Protein AF-A0A7C4QVE9-F1 (afdb_monomer)

Sequence (1195 aa):
MRQQPTNTMASDAPPDDGGPAFQAILTETATGNDLLDIICQRIRTAARHLQLTPADLREIFHSYQLFEPEVRAPVEGREEKFLVIEAHHLVHGKIGKGALKIMLPRDLARESRNFVEITPRIAEVRPPPPRARWASAAEAWETVRALLRALITGETLSMSLKSQATGAPFSGSEGVILCALGEFDAATGRFFLKPALRGGEEATAHDREVIEALMNNTAEVLSRAGKIAHDRIVHAAETNSTLTARLNLQLPTNVVEGHLRALLQDNPELIIGYADMTVRLRRLLADPAYRPTAGALAREAARLQLEHSILLPASRQRLLQLLEALPEDGFPALEAFQQIVAIFYGRGEIQQTEGQVFRHREPILRDLAAALAAGRLDDSGEPRVLAFFLRTLLDNQAKLMKAALLRRLPPYEPLPVDWFFRFPLFTDEQQAALQGLLPEGQPGKEELRRRFKAARELVAAARQSLPLNEEDHYVAARRAVLGQLLRVLDSDCGLIPCVHRLRFFLTPFTYDTVTPKLGVVTRKPLSVCGSELRPTAMAAGAVFTLETFLKANGANRQRPLDGLTVAIQGLGNAGKGFARLVTDRGARIVGVSDSRGAIIAPAGLGDRTLHDLIQHKNAGRRLDTFRGPAGPESAGGGPFVWHANPDLLLTVKADLLVLTAMPAAVTADNAGQLQCRWLLELTGAAVAPAAFPALAERGIVVLPDNLASSGGLLVSLSEMLQNSFGQQWERHLEEESLRQQIEQSFDAVARKAKKHGVDLVTASDILALQRMRDLAVHRRHLGLAAQQVAAEIRAIGDGETVLIVSDDDDDGVASAAIFRGLIARLNPGREKQTIYVNESLRSPALIELVESLAQEGRSVKRVFVMDRSFPLAPAGQQAAAELARRCRVTMINNHDLPEALARAEARGPQAAKSGGPLSPREMGLRLITPRSLAATVPARHFTTAMILRELARQLPGDPAAQQRVDWQAAIGSCLDVPPETSQEWQLFYAQFNFDDLLEAARAVRMVARAHGFMSAVQAVEGIERPDQMETHKPWEEFTTMYKVLAERVALLVEKIVMENVGRPYVAHFFTAAEVASPLAPAGTMTRCLDLYPWISEHLTRRGDFADKPIIVGQVVQDMLKRKALGVRIRSPRDVELMEAGLPEYFRTGGLPNTAVAKIPLHESMPPERQFYELVDALWWKTVSPTIRLQKRRPA

Secondary structure (DSSP, 8-state):
------------PPP---HHHHHHHH--S--S-HHHHHHHHHHHHHHHHHT--HHHHHHHHTTEEEE--EEEEEETTEEEEEEEEEEEE-SSSS-B--EEEEE-HHHHHHH-TTEEEEETTEEEEPPPTT--S-S-HHHHHHHHHHHHHHHHHHHHHHHHHHHHHHT---BEEEEEEE-EEEEEETTTTEEEEEES---SGGGHHHHHHHHHHHHHHHHHHHHHTT-S-HHHHHHHHHHHHHHHHHS-----GGGHHHHHHHHHHH-TTPPPSSHHHHHHHHHHHT-TT----TTHHHHHHHHHHHHT--S-HHHHHHHHHHHHHS-SSS---HHHHHHHHHHHH--THHHHHHHHH-TT-HHHHHHHHHHHH-SSTTT---HHHHHHHHHHHHHTHHHHHHHHHHTTSPTT-PPPTTHHHHS-SS-HHHHHHHHTTS--S---HHHHHHHHHHHHHHHHHHHHTS-S-SS-HHHHHHHHHHHHHHHHHH----SS--HHHHHHHHSHHHH-------TTS-S--GGGT--SSTTTHHHHHHHHHHHHHHHHTT--SS-TTTT-EEEEE--SHHHHHHHHHHHTTT-EEEEEEETTEEEE-TT---HHHHHHHHHHHHTT--GGG---TT-TT-TTTSSSEEES-GGGGGGS--SEEEE-S-TTSB-HHHHTT---SEEEE-STT-B-GGGHHHHHHTTPEEEPHHHHTTHHHHHHHHHHHHHHTT----HHHHHHHHHHHHHHHHHHHHHHHHHHT--HHHHHHHHHHHHHHHHHHHHHHHHHHHHHHHHHHHTPPTTEEEEEEE-S-HHHHHHHHHHHHHHHHHSTT-GGGEEEEES-TT-THHHHHHHHHHHTT-EEEEEEE----PSPPHHHHHHHHHHHHHSEEEEE-SPPPPHHHHHHHHH-GGG--SSPPPPTTTTTEEEE-TTTTT-SS-GGG--HHHHHHHHHHTS---HHHHHHHHHHHHHHHHTT--TT---HHHHHHH-S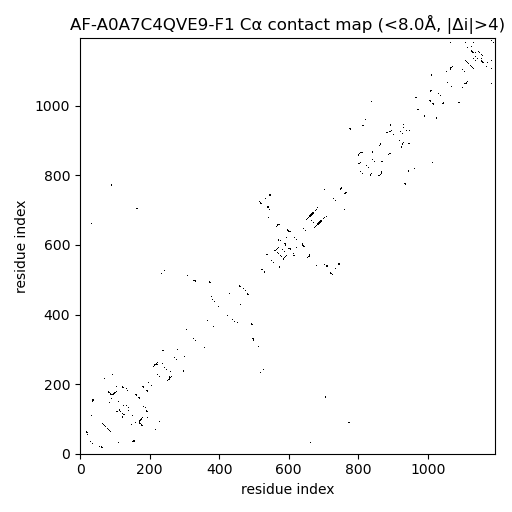-HHHHHHHHHHHHHHHHHH-HHHHHHHHHT-SSGGGTTT-HHHHHHHHHHHHHHHHHHHHHHHHHHHTTT-SSEEEE--TTTT--SS---SS-------HHHHHHHHHHSGGGTTS-EEEEEEEE-TTS-EEEEEEEEPPTT--TTTTT--TT-EE-SSTTEEEEEEEPPTTS-HHHHHHHHHHHHHHHHS-HHHHHHTTS--

pLDDT: mean 75.71, std 15.89, range [23.94, 97.94]

Radius of gyration: 35.34 Å; Cα contacts (8 Å, |Δi|>4): 1982; chains: 1; bounding box: 90×110×97 Å

Mean predicted aligned error: 17.4 Å

Structure (mmCIF, N/CA/C/O backbone):
data_AF-A0A7C4QVE9-F1
#
_entry.id   AF-A0A7C4QVE9-F1
#
loop_
_atom_site.group_PDB
_atom_site.id
_atom_site.type_symbol
_atom_site.label_atom_id
_atom_site.label_alt_id
_atom_site.label_comp_id
_atom_site.label_asym_id
_atom_site.label_entity_id
_atom_site.label_seq_id
_atom_site.pdbx_PDB_ins_code
_atom_site.Cartn_x
_atom_site.Cartn_y
_atom_site.Cartn_z
_atom_site.occupancy
_atom_site.B_iso_or_equiv
_atom_site.auth_seq_id
_atom_site.auth_comp_id
_atom_site.auth_asym_id
_atom_site.auth_atom_id
_atom_site.pdbx_PDB_model_num
ATOM 1 N N . MET A 1 1 ? -16.800 58.242 15.740 1.00 30.61 1 MET A N 1
ATOM 2 C CA . MET A 1 1 ? -17.425 57.181 16.560 1.00 30.61 1 MET A CA 1
ATOM 3 C C . MET A 1 1 ? -18.403 56.427 15.662 1.00 30.61 1 MET A C 1
ATOM 5 O O . MET A 1 1 ? -19.271 57.082 15.114 1.00 30.61 1 MET A O 1
ATOM 9 N N . ARG A 1 2 ? -18.237 55.100 15.538 1.00 27.61 2 ARG A N 1
ATOM 10 C CA . ARG A 1 2 ? -19.176 54.092 14.986 1.00 27.61 2 ARG A CA 1
ATOM 11 C C . ARG A 1 2 ? -19.558 54.080 13.481 1.00 27.61 2 ARG A C 1
ATOM 13 O O . ARG A 1 2 ? -20.106 55.033 12.956 1.00 27.61 2 ARG A O 1
ATOM 20 N N . GLN A 1 3 ? -19.402 52.857 12.943 1.00 23.94 3 GLN A N 1
ATOM 21 C CA . GLN A 1 3 ? -20.243 52.095 11.994 1.00 23.94 3 GLN A CA 1
ATOM 22 C C . GLN A 1 3 ? -19.992 52.138 10.463 1.00 23.94 3 GLN A C 1
ATOM 24 O O . GLN A 1 3 ? -20.159 53.145 9.791 1.00 23.94 3 GLN A O 1
ATOM 29 N N . GLN A 1 4 ? -19.638 50.938 9.969 1.00 28.88 4 GLN A N 1
ATOM 30 C CA . GLN A 1 4 ? -19.845 50.293 8.649 1.00 28.88 4 GLN A CA 1
ATOM 31 C C . GLN A 1 4 ? -21.323 50.359 8.151 1.00 28.88 4 GLN A C 1
ATOM 33 O O . GLN A 1 4 ? -22.157 50.670 9.005 1.00 28.88 4 GLN A O 1
ATOM 38 N N . PRO A 1 5 ? -21.711 49.988 6.885 1.00 42.94 5 PRO A N 1
ATOM 39 C CA . PRO A 1 5 ? -21.241 48.780 6.159 1.00 42.94 5 PRO A CA 1
ATOM 40 C C . PRO A 1 5 ? -21.281 48.720 4.591 1.00 42.94 5 PRO A C 1
ATOM 42 O O . PRO A 1 5 ? -21.697 49.645 3.905 1.00 42.94 5 PRO A O 1
ATOM 45 N N . THR A 1 6 ? -20.861 47.533 4.096 1.00 26.70 6 THR A N 1
ATOM 46 C CA . THR A 1 6 ? -21.150 46.793 2.829 1.00 26.70 6 THR A CA 1
ATOM 47 C C . THR A 1 6 ? -20.552 47.215 1.472 1.00 26.70 6 THR A C 1
ATOM 49 O O . THR A 1 6 ? -21.027 48.163 0.861 1.00 26.70 6 THR A O 1
ATOM 52 N N . ASN A 1 7 ? -19.648 46.387 0.910 1.00 26.12 7 ASN A N 1
ATOM 53 C CA . ASN A 1 7 ? -19.966 45.531 -0.256 1.00 26.12 7 ASN A CA 1
ATOM 54 C C . ASN A 1 7 ? -18.873 44.477 -0.581 1.00 26.12 7 ASN A C 1
ATOM 56 O O . ASN A 1 7 ? -17.707 44.800 -0.778 1.00 26.12 7 ASN A O 1
ATOM 60 N N . THR A 1 8 ? -19.312 43.213 -0.579 1.00 25.83 8 THR A N 1
ATOM 61 C CA . THR A 1 8 ? -18.946 42.075 -1.453 1.00 25.83 8 THR A CA 1
ATOM 62 C C . THR A 1 8 ? -17.618 42.110 -2.235 1.00 25.83 8 THR A C 1
ATOM 64 O O . THR A 1 8 ? -17.535 42.673 -3.322 1.00 25.83 8 THR A O 1
ATOM 67 N N . MET A 1 9 ? -16.618 41.349 -1.766 1.00 26.67 9 MET A N 1
ATOM 68 C CA . MET A 1 9 ? -15.563 40.824 -2.645 1.00 26.67 9 MET A CA 1
ATOM 69 C C . MET A 1 9 ? -16.106 39.614 -3.413 1.00 26.67 9 MET A C 1
ATOM 71 O O . MET A 1 9 ? -16.346 38.556 -2.831 1.00 26.67 9 MET A O 1
ATOM 75 N N . ALA A 1 10 ? -16.318 39.792 -4.715 1.00 28.02 10 ALA A N 1
ATOM 76 C CA . ALA A 1 10 ? -16.427 38.695 -5.663 1.00 28.02 10 ALA A CA 1
ATOM 77 C C . ALA A 1 10 ? -15.067 37.984 -5.770 1.00 28.02 10 ALA A C 1
ATOM 79 O O . ALA A 1 10 ? -14.016 38.622 -5.766 1.00 28.02 10 ALA A O 1
ATOM 80 N N . SER A 1 11 ? -15.098 36.655 -5.821 1.00 30.75 11 SER A N 1
ATOM 81 C CA . SER A 1 11 ? -13.928 35.810 -6.021 1.00 30.75 11 SER A CA 1
ATOM 82 C C . SER A 1 11 ? -13.455 35.888 -7.475 1.00 30.75 11 SER A C 1
ATOM 84 O O . SER A 1 11 ? -14.055 35.256 -8.344 1.00 30.75 11 SER A O 1
ATOM 86 N N . ASP A 1 12 ? -12.353 36.587 -7.731 1.00 31.16 12 ASP A N 1
ATOM 87 C CA . ASP A 1 12 ? -11.574 36.424 -8.963 1.00 31.16 12 ASP A CA 1
ATOM 88 C C . ASP A 1 12 ? -10.720 35.147 -8.861 1.00 31.16 12 ASP A C 1
ATOM 90 O O . ASP A 1 12 ? -9.498 35.186 -8.711 1.00 31.16 12 ASP A O 1
ATOM 94 N N . ALA A 1 13 ? -11.376 33.984 -8.893 1.00 30.52 13 ALA A N 1
ATOM 95 C CA . ALA A 1 13 ? -10.696 32.742 -9.242 1.00 30.52 13 ALA A CA 1
ATOM 96 C C . ALA A 1 13 ? -10.585 32.692 -10.779 1.00 30.52 13 ALA A C 1
ATOM 98 O O . ALA A 1 13 ? -11.600 32.906 -11.449 1.00 30.52 13 ALA A O 1
ATOM 99 N N . PRO A 1 14 ? -9.396 32.437 -11.362 1.00 32.69 14 PRO A N 1
ATOM 100 C CA . PRO A 1 14 ? -9.275 32.262 -12.806 1.00 32.69 14 PRO A CA 1
ATOM 101 C C . PRO A 1 14 ? -10.220 31.142 -13.280 1.00 32.69 14 PRO A C 1
ATOM 103 O O . PRO A 1 14 ? -10.472 30.203 -12.519 1.00 32.69 14 PRO A O 1
ATOM 106 N N . PRO A 1 15 ? -10.772 31.226 -14.506 1.00 39.31 15 PRO A N 1
ATOM 107 C CA . PRO A 1 15 ? -11.634 30.176 -15.035 1.00 39.31 15 PRO A CA 1
ATOM 108 C C . PRO A 1 15 ? -10.885 28.839 -15.017 1.00 39.31 15 PRO A C 1
ATOM 110 O O . PRO A 1 15 ? -9.780 28.742 -15.543 1.00 39.31 15 PRO A O 1
ATOM 113 N N . ASP A 1 16 ? -11.488 27.829 -14.389 1.00 54.59 16 ASP A N 1
ATOM 114 C CA . ASP A 1 16 ? -10.943 26.474 -14.284 1.00 54.59 16 ASP A CA 1
ATOM 115 C C . ASP A 1 16 ? -10.860 25.838 -15.682 1.00 54.59 16 ASP A C 1
ATOM 117 O O . ASP A 1 16 ? -11.852 25.363 -16.247 1.00 54.59 16 ASP A O 1
ATOM 121 N N . ASP A 1 17 ? -9.665 25.887 -16.271 1.00 62.53 17 ASP A N 1
ATOM 122 C CA . ASP A 1 17 ? -9.348 25.318 -17.579 1.00 62.53 17 ASP A CA 1
ATOM 123 C C . ASP A 1 17 ? -9.221 23.782 -17.538 1.00 62.53 17 ASP A C 1
ATOM 125 O O . ASP A 1 17 ? -9.008 23.157 -18.578 1.00 62.53 17 ASP A O 1
ATOM 129 N N . GLY A 1 18 ? -9.404 23.153 -16.370 1.00 63.22 18 GLY A N 1
ATOM 130 C CA . GLY A 1 18 ? -9.280 21.712 -16.155 1.00 63.22 18 GLY A CA 1
ATOM 131 C C . GLY A 1 18 ? -7.838 21.214 -16.011 1.00 63.22 18 GLY A C 1
ATOM 132 O O . GLY A 1 18 ? -7.632 20.012 -15.835 1.00 63.22 18 GLY A O 1
ATOM 133 N N . GLY A 1 19 ? -6.843 22.104 -16.063 1.00 73.88 19 GLY A N 1
ATOM 134 C CA . GLY A 1 19 ? -5.434 21.793 -15.858 1.00 73.88 19 GLY A CA 1
ATOM 135 C C . GLY A 1 19 ? -4.700 21.235 -17.091 1.00 73.88 19 GLY A C 1
ATOM 136 O O . GLY A 1 19 ? -5.300 20.788 -18.070 1.00 73.88 19 GLY A O 1
ATOM 137 N N . PRO A 1 20 ? -3.359 21.211 -17.054 1.00 74.62 20 PRO A N 1
ATOM 138 C CA . PRO A 1 20 ? -2.503 20.932 -18.214 1.00 74.62 20 PRO A CA 1
ATOM 139 C C . PRO A 1 20 ? -2.594 19.488 -18.727 1.00 74.62 20 PRO A C 1
ATOM 141 O O . PRO A 1 20 ? -2.423 19.269 -19.921 1.00 74.62 20 PRO A O 1
ATOM 144 N N . ALA A 1 21 ? -2.905 18.504 -17.873 1.00 83.31 21 ALA A N 1
ATOM 145 C CA . ALA A 1 21 ? -3.143 17.129 -18.319 1.00 83.31 21 ALA A CA 1
ATOM 146 C C . ALA A 1 21 ? -4.424 17.029 -19.161 1.00 83.31 21 ALA A C 1
ATOM 148 O O . ALA A 1 21 ? -4.411 16.460 -20.249 1.00 83.31 21 ALA A O 1
ATOM 149 N N . PHE A 1 22 ? -5.521 17.630 -18.690 1.00 87.31 22 PHE A N 1
ATOM 150 C CA . PHE A 1 22 ? -6.774 17.698 -19.438 1.00 87.31 22 PHE A CA 1
ATOM 151 C C . PHE A 1 22 ? -6.610 18.493 -20.737 1.00 87.31 22 PHE A C 1
ATOM 153 O O . PHE A 1 22 ? -7.051 18.033 -21.789 1.00 87.31 22 PHE A O 1
ATOM 160 N N . GLN A 1 23 ? -5.919 19.636 -20.680 1.00 84.19 23 GLN A N 1
ATOM 161 C CA . GLN A 1 23 ? -5.599 20.429 -21.865 1.00 84.19 23 GLN A CA 1
ATOM 162 C C . GLN A 1 23 ? -4.795 19.610 -22.874 1.00 84.19 23 GLN A C 1
ATOM 164 O O . GLN A 1 23 ? -5.248 19.483 -24.001 1.00 84.19 23 GLN A O 1
ATOM 169 N N . ALA A 1 24 ? -3.700 18.953 -22.476 1.00 84.44 24 ALA A N 1
ATOM 170 C CA . ALA A 1 24 ? -2.921 18.086 -23.367 1.00 84.44 24 ALA A CA 1
ATOM 171 C C . ALA A 1 24 ? -3.764 16.949 -23.975 1.00 84.44 24 ALA A C 1
ATOM 173 O O . ALA A 1 24 ? -3.598 16.578 -25.135 1.00 84.44 24 ALA A O 1
ATOM 174 N N . ILE A 1 25 ? -4.719 16.401 -23.218 1.00 88.38 25 ILE A N 1
ATOM 175 C CA . ILE A 1 25 ? -5.644 15.379 -23.720 1.00 88.38 25 ILE A CA 1
ATOM 176 C C . ILE A 1 25 ? -6.651 15.959 -24.713 1.00 88.38 25 ILE A C 1
ATOM 178 O O . ILE A 1 25 ? -7.047 15.231 -25.615 1.00 88.38 25 ILE A O 1
ATOM 182 N N . LEU A 1 26 ? -7.053 17.226 -24.634 1.00 86.00 26 LEU A N 1
ATOM 183 C CA . LEU A 1 26 ? -8.023 17.807 -25.571 1.00 86.00 26 LEU A CA 1
ATOM 184 C C . LEU A 1 26 ? -7.402 18.580 -26.738 1.00 86.00 26 LEU A C 1
ATOM 186 O O . LEU A 1 26 ? -8.037 18.686 -27.784 1.00 86.00 26 LEU A O 1
ATOM 190 N N . THR A 1 27 ? -6.189 19.107 -26.593 1.00 72.00 27 THR A N 1
ATOM 191 C CA . THR A 1 27 ? -5.539 19.905 -27.632 1.00 72.00 27 THR A CA 1
ATOM 192 C C . THR A 1 27 ? -4.937 19.016 -28.719 1.00 72.00 27 THR A C 1
ATOM 194 O O . THR A 1 27 ? -4.179 18.085 -28.460 1.00 72.00 27 THR A O 1
ATOM 197 N N . GLU A 1 28 ? -5.255 19.302 -29.981 1.00 62.59 28 GLU A N 1
ATOM 198 C CA . GLU A 1 28 ? -4.680 18.594 -31.139 1.00 62.59 28 GLU A CA 1
ATOM 199 C C . GLU A 1 28 ? -3.296 19.135 -31.551 1.00 62.59 28 GLU A C 1
ATOM 201 O O . GLU A 1 28 ? -2.723 18.709 -32.551 1.00 62.59 28 GLU A O 1
ATOM 206 N N . THR A 1 29 ? -2.739 20.077 -30.789 1.00 64.19 29 THR A N 1
ATOM 207 C CA . THR A 1 29 ? -1.414 20.661 -31.024 1.00 64.19 29 THR A CA 1
ATOM 208 C C . THR A 1 29 ? -0.319 19.820 -30.374 1.00 64.19 29 THR A C 1
ATOM 210 O O . THR A 1 29 ? -0.484 19.389 -29.235 1.00 64.19 29 THR A O 1
ATOM 213 N N . ALA A 1 30 ? 0.819 19.655 -31.055 1.00 66.50 30 ALA A N 1
ATOM 214 C CA . ALA A 1 30 ? 1.983 18.950 -30.514 1.00 66.50 30 ALA A CA 1
ATOM 215 C C . ALA A 1 30 ? 2.449 19.586 -29.194 1.00 66.50 30 ALA A C 1
ATOM 217 O O . ALA A 1 30 ? 2.658 20.801 -29.129 1.00 66.50 30 ALA A O 1
ATOM 218 N N . THR A 1 31 ? 2.640 18.771 -28.155 1.00 71.19 31 THR A N 1
ATOM 219 C CA . THR A 1 31 ? 3.059 19.249 -26.821 1.00 71.19 31 THR A CA 1
ATOM 220 C C . THR A 1 31 ? 4.567 19.480 -26.709 1.00 71.19 31 THR A C 1
ATOM 222 O O . THR A 1 31 ? 5.049 20.011 -25.708 1.00 71.19 31 THR A O 1
ATOM 225 N N . GLY A 1 32 ? 5.318 19.108 -27.749 1.00 71.00 32 GLY A N 1
ATOM 226 C CA . GLY A 1 32 ? 6.775 19.207 -27.782 1.00 71.00 32 GLY A CA 1
ATOM 227 C C . GLY A 1 32 ? 7.487 18.080 -27.029 1.00 71.00 32 GLY A C 1
ATOM 228 O O . GLY A 1 32 ? 8.698 18.186 -26.836 1.00 71.00 32 GLY A O 1
ATOM 229 N N . ASN A 1 33 ? 6.755 17.033 -26.621 1.00 83.25 33 ASN A N 1
ATOM 230 C CA . ASN A 1 33 ? 7.272 15.809 -26.016 1.00 83.25 33 ASN A CA 1
ATOM 231 C C . ASN A 1 33 ? 6.527 14.570 -26.556 1.00 83.25 33 ASN A C 1
ATOM 233 O O . ASN A 1 33 ? 5.312 14.446 -26.394 1.00 83.25 33 ASN A O 1
ATOM 237 N N . ASP A 1 34 ? 7.269 13.623 -27.134 1.00 80.88 34 ASP A N 1
ATOM 238 C CA . ASP A 1 34 ? 6.693 12.454 -27.815 1.00 80.88 34 ASP A CA 1
ATOM 239 C C . ASP A 1 34 ? 5.919 11.520 -26.866 1.00 80.88 34 ASP A C 1
ATOM 241 O O . ASP A 1 34 ? 4.877 10.976 -27.236 1.00 80.88 34 ASP A O 1
ATOM 245 N N . LEU A 1 35 ? 6.395 11.336 -25.626 1.00 84.44 35 LEU A N 1
ATOM 246 C CA . LEU A 1 35 ? 5.719 10.479 -24.647 1.00 84.44 35 LEU A CA 1
ATOM 247 C C . LEU A 1 35 ? 4.332 11.032 -24.304 1.00 84.44 35 LEU A C 1
ATOM 249 O O . LEU A 1 35 ? 3.356 10.280 -24.322 1.00 84.44 35 LEU A O 1
ATOM 253 N N . LEU A 1 36 ? 4.236 12.330 -23.997 1.00 87.56 36 LEU A N 1
ATOM 254 C CA . LEU A 1 36 ? 2.960 12.967 -23.678 1.00 87.56 36 LEU A CA 1
ATOM 255 C C . LEU A 1 36 ? 1.985 12.886 -24.859 1.00 87.56 36 LEU A C 1
ATOM 257 O O . LEU A 1 36 ? 0.842 12.472 -24.663 1.00 87.56 36 LEU A O 1
ATOM 261 N N . ASP A 1 37 ? 2.445 13.189 -26.074 1.00 86.38 37 ASP A N 1
ATOM 262 C CA . ASP A 1 37 ? 1.618 13.127 -27.284 1.00 86.38 37 ASP A CA 1
ATOM 263 C C . ASP A 1 37 ? 1.029 11.715 -27.492 1.00 86.38 37 ASP A C 1
ATOM 265 O O . ASP A 1 37 ? -0.182 11.555 -27.701 1.00 86.38 37 ASP A O 1
ATOM 269 N N . ILE A 1 38 ? 1.852 10.667 -27.348 1.00 87.50 38 ILE A N 1
ATOM 270 C CA . ILE A 1 38 ? 1.403 9.275 -27.498 1.00 87.50 38 ILE A CA 1
ATOM 271 C C . ILE A 1 38 ? 0.414 8.880 -26.397 1.00 87.50 38 ILE A C 1
ATOM 273 O O . ILE A 1 38 ? -0.620 8.268 -26.685 1.00 87.50 38 ILE A O 1
ATOM 277 N N . ILE A 1 39 ? 0.701 9.217 -25.138 1.00 90.06 39 ILE A N 1
ATOM 278 C CA . ILE A 1 39 ? -0.174 8.880 -24.010 1.00 90.06 39 ILE A CA 1
ATOM 279 C C . ILE A 1 39 ? -1.529 9.588 -24.146 1.00 90.06 39 ILE A C 1
ATOM 281 O O . ILE A 1 39 ? -2.569 8.949 -23.972 1.00 90.06 39 ILE A O 1
ATOM 285 N N . CYS A 1 40 ? -1.552 10.862 -24.545 1.00 91.12 40 CYS A N 1
ATOM 286 C CA . CYS A 1 40 ? -2.788 11.591 -24.832 1.00 91.12 40 CYS A CA 1
ATOM 287 C C . CYS A 1 40 ? -3.594 10.923 -25.957 1.00 91.12 40 CYS A C 1
ATOM 289 O O . CYS A 1 40 ? -4.806 10.738 -25.821 1.00 91.12 40 CYS A O 1
ATOM 291 N N . GLN A 1 41 ? -2.947 10.480 -27.039 1.00 89.81 41 GLN A N 1
ATOM 292 C CA . GLN A 1 41 ? -3.623 9.768 -28.128 1.00 89.81 41 GLN A CA 1
ATOM 293 C C . GLN A 1 41 ? -4.185 8.400 -27.698 1.00 89.81 41 GLN A C 1
ATOM 295 O O . GLN A 1 41 ? -5.304 8.037 -28.090 1.00 89.81 41 GLN A O 1
ATOM 300 N N . ARG A 1 42 ? -3.448 7.650 -26.869 1.00 90.75 42 ARG A N 1
ATOM 301 C CA . ARG A 1 42 ? -3.909 6.390 -26.258 1.00 90.75 42 ARG A CA 1
ATOM 302 C C . ARG A 1 42 ? -5.144 6.622 -25.386 1.00 90.75 42 ARG A C 1
ATOM 304 O O . ARG A 1 42 ? -6.162 5.953 -25.576 1.00 90.75 42 ARG A O 1
ATOM 311 N N . ILE A 1 43 ? -5.113 7.647 -24.529 1.00 92.62 43 ILE A N 1
ATOM 312 C CA . ILE A 1 43 ? -6.253 8.053 -23.691 1.00 92.62 43 ILE A CA 1
ATOM 313 C C . ILE A 1 43 ? -7.464 8.426 -24.553 1.00 92.62 43 ILE A C 1
ATOM 315 O O . ILE A 1 43 ? -8.551 7.908 -24.307 1.00 92.62 43 ILE A O 1
ATOM 319 N N . ARG A 1 44 ? -7.304 9.251 -25.600 1.00 92.38 44 ARG A N 1
ATOM 320 C CA . ARG A 1 44 ? -8.400 9.594 -26.534 1.00 92.38 44 ARG A CA 1
ATOM 321 C C . ARG A 1 44 ? -9.007 8.355 -27.187 1.00 92.38 44 ARG A C 1
ATOM 323 O O . ARG A 1 44 ? -10.218 8.275 -27.386 1.00 92.38 44 ARG A O 1
ATOM 330 N N . THR A 1 45 ? -8.180 7.378 -27.543 1.00 92.12 45 THR A N 1
ATOM 331 C CA . THR A 1 45 ? -8.641 6.132 -28.168 1.00 92.12 45 THR A CA 1
ATOM 332 C C . THR A 1 45 ? -9.441 5.283 -27.186 1.00 92.12 45 THR A C 1
ATOM 334 O O . THR A 1 45 ? -10.575 4.914 -27.493 1.00 92.12 45 THR A O 1
ATOM 337 N N . ALA A 1 46 ? -8.930 5.070 -25.973 1.00 94.38 46 ALA A N 1
ATOM 338 C CA . ALA A 1 46 ? -9.670 4.394 -24.910 1.00 94.38 46 ALA A CA 1
ATOM 339 C C . ALA A 1 46 ? -10.976 5.131 -24.546 1.00 94.38 46 ALA A C 1
ATOM 341 O O . ALA A 1 46 ? -12.020 4.497 -24.379 1.00 94.38 46 ALA A O 1
ATOM 342 N N . ALA A 1 47 ? -10.948 6.466 -24.493 1.00 94.81 47 ALA A N 1
ATOM 343 C CA . ALA A 1 47 ? -12.103 7.311 -24.200 1.00 94.81 47 ALA A CA 1
ATOM 344 C C . ALA A 1 47 ? -13.225 7.139 -25.231 1.00 94.81 47 ALA A C 1
ATOM 346 O O . ALA A 1 47 ? -14.387 7.015 -24.847 1.00 94.81 47 ALA A O 1
ATOM 347 N N . ARG A 1 48 ? -12.888 7.042 -26.527 1.00 94.25 48 ARG A N 1
ATOM 348 C CA . ARG A 1 48 ? -13.860 6.753 -27.597 1.00 94.25 48 ARG A CA 1
ATOM 349 C C . ARG A 1 48 ? -14.539 5.396 -27.406 1.00 94.25 48 ARG A C 1
ATOM 351 O O . ARG A 1 48 ? -15.758 5.312 -27.516 1.00 94.25 48 ARG A O 1
ATOM 358 N N . HIS A 1 49 ? -13.787 4.352 -27.050 1.00 94.81 49 HIS A N 1
ATOM 359 C CA . HIS A 1 49 ? -14.361 3.027 -26.766 1.00 94.81 49 HIS A CA 1
ATOM 360 C C . HIS A 1 49 ? -15.252 3.004 -25.519 1.00 94.81 49 HIS A C 1
ATOM 362 O O . HIS A 1 49 ? -16.186 2.204 -25.443 1.00 94.81 49 HIS A O 1
ATOM 368 N N . LEU A 1 50 ? -14.962 3.866 -24.544 1.00 93.94 50 LEU A N 1
ATOM 369 C CA . LEU A 1 50 ? -15.753 4.037 -23.327 1.00 93.94 50 LEU A CA 1
ATOM 370 C C . LEU A 1 50 ? -16.882 5.072 -23.469 1.00 93.94 50 LEU A C 1
ATOM 372 O O . LEU A 1 50 ? -17.651 5.225 -22.523 1.00 93.94 50 LEU A O 1
ATOM 376 N N . GLN A 1 51 ? -16.995 5.737 -24.626 1.00 95.38 51 GLN A N 1
ATOM 377 C CA . GLN A 1 51 ? -17.962 6.806 -24.910 1.00 95.38 51 GLN A CA 1
ATOM 378 C C . GLN A 1 51 ? -17.890 7.970 -23.907 1.00 95.38 51 GLN A C 1
ATOM 380 O O . GLN A 1 51 ? -18.913 8.510 -23.493 1.00 95.38 51 GLN A O 1
ATOM 385 N N . LEU A 1 52 ? -16.675 8.346 -23.497 1.00 93.00 52 LEU A N 1
ATOM 386 C CA . LEU A 1 52 ? -16.462 9.439 -22.546 1.00 93.00 52 LEU A CA 1
ATOM 387 C C . LEU A 1 52 ? -16.561 10.796 -23.239 1.00 93.00 52 LEU A C 1
ATOM 389 O O . LEU A 1 52 ? -15.966 11.019 -24.295 1.00 93.00 52 LEU A O 1
ATOM 393 N N . THR A 1 53 ? -17.284 11.715 -22.612 1.00 91.88 53 THR A N 1
ATOM 394 C CA . THR A 1 53 ? -17.392 13.110 -23.039 1.00 91.88 53 THR A CA 1
ATOM 395 C C . THR A 1 53 ? -16.189 13.932 -22.554 1.00 91.88 53 THR A C 1
ATOM 397 O O . THR A 1 53 ? -15.484 13.522 -21.627 1.00 91.88 53 THR A O 1
ATOM 400 N N . PRO A 1 54 ? -15.956 15.141 -23.101 1.00 89.00 54 PRO A N 1
ATOM 401 C CA . PRO A 1 54 ? -14.969 16.065 -22.541 1.00 89.00 54 PRO A CA 1
ATOM 402 C C . PRO A 1 54 ? -15.212 16.394 -21.060 1.00 89.00 54 PRO A C 1
ATOM 404 O O . PRO A 1 54 ? -14.256 16.618 -20.325 1.00 89.00 54 PRO A O 1
ATOM 407 N N . ALA A 1 55 ? -16.468 16.388 -20.601 1.00 87.38 55 ALA A N 1
ATOM 408 C CA . ALA A 1 55 ? -16.793 16.582 -19.189 1.00 87.38 55 ALA A CA 1
ATOM 409 C C . ALA A 1 55 ? -16.345 15.387 -18.330 1.00 87.38 55 ALA A C 1
ATOM 411 O O . ALA A 1 55 ? -15.786 15.593 -17.258 1.00 87.38 55 ALA A O 1
ATOM 412 N N . ASP A 1 56 ? -16.511 14.154 -18.821 1.00 87.81 56 ASP A N 1
ATOM 413 C CA . ASP A 1 56 ? -16.021 12.953 -18.129 1.00 87.81 56 ASP A CA 1
ATOM 414 C C . ASP A 1 56 ? -14.493 12.940 -18.053 1.00 87.81 56 ASP A C 1
ATOM 416 O O . ASP A 1 56 ? -13.923 12.617 -17.016 1.00 87.81 56 ASP A O 1
ATOM 420 N N . LEU A 1 57 ? -13.811 13.327 -19.137 1.00 89.19 57 LEU A N 1
ATOM 421 C CA . LEU A 1 57 ? -12.352 13.451 -19.141 1.00 89.19 57 LEU A CA 1
ATOM 422 C C . LEU A 1 57 ? -11.883 14.541 -18.177 1.00 89.19 57 LEU A C 1
ATOM 424 O O . LEU A 1 57 ? -10.906 14.332 -17.462 1.00 89.19 57 LEU A O 1
ATOM 428 N N . ARG A 1 58 ? -12.594 15.670 -18.095 1.00 87.19 58 ARG A N 1
ATOM 429 C CA . ARG A 1 58 ? -12.307 16.689 -17.082 1.00 87.19 58 ARG A CA 1
ATOM 430 C C . ARG A 1 58 ? -12.434 16.093 -15.685 1.00 87.19 58 ARG A C 1
ATOM 432 O O . ARG A 1 58 ? -11.505 16.214 -14.905 1.00 87.19 58 ARG A O 1
ATOM 439 N N . GLU A 1 59 ? -13.515 15.378 -15.397 1.00 83.69 59 GLU A N 1
ATOM 440 C CA . GLU A 1 59 ? -13.735 14.735 -14.094 1.00 83.69 59 GLU A CA 1
ATOM 441 C C . GLU A 1 59 ? -12.711 13.630 -13.779 1.00 83.69 59 GLU A C 1
ATOM 443 O O . GLU A 1 59 ? -12.451 13.329 -12.621 1.00 83.69 59 GLU A O 1
ATOM 448 N N . ILE A 1 60 ? -12.087 13.018 -14.784 1.00 86.44 60 ILE A N 1
ATOM 449 C CA . ILE A 1 60 ? -11.005 12.051 -14.563 1.00 86.44 60 ILE A CA 1
ATOM 450 C C . ILE A 1 60 ? -9.694 12.769 -14.222 1.00 86.44 60 ILE A C 1
ATOM 452 O O . ILE A 1 60 ? -8.992 12.355 -13.301 1.00 86.44 60 ILE A O 1
ATOM 456 N N . PHE A 1 61 ? -9.372 13.844 -14.947 1.00 85.38 61 PHE A N 1
ATOM 457 C CA . PHE A 1 61 ? -8.056 14.489 -14.907 1.00 85.38 61 PHE A CA 1
ATOM 458 C C . PHE A 1 61 ? -8.007 15.807 -14.107 1.00 85.38 61 PHE A C 1
ATOM 460 O O . PHE A 1 61 ? -6.922 16.355 -13.936 1.00 85.38 61 PHE A O 1
ATOM 467 N N . HIS A 1 62 ? -9.123 16.296 -13.544 1.00 76.38 62 HIS A N 1
ATOM 468 C CA . HIS A 1 62 ? -9.172 17.539 -12.744 1.00 76.38 62 HIS A CA 1
ATOM 469 C C . HIS A 1 62 ? -8.316 17.477 -11.471 1.00 76.38 62 HIS A C 1
ATOM 471 O O . HIS A 1 62 ? -7.875 18.496 -10.950 1.00 76.38 62 HIS A O 1
ATOM 477 N N . SER A 1 63 ? -8.079 16.273 -10.943 1.00 69.94 63 SER A N 1
ATOM 478 C CA . SER A 1 63 ? -7.272 16.048 -9.739 1.00 69.94 63 SER A CA 1
ATOM 479 C C . SER A 1 63 ? -5.760 16.063 -10.026 1.00 69.94 63 SER A C 1
ATOM 481 O O . SER A 1 63 ? -4.962 15.574 -9.219 1.00 69.94 63 SER A O 1
ATOM 483 N N . TYR A 1 64 ? -5.367 16.579 -11.191 1.00 78.94 64 TYR A N 1
ATOM 484 C CA . TYR A 1 64 ? -3.987 16.767 -11.599 1.00 78.94 64 TYR A CA 1
ATOM 485 C C . TYR A 1 64 ? -3.432 18.095 -11.071 1.00 78.94 64 TYR A C 1
ATOM 487 O O . TYR A 1 64 ? -4.067 19.139 -11.193 1.00 78.94 64 TYR A O 1
ATOM 495 N N . GLN A 1 65 ? -2.229 18.075 -10.499 1.00 77.19 65 GLN A N 1
ATOM 496 C CA . GLN A 1 65 ? -1.562 19.270 -9.981 1.00 77.19 65 GLN A CA 1
ATOM 497 C C . GLN A 1 65 ? -0.106 19.313 -10.443 1.00 77.19 65 GLN A C 1
ATOM 499 O O . GLN A 1 65 ? 0.608 18.324 -10.290 1.00 77.19 65 GLN A O 1
ATOM 504 N N . LEU A 1 66 ? 0.339 20.471 -10.941 1.00 82.25 66 LEU A N 1
ATOM 505 C CA . LEU A 1 66 ? 1.758 20.788 -11.121 1.00 82.25 66 LEU A CA 1
ATOM 506 C C . LEU A 1 66 ? 2.264 21.624 -9.954 1.00 82.25 66 LEU A C 1
ATOM 508 O O . LEU A 1 66 ? 1.564 22.500 -9.442 1.00 82.25 66 LEU A O 1
ATOM 512 N N . PHE A 1 67 ? 3.499 21.358 -9.555 1.00 82.00 67 PHE A N 1
ATOM 513 C CA . PHE A 1 67 ? 4.215 22.126 -8.556 1.00 82.00 67 PHE A CA 1
ATOM 514 C C . PHE A 1 67 ? 5.635 22.406 -9.047 1.00 82.00 67 PHE A C 1
ATOM 516 O O . PHE A 1 67 ? 6.373 21.484 -9.384 1.00 82.00 67 PHE A O 1
ATOM 523 N N . GLU A 1 68 ? 6.006 23.686 -9.110 1.00 88.81 68 GLU A N 1
ATOM 524 C CA . GLU A 1 68 ? 7.240 24.144 -9.765 1.00 88.81 68 GLU A CA 1
ATOM 525 C C . GLU A 1 68 ? 8.095 25.025 -8.844 1.00 88.81 68 GLU A C 1
ATOM 527 O O . GLU A 1 68 ? 8.210 26.235 -9.070 1.00 88.81 68 GLU A O 1
ATOM 532 N N . PRO A 1 69 ? 8.655 24.475 -7.755 1.00 85.06 69 PRO A N 1
ATOM 533 C CA . PRO A 1 69 ? 9.488 25.268 -6.871 1.00 85.06 69 PRO A CA 1
ATOM 534 C C . PRO A 1 69 ? 10.887 25.513 -7.458 1.00 85.06 69 PRO A C 1
ATOM 536 O O . PRO A 1 69 ? 11.417 24.734 -8.253 1.00 85.06 69 PRO A O 1
ATOM 539 N N . GLU A 1 70 ? 11.525 26.590 -6.998 1.00 87.62 70 GLU A N 1
ATOM 540 C CA . GLU A 1 70 ? 12.966 26.796 -7.152 1.00 87.62 70 GLU A CA 1
ATOM 541 C C . GLU A 1 70 ? 13.665 26.415 -5.846 1.00 87.62 70 GLU A C 1
ATOM 543 O O . GLU A 1 70 ? 13.280 26.871 -4.766 1.00 87.62 70 GLU A O 1
ATOM 548 N N . VAL A 1 71 ? 14.710 25.598 -5.945 1.00 82.75 71 VAL A N 1
ATOM 549 C CA . VAL A 1 71 ? 15.554 25.204 -4.809 1.00 82.75 71 VAL A CA 1
ATOM 550 C C . VAL A 1 71 ? 16.950 25.769 -4.995 1.00 82.75 71 VAL A C 1
ATOM 552 O O . VAL A 1 71 ? 17.366 26.039 -6.119 1.00 82.75 71 VAL A O 1
ATOM 555 N N . ARG A 1 72 ? 17.681 25.972 -3.901 1.00 85.31 72 ARG A N 1
ATOM 556 C CA . ARG A 1 72 ? 19.062 26.453 -3.974 1.00 85.31 72 ARG A CA 1
ATOM 557 C C . ARG A 1 72 ? 20.049 25.357 -3.609 1.00 85.31 72 ARG A C 1
ATOM 559 O O . ARG A 1 72 ? 19.703 24.486 -2.816 1.00 85.31 72 ARG A O 1
ATOM 566 N N . ALA A 1 73 ? 21.238 25.372 -4.193 1.00 77.56 73 ALA A N 1
ATOM 567 C CA . ALA A 1 73 ? 22.328 24.485 -3.801 1.00 77.56 73 ALA A CA 1
ATOM 568 C C . ALA A 1 73 ? 23.695 25.149 -4.040 1.00 77.56 73 ALA A C 1
ATOM 570 O O . ALA A 1 73 ? 23.827 25.952 -4.969 1.00 77.56 73 ALA A O 1
ATOM 571 N N . PRO A 1 74 ? 24.717 24.807 -3.236 1.00 79.62 74 PRO A N 1
ATOM 572 C CA . PRO A 1 74 ? 26.056 25.346 -3.397 1.00 79.62 74 PRO A CA 1
ATOM 573 C C . PRO A 1 74 ? 26.749 24.729 -4.617 1.00 79.62 74 PRO A C 1
ATOM 575 O O . PRO A 1 74 ? 26.910 23.516 -4.700 1.00 79.62 74 PRO A O 1
ATOM 578 N N . VAL A 1 75 ? 27.214 25.567 -5.539 1.00 81.19 75 VAL A N 1
ATOM 579 C CA . VAL A 1 75 ? 28.061 25.201 -6.680 1.00 81.19 75 VAL A CA 1
ATOM 580 C C . VAL A 1 75 ? 29.303 26.081 -6.627 1.00 81.19 75 VAL A C 1
ATOM 582 O O . VAL A 1 75 ? 29.209 27.304 -6.627 1.00 81.19 75 VAL A O 1
ATOM 585 N N . GLU A 1 76 ? 30.481 25.466 -6.519 1.00 77.12 76 GLU A N 1
ATOM 586 C CA . GLU A 1 76 ? 31.775 26.172 -6.465 1.00 77.12 76 GLU A CA 1
ATOM 587 C C . GLU A 1 76 ? 31.843 27.298 -5.408 1.00 77.12 76 GLU A C 1
ATOM 589 O O . GLU A 1 76 ? 32.470 28.338 -5.609 1.00 77.12 76 GLU A O 1
ATOM 594 N N . GLY A 1 77 ? 31.184 27.097 -4.260 1.00 71.19 77 GLY A N 1
ATOM 595 C CA . GLY A 1 77 ? 31.148 28.071 -3.163 1.00 71.19 77 GLY A CA 1
ATOM 596 C C . GLY A 1 77 ? 30.146 29.218 -3.348 1.00 71.19 77 GLY A C 1
ATOM 597 O O . GLY A 1 77 ? 30.153 30.155 -2.551 1.00 71.19 77 GLY A O 1
ATOM 598 N N . ARG A 1 78 ? 29.277 29.157 -4.366 1.00 80.88 78 ARG A N 1
ATOM 599 C CA . ARG A 1 78 ? 28.165 30.094 -4.592 1.00 80.88 78 ARG A CA 1
ATOM 600 C C . ARG A 1 78 ? 26.826 29.376 -4.482 1.00 80.88 78 ARG A C 1
ATOM 602 O O . ARG A 1 78 ? 26.706 28.223 -4.867 1.00 80.88 78 ARG A O 1
ATOM 609 N N . GLU A 1 79 ? 25.819 30.060 -3.957 1.00 84.31 79 GLU A N 1
ATOM 610 C CA . GLU A 1 79 ? 24.447 29.546 -3.892 1.00 84.31 79 GLU A CA 1
ATOM 611 C C . GLU A 1 79 ? 23.738 29.775 -5.230 1.00 84.31 79 GLU A C 1
ATOM 613 O O . GLU A 1 79 ? 23.417 30.913 -5.576 1.00 84.31 79 GLU A O 1
ATOM 618 N N . GLU A 1 80 ? 23.477 28.693 -5.959 1.00 89.44 80 GLU A N 1
ATOM 619 C CA . GLU A 1 80 ? 22.818 28.716 -7.265 1.00 89.44 80 GLU A CA 1
ATOM 620 C C . GLU A 1 80 ? 21.378 28.205 -7.175 1.00 89.44 80 GLU A C 1
ATOM 622 O O . GLU A 1 80 ? 21.030 27.428 -6.284 1.00 89.44 80 GLU A O 1
ATOM 627 N N . LYS A 1 81 ? 20.520 28.646 -8.102 1.00 89.00 81 LYS A N 1
ATOM 628 C CA . LYS A 1 81 ? 19.105 28.248 -8.164 1.00 89.00 81 LYS A CA 1
ATOM 629 C C . LYS A 1 81 ? 18.877 27.134 -9.176 1.00 89.00 81 LYS A C 1
ATOM 631 O O . LYS A 1 81 ? 19.394 27.181 -10.287 1.00 89.00 81 LYS A O 1
ATOM 636 N N . PHE A 1 82 ? 18.007 26.200 -8.818 1.00 84.88 82 PHE A N 1
ATOM 637 C CA . PHE A 1 82 ? 17.672 25.031 -9.613 1.00 84.88 82 PHE A CA 1
ATOM 638 C C . PHE A 1 82 ? 16.165 24.859 -9.725 1.00 84.88 82 PHE A C 1
ATOM 640 O O . PHE A 1 82 ? 15.419 25.063 -8.765 1.00 84.88 82 PHE A O 1
ATOM 647 N N . LEU A 1 83 ? 15.735 24.469 -10.921 1.00 87.62 83 LEU A N 1
ATOM 648 C CA . LEU A 1 83 ? 14.336 24.255 -11.249 1.00 87.62 83 LEU A CA 1
ATOM 649 C C . LEU A 1 83 ? 13.911 22.837 -10.871 1.00 87.62 83 LEU A C 1
ATOM 651 O O . LEU A 1 83 ? 14.524 21.858 -11.312 1.00 87.62 83 LEU A O 1
ATOM 655 N N . VAL A 1 84 ? 12.824 22.746 -10.111 1.00 81.50 84 VAL A N 1
ATOM 656 C CA . VAL A 1 84 ? 12.133 21.497 -9.805 1.00 81.50 84 VAL A CA 1
ATOM 657 C C . VAL A 1 84 ? 10.742 21.557 -10.415 1.00 81.50 84 VAL A C 1
ATOM 659 O O . VAL A 1 84 ? 10.059 22.568 -10.283 1.00 81.50 84 VAL A O 1
ATOM 662 N N . ILE A 1 85 ? 10.314 20.477 -11.064 1.00 84.75 85 ILE A N 1
ATOM 663 C CA . ILE A 1 85 ? 8.929 20.315 -11.512 1.00 84.75 85 ILE A CA 1
ATOM 664 C C . ILE A 1 85 ? 8.429 18.963 -11.037 1.00 84.75 85 ILE A C 1
ATOM 666 O O . ILE A 1 85 ? 9.046 17.937 -11.312 1.00 84.75 85 ILE A O 1
ATOM 670 N N . GLU A 1 86 ? 7.302 18.958 -10.343 1.00 77.00 86 GLU A N 1
ATOM 671 C CA . GLU A 1 86 ? 6.627 17.752 -9.892 1.00 77.00 86 GLU A CA 1
ATOM 672 C C . GLU A 1 86 ? 5.171 17.781 -10.352 1.00 77.00 86 GLU A C 1
ATOM 674 O O . GLU A 1 86 ? 4.484 18.797 -10.221 1.00 77.00 86 GLU A O 1
ATOM 679 N N . ALA A 1 87 ? 4.696 16.662 -10.889 1.00 77.44 87 ALA A N 1
ATOM 680 C CA . ALA A 1 87 ? 3.290 16.457 -11.184 1.00 77.44 87 ALA A CA 1
ATOM 681 C C . ALA A 1 87 ? 2.711 15.365 -10.308 1.00 77.44 87 ALA A C 1
ATOM 683 O O . ALA A 1 87 ? 3.334 14.333 -10.064 1.00 77.44 87 ALA A O 1
ATOM 684 N N . HIS A 1 88 ? 1.459 15.574 -9.925 1.00 71.75 88 HIS A N 1
ATOM 685 C CA . HIS A 1 88 ? 0.673 14.618 -9.170 1.00 71.75 88 HIS A CA 1
ATOM 686 C C . HIS A 1 88 ? -0.642 14.385 -9.874 1.00 71.75 88 HIS A C 1
ATOM 688 O O . HIS A 1 88 ? -1.399 15.326 -10.106 1.00 71.75 88 HIS A O 1
ATOM 694 N N . HIS A 1 89 ? -0.951 13.124 -10.139 1.00 71.50 89 HIS A N 1
ATOM 695 C CA . HIS A 1 89 ? -2.290 12.714 -10.508 1.00 71.50 89 HIS A CA 1
ATOM 696 C C . HIS A 1 89 ? -2.887 11.927 -9.347 1.00 71.50 89 HIS A C 1
ATOM 698 O O . HIS A 1 89 ? -2.546 10.766 -9.097 1.00 71.50 89 HIS A O 1
ATOM 704 N N . LEU A 1 90 ? -3.759 12.591 -8.590 1.00 60.06 90 LEU A N 1
ATOM 705 C CA . LEU A 1 90 ? -4.285 12.065 -7.338 1.00 60.06 90 LEU A CA 1
ATOM 706 C C . LEU A 1 90 ? -5.352 11.003 -7.599 1.00 60.06 90 LEU A C 1
ATOM 708 O O . LEU A 1 90 ? -6.457 11.182 -7.132 1.00 60.06 90 LEU A O 1
ATOM 712 N N . VAL A 1 91 ? -5.085 9.902 -8.305 1.00 58.59 91 VAL A N 1
ATOM 713 C CA . VAL A 1 91 ? -6.118 8.893 -8.618 1.00 58.59 91 VAL A CA 1
ATOM 714 C C . VAL A 1 91 ? -6.599 8.195 -7.341 1.00 58.59 91 VAL A C 1
ATOM 716 O O . VAL A 1 91 ? -7.779 8.256 -7.049 1.00 58.59 91 VAL A O 1
ATOM 719 N N . HIS A 1 92 ? -5.709 7.675 -6.486 1.00 53.78 92 HIS A N 1
ATOM 720 C CA . HIS A 1 92 ? -6.071 6.999 -5.220 1.00 53.78 92 HIS A CA 1
ATOM 721 C C . HIS A 1 92 ? -5.905 7.861 -3.945 1.00 53.78 92 HIS A C 1
ATOM 723 O O . HIS A 1 92 ? -6.005 7.356 -2.832 1.00 53.78 92 HIS A O 1
ATOM 729 N N . GLY A 1 93 ? -5.664 9.170 -4.087 1.00 51.16 93 GLY A N 1
ATOM 730 C CA . GLY A 1 93 ? -5.348 10.090 -2.980 1.00 51.16 93 GLY A CA 1
ATOM 731 C C . GLY A 1 93 ? -3.859 10.457 -2.945 1.00 51.16 93 GLY A C 1
ATOM 732 O O . GLY A 1 93 ? -3.149 10.205 -3.915 1.00 51.16 93 GLY A O 1
ATOM 733 N N . LYS A 1 94 ? -3.374 11.069 -1.852 1.00 48.53 94 LYS A N 1
ATOM 734 C CA . LYS A 1 94 ? -1.958 11.468 -1.673 1.00 48.53 94 LYS A CA 1
ATOM 735 C C . LYS A 1 94 ? -1.066 10.251 -1.383 1.00 48.53 94 LYS A C 1
ATOM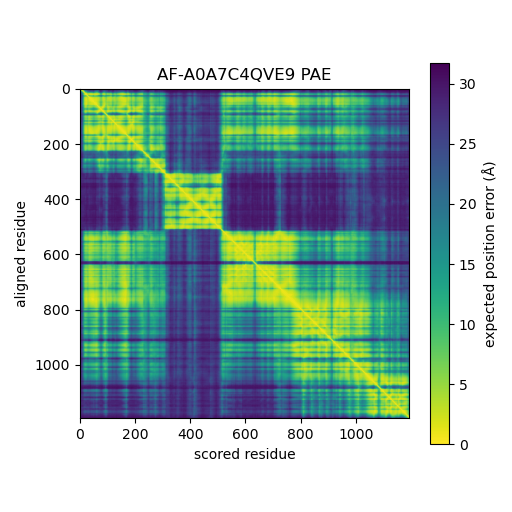 737 O O . LYS A 1 94 ? -0.555 10.105 -0.277 1.00 48.53 94 LYS A O 1
ATOM 742 N N . ILE A 1 95 ? -0.927 9.316 -2.318 1.00 46.38 95 ILE A N 1
ATOM 743 C CA . ILE A 1 95 ? -0.110 8.098 -2.162 1.00 46.38 95 ILE A CA 1
ATOM 744 C C . ILE A 1 95 ? 1.056 8.179 -3.139 1.00 46.38 95 ILE A C 1
ATOM 746 O O . ILE A 1 95 ? 1.127 7.462 -4.138 1.00 46.38 95 ILE A O 1
ATOM 750 N N . GLY A 1 96 ? 1.936 9.144 -2.883 1.00 46.12 96 GLY A N 1
ATOM 751 C CA . GLY A 1 96 ? 3.057 9.431 -3.761 1.00 46.12 96 GLY A CA 1
ATOM 752 C C . GLY A 1 96 ? 4.163 8.394 -3.616 1.00 46.12 96 GLY A C 1
ATOM 753 O O . GLY A 1 96 ? 4.696 8.188 -2.526 1.00 46.12 96 GLY A O 1
ATOM 754 N N . LYS A 1 97 ? 4.557 7.796 -4.739 1.00 46.12 97 LYS A N 1
ATOM 755 C CA . LYS A 1 97 ? 5.929 7.334 -4.944 1.00 46.12 97 LYS A CA 1
ATOM 756 C C . LYS A 1 97 ? 6.681 8.531 -5.519 1.00 46.12 97 LYS A C 1
ATOM 758 O O . LYS A 1 97 ? 6.745 8.674 -6.732 1.00 46.12 97 LYS A O 1
ATOM 763 N N . GLY A 1 98 ? 7.195 9.415 -4.665 1.00 48.50 98 GLY A N 1
ATOM 764 C CA . GLY A 1 98 ? 7.964 10.584 -5.105 1.00 48.50 98 GLY A CA 1
ATOM 765 C C . GLY A 1 98 ? 9.328 10.160 -5.647 1.00 48.50 98 GLY A C 1
ATOM 766 O O . GLY A 1 98 ? 10.313 10.145 -4.912 1.00 48.50 98 GLY A O 1
ATOM 767 N N . ALA A 1 99 ? 9.395 9.740 -6.910 1.00 52.75 99 ALA A N 1
ATOM 768 C CA . ALA A 1 99 ? 10.660 9.538 -7.599 1.00 52.75 99 ALA A CA 1
ATOM 769 C C . ALA A 1 99 ? 11.043 10.849 -8.300 1.00 52.75 99 ALA A C 1
ATOM 771 O O . ALA A 1 99 ? 10.436 11.221 -9.300 1.00 52.75 99 ALA A O 1
ATOM 772 N N . LEU A 1 100 ? 12.053 11.542 -7.770 1.00 58.78 100 LEU A N 1
ATOM 773 C CA . LEU A 1 100 ? 12.660 12.699 -8.425 1.00 58.78 100 LEU A CA 1
ATOM 774 C C . LEU A 1 100 ? 13.778 12.221 -9.359 1.00 58.78 100 LEU A C 1
ATOM 776 O O . LEU A 1 100 ? 14.711 11.536 -8.932 1.00 58.78 100 LEU A O 1
ATOM 780 N N . LYS A 1 101 ? 13.684 12.567 -10.642 1.00 66.50 101 LYS A N 1
ATOM 781 C CA . LYS A 1 101 ? 14.714 12.305 -11.654 1.00 66.50 101 LYS A CA 1
ATOM 782 C C . LYS A 1 101 ? 15.650 13.508 -11.744 1.00 66.50 101 LYS A C 1
ATOM 784 O O . LYS A 1 101 ? 15.196 14.638 -11.870 1.00 66.50 101 LYS A O 1
ATOM 789 N N . ILE A 1 102 ? 16.960 13.283 -11.714 1.00 68.50 102 ILE A N 1
ATOM 790 C CA . ILE A 1 102 ? 17.930 14.341 -12.027 1.00 68.50 102 ILE A CA 1
ATOM 791 C C . ILE A 1 102 ? 18.125 14.356 -13.539 1.00 68.50 102 ILE A C 1
ATOM 793 O O . ILE A 1 102 ? 18.471 13.326 -14.116 1.00 68.50 102 ILE A O 1
ATOM 797 N N . MET A 1 103 ? 17.922 15.514 -14.163 1.00 76.19 103 MET A N 1
ATOM 798 C CA . MET A 1 103 ? 18.212 15.727 -15.580 1.00 76.19 103 MET A CA 1
ATOM 799 C C . MET A 1 103 ? 19.412 16.645 -15.762 1.00 76.19 103 MET A C 1
ATOM 801 O O . MET A 1 103 ? 19.560 17.657 -15.075 1.00 76.19 103 MET A O 1
ATOM 805 N N . LEU A 1 104 ? 20.258 16.293 -16.725 1.00 80.38 104 LEU A N 1
ATOM 806 C CA . LEU A 1 104 ? 21.383 17.095 -17.190 1.00 80.38 104 LEU A CA 1
ATOM 807 C C . LEU A 1 104 ? 21.020 17.802 -18.505 1.00 80.38 104 LEU A C 1
ATOM 809 O O . LEU A 1 104 ? 20.131 17.337 -19.220 1.00 80.38 104 LEU A O 1
ATOM 813 N N . PRO A 1 105 ? 21.739 18.873 -18.902 1.00 83.88 105 PRO A N 1
ATOM 814 C CA . PRO A 1 105 ? 21.455 19.592 -20.149 1.00 83.88 105 PRO A CA 1
ATOM 815 C C . PRO A 1 105 ? 21.363 18.692 -21.390 1.00 83.88 105 PRO A C 1
ATOM 817 O O . PRO A 1 105 ? 20.487 18.875 -22.230 1.00 83.88 105 PRO A O 1
ATOM 820 N N . ARG A 1 106 ? 22.234 17.680 -21.485 1.00 78.31 106 ARG A N 1
ATOM 821 C CA . ARG A 1 106 ? 22.250 16.714 -22.598 1.00 78.31 106 ARG A CA 1
ATOM 822 C C . ARG A 1 106 ? 20.987 15.855 -22.688 1.00 78.31 106 ARG A C 1
ATOM 824 O O . ARG A 1 106 ? 20.676 15.349 -23.760 1.00 78.31 106 ARG A O 1
ATOM 831 N N . ASP A 1 107 ? 20.299 15.64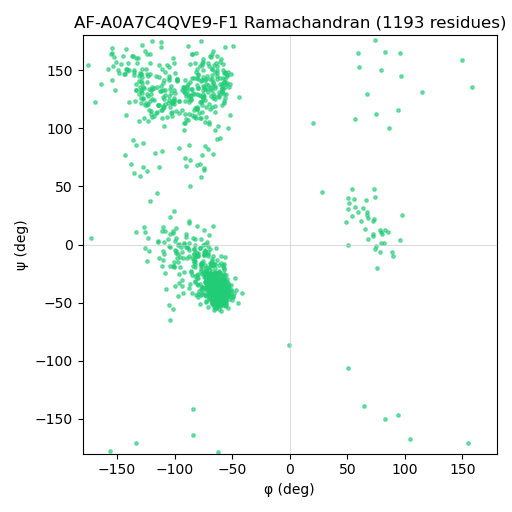4 -21.567 1.00 77.44 107 ASP A N 1
ATOM 832 C CA . ASP A 1 107 ? 19.115 14.792 -21.533 1.00 77.44 107 ASP A CA 1
ATOM 833 C C . ASP A 1 107 ? 17.946 15.524 -22.213 1.00 77.44 107 ASP A C 1
ATOM 835 O O . ASP A 1 107 ? 17.190 14.902 -22.945 1.00 77.44 107 ASP A O 1
ATOM 839 N N . LEU A 1 108 ? 17.885 16.862 -22.115 1.00 81.50 108 LEU A N 1
ATOM 840 C CA . LEU A 1 108 ? 16.877 17.693 -22.793 1.00 81.50 108 LEU A CA 1
ATOM 841 C C . LEU A 1 108 ? 16.972 17.633 -24.324 1.00 81.50 108 LEU A C 1
ATOM 843 O O . LEU A 1 108 ? 15.950 17.692 -25.003 1.00 81.50 108 LEU A O 1
ATOM 847 N N . ALA A 1 109 ? 18.181 17.472 -24.871 1.00 75.81 109 ALA A N 1
ATOM 848 C CA . ALA A 1 109 ? 18.395 17.334 -26.315 1.00 75.81 109 ALA A CA 1
ATOM 849 C C . ALA A 1 109 ? 17.777 16.050 -26.897 1.00 75.81 109 ALA A C 1
ATOM 851 O O . ALA A 1 109 ? 17.544 15.969 -28.101 1.00 75.81 109 ALA A O 1
ATOM 852 N N . ARG A 1 110 ? 17.503 15.044 -26.053 1.00 71.31 110 ARG A N 1
ATOM 853 C CA . ARG A 1 110 ? 16.778 13.828 -26.454 1.00 71.31 110 ARG A CA 1
ATOM 854 C C . ARG A 1 110 ? 15.269 14.022 -26.449 1.00 71.31 110 ARG A C 1
ATOM 856 O O . ARG A 1 110 ? 14.580 13.342 -27.195 1.00 71.31 110 ARG A O 1
ATOM 863 N N . GLU A 1 111 ? 14.785 14.943 -25.625 1.00 77.81 111 GLU A N 1
ATOM 864 C CA . GLU A 1 111 ? 13.356 15.172 -25.410 1.00 77.81 111 GLU A CA 1
ATOM 865 C C . GLU A 1 111 ? 12.781 16.234 -26.353 1.00 77.81 111 GLU A C 1
ATOM 867 O O . GLU A 1 111 ? 11.576 16.255 -26.584 1.00 77.81 111 GLU A O 1
ATOM 872 N N . SER A 1 112 ? 13.610 17.142 -26.888 1.00 81.31 112 SER A N 1
ATOM 873 C CA . SER A 1 112 ? 13.137 18.209 -27.773 1.00 81.31 112 SER A CA 1
ATOM 874 C C . SER A 1 112 ? 14.202 18.734 -28.735 1.00 81.31 112 SER A C 1
ATOM 876 O O . SER A 1 112 ? 15.351 18.980 -28.373 1.00 81.31 112 SER A O 1
ATOM 878 N N . ARG A 1 113 ? 13.773 19.024 -29.970 1.00 78.19 113 ARG A N 1
ATOM 879 C CA . ARG A 1 113 ? 14.608 19.594 -31.046 1.00 78.19 113 ARG A CA 1
ATOM 880 C C . ARG A 1 113 ? 15.069 21.030 -30.783 1.00 78.19 113 ARG A C 1
ATOM 882 O O . ARG A 1 113 ? 16.000 21.499 -31.434 1.00 78.19 113 ARG A O 1
ATOM 889 N N . ASN A 1 114 ? 14.434 21.725 -29.838 1.00 84.88 114 ASN A N 1
ATOM 890 C CA . ASN A 1 114 ? 14.833 23.074 -29.430 1.00 84.88 114 ASN A CA 1
ATOM 891 C C . ASN A 1 114 ? 16.110 23.070 -28.573 1.00 84.88 114 ASN A C 1
ATOM 893 O O . ASN A 1 114 ? 16.642 24.134 -28.270 1.00 84.88 114 ASN A O 1
ATOM 897 N N . PHE A 1 115 ? 16.614 21.896 -28.191 1.00 87.12 115 PHE A N 1
ATOM 898 C CA . PHE A 1 115 ? 17.790 21.731 -27.351 1.00 87.12 115 PHE A CA 1
ATOM 899 C C . PHE A 1 115 ? 18.879 21.042 -28.163 1.00 87.12 115 PHE A C 1
ATOM 901 O O . PHE A 1 115 ? 18.734 19.893 -28.571 1.00 87.12 115 PHE A O 1
ATOM 908 N N . VAL A 1 116 ? 19.973 21.753 -28.428 1.00 85.88 116 VAL A N 1
ATOM 909 C CA . VAL A 1 116 ? 21.061 21.252 -29.276 1.00 85.88 116 VAL A CA 1
ATOM 910 C C . VAL A 1 116 ? 22.316 21.086 -28.439 1.00 85.88 116 VAL A C 1
ATOM 912 O O . VAL A 1 116 ? 22.821 22.057 -27.879 1.00 85.88 116 VAL A O 1
ATOM 915 N N . GLU A 1 117 ? 22.837 19.863 -28.356 1.00 83.00 117 GLU A N 1
ATOM 916 C CA . GLU A 1 117 ? 24.120 19.606 -27.700 1.00 83.00 117 GLU A CA 1
ATOM 917 C C . GLU A 1 117 ? 25.254 20.205 -28.549 1.00 83.00 117 GLU A C 1
ATOM 919 O O . GLU A 1 117 ? 25.459 19.816 -29.698 1.00 83.00 117 GLU A O 1
ATOM 924 N N . ILE A 1 118 ? 25.965 21.191 -27.997 1.00 82.06 118 ILE A N 1
ATOM 925 C CA . ILE A 1 118 ? 27.050 21.904 -28.694 1.00 82.06 118 ILE A CA 1
ATOM 926 C C . ILE A 1 118 ? 28.399 21.247 -28.400 1.00 82.06 118 ILE A C 1
ATOM 928 O O . ILE A 1 118 ? 29.233 21.072 -29.286 1.00 82.06 118 ILE A O 1
ATOM 932 N N . THR A 1 119 ? 28.609 20.864 -27.145 1.00 76.56 119 THR A N 1
ATOM 933 C CA . THR A 1 119 ? 29.760 20.090 -26.672 1.00 76.56 119 THR A CA 1
ATOM 934 C C . THR A 1 119 ? 29.256 19.019 -25.712 1.00 76.56 119 THR A C 1
ATOM 936 O O . THR A 1 119 ? 28.145 19.165 -25.194 1.00 76.56 119 THR A O 1
ATOM 939 N N . PRO A 1 120 ? 30.042 17.959 -25.425 1.00 64.25 120 PRO A N 1
ATOM 940 C CA . PRO A 1 120 ? 29.640 16.959 -24.448 1.00 64.25 120 PRO A CA 1
ATOM 941 C C . PRO A 1 120 ? 29.251 17.652 -23.139 1.00 64.25 120 PRO A C 1
ATOM 943 O O . PRO A 1 120 ? 30.121 18.189 -22.452 1.00 64.25 120 PRO A O 1
ATOM 946 N N . ARG A 1 121 ? 27.951 17.603 -22.799 1.00 71.06 121 ARG A N 1
ATOM 947 C CA . ARG A 1 121 ? 27.302 18.186 -21.601 1.00 71.06 121 ARG A CA 1
ATOM 948 C C . ARG A 1 121 ? 26.771 19.631 -21.676 1.00 71.06 121 ARG A C 1
ATOM 950 O O . ARG A 1 121 ? 26.048 19.985 -20.747 1.00 71.06 121 ARG A O 1
ATOM 957 N N . ILE A 1 122 ? 27.045 20.439 -22.707 1.00 84.81 122 ILE A N 1
ATOM 958 C CA . ILE A 1 122 ? 26.452 21.792 -22.852 1.00 84.81 122 ILE A CA 1
ATOM 959 C C . ILE A 1 122 ? 25.366 21.772 -23.927 1.00 84.81 122 ILE A C 1
ATOM 961 O O . ILE A 1 122 ? 25.624 21.367 -25.063 1.00 84.81 122 ILE A O 1
ATOM 965 N N . ALA A 1 123 ? 24.176 22.267 -23.586 1.00 88.69 123 ALA A N 1
ATOM 966 C CA . ALA A 1 123 ? 23.060 22.393 -24.519 1.00 88.69 123 ALA A CA 1
ATOM 967 C C . ALA A 1 123 ? 22.740 23.865 -24.812 1.00 88.69 123 ALA A C 1
ATOM 969 O O . ALA A 1 123 ? 22.614 24.676 -23.899 1.00 88.69 123 ALA A O 1
ATOM 970 N N . GLU A 1 124 ? 22.586 24.217 -26.084 1.00 92.06 124 GLU A N 1
ATOM 971 C CA . GLU A 1 124 ? 21.983 25.481 -26.509 1.00 92.06 124 GLU A CA 1
ATOM 972 C C . GLU A 1 124 ? 20.459 25.331 -26.523 1.00 92.06 124 GLU A C 1
ATOM 974 O O . GLU A 1 124 ? 19.939 24.390 -27.126 1.00 92.06 124 GLU A O 1
ATOM 979 N N . VAL A 1 125 ? 19.747 26.277 -25.907 1.00 92.12 125 VAL A N 1
ATOM 980 C CA . VAL A 1 125 ? 18.285 26.370 -26.006 1.00 92.12 125 VAL A CA 1
ATOM 981 C C . VAL A 1 125 ? 17.955 27.334 -27.135 1.00 92.12 125 VAL A C 1
ATOM 983 O O . VAL A 1 125 ? 18.277 28.523 -27.068 1.00 92.12 125 VAL A O 1
ATOM 986 N N . ARG A 1 126 ? 17.315 26.832 -28.187 1.00 90.12 126 ARG A N 1
ATOM 987 C CA . ARG A 1 126 ? 16.942 27.602 -29.375 1.00 90.12 126 ARG A CA 1
ATOM 988 C C . ARG A 1 126 ? 15.485 28.050 -29.301 1.00 90.12 126 ARG A C 1
ATOM 990 O O . ARG A 1 126 ? 14.644 27.274 -28.843 1.00 90.12 126 ARG A O 1
ATOM 997 N N . PRO A 1 127 ? 15.161 29.271 -29.762 1.00 86.81 127 PRO A N 1
ATOM 998 C CA . PRO A 1 127 ? 13.776 29.698 -29.845 1.00 86.81 127 PRO A CA 1
ATOM 999 C C . PRO A 1 127 ? 12.982 28.834 -30.826 1.00 86.81 127 PRO A C 1
ATOM 1001 O O . PRO A 1 127 ? 13.527 28.423 -31.856 1.00 86.81 127 PRO A O 1
ATOM 1004 N N . PRO A 1 128 ? 11.694 28.576 -30.546 1.00 82.19 128 PRO A N 1
ATOM 1005 C CA . PRO A 1 128 ? 10.828 27.936 -31.518 1.00 82.19 128 PRO A CA 1
ATOM 1006 C C . PRO A 1 128 ? 10.716 28.806 -32.789 1.00 82.19 128 PRO A C 1
ATOM 1008 O O . PRO A 1 128 ? 10.695 30.043 -32.697 1.00 82.19 128 PRO A O 1
ATOM 1011 N N . PRO A 1 129 ? 10.641 28.193 -33.986 1.00 77.81 129 PRO A N 1
ATOM 1012 C CA . PRO A 1 129 ? 10.484 28.924 -35.241 1.00 77.81 129 PRO A CA 1
ATOM 1013 C C . PRO A 1 129 ? 9.258 29.857 -35.222 1.00 77.81 129 PRO A C 1
ATOM 1015 O O . PRO A 1 129 ? 8.242 29.499 -34.626 1.00 77.81 129 PRO A O 1
ATOM 1018 N N . PRO A 1 130 ? 9.316 31.033 -35.882 1.00 81.50 130 PRO A N 1
ATOM 1019 C CA . PRO A 1 130 ? 10.381 31.528 -36.768 1.00 81.50 130 PRO A CA 1
ATOM 1020 C C . PRO A 1 130 ? 11.486 32.328 -36.052 1.00 81.50 130 PRO A C 1
ATOM 1022 O O . PRO A 1 130 ? 12.309 32.975 -36.699 1.00 81.50 130 PRO A O 1
ATOM 1025 N N . ARG A 1 131 ? 11.498 32.354 -34.717 1.00 83.56 131 ARG A N 1
ATOM 1026 C CA . ARG A 1 131 ? 12.370 33.249 -33.954 1.00 83.56 131 ARG A CA 1
ATOM 1027 C C . ARG A 1 131 ? 13.819 32.739 -33.962 1.00 83.56 131 ARG A C 1
ATOM 1029 O O . ARG A 1 131 ? 14.079 31.587 -33.651 1.00 83.56 131 ARG A O 1
ATOM 1036 N N . ALA A 1 132 ? 14.774 33.610 -34.299 1.00 81.75 132 ALA A N 1
ATOM 1037 C CA . ALA A 1 132 ? 16.196 33.242 -34.375 1.00 81.75 132 ALA A CA 1
ATOM 1038 C C . ALA A 1 132 ? 16.994 33.545 -33.090 1.00 81.75 132 ALA A C 1
ATOM 1040 O O . ALA A 1 132 ? 18.083 33.005 -32.908 1.00 81.75 132 ALA A O 1
ATOM 1041 N N . ARG A 1 133 ? 16.489 34.435 -32.220 1.00 89.12 133 ARG A N 1
ATOM 1042 C CA . ARG A 1 133 ? 17.163 34.906 -30.993 1.00 89.12 133 ARG A CA 1
ATOM 1043 C C . ARG A 1 133 ? 16.167 35.127 -29.852 1.00 89.12 133 ARG A C 1
ATOM 1045 O O . ARG A 1 133 ? 15.038 35.559 -30.098 1.00 89.12 133 ARG A O 1
ATOM 1052 N N . TRP A 1 134 ? 16.594 34.885 -28.617 1.00 92.00 134 TRP A N 1
ATOM 1053 C CA . TRP A 1 134 ? 15.827 35.215 -27.412 1.00 92.00 134 TRP A CA 1
ATOM 1054 C C . TRP A 1 134 ? 15.903 36.715 -27.115 1.00 92.00 134 TRP A C 1
ATOM 1056 O O . TRP A 1 134 ? 16.971 37.307 -27.267 1.00 92.00 134 TRP A O 1
ATOM 1066 N N . ALA A 1 135 ? 14.800 37.341 -26.681 1.00 88.81 135 ALA A N 1
ATOM 1067 C CA . ALA A 1 135 ? 14.858 38.730 -26.204 1.00 88.81 135 ALA A CA 1
ATOM 1068 C C . ALA A 1 135 ? 15.358 38.817 -24.761 1.00 88.81 135 ALA A C 1
ATOM 1070 O O . ALA A 1 135 ? 15.911 39.839 -24.365 1.00 88.81 135 ALA A O 1
ATOM 1071 N N . SER A 1 136 ? 15.170 37.762 -23.966 1.00 91.50 136 SER A N 1
ATOM 1072 C CA . SER A 1 136 ? 15.670 37.708 -22.596 1.00 91.50 136 SER A CA 1
ATOM 1073 C C . SER A 1 136 ? 15.935 36.277 -22.136 1.00 91.50 136 SER A C 1
ATOM 1075 O O . SER A 1 136 ? 15.375 35.318 -22.671 1.00 91.50 136 SER A O 1
ATOM 1077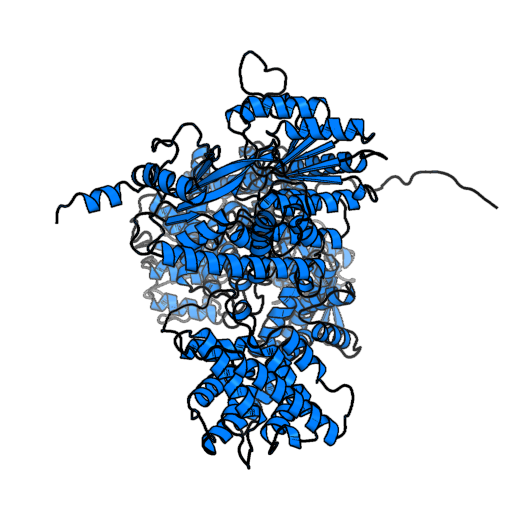 N N . ALA A 1 137 ? 16.731 36.143 -21.073 1.00 90.00 137 ALA A N 1
ATOM 1078 C CA . ALA A 1 137 ? 16.923 34.874 -20.375 1.00 90.00 137 ALA A CA 1
ATOM 1079 C C . ALA A 1 137 ? 15.603 34.288 -19.833 1.00 90.00 137 ALA A C 1
ATOM 1081 O O . ALA A 1 137 ? 15.463 33.072 -19.756 1.00 90.00 137 ALA A O 1
ATOM 1082 N N . ALA A 1 138 ? 14.632 35.137 -19.469 1.00 90.50 138 ALA A N 1
ATOM 1083 C CA . ALA A 1 138 ? 13.349 34.700 -18.918 1.00 90.50 138 ALA A CA 1
ATOM 1084 C C . ALA A 1 138 ? 12.507 33.933 -19.951 1.00 90.50 138 ALA A C 1
ATOM 1086 O O . ALA A 1 138 ? 11.951 32.888 -19.626 1.00 90.50 138 ALA A O 1
ATOM 1087 N N . GLU A 1 139 ? 12.471 34.397 -21.205 1.00 90.56 139 GLU A N 1
ATOM 1088 C CA . GLU A 1 139 ? 11.781 33.687 -22.295 1.00 90.56 139 GLU A CA 1
ATOM 1089 C C . GLU A 1 139 ? 12.420 32.319 -22.586 1.00 90.56 139 GLU A C 1
ATOM 1091 O O . GLU A 1 139 ? 11.717 31.329 -22.808 1.00 90.56 139 GLU A O 1
ATOM 1096 N N . ALA A 1 140 ? 13.756 32.253 -22.556 1.00 90.38 140 ALA A N 1
ATOM 1097 C CA . ALA A 1 140 ? 14.481 31.001 -22.745 1.00 90.38 140 ALA A CA 1
ATOM 1098 C C . ALA A 1 140 ? 14.176 30.011 -21.608 1.00 90.38 140 ALA A C 1
ATOM 1100 O O . ALA A 1 140 ? 13.849 28.854 -21.869 1.00 90.38 140 ALA A O 1
ATOM 1101 N N . TRP A 1 141 ? 14.198 30.472 -20.352 1.00 92.12 141 TRP A N 1
ATOM 1102 C CA . TRP A 1 141 ? 13.828 29.661 -19.188 1.00 92.12 141 TRP A CA 1
ATOM 1103 C C . TRP A 1 141 ? 12.375 29.185 -19.217 1.00 92.12 141 TRP A C 1
ATOM 1105 O O . TRP A 1 141 ? 12.113 28.058 -18.803 1.00 92.12 141 TRP A O 1
ATOM 1115 N N . GLU A 1 142 ? 11.433 29.982 -19.722 1.00 91.25 142 GLU A N 1
ATOM 1116 C CA . GLU A 1 142 ? 10.040 29.540 -19.862 1.00 91.25 142 GLU A CA 1
ATOM 1117 C C . GLU A 1 142 ? 9.907 28.391 -20.869 1.00 91.25 142 GLU A C 1
ATOM 1119 O O . GLU A 1 142 ? 9.153 27.450 -20.643 1.00 91.25 142 GLU A O 1
ATOM 1124 N N . THR A 1 143 ? 10.717 28.390 -21.929 1.00 89.12 143 THR A N 1
ATOM 1125 C CA . THR A 1 143 ? 10.770 27.268 -22.884 1.00 89.12 143 THR A CA 1
ATOM 1126 C C . THR A 1 143 ? 11.305 25.993 -22.232 1.00 89.12 143 THR A C 1
ATOM 1128 O O . THR A 1 143 ? 10.804 24.900 -22.497 1.00 89.12 143 THR A O 1
ATOM 1131 N N . VAL A 1 144 ? 12.283 26.124 -21.329 1.00 90.56 144 VAL A N 1
ATOM 1132 C CA . VAL A 1 144 ? 12.766 25.006 -20.503 1.00 90.56 144 VAL A CA 1
ATOM 1133 C C . VAL A 1 144 ? 11.666 24.499 -19.566 1.00 90.56 144 VAL A C 1
ATOM 1135 O O . VAL A 1 144 ? 11.429 23.292 -19.511 1.00 90.56 144 VAL A O 1
ATOM 1138 N N . ARG A 1 145 ? 10.960 25.398 -18.862 1.00 90.69 145 ARG A N 1
ATOM 1139 C CA . ARG A 1 145 ? 9.841 25.034 -17.972 1.00 90.69 145 ARG A CA 1
ATOM 1140 C C . ARG A 1 145 ? 8.736 24.317 -18.742 1.00 90.69 145 ARG A C 1
ATOM 1142 O O . ARG A 1 145 ? 8.303 23.257 -18.307 1.00 90.69 145 ARG A O 1
ATOM 1149 N N . ALA A 1 146 ? 8.335 24.834 -19.902 1.00 88.19 146 ALA A N 1
ATOM 1150 C CA . ALA A 1 146 ? 7.302 24.233 -20.741 1.00 88.19 146 ALA A CA 1
ATOM 1151 C C . ALA A 1 146 ? 7.635 22.784 -21.141 1.00 88.19 146 ALA A C 1
ATOM 1153 O O . ALA A 1 146 ? 6.784 21.906 -20.996 1.00 88.19 146 ALA A O 1
ATOM 1154 N N . LEU A 1 147 ? 8.879 22.508 -21.557 1.00 87.75 147 LEU A N 1
ATOM 1155 C CA . LEU A 1 147 ? 9.319 21.143 -21.873 1.00 87.75 147 LEU A CA 1
ATOM 1156 C C . LEU A 1 147 ? 9.259 20.223 -20.647 1.00 87.75 147 LEU A C 1
ATOM 1158 O O . LEU A 1 147 ? 8.748 19.108 -20.732 1.00 87.75 147 LEU A O 1
ATOM 1162 N N . LEU A 1 148 ? 9.764 20.680 -19.499 1.00 88.44 148 LEU A N 1
ATOM 1163 C CA . LEU A 1 148 ? 9.769 19.881 -18.273 1.00 88.44 148 LEU A CA 1
ATOM 1164 C C . LEU A 1 148 ? 8.345 19.611 -17.753 1.00 88.44 148 LEU A C 1
ATOM 1166 O O . LEU A 1 148 ? 8.074 18.500 -17.296 1.00 88.44 148 LEU A O 1
ATOM 1170 N N . ARG A 1 149 ? 7.417 20.576 -17.876 1.00 88.88 149 ARG A N 1
ATOM 1171 C CA . ARG A 1 149 ? 5.984 20.368 -17.597 1.00 88.88 149 ARG A CA 1
ATOM 1172 C C . ARG A 1 149 ? 5.415 19.272 -18.491 1.00 88.88 149 ARG A C 1
ATOM 1174 O O . ARG A 1 149 ? 4.750 18.374 -17.979 1.00 88.88 149 ARG A O 1
ATOM 1181 N N . ALA A 1 150 ? 5.683 19.320 -19.798 1.00 87.56 150 ALA A N 1
ATOM 1182 C CA . ALA A 1 150 ? 5.202 18.319 -20.748 1.00 87.56 150 ALA A CA 1
ATOM 1183 C C . ALA A 1 150 ? 5.751 16.917 -20.423 1.00 87.56 150 ALA A C 1
ATOM 1185 O O . ALA A 1 150 ? 4.974 15.974 -20.267 1.00 87.56 150 ALA A O 1
ATOM 1186 N N . LEU A 1 151 ? 7.066 16.803 -20.210 1.00 85.88 151 LEU A N 1
ATOM 1187 C CA . LEU A 1 151 ? 7.744 15.557 -19.836 1.00 85.88 151 LEU A CA 1
ATOM 1188 C C . LEU A 1 151 ? 7.111 14.916 -18.592 1.00 85.88 151 LEU A C 1
ATOM 1190 O O . LEU A 1 151 ? 6.697 13.756 -18.611 1.00 85.88 151 LEU A O 1
ATOM 1194 N N . ILE A 1 152 ? 7.017 15.682 -17.504 1.00 84.31 152 ILE A N 1
ATOM 1195 C CA . ILE A 1 152 ? 6.525 15.179 -16.220 1.00 84.31 152 ILE A CA 1
ATOM 1196 C C . ILE A 1 152 ? 5.018 14.901 -16.250 1.00 84.31 152 ILE A C 1
ATOM 1198 O O . ILE A 1 152 ? 4.560 13.954 -15.608 1.00 84.31 152 ILE A O 1
ATOM 1202 N N . THR A 1 153 ? 4.253 15.636 -17.062 1.00 87.19 153 THR A N 1
ATOM 1203 C CA . THR A 1 153 ? 2.849 15.301 -17.339 1.00 87.19 153 THR A CA 1
ATOM 1204 C C . THR A 1 153 ? 2.737 13.938 -18.028 1.00 87.19 153 THR A C 1
ATOM 1206 O O . THR A 1 153 ? 1.957 13.095 -17.581 1.00 87.19 153 THR A O 1
ATOM 1209 N N . GLY A 1 154 ? 3.543 13.677 -19.063 1.00 87.56 154 GLY A N 1
ATOM 1210 C CA . GLY A 1 154 ? 3.541 12.400 -19.787 1.00 87.56 154 GLY A CA 1
ATOM 1211 C C . GLY A 1 154 ? 3.929 11.210 -18.905 1.00 87.56 154 GLY A C 1
ATOM 1212 O O . GLY A 1 154 ? 3.236 10.191 -18.889 1.00 87.56 154 GLY A O 1
ATOM 1213 N N . GLU A 1 155 ? 4.987 11.359 -18.108 1.00 82.75 155 GLU A N 1
ATOM 1214 C CA . GLU A 1 155 ? 5.459 10.343 -17.156 1.00 82.75 155 GLU A CA 1
ATOM 1215 C C . GLU A 1 155 ? 4.408 10.033 -16.078 1.00 82.75 155 GLU A C 1
ATOM 1217 O O . GLU A 1 155 ? 4.080 8.868 -15.833 1.00 82.75 155 GLU A O 1
ATOM 1222 N N . THR A 1 156 ? 3.804 11.067 -15.487 1.00 83.94 156 THR A N 1
ATOM 1223 C CA . THR A 1 156 ? 2.748 10.917 -14.475 1.00 83.94 156 THR A CA 1
ATOM 1224 C C . THR A 1 156 ? 1.499 10.234 -15.038 1.00 83.94 156 THR A C 1
ATOM 1226 O O . THR A 1 156 ? 0.921 9.356 -14.381 1.00 83.94 156 THR A O 1
ATOM 1229 N N . LEU A 1 157 ? 1.077 10.586 -16.258 1.00 87.56 157 LEU A N 1
ATOM 1230 C CA . LEU A 1 157 ? -0.045 9.926 -16.927 1.00 87.56 157 LEU A CA 1
ATOM 1231 C C . LEU A 1 157 ? 0.281 8.466 -17.259 1.00 87.56 157 LEU A C 1
ATOM 1233 O O . LEU A 1 157 ? -0.533 7.589 -16.967 1.00 87.56 157 LEU A O 1
ATOM 1237 N N . SER A 1 158 ? 1.483 8.184 -17.776 1.00 86.75 158 SER A N 1
ATOM 1238 C CA . SER A 1 158 ? 1.943 6.814 -18.027 1.00 86.75 158 SER A CA 1
ATOM 1239 C C . SER A 1 158 ? 1.892 5.985 -16.745 1.00 86.75 158 SER A C 1
ATOM 1241 O O . SER A 1 158 ? 1.217 4.960 -16.705 1.00 86.75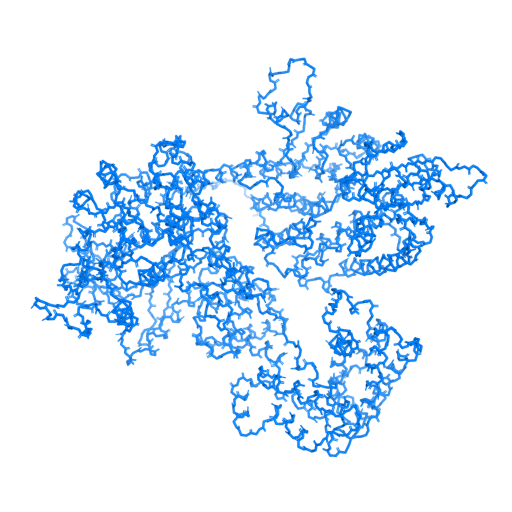 158 SER A O 1
ATOM 1243 N N . MET A 1 159 ? 2.503 6.457 -15.654 1.00 81.06 159 MET A N 1
ATOM 1244 C CA . MET A 1 159 ? 2.492 5.764 -14.361 1.00 81.06 159 MET A CA 1
ATOM 1245 C C . MET A 1 159 ? 1.083 5.548 -13.809 1.00 81.06 159 MET A C 1
ATOM 1247 O O . MET A 1 159 ? 0.803 4.488 -13.239 1.00 81.06 159 MET A O 1
ATOM 1251 N N . SER A 1 160 ? 0.185 6.513 -14.014 1.00 83.94 160 SER A N 1
ATOM 1252 C CA . SER A 1 160 ? -1.225 6.368 -13.656 1.00 83.94 160 SER A CA 1
ATOM 1253 C C . SER A 1 160 ? -1.875 5.222 -14.432 1.00 83.94 160 SER A C 1
ATOM 1255 O O . SER A 1 160 ? -2.542 4.390 -13.822 1.00 83.94 160 SER A O 1
ATOM 1257 N N . LEU A 1 161 ? -1.645 5.116 -15.745 1.00 88.00 161 LEU A N 1
ATOM 1258 C CA . LEU A 1 161 ? -2.174 4.014 -16.556 1.00 88.00 161 LEU A CA 1
ATOM 1259 C C . LEU A 1 161 ? -1.637 2.653 -16.095 1.00 88.00 161 LEU A C 1
ATOM 1261 O O . LEU A 1 161 ? -2.431 1.729 -15.931 1.00 88.00 161 LEU A O 1
ATOM 1265 N N . LYS A 1 162 ? -0.337 2.532 -15.786 1.00 87.19 162 LYS A N 1
ATOM 1266 C CA . LYS A 1 162 ? 0.254 1.276 -15.271 1.00 87.19 162 LYS A CA 1
ATOM 1267 C C . LYS A 1 162 ? -0.374 0.862 -13.945 1.00 87.19 162 LYS A C 1
ATOM 1269 O O . LYS A 1 162 ? -0.843 -0.264 -13.813 1.00 87.19 162 LYS A O 1
ATOM 1274 N N . SER A 1 163 ? -0.429 1.795 -12.992 1.00 83.50 163 SER A N 1
ATOM 1275 C CA . SER A 1 163 ? -1.023 1.576 -11.668 1.00 83.50 163 SER A CA 1
ATOM 1276 C C . SER A 1 163 ? -2.465 1.083 -11.789 1.00 83.50 163 SER A C 1
ATOM 1278 O O . SER A 1 163 ? -2.854 0.085 -11.180 1.00 83.50 163 SER A O 1
ATOM 1280 N N . GLN A 1 164 ? -3.244 1.726 -12.663 1.00 86.88 164 GLN A N 1
ATOM 1281 C CA . GLN A 1 164 ? -4.635 1.362 -12.891 1.00 86.88 164 GLN A CA 1
ATOM 1282 C C . GLN A 1 164 ? -4.791 0.074 -13.694 1.00 86.88 164 GLN A C 1
ATOM 1284 O O . GLN A 1 164 ? -5.730 -0.661 -13.426 1.00 86.88 164 GLN A O 1
ATOM 1289 N N . ALA A 1 165 ? -3.900 -0.267 -14.623 1.00 88.06 165 ALA A N 1
ATOM 1290 C CA . ALA A 1 165 ? -3.953 -1.539 -15.342 1.00 88.06 165 ALA A CA 1
ATOM 1291 C C . ALA A 1 165 ? -3.670 -2.732 -14.413 1.00 88.06 165 ALA A C 1
ATOM 1293 O O . ALA A 1 165 ? -4.371 -3.744 -14.490 1.00 88.06 165 ALA A O 1
ATOM 1294 N N . THR A 1 166 ? -2.725 -2.590 -13.478 1.00 85.56 166 THR A N 1
ATOM 1295 C CA . THR A 1 166 ? -2.376 -3.652 -12.519 1.00 85.56 166 THR A CA 1
ATOM 1296 C C . THR A 1 166 ? -3.223 -3.657 -11.248 1.00 85.56 166 THR A C 1
ATOM 1298 O O . THR A 1 166 ? -3.155 -4.600 -10.470 1.00 85.56 166 THR A O 1
ATOM 1301 N N . GLY A 1 167 ? -4.033 -2.619 -11.015 1.00 77.56 167 GLY A N 1
ATOM 1302 C CA . GLY A 1 167 ? -4.829 -2.486 -9.790 1.00 77.56 167 GLY A CA 1
ATOM 1303 C C . GLY A 1 167 ? -3.998 -2.121 -8.557 1.00 77.56 167 GLY A C 1
ATOM 1304 O O . GLY A 1 167 ? -4.432 -2.370 -7.436 1.00 77.56 167 GLY A O 1
ATOM 1305 N N . ALA A 1 168 ? -2.810 -1.540 -8.751 1.00 74.12 168 ALA A N 1
ATOM 1306 C CA . ALA A 1 168 ? -1.953 -1.121 -7.651 1.00 74.12 168 ALA A CA 1
ATOM 1307 C C . ALA A 1 168 ? -2.517 0.144 -6.957 1.00 74.12 168 ALA A C 1
ATOM 1309 O O . ALA A 1 168 ? -2.983 1.063 -7.634 1.00 74.12 168 ALA A O 1
ATOM 1310 N N . PRO A 1 169 ? -2.431 0.263 -5.618 1.00 62.41 169 PRO A N 1
ATOM 1311 C CA . PRO A 1 169 ? -2.950 1.400 -4.840 1.00 62.41 169 PRO A CA 1
ATOM 1312 C C . PRO A 1 169 ? -2.195 2.735 -5.009 1.00 62.41 169 PRO A C 1
ATOM 1314 O O . PRO A 1 169 ? -2.469 3.691 -4.287 1.00 62.41 169 PRO A O 1
ATOM 1317 N N . PHE A 1 170 ? -1.242 2.859 -5.934 1.00 61.16 170 PHE A N 1
ATOM 1318 C CA . PHE A 1 170 ? -0.393 4.052 -6.037 1.00 61.16 170 PHE A CA 1
ATOM 1319 C C . PHE A 1 170 ? -1.070 5.227 -6.752 1.00 61.16 170 PHE A C 1
ATOM 1321 O O . PHE A 1 170 ? -1.806 5.025 -7.724 1.00 61.16 170 PHE A O 1
ATOM 1328 N N . SER A 1 171 ? -0.747 6.459 -6.330 1.00 56.56 171 SER A N 1
ATOM 1329 C CA . SER A 1 171 ? -0.948 7.658 -7.154 1.00 56.56 171 SER A CA 1
ATOM 1330 C C . SER A 1 171 ? 0.291 7.911 -8.014 1.00 56.56 171 SER A C 1
ATOM 1332 O O . SER A 1 171 ? 1.415 7.793 -7.522 1.00 56.56 171 SER A O 1
ATOM 1334 N N . GLY A 1 172 ? 0.094 8.239 -9.294 1.00 58.44 172 GLY A N 1
ATOM 1335 C CA . GLY A 1 172 ? 1.185 8.635 -10.181 1.00 58.44 172 GLY A 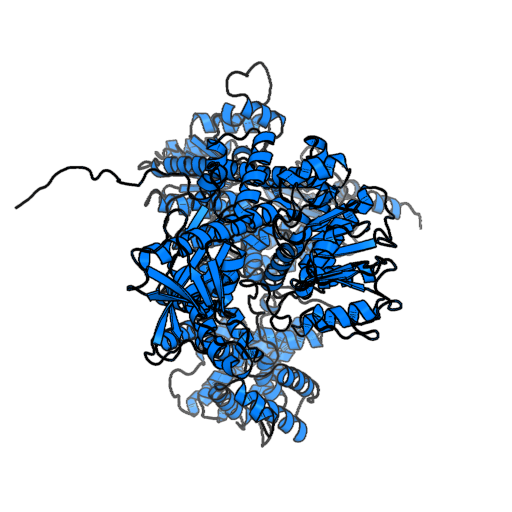CA 1
ATOM 1336 C C . GLY A 1 172 ? 1.706 10.003 -9.756 1.00 58.44 172 GLY A C 1
ATOM 1337 O O . GLY A 1 172 ? 1.022 11.003 -9.957 1.00 58.44 172 GLY A O 1
ATOM 1338 N N . SER A 1 173 ? 2.878 10.035 -9.129 1.00 66.31 173 SER A N 1
ATOM 1339 C CA . SER A 1 173 ? 3.635 11.260 -8.876 1.00 66.31 173 SER A CA 1
ATOM 1340 C C . SER A 1 173 ? 5.014 11.096 -9.491 1.00 66.31 173 SER A C 1
ATOM 1342 O O . SER A 1 173 ? 5.737 10.174 -9.117 1.00 66.31 173 SER A O 1
ATOM 1344 N N . GLU A 1 174 ? 5.378 11.968 -10.417 1.00 73.00 174 GLU A N 1
ATOM 1345 C CA . GLU A 1 174 ? 6.713 12.001 -11.010 1.00 73.00 174 GLU A CA 1
ATOM 1346 C C . GLU A 1 174 ? 7.247 13.423 -10.899 1.00 73.00 174 GLU A C 1
ATOM 1348 O O . GLU A 1 174 ? 6.504 14.399 -11.022 1.00 73.00 174 GLU A O 1
ATOM 1353 N N . GLY A 1 175 ? 8.549 13.546 -10.665 1.00 72.06 175 GLY A N 1
ATOM 1354 C CA . GLY A 1 175 ? 9.185 14.849 -10.634 1.00 72.06 175 GLY A CA 1
ATOM 1355 C C . GLY A 1 175 ? 10.592 14.824 -11.194 1.00 72.06 175 GLY A C 1
ATOM 1356 O O . GLY A 1 175 ? 11.227 13.777 -11.328 1.00 72.06 175 GLY A O 1
ATOM 1357 N N . VAL A 1 176 ? 11.075 16.008 -11.538 1.00 76.38 176 VAL A N 1
ATOM 1358 C CA . VAL A 1 176 ? 12.388 16.235 -12.128 1.00 76.38 176 VAL A CA 1
ATOM 1359 C C . VAL A 1 176 ? 13.081 17.410 -11.466 1.00 76.38 176 VAL A C 1
ATOM 1361 O O . VAL A 1 176 ? 12.451 18.399 -11.095 1.00 76.38 176 VAL A O 1
ATOM 1364 N N . ILE A 1 177 ? 14.400 17.298 -11.363 1.00 77.25 177 ILE A N 1
ATOM 1365 C CA . ILE A 1 177 ? 15.302 18.368 -10.962 1.00 77.25 177 ILE A CA 1
ATOM 1366 C C . ILE A 1 177 ? 16.273 18.592 -12.115 1.00 77.25 177 ILE A C 1
ATOM 1368 O O . ILE A 1 177 ? 17.065 17.707 -12.454 1.00 77.25 177 ILE A O 1
ATOM 1372 N N . LEU A 1 178 ? 16.207 19.773 -12.730 1.00 84.44 178 LEU A N 1
ATOM 1373 C CA . LEU A 1 178 ? 17.139 20.153 -13.785 1.00 84.44 178 LEU A CA 1
ATOM 1374 C C . LEU A 1 178 ? 18.439 20.659 -13.153 1.00 84.44 178 LEU A C 1
ATOM 1376 O O . LEU A 1 178 ? 18.485 21.754 -12.597 1.00 84.44 178 LEU A O 1
ATOM 1380 N N . CYS A 1 179 ? 19.509 19.875 -13.268 1.00 82.44 179 CYS A N 1
ATOM 1381 C CA . CYS A 1 179 ? 20.828 20.206 -12.736 1.00 82.44 179 CYS A CA 1
ATOM 1382 C C . CYS A 1 179 ? 21.661 20.976 -13.776 1.00 82.44 179 CYS A C 1
ATOM 1384 O O . CYS A 1 179 ? 22.638 20.467 -14.338 1.00 82.44 179 CYS A O 1
ATOM 1386 N N . ALA A 1 180 ? 21.233 22.206 -14.069 1.00 86.88 180 ALA A N 1
ATOM 1387 C CA . ALA A 1 180 ? 21.856 23.065 -15.069 1.00 86.88 180 ALA A CA 1
ATOM 1388 C C . ALA A 1 180 ? 21.862 24.541 -14.654 1.00 86.88 180 ALA A C 1
ATOM 1390 O O . ALA A 1 180 ? 20.912 25.020 -14.039 1.00 86.88 180 ALA A O 1
ATOM 1391 N N . LEU A 1 181 ? 22.906 25.261 -15.065 1.00 89.62 181 LEU A N 1
ATOM 1392 C CA . LEU A 1 181 ? 23.035 26.709 -14.925 1.00 89.62 181 LEU A CA 1
ATOM 1393 C C . LEU A 1 181 ? 22.775 27.378 -16.277 1.00 89.62 181 LEU A C 1
ATOM 1395 O O . LEU A 1 181 ? 23.288 26.932 -17.306 1.00 89.62 181 LEU A O 1
ATOM 1399 N N . GLY A 1 182 ? 21.963 28.433 -16.270 1.00 90.75 182 GLY A N 1
ATOM 1400 C CA . GLY A 1 182 ? 21.601 29.186 -17.468 1.00 90.75 182 GLY A CA 1
ATOM 1401 C C . GLY A 1 182 ? 22.547 30.354 -17.719 1.00 90.75 182 GLY A C 1
ATOM 1402 O O . GLY A 1 182 ? 22.763 31.173 -16.831 1.00 90.75 182 GLY A O 1
ATOM 1403 N N . GLU A 1 183 ? 23.054 30.471 -18.942 1.00 92.38 183 GLU A N 1
ATOM 1404 C CA . GLU A 1 183 ? 23.897 31.583 -19.378 1.00 92.38 183 GLU A CA 1
ATOM 1405 C C . GLU A 1 183 ? 23.289 32.248 -20.610 1.00 92.38 183 GLU A C 1
ATOM 1407 O O . GLU A 1 183 ? 23.085 31.607 -21.644 1.00 92.38 183 GLU A O 1
ATOM 1412 N N . PHE A 1 184 ? 22.983 33.539 -20.487 1.00 93.56 184 PHE A N 1
ATOM 1413 C CA . PHE A 1 184 ? 22.413 34.344 -21.559 1.00 93.56 184 PHE A CA 1
ATOM 1414 C C . PHE A 1 184 ? 23.449 35.327 -22.091 1.00 93.56 184 PHE A C 1
ATOM 1416 O O . PHE A 1 184 ? 23.927 36.191 -21.356 1.00 93.56 184 PHE A O 1
ATOM 1423 N N . ASP A 1 185 ? 23.749 35.227 -23.381 1.00 92.56 185 ASP A N 1
ATOM 1424 C CA . ASP A 1 185 ? 24.552 36.216 -24.085 1.00 92.56 185 ASP A CA 1
ATOM 1425 C C . ASP A 1 185 ? 23.626 37.273 -24.696 1.00 92.56 185 ASP A C 1
ATOM 1427 O O . ASP A 1 185 ? 22.972 37.045 -25.717 1.00 92.56 185 ASP A O 1
ATOM 1431 N N . ALA A 1 186 ? 23.586 38.450 -24.069 1.00 87.62 186 ALA A N 1
ATOM 1432 C CA . ALA A 1 186 ? 22.751 39.564 -24.504 1.00 87.62 186 ALA A CA 1
ATOM 1433 C C . ALA A 1 186 ? 23.151 40.133 -25.879 1.00 87.62 186 ALA A C 1
ATOM 1435 O O . ALA A 1 186 ? 22.300 40.695 -26.566 1.00 87.62 186 ALA A O 1
ATOM 1436 N N . ALA A 1 187 ? 24.411 39.984 -26.305 1.00 88.56 187 ALA A N 1
ATOM 1437 C CA . ALA A 1 187 ? 24.877 40.502 -27.590 1.00 88.56 187 ALA A CA 1
ATOM 1438 C C . ALA A 1 187 ? 24.412 39.621 -28.758 1.00 88.56 187 ALA A C 1
ATOM 1440 O O . ALA A 1 187 ? 24.039 40.121 -29.822 1.00 88.56 187 ALA A O 1
ATOM 1441 N N . THR A 1 188 ? 24.407 38.300 -28.561 1.00 90.38 188 THR A N 1
ATOM 1442 C CA . THR A 1 188 ? 23.986 37.345 -29.596 1.00 90.38 188 THR A CA 1
ATOM 1443 C C . THR A 1 188 ? 22.534 36.888 -29.453 1.00 90.38 188 THR A C 1
ATOM 1445 O O . THR A 1 188 ? 21.969 36.361 -30.413 1.00 90.38 188 THR A O 1
ATOM 1448 N N . GLY A 1 189 ? 21.903 37.117 -28.297 1.00 90.44 189 GLY A N 1
ATOM 1449 C CA . GLY A 1 189 ? 20.560 36.633 -27.969 1.00 90.44 189 GLY A CA 1
ATOM 1450 C C . GLY A 1 189 ? 20.492 35.108 -27.832 1.00 90.44 189 GLY A C 1
ATOM 1451 O O . GLY A 1 189 ? 19.438 34.514 -28.076 1.00 90.44 189 GLY A O 1
ATOM 1452 N N . ARG A 1 190 ? 21.621 34.465 -27.507 1.00 93.25 190 ARG A N 1
ATOM 1453 C CA . ARG A 1 190 ? 21.751 33.007 -27.359 1.00 93.25 190 ARG A CA 1
ATOM 1454 C C . ARG A 1 190 ? 21.706 32.616 -25.888 1.00 93.25 190 ARG A C 1
ATOM 1456 O O . ARG A 1 190 ? 22.162 33.361 -25.023 1.00 93.25 190 ARG A O 1
ATOM 1463 N N . PHE A 1 191 ? 21.159 31.436 -25.615 1.00 94.25 191 PHE A N 1
ATOM 1464 C CA . PHE A 1 191 ? 21.014 30.914 -24.263 1.00 94.25 191 PHE A CA 1
ATOM 1465 C C . PHE A 1 191 ? 21.573 29.496 -24.170 1.00 94.25 191 PHE A C 1
ATOM 1467 O O . PHE A 1 191 ? 21.255 28.637 -24.997 1.00 94.25 191 PHE A O 1
ATOM 1474 N N . PHE A 1 192 ? 22.392 29.253 -23.153 1.00 93.12 192 PHE A N 1
ATOM 1475 C CA . PHE A 1 192 ? 23.079 27.986 -22.941 1.00 93.12 192 PHE A CA 1
ATOM 1476 C C . PHE A 1 192 ? 22.760 27.421 -21.561 1.00 93.12 192 PHE A C 1
ATOM 1478 O O . PHE A 1 192 ? 22.730 28.146 -20.570 1.00 93.12 192 PHE A O 1
ATOM 1485 N N . LEU A 1 193 ? 22.572 26.106 -21.504 1.00 92.31 193 LEU A N 1
ATOM 1486 C CA . LEU A 1 193 ? 22.485 25.326 -20.280 1.00 92.31 193 LEU A CA 1
ATOM 1487 C C . LEU A 1 193 ? 23.807 24.589 -20.074 1.00 92.31 193 LEU A C 1
ATOM 1489 O O . LEU A 1 193 ? 24.167 23.691 -20.844 1.00 92.31 193 LEU A O 1
ATOM 1493 N N . LYS A 1 194 ? 24.526 24.973 -19.021 1.00 89.75 194 LYS A N 1
ATOM 1494 C CA . LYS A 1 194 ? 25.772 24.335 -18.589 1.00 89.75 194 LYS A CA 1
ATOM 1495 C C . LYS A 1 194 ? 25.487 23.346 -17.457 1.00 89.75 194 LYS A C 1
ATOM 1497 O O . LYS A 1 194 ? 24.624 23.619 -16.624 1.00 89.75 194 LYS A O 1
ATOM 1502 N N . PRO A 1 195 ? 26.170 22.192 -17.409 1.00 84.31 195 PRO A N 1
ATOM 1503 C CA . PRO A 1 195 ? 25.957 21.218 -16.348 1.00 84.31 195 PRO A CA 1
ATOM 1504 C C . PRO A 1 195 ? 26.494 21.787 -15.031 1.00 84.31 195 PRO A C 1
ATOM 1506 O O . PRO A 1 195 ? 27.598 22.325 -15.001 1.00 84.31 195 PRO A O 1
ATOM 1509 N N . ALA A 1 196 ? 25.733 21.645 -13.947 1.00 80.88 196 ALA A N 1
ATOM 1510 C CA . ALA A 1 196 ? 26.234 21.991 -12.612 1.00 80.88 196 ALA A CA 1
ATOM 1511 C C . ALA A 1 196 ? 27.183 20.909 -12.056 1.00 80.88 196 ALA A C 1
ATOM 1513 O O . ALA A 1 196 ? 27.994 21.185 -11.180 1.00 80.88 196 ALA A O 1
ATOM 1514 N N . LEU A 1 197 ? 27.091 19.682 -12.587 1.00 79.25 197 LEU A N 1
ATOM 1515 C CA . LEU A 1 197 ? 27.953 18.556 -12.228 1.00 79.25 197 LEU A CA 1
ATOM 1516 C C . LEU A 1 197 ? 29.176 18.475 -13.148 1.00 79.25 197 LEU A C 1
ATOM 1518 O O . LEU A 1 197 ? 29.064 18.560 -14.376 1.00 79.25 197 LEU A O 1
ATOM 1522 N N . ARG A 1 198 ? 30.341 18.242 -12.549 1.00 75.62 198 ARG A N 1
ATOM 1523 C CA . ARG A 1 198 ? 31.647 18.176 -13.210 1.00 75.62 198 ARG A CA 1
ATOM 1524 C C . ARG A 1 198 ? 31.922 16.823 -13.849 1.00 75.62 198 ARG A C 1
ATOM 1526 O O . ARG A 1 198 ? 32.573 16.798 -14.884 1.00 75.62 198 ARG A O 1
ATOM 1533 N N . GLY A 1 199 ? 31.409 15.728 -13.294 1.00 65.50 199 GLY A N 1
ATOM 1534 C CA . GLY A 1 199 ? 31.516 14.350 -13.773 1.00 65.50 199 GLY A CA 1
ATOM 1535 C C . GLY A 1 199 ? 32.944 13.791 -13.885 1.00 65.50 199 GLY A C 1
ATOM 1536 O O . GLY A 1 199 ? 33.894 14.501 -14.189 1.00 65.50 199 GLY A O 1
ATOM 1537 N N . GLY A 1 200 ? 33.085 12.470 -13.757 1.00 58.53 200 GLY A N 1
ATOM 1538 C CA . GLY A 1 200 ? 34.393 11.798 -13.725 1.00 58.53 200 GLY A CA 1
ATOM 1539 C C . GLY A 1 200 ? 34.875 11.545 -12.294 1.00 58.53 200 GLY A C 1
ATOM 1540 O O . GLY A 1 200 ? 34.316 12.089 -11.345 1.00 58.53 200 GLY A O 1
ATOM 1541 N N . GLU A 1 201 ? 35.879 10.681 -12.133 1.00 55.56 201 GLU A N 1
ATOM 1542 C CA . GLU A 1 201 ? 36.273 10.152 -10.817 1.00 55.56 201 GLU A CA 1
ATOM 1543 C C . GLU A 1 201 ? 36.772 11.245 -9.857 1.00 55.56 201 GLU A C 1
ATOM 1545 O O . GLU A 1 201 ? 36.352 11.278 -8.700 1.00 55.56 201 GLU A O 1
ATOM 1550 N N . GLU A 1 202 ? 37.567 12.200 -10.350 1.00 60.38 202 GLU A N 1
ATOM 1551 C CA . GLU A 1 202 ? 38.170 13.280 -9.549 1.00 60.38 202 GLU A CA 1
ATOM 1552 C C . GLU A 1 202 ? 37.147 14.265 -8.962 1.00 60.38 202 GLU A C 1
ATOM 1554 O O . GLU A 1 202 ? 37.393 14.877 -7.923 1.00 60.38 202 GLU A O 1
ATOM 1559 N N . ALA A 1 203 ? 35.980 14.411 -9.596 1.00 64.75 203 ALA A N 1
ATOM 1560 C CA . ALA A 1 203 ? 34.954 15.363 -9.176 1.00 64.75 203 ALA A CA 1
ATOM 1561 C C . ALA A 1 203 ? 33.810 14.735 -8.363 1.00 64.75 203 ALA A C 1
ATOM 1563 O O . ALA A 1 203 ? 32.882 15.437 -7.962 1.00 64.75 203 ALA A O 1
ATOM 1564 N N . THR A 1 204 ? 33.888 13.431 -8.077 1.00 62.19 204 THR A N 1
ATOM 1565 C CA . THR A 1 204 ? 32.828 12.658 -7.405 1.00 62.19 204 THR A CA 1
ATOM 1566 C C . THR A 1 204 ? 32.394 13.273 -6.074 1.00 62.19 204 THR A C 1
ATOM 1568 O O . THR A 1 204 ? 31.204 13.302 -5.771 1.00 62.19 204 THR A O 1
ATOM 1571 N N . ALA A 1 205 ? 33.338 13.782 -5.275 1.00 61.88 205 ALA A N 1
ATOM 1572 C CA . ALA A 1 205 ? 33.033 14.388 -3.978 1.00 61.88 205 ALA A CA 1
ATOM 1573 C C . ALA A 1 205 ? 32.226 15.690 -4.116 1.00 61.88 205 ALA A C 1
ATOM 1575 O O . ALA A 1 205 ? 31.259 15.891 -3.386 1.00 61.88 205 ALA A O 1
ATOM 1576 N N . HIS A 1 206 ? 32.594 16.532 -5.086 1.00 72.31 206 HIS A N 1
ATOM 1577 C CA . HIS A 1 206 ? 31.897 17.782 -5.371 1.00 72.31 206 HIS A CA 1
ATOM 1578 C C . HIS A 1 206 ? 30.492 17.526 -5.928 1.00 72.31 206 HIS A C 1
ATOM 1580 O O . HIS A 1 206 ? 29.512 18.031 -5.392 1.00 72.31 206 HIS A O 1
ATOM 1586 N N . ASP A 1 207 ? 30.380 16.687 -6.961 1.00 69.31 207 ASP A N 1
ATOM 1587 C CA . ASP A 1 207 ? 29.095 16.373 -7.595 1.00 69.31 207 ASP A CA 1
ATOM 1588 C C . ASP A 1 207 ? 28.109 15.754 -6.608 1.00 69.31 207 ASP A C 1
ATOM 1590 O O . ASP A 1 207 ? 26.909 16.030 -6.644 1.00 69.31 207 ASP A O 1
ATOM 1594 N N . ARG A 1 208 ? 28.626 14.929 -5.696 1.00 64.94 208 ARG A N 1
ATOM 1595 C CA . ARG A 1 208 ? 27.850 14.376 -4.600 1.00 64.94 208 ARG A CA 1
ATOM 1596 C C . ARG A 1 208 ? 27.275 15.482 -3.720 1.00 64.94 208 ARG A C 1
ATOM 1598 O O . ARG A 1 208 ? 26.068 15.490 -3.527 1.00 64.94 208 ARG A O 1
ATOM 1605 N N . GLU A 1 209 ? 28.093 16.406 -3.224 1.00 70.38 209 GLU A N 1
ATOM 1606 C CA . GLU A 1 209 ? 27.647 17.509 -2.359 1.00 70.38 209 GLU A CA 1
ATOM 1607 C C . GLU A 1 209 ? 26.514 18.330 -3.001 1.00 70.38 209 GLU A C 1
ATOM 1609 O O . GLU A 1 209 ? 25.490 18.581 -2.361 1.00 70.38 209 GLU A O 1
ATOM 1614 N N . VAL A 1 210 ? 26.641 18.656 -4.293 1.00 71.06 210 VAL A N 1
ATOM 1615 C CA . VAL A 1 210 ? 25.600 19.374 -5.049 1.00 71.06 210 VAL A CA 1
ATOM 1616 C C . VAL A 1 210 ? 24.299 18.565 -5.112 1.00 71.06 210 VAL A C 1
ATOM 1618 O O . VAL A 1 210 ? 23.223 19.090 -4.819 1.00 71.06 210 VAL A O 1
ATOM 1621 N N . ILE A 1 211 ? 24.373 17.272 -5.451 1.00 68.69 211 ILE A N 1
ATOM 1622 C CA . ILE A 1 211 ? 23.199 16.385 -5.498 1.00 68.69 211 ILE A CA 1
ATOM 1623 C C . ILE A 1 211 ? 22.546 16.263 -4.114 1.00 68.69 211 ILE A C 1
ATOM 1625 O O . ILE A 1 211 ? 21.316 16.272 -4.013 1.00 68.69 211 ILE A O 1
ATOM 1629 N N . GLU A 1 212 ? 23.343 16.156 -3.046 1.00 67.06 212 GLU A N 1
ATOM 1630 C CA . GLU A 1 212 ? 22.839 16.039 -1.677 1.00 67.06 212 GLU A CA 1
ATOM 1631 C C . GLU A 1 212 ? 22.052 17.287 -1.253 1.00 67.06 212 GLU A C 1
ATOM 1633 O O . GLU A 1 212 ? 20.933 17.172 -0.744 1.00 67.06 212 GLU A O 1
ATOM 1638 N N . ALA A 1 213 ? 22.580 18.481 -1.521 1.00 70.62 213 ALA A N 1
ATOM 1639 C CA . ALA A 1 213 ? 21.893 19.734 -1.222 1.00 70.62 213 ALA A CA 1
ATOM 1640 C C . ALA A 1 213 ? 20.586 19.892 -2.021 1.00 70.62 213 ALA A C 1
ATOM 1642 O O . ALA A 1 213 ? 19.552 20.255 -1.454 1.00 70.62 213 ALA A O 1
ATOM 1643 N N . LEU A 1 214 ? 20.604 19.555 -3.316 1.00 69.19 214 LEU A N 1
ATOM 1644 C CA . LEU A 1 214 ? 19.429 19.641 -4.189 1.00 69.19 214 LEU A CA 1
ATOM 1645 C C . LEU A 1 214 ? 18.276 18.761 -3.712 1.00 69.19 214 LEU A C 1
ATOM 1647 O O . LEU A 1 214 ? 17.137 19.224 -3.630 1.00 69.19 214 LEU A O 1
ATOM 1651 N N . MET A 1 215 ? 18.562 17.502 -3.381 1.00 66.12 215 MET A N 1
ATOM 1652 C CA . MET A 1 215 ? 17.543 16.575 -2.886 1.00 66.12 215 MET A CA 1
ATOM 1653 C C . MET A 1 215 ? 16.943 17.053 -1.553 1.00 66.12 215 MET A C 1
ATOM 1655 O O . MET A 1 215 ? 15.721 17.046 -1.413 1.00 66.12 215 MET A O 1
ATOM 1659 N N . ASN A 1 216 ? 17.777 17.526 -0.616 1.00 68.88 216 ASN A N 1
ATOM 1660 C CA . ASN A 1 216 ? 17.337 18.010 0.701 1.00 68.88 216 ASN A CA 1
ATOM 1661 C C . ASN A 1 216 ? 16.427 19.227 0.597 1.00 68.88 216 ASN A C 1
ATOM 1663 O O . ASN A 1 216 ? 15.330 19.239 1.154 1.00 68.88 216 ASN A O 1
ATOM 1667 N N . ASN A 1 217 ? 16.855 20.238 -0.149 1.00 73.62 217 ASN A N 1
ATOM 1668 C CA . ASN A 1 217 ? 16.085 21.469 -0.265 1.00 73.62 217 ASN A CA 1
ATOM 1669 C C . ASN A 1 217 ? 14.790 21.243 -1.060 1.00 73.62 217 ASN A C 1
ATOM 1671 O O . ASN A 1 217 ? 13.764 21.842 -0.744 1.00 73.62 217 ASN A O 1
ATOM 1675 N N . THR A 1 218 ? 14.796 20.316 -2.024 1.00 69.12 218 THR A N 1
ATOM 1676 C CA . THR A 1 218 ? 13.565 19.892 -2.707 1.00 69.12 218 THR A CA 1
ATOM 1677 C C . THR A 1 218 ? 12.605 19.209 -1.746 1.00 69.12 218 THR A C 1
ATOM 1679 O O . THR A 1 218 ? 11.445 19.602 -1.659 1.00 69.12 218 THR A O 1
ATOM 1682 N N . ALA A 1 219 ? 13.082 18.234 -0.976 1.00 66.94 219 ALA A N 1
ATOM 1683 C CA . ALA A 1 219 ? 12.273 17.526 0.004 1.00 66.94 219 ALA A CA 1
ATOM 1684 C C . ALA A 1 219 ? 11.615 18.471 1.027 1.00 66.94 219 ALA A C 1
ATOM 1686 O O . ALA A 1 219 ? 10.420 18.357 1.299 1.00 66.94 219 ALA A O 1
ATOM 1687 N N . GLU A 1 220 ? 12.365 19.443 1.546 1.00 71.81 220 GLU A N 1
ATOM 1688 C CA . GLU A 1 220 ? 11.856 20.463 2.469 1.00 71.81 220 GLU A CA 1
ATOM 1689 C C . GLU A 1 220 ? 10.707 21.278 1.857 1.00 71.81 220 GLU A C 1
ATOM 1691 O O . GLU A 1 220 ? 9.651 21.438 2.474 1.00 71.81 220 GLU A O 1
ATOM 1696 N N . VAL A 1 221 ? 10.877 21.750 0.618 1.00 73.88 221 VAL A N 1
ATOM 1697 C CA . VAL A 1 221 ? 9.859 22.548 -0.079 1.00 73.88 221 VAL A CA 1
ATOM 1698 C C . VAL A 1 221 ? 8.608 21.722 -0.395 1.00 73.88 221 VAL A C 1
ATOM 1700 O O . VAL A 1 221 ? 7.493 22.200 -0.177 1.00 73.88 221 VAL A O 1
ATOM 1703 N N . LEU A 1 222 ? 8.770 20.472 -0.845 1.00 67.75 222 LEU A N 1
ATOM 1704 C CA . LEU A 1 222 ? 7.647 19.560 -1.098 1.00 67.75 222 LEU A CA 1
ATOM 1705 C C . LEU A 1 222 ? 6.851 19.256 0.186 1.00 67.75 222 LEU A C 1
ATOM 1707 O O . LEU A 1 222 ? 5.617 19.191 0.152 1.00 67.75 222 LEU A O 1
ATOM 1711 N N . SER A 1 223 ? 7.538 19.117 1.325 1.00 66.94 223 SER A N 1
ATOM 1712 C CA . SER A 1 223 ? 6.909 18.926 2.637 1.00 66.94 223 SER A CA 1
ATOM 1713 C C . SER A 1 223 ? 6.100 20.129 3.089 1.00 66.94 223 SER A C 1
ATOM 1715 O O . SER A 1 223 ? 4.920 19.966 3.397 1.00 66.94 223 SER A O 1
ATOM 1717 N N . ARG A 1 224 ? 6.692 21.331 3.085 1.00 69.31 224 ARG A N 1
ATOM 1718 C CA . ARG A 1 224 ? 5.991 22.563 3.491 1.00 69.31 224 ARG A CA 1
ATOM 1719 C C . ARG A 1 224 ? 4.761 22.839 2.634 1.00 69.31 224 ARG A C 1
ATOM 1721 O O . ARG A 1 224 ? 3.742 23.310 3.124 1.00 69.31 224 ARG A O 1
ATOM 1728 N N . ALA A 1 225 ? 4.827 22.499 1.348 1.00 65.50 225 ALA A N 1
ATOM 1729 C CA . ALA A 1 225 ? 3.702 22.637 0.431 1.00 65.50 225 ALA A CA 1
ATOM 1730 C C . ALA A 1 225 ? 2.586 21.590 0.654 1.00 65.50 225 ALA A C 1
ATOM 1732 O O . ALA A 1 225 ? 1.602 21.570 -0.090 1.00 65.50 225 ALA A O 1
ATOM 1733 N N . GLY A 1 226 ? 2.731 20.681 1.631 1.00 59.09 226 GLY A N 1
ATOM 1734 C CA . GLY A 1 226 ? 1.760 19.624 1.927 1.00 59.09 226 GLY A CA 1
ATOM 1735 C C . GLY A 1 226 ? 1.547 18.643 0.770 1.00 59.09 226 GLY A C 1
ATOM 1736 O O . GLY A 1 226 ? 0.504 17.972 0.711 1.00 59.09 226 GLY A O 1
ATOM 1737 N N . LYS A 1 227 ? 2.509 18.582 -0.164 1.00 56.56 227 LYS A N 1
ATOM 1738 C CA . LYS A 1 227 ? 2.523 17.667 -1.318 1.00 56.56 227 LYS A CA 1
ATOM 1739 C C . LYS A 1 227 ? 2.932 16.256 -0.914 1.00 56.56 227 LYS A C 1
ATOM 1741 O O . LYS A 1 227 ? 2.592 15.294 -1.594 1.00 56.56 227 LYS A O 1
ATOM 1746 N N . ILE A 1 228 ? 3.556 16.134 0.253 1.00 52.47 228 ILE A N 1
ATOM 1747 C CA . ILE A 1 228 ? 3.889 14.874 0.903 1.00 52.47 228 ILE A CA 1
ATOM 1748 C C . ILE A 1 228 ? 3.135 14.831 2.236 1.00 52.47 228 ILE A C 1
ATOM 1750 O O . ILE A 1 228 ? 3.037 15.832 2.947 1.00 52.47 228 ILE A O 1
ATOM 1754 N N . ALA A 1 229 ? 2.513 13.693 2.537 1.00 47.06 229 ALA A N 1
ATOM 1755 C CA . ALA A 1 229 ? 1.696 13.535 3.736 1.00 47.06 229 ALA A CA 1
ATOM 1756 C C . ALA A 1 229 ? 2.591 13.577 4.998 1.00 47.06 229 ALA A C 1
ATOM 1758 O O . ALA A 1 229 ? 3.619 12.898 5.050 1.00 47.06 229 ALA A O 1
ATOM 1759 N N . HIS A 1 230 ? 2.242 14.430 5.970 1.00 41.09 230 HIS A N 1
ATOM 1760 C CA . HIS A 1 230 ? 3.084 14.767 7.132 1.00 41.09 230 HIS A CA 1
ATOM 1761 C C . HIS A 1 230 ? 3.321 13.558 8.054 1.00 41.09 230 HIS A C 1
ATOM 1763 O O . HIS A 1 230 ? 4.442 13.314 8.493 1.00 41.09 230 HIS A O 1
ATOM 1769 N N . ASP A 1 231 ? 2.272 12.768 8.265 1.00 44.19 231 ASP A N 1
ATOM 1770 C CA . ASP A 1 231 ? 2.226 11.472 8.950 1.00 44.19 231 ASP A CA 1
ATOM 1771 C C . ASP A 1 231 ? 3.218 10.452 8.368 1.00 44.19 231 ASP A C 1
ATOM 1773 O O . ASP A 1 231 ? 3.807 9.651 9.091 1.00 44.19 231 ASP A O 1
ATOM 1777 N N . ARG A 1 232 ? 3.476 10.519 7.058 1.00 45.66 232 ARG A N 1
ATOM 1778 C CA . ARG A 1 232 ? 4.342 9.557 6.364 1.00 45.66 232 ARG A CA 1
ATOM 1779 C C . ARG A 1 232 ? 5.816 9.923 6.425 1.00 45.66 232 ARG A C 1
ATOM 1781 O O . ARG A 1 232 ? 6.653 9.040 6.336 1.00 45.66 232 ARG A O 1
ATOM 1788 N N . ILE A 1 233 ? 6.162 11.191 6.622 1.00 45.41 233 ILE A N 1
ATOM 1789 C CA . ILE A 1 233 ? 7.558 11.642 6.710 1.00 45.41 233 ILE A CA 1
ATOM 1790 C C . ILE A 1 233 ? 8.190 11.295 8.064 1.00 45.41 233 ILE A C 1
ATOM 1792 O O . ILE A 1 233 ? 9.371 10.944 8.107 1.00 45.41 233 ILE A O 1
ATOM 1796 N N . VAL A 1 234 ? 7.425 11.372 9.158 1.00 40.94 234 VAL A N 1
ATOM 1797 C CA . VAL A 1 234 ? 7.904 11.064 10.522 1.00 40.94 234 VAL A CA 1
ATOM 1798 C C . VAL A 1 234 ? 8.470 9.641 10.589 1.00 40.94 234 VAL A C 1
ATOM 1800 O O . VAL A 1 234 ? 9.544 9.418 11.139 1.00 40.94 234 VAL A O 1
ATOM 1803 N N . HIS A 1 235 ? 7.843 8.692 9.896 1.00 39.44 235 HIS A N 1
ATOM 1804 C CA . HIS A 1 235 ? 8.348 7.321 9.804 1.00 39.44 235 HIS A CA 1
ATOM 1805 C C . HIS A 1 235 ? 9.570 7.155 8.877 1.00 39.44 235 HIS A C 1
ATOM 1807 O O . HIS A 1 235 ? 10.420 6.299 9.131 1.00 39.44 235 HIS A O 1
ATOM 1813 N N . ALA A 1 236 ? 9.740 7.995 7.843 1.00 42.81 236 ALA A N 1
ATOM 1814 C CA . ALA A 1 236 ? 10.948 8.008 6.999 1.00 42.81 236 ALA A CA 1
ATOM 1815 C C . ALA A 1 236 ? 12.155 8.491 7.798 1.00 42.81 236 ALA A C 1
ATOM 1817 O O . ALA A 1 236 ? 13.255 7.949 7.678 1.00 42.81 236 ALA A O 1
ATOM 1818 N N . ALA A 1 237 ? 11.911 9.520 8.603 1.00 42.22 237 ALA A N 1
ATOM 1819 C CA . ALA A 1 237 ? 12.853 10.154 9.497 1.00 42.22 237 ALA A CA 1
ATOM 1820 C C . ALA A 1 237 ? 13.375 9.228 10.580 1.00 42.22 237 ALA A C 1
ATOM 1822 O O . ALA A 1 237 ? 14.582 9.168 10.785 1.00 42.22 237 ALA A O 1
ATOM 1823 N N . GLU A 1 238 ? 12.493 8.478 11.229 1.00 38.91 238 GLU A N 1
ATOM 1824 C CA . GLU A 1 238 ? 12.864 7.492 12.247 1.00 38.91 238 GLU A CA 1
ATOM 1825 C C . GLU A 1 238 ? 13.739 6.383 11.654 1.00 38.91 238 GLU A C 1
ATOM 1827 O O . GLU A 1 238 ? 14.629 5.840 12.305 1.00 38.91 238 GLU A O 1
ATOM 1832 N N . THR A 1 239 ? 13.545 6.080 10.377 1.00 39.12 239 THR A N 1
ATOM 1833 C CA . THR A 1 239 ? 14.008 4.822 9.817 1.00 39.12 239 THR A CA 1
ATOM 1834 C C . THR A 1 239 ? 15.242 4.944 8.938 1.00 39.12 239 THR A C 1
ATOM 1836 O O . THR A 1 239 ? 16.236 4.250 9.158 1.00 39.12 239 THR A O 1
ATOM 1839 N N . ASN A 1 240 ? 15.216 5.836 7.950 1.00 42.06 240 ASN A N 1
ATOM 1840 C CA . ASN A 1 240 ? 16.341 6.018 7.033 1.00 42.06 240 ASN A CA 1
ATOM 1841 C C . ASN A 1 240 ? 17.568 6.579 7.782 1.00 42.06 240 ASN A C 1
ATOM 1843 O O . ASN A 1 240 ? 18.718 6.258 7.472 1.00 42.06 240 ASN A O 1
ATOM 1847 N N . SER A 1 241 ? 17.301 7.350 8.838 1.00 44.72 241 SER A N 1
ATOM 1848 C CA . SER A 1 241 ? 18.282 7.875 9.782 1.00 44.72 241 SER A CA 1
ATOM 1849 C C . SER A 1 241 ? 18.949 6.769 10.594 1.00 44.72 241 SER A C 1
ATOM 1851 O O . SER A 1 241 ? 20.173 6.624 10.551 1.00 44.72 241 SER A O 1
ATOM 1853 N N . THR A 1 242 ? 18.145 5.923 11.250 1.00 38.44 242 THR A N 1
ATOM 1854 C CA . THR A 1 242 ? 18.612 4.785 12.061 1.00 38.44 242 THR A CA 1
ATOM 1855 C C . THR A 1 242 ? 19.487 3.820 11.263 1.00 38.44 242 THR A C 1
ATOM 1857 O O . THR A 1 242 ? 20.521 3.361 11.746 1.00 38.44 242 THR A O 1
ATOM 1860 N N . LEU A 1 243 ? 19.113 3.554 10.014 1.00 38.38 243 LEU A N 1
ATOM 1861 C CA . LEU A 1 243 ? 19.842 2.681 9.096 1.00 38.38 243 LEU A CA 1
ATOM 1862 C C . LEU A 1 243 ? 21.187 3.248 8.635 1.00 38.38 243 LEU A C 1
ATOM 1864 O O . LEU A 1 243 ? 22.188 2.528 8.615 1.00 38.38 243 LEU A O 1
ATOM 1868 N N . THR A 1 244 ? 21.211 4.535 8.281 1.00 45.12 244 THR A N 1
ATOM 1869 C CA . THR A 1 244 ? 22.422 5.217 7.808 1.00 45.12 244 THR A CA 1
ATOM 1870 C C . THR A 1 244 ? 23.505 5.211 8.886 1.00 45.12 244 THR A C 1
ATOM 1872 O O . THR A 1 244 ? 24.669 4.951 8.583 1.00 45.12 244 THR A O 1
ATOM 1875 N N . ALA A 1 245 ? 23.132 5.407 10.157 1.00 40.94 245 ALA A N 1
ATOM 1876 C CA . ALA A 1 245 ? 24.096 5.355 11.255 1.00 40.94 245 ALA A CA 1
ATOM 1877 C C . ALA A 1 245 ? 24.443 3.930 11.721 1.00 40.94 245 ALA A C 1
ATOM 1879 O O . ALA A 1 245 ? 25.586 3.691 12.095 1.00 40.94 245 ALA A O 1
ATOM 1880 N N . ARG A 1 246 ? 23.502 2.969 11.689 1.00 34.41 246 ARG A N 1
ATOM 1881 C CA . ARG A 1 246 ? 23.757 1.577 12.125 1.00 34.41 246 ARG A CA 1
ATOM 1882 C C . ARG A 1 246 ? 24.706 0.805 11.220 1.00 34.41 246 ARG A C 1
ATOM 1884 O O . ARG A 1 246 ? 25.449 -0.043 11.701 1.00 34.41 246 ARG A O 1
ATOM 1891 N N . LEU A 1 247 ? 24.627 1.043 9.916 1.00 34.97 247 LEU A N 1
ATOM 1892 C CA . LEU A 1 247 ? 25.289 0.206 8.914 1.00 34.97 247 LEU A CA 1
ATOM 1893 C C . LEU A 1 247 ? 26.396 0.949 8.162 1.00 34.97 247 LEU A C 1
ATOM 1895 O O . LEU A 1 247 ? 26.992 0.391 7.245 1.00 34.97 247 LEU A O 1
ATOM 1899 N N . ASN A 1 248 ? 26.659 2.205 8.545 1.00 38.78 248 ASN A N 1
ATOM 1900 C CA . ASN A 1 248 ? 27.592 3.112 7.875 1.00 38.78 248 ASN A CA 1
ATOM 1901 C C . ASN A 1 248 ? 27.348 3.197 6.354 1.00 38.78 248 ASN A C 1
ATOM 1903 O O . ASN A 1 248 ? 28.268 3.360 5.551 1.00 38.78 248 ASN A O 1
ATOM 1907 N N . LEU A 1 249 ? 26.088 3.025 5.947 1.00 36.59 249 LEU A N 1
ATOM 1908 C CA . LEU A 1 249 ? 25.695 3.014 4.549 1.00 36.59 249 LEU A CA 1
ATOM 1909 C C . LEU A 1 249 ? 25.449 4.442 4.107 1.00 36.59 249 LEU A C 1
ATOM 1911 O O . LEU A 1 249 ? 24.610 5.141 4.663 1.00 36.59 249 LEU A O 1
ATOM 1915 N N . GLN A 1 250 ? 26.139 4.846 3.050 1.00 43.69 250 GLN A N 1
ATOM 1916 C CA . GLN A 1 250 ? 25.860 6.080 2.331 1.00 43.69 250 GLN A CA 1
ATOM 1917 C C . GLN A 1 250 ? 24.592 5.915 1.487 1.00 43.69 250 GLN A C 1
ATOM 1919 O O . GLN A 1 250 ? 24.636 5.889 0.257 1.00 43.69 250 GLN A O 1
ATOM 1924 N N . LEU A 1 251 ? 23.453 5.740 2.157 1.00 41.69 251 LEU A N 1
ATOM 1925 C CA . LEU A 1 251 ? 22.154 5.817 1.508 1.00 41.69 251 LEU A CA 1
ATOM 1926 C C . LEU A 1 251 ? 21.972 7.219 0.911 1.00 41.69 251 LEU A C 1
ATOM 1928 O O . LEU A 1 251 ? 22.598 8.165 1.387 1.00 41.69 251 LEU A O 1
ATOM 1932 N N . PRO A 1 252 ? 21.108 7.397 -0.102 1.00 44.28 252 PRO A N 1
ATOM 1933 C CA . PRO A 1 252 ? 20.644 8.719 -0.501 1.00 44.28 252 PRO A CA 1
ATOM 1934 C C . PRO A 1 252 ? 19.788 9.313 0.640 1.00 44.28 252 PRO A C 1
ATOM 1936 O O . PRO A 1 252 ? 18.560 9.290 0.617 1.00 44.28 252 PRO A O 1
ATOM 1939 N N . THR A 1 253 ? 20.450 9.804 1.687 1.00 45.31 253 THR A N 1
ATOM 1940 C CA . THR A 1 253 ? 19.905 10.359 2.941 1.00 45.31 253 THR A CA 1
ATOM 1941 C C . THR A 1 253 ? 19.147 11.667 2.746 1.00 45.31 253 THR A C 1
ATOM 1943 O O . THR A 1 253 ? 18.437 12.133 3.635 1.00 45.31 253 THR A O 1
ATOM 1946 N N . ASN A 1 254 ? 19.286 12.251 1.565 1.00 45.03 254 ASN A N 1
ATOM 1947 C CA . ASN A 1 254 ? 18.974 13.646 1.306 1.00 45.03 254 ASN A CA 1
ATOM 1948 C C . ASN A 1 254 ? 17.490 13.917 1.085 1.00 45.03 254 ASN A C 1
ATOM 1950 O O . ASN A 1 254 ? 17.087 15.056 0.976 1.00 45.03 254 ASN A O 1
ATOM 1954 N N . VAL A 1 255 ? 16.648 12.899 0.953 1.00 49.12 255 VAL A N 1
ATOM 1955 C CA . VAL A 1 255 ? 15.204 13.147 0.828 1.00 49.12 255 VAL A CA 1
ATOM 1956 C C . VAL A 1 255 ? 14.576 13.284 2.219 1.00 49.12 255 VAL A C 1
ATOM 1958 O O . VAL A 1 255 ? 13.597 13.985 2.399 1.00 49.12 255 VAL A O 1
ATOM 1961 N N . VAL A 1 256 ? 15.166 12.686 3.255 1.00 54.72 256 VAL A N 1
ATOM 1962 C CA . VAL A 1 256 ? 14.526 12.584 4.576 1.00 54.72 256 VAL A CA 1
ATOM 1963 C C . VAL A 1 256 ? 14.803 13.789 5.474 1.00 54.72 256 VAL A C 1
ATOM 1965 O O . VAL A 1 256 ? 13.911 14.237 6.194 1.00 54.72 256 VAL A O 1
ATOM 1968 N N . GLU A 1 257 ? 16.015 14.342 5.429 1.00 65.38 257 GLU A N 1
ATOM 1969 C CA . GLU A 1 257 ? 16.391 15.472 6.283 1.00 65.38 257 GLU A CA 1
ATOM 1970 C C . GLU A 1 257 ? 15.623 16.756 5.925 1.00 65.38 257 GLU A C 1
ATOM 1972 O O . GLU A 1 257 ? 15.151 17.453 6.827 1.00 65.38 257 GLU A O 1
ATOM 1977 N N . GLY A 1 258 ? 15.432 17.043 4.633 1.00 64.38 258 GLY A N 1
ATOM 1978 C CA . GLY A 1 258 ? 14.603 18.168 4.195 1.00 64.38 258 GLY A CA 1
ATOM 1979 C C . GLY A 1 258 ? 13.173 18.087 4.732 1.00 64.38 258 GLY A C 1
ATOM 1980 O O . GLY A 1 258 ? 12.649 19.054 5.286 1.00 64.38 258 GLY A O 1
ATOM 1981 N N . HIS A 1 259 ? 12.562 16.904 4.651 1.00 65.94 259 HIS A N 1
ATOM 1982 C CA . HIS A 1 259 ? 11.217 16.694 5.170 1.00 65.94 259 HIS A CA 1
ATOM 1983 C C . HIS A 1 259 ? 11.133 16.870 6.699 1.00 65.94 259 HIS A C 1
ATOM 1985 O O . HIS A 1 259 ? 10.209 17.509 7.203 1.00 65.94 259 HIS A O 1
ATOM 1991 N N . LEU A 1 260 ? 12.114 16.343 7.441 1.00 65.69 260 LEU A N 1
ATOM 1992 C CA . LEU A 1 260 ? 12.219 16.492 8.897 1.00 65.69 260 LEU A CA 1
ATOM 1993 C C . LEU A 1 260 ? 12.301 17.946 9.347 1.00 65.69 260 LEU A C 1
ATOM 1995 O O . LEU A 1 260 ? 11.671 18.329 10.335 1.00 65.69 260 LEU A O 1
ATOM 1999 N N . ARG A 1 261 ? 13.094 18.745 8.627 1.00 72.00 261 ARG A N 1
ATOM 2000 C CA . ARG A 1 261 ? 13.277 20.161 8.934 1.00 72.00 261 ARG A CA 1
ATOM 2001 C C . ARG A 1 261 ? 11.960 20.921 8.831 1.00 72.00 261 ARG A C 1
ATOM 2003 O O . ARG A 1 261 ? 11.630 21.655 9.756 1.00 72.00 261 ARG A O 1
ATOM 2010 N N . ALA A 1 262 ? 11.209 20.703 7.751 1.00 69.88 262 ALA A N 1
ATOM 2011 C CA . ALA A 1 262 ? 9.887 21.295 7.571 1.00 69.88 262 ALA A CA 1
ATOM 2012 C C . ALA A 1 262 ? 8.933 20.893 8.709 1.00 69.88 262 ALA A C 1
ATOM 2014 O O . ALA A 1 262 ? 8.361 21.751 9.374 1.00 69.88 262 ALA A O 1
ATOM 2015 N N . LEU A 1 263 ? 8.830 19.592 9.006 1.00 66.06 263 LEU A N 1
ATOM 2016 C CA . LEU A 1 263 ? 7.906 19.093 10.027 1.00 66.06 263 LEU A CA 1
ATOM 2017 C C . LEU A 1 263 ? 8.167 19.646 11.431 1.00 66.06 263 LEU A C 1
ATOM 2019 O O . LEU A 1 263 ? 7.222 20.065 12.096 1.00 66.06 263 LEU A O 1
ATOM 2023 N N . LEU A 1 264 ? 9.423 19.618 11.891 1.00 69.81 264 LEU A N 1
ATOM 2024 C CA . LEU A 1 264 ? 9.795 20.047 13.245 1.00 69.81 264 LEU A CA 1
ATOM 2025 C C . LEU A 1 264 ? 9.677 21.562 13.444 1.00 69.81 264 LEU A C 1
ATOM 2027 O O . LEU A 1 264 ? 9.512 22.004 14.579 1.00 69.81 264 LEU A O 1
ATOM 2031 N N . GLN A 1 265 ? 9.782 22.342 12.366 1.00 71.31 265 GLN A N 1
ATOM 2032 C CA . GLN A 1 265 ? 9.569 23.789 12.398 1.00 71.31 265 GLN A CA 1
ATOM 2033 C C . GLN A 1 265 ? 8.080 24.140 12.394 1.00 71.31 265 GLN A C 1
ATOM 2035 O O . GLN A 1 265 ? 7.653 24.972 13.189 1.00 71.31 265 GLN A O 1
ATOM 2040 N N . ASP A 1 266 ? 7.296 23.482 11.539 1.00 66.62 266 ASP A N 1
ATOM 2041 C CA . ASP A 1 266 ? 5.890 23.833 11.328 1.00 66.62 266 ASP A CA 1
ATOM 2042 C C . ASP A 1 266 ? 4.957 23.223 12.399 1.00 66.62 266 ASP A C 1
ATOM 2044 O O . ASP A 1 266 ? 3.844 23.709 12.589 1.00 66.62 266 ASP A O 1
ATOM 2048 N N . ASN A 1 267 ? 5.394 22.180 13.128 1.00 62.19 267 ASN A N 1
ATOM 2049 C CA . ASN A 1 267 ? 4.584 21.465 14.128 1.00 62.19 267 ASN A CA 1
ATOM 2050 C C . ASN A 1 267 ? 5.289 21.373 15.503 1.00 62.19 267 ASN A C 1
ATOM 2052 O O . ASN A 1 267 ? 5.941 20.368 15.808 1.00 62.19 267 ASN A O 1
ATOM 2056 N N . PRO A 1 268 ? 5.137 22.377 16.385 1.00 65.38 268 PRO A N 1
ATOM 2057 C CA . PRO A 1 268 ? 5.812 22.416 17.688 1.00 65.38 268 PRO A CA 1
ATOM 2058 C C . PRO A 1 268 ? 5.324 21.357 18.695 1.00 65.38 268 PRO A C 1
ATOM 2060 O O . PRO A 1 268 ? 6.041 21.055 19.648 1.00 65.38 268 PRO A O 1
ATOM 2063 N N . GLU A 1 269 ? 4.174 20.726 18.467 1.00 57.09 269 GLU A N 1
ATOM 2064 C CA . GLU A 1 269 ? 3.633 19.630 19.298 1.00 57.09 269 GLU A CA 1
ATOM 2065 C C . GLU A 1 269 ? 3.969 18.228 18.743 1.00 57.09 269 GLU A C 1
ATOM 2067 O O . GLU A 1 269 ? 3.567 17.202 19.296 1.00 57.09 269 GLU A O 1
ATOM 2072 N N . LEU A 1 270 ? 4.687 18.157 17.614 1.00 52.62 270 LEU A N 1
ATOM 2073 C CA . LEU A 1 270 ? 5.041 16.890 16.979 1.00 52.62 270 LEU A CA 1
ATOM 2074 C C . LEU A 1 270 ? 6.177 16.200 17.736 1.00 52.62 270 LEU A C 1
ATOM 2076 O O . LEU A 1 270 ? 7.267 16.766 17.850 1.00 52.62 270 LEU A O 1
ATOM 2080 N N . ILE A 1 271 ? 5.930 14.965 18.175 1.00 50.47 271 ILE A N 1
ATOM 2081 C CA . ILE A 1 271 ? 6.929 14.063 18.750 1.00 50.47 271 ILE A CA 1
ATOM 2082 C C . ILE A 1 271 ? 7.349 13.063 17.664 1.00 50.47 271 ILE A C 1
ATOM 2084 O O . ILE A 1 271 ? 6.510 12.391 17.073 1.00 50.47 271 ILE A O 1
ATOM 2088 N N . ILE A 1 272 ? 8.648 13.000 17.380 1.00 48.72 272 ILE A N 1
ATOM 2089 C CA . ILE A 1 272 ? 9.301 12.012 16.516 1.00 48.72 272 ILE A CA 1
ATOM 2090 C C . ILE A 1 272 ? 9.984 11.002 17.441 1.00 48.72 272 ILE A C 1
ATOM 2092 O O . ILE A 1 272 ? 10.792 11.414 18.277 1.00 48.72 272 ILE A O 1
ATOM 2096 N N . GLY A 1 273 ? 9.664 9.710 17.303 1.00 51.38 273 GLY A N 1
ATOM 2097 C CA . GLY A 1 273 ? 10.043 8.633 18.223 1.00 51.38 273 GLY A CA 1
ATOM 2098 C C . GLY A 1 273 ? 9.719 8.958 19.683 1.00 51.38 273 GLY A C 1
ATOM 2099 O O . GLY A 1 273 ? 8.557 8.943 20.074 1.00 51.38 273 GLY A O 1
ATOM 2100 N N . TYR A 1 274 ? 10.743 9.257 20.486 1.00 47.38 274 TYR A N 1
ATOM 2101 C CA . TYR A 1 274 ? 10.596 9.646 21.891 1.00 47.38 274 TYR A CA 1
ATOM 2102 C C . TYR A 1 274 ? 10.706 11.171 22.087 1.00 47.38 274 TYR A C 1
ATOM 2104 O O . TYR A 1 274 ? 11.313 11.903 21.293 1.00 47.38 274 TYR A O 1
ATOM 2112 N N . ALA A 1 275 ? 10.124 11.671 23.180 1.00 51.69 275 ALA A N 1
ATOM 2113 C CA . ALA A 1 275 ? 10.109 13.100 23.504 1.00 51.69 275 ALA A CA 1
ATOM 2114 C C . ALA A 1 275 ? 11.523 13.705 23.620 1.00 51.69 275 ALA A C 1
ATOM 2116 O O . ALA A 1 275 ? 11.768 14.825 23.166 1.00 51.69 275 ALA A O 1
ATOM 2117 N N . ASP A 1 276 ? 12.480 12.951 24.164 1.00 50.53 276 ASP A N 1
ATOM 2118 C CA . ASP A 1 276 ? 13.887 13.344 24.277 1.00 50.53 276 ASP A CA 1
ATOM 2119 C C . ASP A 1 276 ? 14.571 13.481 22.906 1.00 50.53 276 ASP A C 1
ATOM 2121 O O . ASP A 1 276 ? 15.314 14.443 22.676 1.00 50.53 276 ASP A O 1
ATOM 2125 N N . MET A 1 277 ? 14.277 12.571 21.972 1.00 56.81 277 MET A N 1
ATOM 2126 C CA . MET A 1 277 ? 14.794 12.616 20.608 1.00 56.81 277 MET A CA 1
ATOM 2127 C C . MET A 1 277 ? 14.320 13.878 19.890 1.00 56.81 277 MET A C 1
ATOM 2129 O O . MET A 1 277 ? 15.122 14.617 19.317 1.00 56.81 277 MET A O 1
ATOM 2133 N N . THR A 1 278 ? 13.027 14.174 19.990 1.00 58.50 278 THR A N 1
ATOM 2134 C CA . THR A 1 278 ? 12.411 15.359 19.380 1.00 58.50 278 THR A CA 1
ATOM 2135 C C . THR A 1 278 ? 13.068 16.657 19.851 1.00 58.50 278 THR A C 1
ATOM 2137 O O . THR A 1 278 ? 13.409 17.517 19.035 1.00 58.50 278 THR A O 1
ATOM 2140 N N . VAL A 1 279 ? 13.302 16.799 21.160 1.00 68.25 279 VAL A N 1
ATOM 2141 C CA . VAL A 1 279 ? 13.943 17.988 21.747 1.00 68.25 279 VAL A CA 1
ATOM 2142 C C . VAL A 1 279 ? 15.356 18.190 21.199 1.00 68.25 279 VAL A C 1
ATOM 2144 O O . VAL A 1 279 ? 15.744 19.312 20.863 1.00 68.25 279 VAL A O 1
ATOM 2147 N N . ARG A 1 280 ? 16.133 17.112 21.061 1.00 63.47 280 ARG A N 1
ATOM 2148 C CA . ARG A 1 280 ? 17.497 17.190 20.524 1.00 63.47 280 ARG A CA 1
ATOM 2149 C C . ARG A 1 280 ? 17.522 17.496 19.029 1.00 63.47 280 ARG A C 1
ATOM 2151 O O . ARG A 1 280 ? 18.330 18.324 18.615 1.00 63.47 280 ARG A O 1
ATOM 2158 N N . LEU A 1 281 ? 16.620 16.914 18.236 1.00 68.12 281 LEU A N 1
ATOM 2159 C CA . LEU A 1 281 ? 16.499 17.238 16.810 1.00 68.12 281 LEU A CA 1
ATOM 2160 C C . LEU A 1 281 ? 16.161 18.716 16.594 1.00 68.12 281 LEU A C 1
ATOM 2162 O O . LEU A 1 281 ? 16.776 19.369 15.753 1.00 68.12 281 LEU A O 1
ATOM 2166 N N . ARG A 1 282 ? 15.257 19.278 17.406 1.00 75.75 282 ARG A N 1
ATOM 2167 C CA . ARG A 1 282 ? 14.953 20.718 17.381 1.00 75.75 282 ARG A CA 1
ATOM 2168 C C . ARG A 1 282 ? 16.162 21.567 17.753 1.00 75.75 282 ARG A C 1
ATOM 2170 O O . ARG A 1 282 ? 16.431 22.560 17.087 1.00 75.75 282 ARG A O 1
ATOM 2177 N N . ARG A 1 283 ? 16.921 21.163 18.775 1.00 76.69 283 ARG A N 1
ATOM 2178 C CA . ARG A 1 283 ? 18.151 21.859 19.177 1.00 76.69 283 ARG A CA 1
ATOM 2179 C C . ARG A 1 283 ? 19.209 21.846 18.072 1.00 76.69 283 ARG A C 1
ATOM 2181 O O . ARG A 1 283 ? 19.845 22.869 17.856 1.00 76.69 283 ARG A O 1
ATOM 2188 N N . LEU A 1 284 ? 19.378 20.720 17.377 1.00 73.75 284 LEU A N 1
ATOM 2189 C CA . LEU A 1 284 ? 20.312 20.601 16.258 1.00 73.75 284 LEU A CA 1
ATOM 2190 C C . LEU A 1 284 ? 19.907 21.510 15.091 1.00 73.75 284 LEU A C 1
ATOM 2192 O O . LEU A 1 284 ? 20.748 22.208 14.540 1.00 73.75 284 LEU A O 1
ATOM 2196 N N . LEU A 1 285 ? 18.617 21.536 14.745 1.00 72.69 285 LEU A N 1
ATOM 2197 C CA . LEU A 1 285 ? 18.090 22.410 13.691 1.00 72.69 285 LEU A CA 1
ATOM 2198 C C . LEU A 1 285 ? 18.135 23.901 14.056 1.00 72.69 285 LEU A C 1
ATOM 2200 O O . LEU A 1 285 ? 18.164 24.739 13.158 1.00 72.69 285 LEU A O 1
ATOM 2204 N N . ALA A 1 286 ? 18.120 24.234 15.348 1.00 76.56 286 ALA A N 1
ATOM 2205 C CA . ALA A 1 286 ? 18.229 25.604 15.841 1.00 76.56 286 ALA A CA 1
ATOM 2206 C C . ALA A 1 286 ? 19.676 26.129 15.878 1.00 76.56 286 ALA A C 1
ATOM 2208 O O . ALA A 1 286 ? 19.875 27.323 16.105 1.00 76.56 286 ALA A O 1
ATOM 2209 N N . ASP A 1 287 ? 20.681 25.271 15.674 1.00 76.19 287 ASP A N 1
ATOM 2210 C CA . ASP A 1 287 ? 22.086 25.676 15.643 1.00 76.19 287 ASP A CA 1
ATOM 2211 C C . ASP A 1 287 ? 22.396 26.452 14.340 1.00 76.19 287 ASP A C 1
ATOM 2213 O O . ASP A 1 287 ? 22.297 25.883 13.250 1.00 76.19 287 ASP A O 1
ATOM 2217 N N . PRO A 1 288 ? 22.814 27.734 14.398 1.00 66.31 288 PRO A N 1
ATOM 2218 C CA . PRO A 1 288 ? 23.160 28.523 13.207 1.00 66.31 288 PRO A CA 1
ATOM 2219 C C . PRO A 1 288 ? 24.330 27.941 12.393 1.00 66.31 288 PRO A C 1
ATOM 2221 O O . PRO A 1 288 ? 24.479 28.228 11.197 1.00 66.31 288 PRO A O 1
ATOM 2224 N N . ALA A 1 289 ? 25.177 27.131 13.035 1.00 69.19 289 ALA A N 1
ATOM 2225 C CA . ALA A 1 289 ? 26.286 26.430 12.402 1.00 69.19 289 ALA A CA 1
ATOM 2226 C C . ALA A 1 289 ? 25.852 25.122 11.719 1.00 69.19 289 ALA A C 1
ATOM 2228 O O . ALA A 1 289 ? 26.651 24.524 10.994 1.00 69.19 289 ALA A O 1
ATOM 2229 N N . TYR A 1 290 ? 24.600 24.686 11.900 1.00 67.62 290 TYR A N 1
ATOM 2230 C CA . TYR A 1 290 ? 24.076 23.482 11.270 1.00 67.62 290 TYR A CA 1
ATOM 2231 C C . TYR A 1 290 ? 24.161 23.577 9.740 1.00 67.62 290 TYR A C 1
ATOM 2233 O O . TYR A 1 290 ? 23.768 24.571 9.116 1.00 67.62 290 TYR A O 1
ATOM 2241 N N . ARG A 1 291 ? 24.694 22.526 9.113 1.00 62.19 291 ARG A N 1
ATOM 2242 C CA . ARG A 1 291 ? 24.729 22.358 7.658 1.00 62.19 291 ARG A CA 1
ATOM 2243 C C . ARG A 1 291 ? 24.182 20.974 7.306 1.00 62.19 291 ARG A C 1
ATOM 2245 O O . ARG A 1 291 ? 24.624 20.003 7.930 1.00 62.19 291 ARG A O 1
ATOM 2252 N N . PRO A 1 292 ? 23.276 20.862 6.314 1.00 56.28 292 PRO A N 1
ATOM 2253 C CA . PRO A 1 292 ? 22.842 19.577 5.774 1.00 56.28 292 PRO A CA 1
ATOM 2254 C C . PRO A 1 292 ? 24.037 18.863 5.138 1.00 56.28 292 PRO A C 1
ATOM 2256 O O . PRO A 1 292 ? 24.371 19.084 3.981 1.00 56.28 292 PRO A O 1
ATOM 2259 N N . THR A 1 293 ? 24.736 18.054 5.927 1.00 55.88 293 THR A N 1
ATOM 2260 C CA . THR A 1 293 ? 25.933 17.309 5.520 1.00 55.88 293 THR A CA 1
ATOM 2261 C C . THR A 1 293 ? 25.662 15.833 5.736 1.00 55.88 293 THR A C 1
ATOM 2263 O O . THR A 1 293 ? 25.333 15.462 6.860 1.00 55.88 293 THR A O 1
ATOM 2266 N N . ALA A 1 294 ? 25.784 14.993 4.698 1.00 51.91 294 ALA A N 1
ATOM 2267 C CA . ALA A 1 294 ? 25.721 13.522 4.733 1.00 51.91 294 ALA A CA 1
ATOM 2268 C C . ALA A 1 294 ? 24.868 12.900 5.875 1.00 51.91 294 ALA A C 1
ATOM 2270 O O . ALA A 1 294 ? 25.319 11.982 6.564 1.00 51.91 294 ALA A O 1
ATOM 2271 N N . GLY A 1 295 ? 23.661 13.427 6.126 1.00 50.09 295 GLY A N 1
ATOM 2272 C CA . GLY A 1 295 ? 22.760 12.987 7.193 1.00 50.09 295 GLY A CA 1
ATOM 2273 C C . GLY A 1 295 ? 23.159 13.369 8.626 1.00 50.09 295 GLY A C 1
ATOM 2274 O O . GLY A 1 295 ? 23.133 12.509 9.495 1.00 50.09 295 GLY A O 1
ATOM 2275 N N . ALA A 1 296 ? 23.532 14.614 8.934 1.00 58.09 296 ALA A N 1
ATOM 2276 C CA . ALA A 1 296 ? 23.801 15.059 10.314 1.00 58.09 296 ALA A CA 1
ATOM 2277 C C . ALA A 1 296 ? 22.571 14.926 11.238 1.00 58.09 296 ALA A C 1
ATOM 2279 O O . ALA A 1 296 ? 22.672 14.299 12.290 1.00 58.09 296 ALA A O 1
ATOM 2280 N N . LEU A 1 297 ? 21.400 15.415 10.810 1.00 54.34 297 LEU A N 1
ATOM 2281 C CA . LEU A 1 297 ? 20.128 15.234 11.529 1.00 54.34 297 LEU A CA 1
ATOM 2282 C C . LEU A 1 297 ? 19.756 13.757 11.680 1.00 54.34 297 LEU A C 1
ATOM 2284 O O . LEU A 1 297 ? 19.354 13.310 12.750 1.00 54.34 297 LEU A O 1
ATOM 2288 N N . ALA A 1 298 ? 19.959 12.994 10.607 1.00 49.47 298 ALA A N 1
ATOM 2289 C CA . ALA A 1 298 ? 19.751 11.556 10.574 1.00 49.47 298 ALA A CA 1
ATOM 2290 C C . ALA A 1 298 ? 20.694 10.805 11.530 1.00 49.47 298 ALA A C 1
ATOM 2292 O O . ALA A 1 298 ? 20.278 9.909 12.257 1.00 49.47 298 ALA A O 1
ATOM 2293 N N . ARG A 1 299 ? 21.969 11.185 11.579 1.00 53.28 299 ARG A N 1
ATOM 2294 C CA . ARG A 1 299 ? 22.950 10.606 12.493 1.00 53.28 299 ARG A CA 1
ATOM 2295 C C . ARG A 1 299 ? 22.632 10.944 13.930 1.00 53.28 299 ARG A C 1
ATOM 2297 O O . ARG A 1 299 ? 22.763 10.052 14.741 1.00 53.28 299 ARG A O 1
ATOM 2304 N N . GLU A 1 300 ? 22.189 12.153 14.255 1.00 52.25 300 GLU A N 1
ATOM 2305 C CA . GLU A 1 300 ? 21.787 12.484 15.626 1.00 52.25 300 GLU A CA 1
ATOM 2306 C C . GLU A 1 300 ? 20.510 11.736 16.043 1.00 52.25 300 GLU A C 1
ATOM 2308 O O . GLU A 1 300 ? 20.509 11.122 17.106 1.00 52.25 300 GLU A O 1
ATOM 2313 N N . ALA A 1 301 ? 19.479 11.658 15.187 1.00 48.31 301 ALA A N 1
ATOM 2314 C CA . ALA A 1 301 ? 18.288 10.824 15.427 1.00 48.31 301 ALA A CA 1
ATOM 2315 C C . ALA A 1 301 ? 18.655 9.348 15.654 1.00 48.31 301 ALA A C 1
ATOM 2317 O O . ALA A 1 301 ? 18.208 8.704 16.598 1.00 48.31 301 ALA A O 1
ATOM 2318 N N . ALA A 1 302 ? 19.528 8.814 14.806 1.00 46.69 302 ALA A N 1
ATOM 2319 C CA . ALA A 1 302 ? 19.990 7.446 14.919 1.00 46.69 302 ALA A CA 1
ATOM 2320 C C . ALA A 1 302 ? 20.864 7.232 16.149 1.00 46.69 302 ALA A C 1
ATOM 2322 O O . ALA A 1 302 ? 20.672 6.265 16.869 1.00 46.69 302 ALA A O 1
ATOM 2323 N N . ARG A 1 303 ? 21.806 8.138 16.414 1.00 47.75 303 ARG A N 1
ATOM 2324 C CA . ARG A 1 303 ? 22.689 8.132 17.580 1.00 47.75 303 ARG A CA 1
ATOM 2325 C C . ARG A 1 303 ? 21.878 8.186 18.867 1.00 47.75 303 ARG A C 1
ATOM 2327 O O . ARG A 1 303 ? 22.328 7.588 19.821 1.00 47.75 303 ARG A O 1
ATOM 2334 N N . LEU A 1 304 ? 20.691 8.787 18.866 1.00 47.84 304 LEU A N 1
ATOM 2335 C CA . LEU A 1 304 ? 19.705 8.736 19.948 1.00 47.84 304 LEU A CA 1
ATOM 2336 C C . LEU A 1 304 ? 19.013 7.380 20.061 1.00 47.84 304 LEU A C 1
ATOM 2338 O O . LEU A 1 304 ? 19.034 6.759 21.119 1.00 47.84 304 LEU A O 1
ATOM 2342 N N . GLN A 1 305 ? 18.508 6.847 18.949 1.00 43.88 305 GLN A N 1
ATOM 2343 C CA . GLN A 1 305 ? 18.009 5.466 18.878 1.00 43.88 305 GLN A CA 1
ATOM 2344 C C . GLN A 1 305 ? 19.071 4.438 19.332 1.00 43.88 305 GLN A C 1
ATOM 2346 O O . GLN A 1 305 ? 18.759 3.334 19.782 1.00 43.88 305 GLN A O 1
ATOM 2351 N N . LEU A 1 306 ? 20.345 4.804 19.186 1.00 43.59 306 LEU A N 1
ATOM 2352 C CA . LEU A 1 306 ? 21.525 4.005 19.476 1.00 43.59 306 LEU A CA 1
ATOM 2353 C C . LEU A 1 306 ? 22.182 4.338 20.820 1.00 43.59 306 LEU A C 1
ATOM 2355 O O . LEU A 1 306 ? 22.833 3.491 21.408 1.00 43.59 306 LEU A O 1
ATOM 2359 N N . GLU A 1 307 ? 21.928 5.499 21.403 1.00 44.03 307 GLU A N 1
ATOM 2360 C CA . GLU A 1 307 ? 22.082 5.746 22.840 1.00 44.03 307 GLU A CA 1
ATOM 2361 C C . GLU A 1 307 ? 21.165 4.820 23.626 1.00 44.03 307 GLU A C 1
ATOM 2363 O O . GLU A 1 307 ? 21.558 4.274 24.653 1.00 44.03 307 GLU A O 1
ATOM 2368 N N . HIS A 1 308 ? 19.989 4.569 23.057 1.00 45.72 308 HIS A N 1
ATOM 2369 C CA . HIS A 1 308 ? 19.077 3.515 23.471 1.00 45.72 308 HIS A CA 1
ATOM 2370 C C . HIS A 1 308 ? 19.509 2.107 22.963 1.00 45.72 308 HIS A C 1
ATOM 2372 O O . HIS A 1 308 ? 18.883 1.118 23.324 1.00 45.72 308 HIS A O 1
ATOM 2378 N N . SER A 1 309 ? 20.598 1.969 22.175 1.00 50.12 309 SER A N 1
ATOM 2379 C CA . SER A 1 309 ? 21.193 0.697 21.674 1.00 50.12 309 SER A CA 1
ATOM 2380 C C . SER A 1 309 ? 22.736 0.627 21.827 1.00 50.12 309 SER A C 1
ATOM 2382 O O . SER A 1 309 ? 23.492 0.874 20.889 1.00 50.12 309 SER A O 1
ATOM 2384 N N . ILE A 1 310 ? 23.220 0.201 22.992 1.00 52.62 310 ILE A N 1
ATOM 2385 C CA . ILE A 1 310 ? 24.624 0.349 23.443 1.00 52.62 310 ILE A CA 1
ATOM 2386 C C . ILE A 1 310 ? 25.682 -0.468 22.659 1.00 52.62 310 ILE A C 1
ATOM 2388 O O . ILE A 1 310 ? 26.863 -0.142 22.742 1.00 52.62 310 ILE A O 1
ATOM 2392 N N . LEU A 1 311 ? 25.298 -1.501 21.894 1.00 59.50 311 LEU A N 1
ATOM 2393 C CA . LEU A 1 311 ? 26.218 -2.478 21.273 1.00 59.50 311 LEU A CA 1
ATOM 2394 C C . LEU A 1 311 ? 25.970 -2.714 19.776 1.00 59.50 311 LEU A C 1
ATOM 2396 O O . LEU A 1 311 ? 24.814 -2.769 19.336 1.00 59.50 311 LEU A O 1
ATOM 2400 N N . LEU A 1 312 ? 27.042 -2.994 19.017 1.00 63.53 312 LEU A N 1
ATOM 2401 C CA . LEU A 1 312 ? 26.949 -3.482 17.631 1.00 63.53 312 LEU A CA 1
ATOM 2402 C C . LEU A 1 312 ? 26.320 -4.888 17.549 1.00 63.53 312 LEU A C 1
ATOM 2404 O O . LEU A 1 312 ? 26.465 -5.674 18.484 1.00 63.53 312 LEU A O 1
ATOM 2408 N N . PRO A 1 313 ? 25.694 -5.282 16.419 1.00 55.81 313 PRO A N 1
ATOM 2409 C CA . PRO A 1 313 ? 25.098 -6.615 16.259 1.00 55.81 313 PRO A CA 1
ATOM 2410 C C . PRO A 1 313 ? 26.068 -7.793 16.476 1.00 55.81 313 PRO A C 1
ATOM 2412 O O . PRO A 1 313 ? 25.701 -8.769 17.124 1.00 55.81 313 PRO A O 1
ATOM 2415 N N . ALA A 1 314 ? 27.316 -7.703 15.999 1.00 62.09 314 ALA A N 1
ATOM 2416 C CA . ALA A 1 314 ? 28.321 -8.755 16.203 1.00 62.09 314 ALA A CA 1
ATOM 2417 C C . ALA A 1 314 ? 28.749 -8.860 17.677 1.00 62.09 314 ALA A C 1
ATOM 2419 O O . ALA A 1 314 ? 28.802 -9.951 18.244 1.00 62.09 314 ALA A O 1
ATOM 2420 N N . SER A 1 315 ? 28.969 -7.716 18.324 1.00 67.06 315 SER A N 1
ATOM 2421 C CA . SER A 1 315 ? 29.241 -7.623 19.759 1.00 67.06 315 SER A CA 1
ATOM 2422 C C . SER A 1 315 ? 28.064 -8.113 20.600 1.00 67.06 315 SER A C 1
ATOM 2424 O O . SER A 1 315 ? 28.266 -8.759 21.621 1.00 67.06 315 SER A O 1
ATOM 2426 N N . ARG A 1 316 ? 26.829 -7.881 20.142 1.00 69.00 316 ARG A N 1
ATOM 2427 C CA . ARG A 1 316 ? 25.586 -8.373 20.748 1.00 69.00 316 ARG A CA 1
ATOM 2428 C C . ARG A 1 316 ? 25.478 -9.891 20.660 1.00 69.00 316 ARG A C 1
ATOM 2430 O O . ARG A 1 316 ? 25.196 -10.536 21.663 1.00 69.00 316 ARG A O 1
ATOM 2437 N N . GLN A 1 317 ? 25.738 -10.468 19.488 1.00 63.91 317 GLN A N 1
ATOM 2438 C CA . GLN A 1 317 ? 25.738 -11.919 19.300 1.00 63.91 317 GLN A CA 1
ATOM 2439 C C . GLN A 1 317 ? 26.856 -12.583 20.112 1.00 63.91 317 GLN A C 1
ATOM 2441 O O . GLN A 1 317 ? 26.636 -13.613 20.746 1.00 63.91 317 GLN A O 1
ATOM 2446 N N . ARG A 1 318 ? 28.041 -11.965 20.163 1.00 73.25 318 ARG A N 1
ATOM 2447 C CA . ARG A 1 318 ? 29.141 -12.442 21.003 1.00 73.25 318 ARG A CA 1
ATOM 2448 C C . ARG A 1 318 ? 28.813 -12.324 22.489 1.00 73.25 318 ARG A C 1
ATOM 2450 O O . ARG A 1 318 ? 29.115 -13.241 23.244 1.00 73.25 318 ARG A O 1
ATOM 2457 N N . LEU A 1 319 ? 28.170 -11.236 22.905 1.00 77.31 319 LEU A N 1
ATOM 2458 C CA . LEU A 1 319 ? 27.702 -11.061 24.274 1.00 77.31 319 LEU A CA 1
ATOM 2459 C C . LEU A 1 319 ? 26.663 -12.123 24.643 1.00 77.31 319 LEU A C 1
ATOM 2461 O O . LEU A 1 319 ? 26.771 -12.695 25.720 1.00 77.31 319 LEU A O 1
ATOM 2465 N N . LEU A 1 320 ? 25.714 -12.437 23.754 1.00 71.50 320 LEU A N 1
ATOM 2466 C CA . LEU A 1 320 ? 24.751 -13.528 23.950 1.00 71.50 320 LEU A CA 1
ATOM 2467 C C . LEU A 1 320 ? 25.464 -14.866 24.186 1.00 71.50 320 LEU A C 1
ATOM 2469 O O . LEU A 1 320 ? 25.228 -15.498 25.212 1.00 71.50 320 LEU A O 1
ATOM 2473 N N . GLN A 1 321 ? 26.413 -15.234 23.319 1.00 78.25 321 GLN A N 1
ATOM 2474 C CA . GLN A 1 321 ? 27.203 -16.466 23.461 1.00 78.25 321 GLN A CA 1
ATOM 2475 C C . GLN A 1 321 ? 28.014 -16.505 24.765 1.00 78.25 321 GLN A C 1
ATOM 2477 O O . GLN A 1 321 ? 28.085 -17.534 25.432 1.00 78.25 321 GLN A O 1
ATOM 2482 N N . LEU A 1 322 ? 28.628 -15.382 25.148 1.00 80.56 322 LEU A N 1
ATOM 2483 C CA . LEU A 1 322 ? 29.402 -15.290 26.385 1.00 80.56 322 LEU A CA 1
ATOM 2484 C C . LEU A 1 322 ? 28.508 -15.397 27.619 1.00 80.56 322 LEU A C 1
ATOM 2486 O O . LEU A 1 322 ? 28.869 -16.098 28.558 1.00 80.56 322 LEU A O 1
ATOM 2490 N N . LEU A 1 323 ? 27.341 -14.743 27.616 1.00 80.75 323 LEU A N 1
ATOM 2491 C CA . LEU A 1 323 ? 26.363 -14.812 28.705 1.00 80.75 323 LEU A CA 1
ATOM 2492 C C . LEU A 1 323 ? 25.720 -16.200 28.831 1.00 80.75 323 LEU A C 1
ATOM 2494 O O . LEU A 1 323 ? 25.360 -16.594 29.946 1.00 80.75 323 LEU A O 1
ATOM 2498 N N . GLU A 1 324 ? 25.574 -16.935 27.728 1.00 79.31 324 GLU A N 1
ATOM 2499 C CA . GLU A 1 324 ? 25.152 -18.342 27.708 1.00 79.31 324 GLU A CA 1
ATOM 2500 C C . GLU A 1 324 ? 26.229 -19.264 28.287 1.00 79.31 324 GLU A C 1
ATOM 2502 O O . GLU A 1 324 ? 25.906 -20.131 29.092 1.00 79.31 324 GLU A O 1
ATOM 2507 N N . ALA A 1 325 ? 27.503 -19.018 27.968 1.00 81.88 325 ALA A N 1
ATOM 2508 C CA . ALA A 1 325 ? 28.637 -19.800 28.464 1.00 81.88 325 ALA A CA 1
ATOM 2509 C C . ALA A 1 325 ? 29.006 -19.533 29.940 1.00 81.88 325 ALA A C 1
ATOM 2511 O O . ALA A 1 325 ? 29.841 -20.244 30.501 1.00 81.88 325 ALA A O 1
ATOM 2512 N N . LEU A 1 326 ? 28.424 -18.511 30.584 1.00 83.12 326 LEU A N 1
ATOM 2513 C CA . LEU A 1 326 ? 28.655 -18.256 32.009 1.00 83.12 326 LEU A CA 1
ATOM 2514 C C . LEU A 1 326 ? 28.050 -19.368 32.886 1.00 83.12 326 LEU A C 1
ATOM 2516 O O . LEU A 1 326 ? 26.920 -19.796 32.619 1.00 83.12 326 LEU A O 1
ATOM 2520 N N . PRO A 1 327 ? 28.729 -19.762 33.984 1.00 81.00 327 PRO A N 1
ATOM 2521 C CA . PRO A 1 327 ? 28.185 -20.737 34.926 1.00 81.00 327 PRO A CA 1
ATOM 2522 C C . PRO A 1 327 ? 26.868 -20.238 35.538 1.00 81.00 327 PRO A C 1
ATOM 2524 O O . PRO A 1 327 ? 26.553 -19.048 35.500 1.00 81.00 327 PRO A O 1
ATOM 2527 N N . GLU A 1 328 ? 26.045 -21.140 36.069 1.00 74.06 328 GLU A N 1
ATOM 2528 C CA . GLU A 1 328 ? 24.737 -20.760 36.621 1.00 74.06 328 GLU A CA 1
ATOM 2529 C C . GLU A 1 328 ? 24.852 -19.889 37.881 1.00 74.06 328 GLU A C 1
ATOM 2531 O O . GLU A 1 328 ? 24.128 -18.895 37.987 1.00 74.06 328 GLU A O 1
ATOM 2536 N N . ASP A 1 329 ? 25.823 -20.196 38.748 1.00 78.25 329 ASP A N 1
ATOM 2537 C CA . ASP A 1 329 ? 26.141 -19.484 39.991 1.00 78.25 329 ASP A CA 1
ATOM 2538 C C . ASP A 1 329 ? 27.655 -19.204 40.108 1.00 78.25 329 ASP A C 1
ATOM 2540 O O . ASP A 1 329 ? 28.489 -19.846 39.464 1.00 78.25 329 ASP A O 1
ATOM 2544 N N . GLY A 1 330 ? 28.017 -18.239 40.961 1.00 82.56 330 GLY A N 1
ATOM 2545 C CA . GLY A 1 330 ? 29.407 -17.885 41.268 1.00 82.56 330 GLY A CA 1
ATOM 2546 C C . GLY A 1 330 ? 29.965 -16.736 40.422 1.00 82.56 330 GLY A C 1
ATOM 2547 O O . GLY A 1 330 ? 29.257 -15.782 40.079 1.00 82.56 330 GLY A O 1
ATOM 2548 N N . PHE A 1 331 ? 31.261 -16.802 40.120 1.00 84.25 331 PHE A N 1
ATOM 2549 C CA . PHE A 1 331 ? 31.984 -15.782 39.359 1.00 84.25 331 PHE A CA 1
ATOM 2550 C C . PHE A 1 331 ? 32.337 -16.309 37.964 1.00 84.25 331 PHE A C 1
ATOM 2552 O O . PHE A 1 331 ? 32.683 -17.484 37.826 1.00 84.25 331 PHE A O 1
ATOM 2559 N N . PRO A 1 332 ? 32.265 -15.471 36.916 1.00 85.50 332 PRO A N 1
ATOM 2560 C CA . PRO A 1 332 ? 32.765 -15.859 35.604 1.00 85.50 332 PRO A CA 1
ATOM 2561 C C . PRO A 1 332 ? 34.282 -16.101 35.670 1.00 85.50 332 PRO A C 1
ATOM 2563 O O . PRO A 1 332 ? 34.986 -15.481 36.472 1.00 85.50 332 PRO A O 1
ATOM 2566 N N . ALA A 1 333 ? 34.811 -16.945 34.781 1.00 87.25 333 ALA A N 1
ATOM 2567 C CA . ALA A 1 333 ? 36.256 -17.008 34.574 1.00 87.25 333 ALA A CA 1
ATOM 2568 C C . ALA A 1 333 ? 36.789 -15.611 34.207 1.00 87.25 333 ALA A C 1
ATOM 2570 O O . ALA A 1 333 ? 36.134 -14.875 33.462 1.00 87.25 333 ALA A O 1
ATOM 2571 N N . LEU A 1 334 ? 37.981 -15.252 34.702 1.00 82.44 334 LEU A N 1
ATOM 2572 C CA . LEU A 1 334 ? 38.586 -13.936 34.458 1.00 82.44 334 LEU A CA 1
ATOM 2573 C C . LEU A 1 334 ? 38.648 -13.608 32.961 1.00 82.44 334 LEU A C 1
ATOM 2575 O O . LEU A 1 334 ? 38.336 -12.489 32.569 1.00 82.44 334 LEU A O 1
ATOM 2579 N N . GLU A 1 335 ? 38.965 -14.597 32.128 1.00 83.31 335 GLU A N 1
ATOM 2580 C CA . GLU A 1 335 ? 38.988 -14.456 30.673 1.00 83.31 335 GLU A CA 1
ATOM 2581 C C . GLU A 1 335 ? 37.596 -14.163 30.085 1.00 83.31 335 GLU A C 1
ATOM 2583 O O . GLU A 1 335 ? 37.445 -13.247 29.280 1.00 83.31 335 GLU A O 1
ATOM 2588 N N . ALA A 1 336 ? 36.552 -14.869 30.529 1.00 82.06 336 ALA A N 1
ATOM 2589 C CA . ALA A 1 336 ? 35.179 -14.632 30.080 1.00 82.06 336 ALA A CA 1
ATOM 2590 C C . ALA A 1 336 ? 34.683 -13.235 30.489 1.00 82.06 336 ALA A C 1
ATOM 2592 O O . ALA A 1 336 ? 34.086 -12.524 29.680 1.00 82.06 336 ALA A O 1
ATOM 2593 N N . PHE A 1 337 ? 34.985 -12.800 31.717 1.00 84.69 337 PHE A N 1
ATOM 2594 C CA . PHE A 1 337 ? 34.680 -11.442 32.165 1.00 84.69 337 PHE A CA 1
ATOM 2595 C C . PHE A 1 337 ? 35.447 -10.393 31.358 1.00 84.69 337 PHE A C 1
ATOM 2597 O O . PHE A 1 337 ? 34.855 -9.410 30.924 1.00 84.69 337 PHE A O 1
ATOM 2604 N N . GLN A 1 338 ? 36.735 -10.612 31.089 1.00 82.25 338 GLN A N 1
ATOM 2605 C CA . GLN A 1 338 ? 37.537 -9.722 30.248 1.00 82.25 338 GLN A CA 1
ATOM 2606 C C . GLN A 1 338 ? 36.987 -9.626 28.821 1.00 82.25 338 GLN A C 1
ATOM 2608 O O . GLN A 1 338 ? 36.963 -8.529 28.272 1.00 82.25 338 GLN A O 1
ATOM 2613 N N . GLN A 1 339 ? 36.496 -10.725 28.240 1.00 82.81 339 GLN A N 1
ATOM 2614 C CA . GLN A 1 339 ? 35.848 -10.720 26.924 1.00 82.81 339 GLN A CA 1
ATOM 2615 C C . GLN A 1 339 ? 34.521 -9.945 26.938 1.00 82.81 339 GLN A C 1
ATOM 2617 O O . GLN A 1 339 ? 34.259 -9.169 26.022 1.00 82.81 339 GLN A O 1
ATOM 2622 N N . ILE A 1 340 ? 33.714 -10.088 27.993 1.00 83.00 340 ILE A N 1
ATOM 2623 C CA . ILE A 1 340 ? 32.478 -9.311 28.178 1.00 83.00 340 ILE A CA 1
ATOM 2624 C C . ILE A 1 340 ? 32.798 -7.819 28.350 1.00 83.00 340 ILE A C 1
ATOM 2626 O O . ILE A 1 340 ? 32.215 -6.975 27.680 1.00 83.00 340 ILE A O 1
ATOM 2630 N N . VAL A 1 341 ? 33.757 -7.468 29.208 1.00 81.81 341 VAL A N 1
ATOM 2631 C CA . VAL A 1 341 ? 34.182 -6.076 29.432 1.00 81.81 341 VAL A CA 1
ATOM 2632 C C . VAL A 1 341 ? 34.791 -5.479 28.162 1.00 81.81 341 VAL A C 1
ATOM 2634 O O . VAL A 1 341 ? 34.544 -4.314 27.858 1.00 81.81 341 VAL A O 1
ATOM 2637 N N . ALA A 1 342 ? 35.532 -6.263 27.378 1.00 77.19 342 ALA A N 1
ATOM 2638 C CA . ALA A 1 342 ? 36.092 -5.823 26.104 1.00 77.19 342 ALA A CA 1
ATOM 2639 C C . ALA A 1 342 ? 35.014 -5.471 25.068 1.00 77.19 342 ALA A C 1
ATOM 2641 O O . ALA A 1 342 ? 35.270 -4.615 24.228 1.00 77.19 342 ALA A O 1
ATOM 2642 N N . ILE A 1 343 ? 33.817 -6.060 25.149 1.00 76.94 343 ILE A N 1
ATOM 2643 C CA . ILE A 1 343 ? 32.684 -5.691 24.290 1.00 76.94 343 ILE A CA 1
ATOM 2644 C C . ILE A 1 343 ? 32.199 -4.271 24.608 1.00 76.94 343 ILE A C 1
ATOM 2646 O O . ILE A 1 343 ? 32.057 -3.460 23.704 1.00 76.94 343 ILE A O 1
ATOM 2650 N N . PHE A 1 344 ? 32.008 -3.939 25.885 1.00 71.19 344 PHE A N 1
ATOM 2651 C CA . PHE A 1 344 ? 31.427 -2.651 26.286 1.00 71.19 344 PHE A CA 1
ATOM 2652 C C . PHE A 1 344 ? 32.451 -1.512 26.376 1.00 71.19 344 PHE A C 1
ATOM 2654 O O . PHE A 1 344 ? 32.182 -0.384 25.966 1.00 71.19 344 PHE A O 1
ATOM 2661 N N . TYR A 1 345 ? 33.633 -1.792 26.922 1.00 70.75 345 TYR A N 1
ATOM 2662 C CA . TYR A 1 345 ? 34.663 -0.788 27.212 1.00 70.75 345 TYR A CA 1
ATOM 2663 C C . TYR A 1 345 ? 35.785 -0.776 26.165 1.00 70.75 345 TYR A C 1
ATOM 2665 O O . TYR A 1 345 ? 36.480 0.234 26.018 1.00 70.75 345 TYR A O 1
ATOM 2673 N N . GLY A 1 346 ? 35.904 -1.855 25.382 1.00 63.12 346 GLY A N 1
ATOM 2674 C CA . GLY A 1 346 ? 36.835 -1.971 24.264 1.00 63.12 346 GLY A CA 1
ATOM 2675 C C . GLY A 1 346 ? 38.285 -2.289 24.652 1.00 63.12 346 GLY A C 1
ATOM 2676 O O . GLY A 1 346 ? 38.771 -1.877 25.703 1.00 63.12 346 GLY A O 1
ATOM 2677 N N . ARG A 1 347 ? 38.994 -2.983 23.746 1.00 54.75 347 ARG A N 1
ATOM 2678 C CA . ARG A 1 347 ? 40.455 -2.914 23.513 1.00 54.75 347 ARG A CA 1
ATOM 2679 C C . ARG A 1 347 ? 40.732 -3.182 22.025 1.00 54.75 347 ARG A C 1
ATOM 2681 O O . ARG A 1 347 ? 40.005 -3.957 21.408 1.00 54.75 347 ARG A O 1
ATOM 2688 N N . GLY A 1 348 ? 41.773 -2.572 21.453 1.00 60.84 348 GLY A N 1
ATOM 2689 C CA . GLY A 1 348 ? 42.178 -2.814 20.058 1.00 60.84 348 GLY A CA 1
ATOM 2690 C C . GLY A 1 348 ? 41.133 -2.366 19.026 1.00 60.84 348 GLY A C 1
ATOM 2691 O O . GLY A 1 348 ? 40.521 -1.308 19.180 1.00 60.84 348 GLY A O 1
ATOM 2692 N N . GLU A 1 349 ? 40.920 -3.172 17.984 1.00 53.41 349 GLU A N 1
ATOM 2693 C CA . GLU A 1 349 ? 40.007 -2.864 16.871 1.00 53.41 349 GLU A CA 1
ATOM 2694 C C . GLU A 1 349 ? 38.544 -2.712 17.313 1.00 53.41 349 GLU A C 1
ATOM 2696 O O . GLU A 1 349 ? 37.896 -1.771 16.881 1.00 53.41 349 GLU A O 1
ATOM 2701 N N . ILE A 1 350 ? 38.038 -3.523 18.255 1.00 53.59 350 ILE A N 1
ATOM 2702 C CA . ILE A 1 350 ? 36.637 -3.444 18.731 1.00 53.59 350 ILE A CA 1
ATOM 2703 C C . ILE A 1 350 ? 36.333 -2.069 19.344 1.00 53.59 350 ILE A C 1
ATOM 2705 O O . ILE A 1 350 ? 35.279 -1.489 19.091 1.00 53.59 350 ILE A O 1
ATOM 2709 N N . GLN A 1 351 ? 37.273 -1.499 20.108 1.00 55.97 351 GLN A N 1
ATOM 2710 C CA . GLN A 1 351 ? 37.113 -0.159 20.679 1.00 55.97 351 GLN A CA 1
ATOM 2711 C C . GLN A 1 351 ? 37.095 0.926 19.599 1.00 55.97 351 GLN A C 1
ATOM 2713 O O . GLN A 1 351 ? 36.355 1.902 19.737 1.00 55.97 351 GLN A O 1
ATOM 2718 N N . GLN A 1 352 ? 37.902 0.757 18.546 1.00 54.19 352 GLN A N 1
ATOM 2719 C CA . GLN A 1 352 ? 37.936 1.665 17.403 1.00 54.19 352 GLN A CA 1
ATOM 2720 C C . GLN A 1 352 ? 36.655 1.546 16.573 1.00 54.19 352 GLN A C 1
ATOM 2722 O O . GLN A 1 352 ? 36.074 2.570 16.241 1.00 54.19 352 GLN A O 1
ATOM 2727 N N . THR A 1 353 ? 36.154 0.336 16.320 1.00 53.56 353 THR A N 1
ATOM 2728 C CA . THR A 1 353 ? 34.925 0.099 15.552 1.00 53.56 353 THR A CA 1
ATOM 2729 C C . THR A 1 353 ? 33.674 0.535 16.320 1.00 53.56 353 THR A C 1
ATOM 2731 O O . THR A 1 353 ? 32.862 1.276 15.781 1.00 53.56 353 THR A O 1
ATOM 2734 N N . GLU A 1 354 ? 33.519 0.179 17.598 1.00 53.75 354 GLU A N 1
ATOM 2735 C CA . GLU A 1 354 ? 32.360 0.611 18.399 1.00 53.75 354 GLU A CA 1
ATOM 2736 C C . GLU A 1 354 ? 32.420 2.101 18.768 1.00 53.75 354 GLU A C 1
ATOM 2738 O O . GLU A 1 354 ? 31.402 2.794 18.761 1.00 53.75 354 GLU A O 1
ATOM 2743 N N . GLY A 1 355 ? 33.617 2.626 19.052 1.00 46.09 355 GLY A N 1
ATOM 2744 C CA . GLY A 1 355 ? 33.835 4.046 19.340 1.00 46.09 355 GLY A CA 1
ATOM 2745 C C . GLY A 1 355 ? 33.644 4.955 18.121 1.00 46.09 355 GLY A C 1
ATOM 2746 O O . GLY A 1 355 ? 33.249 6.111 18.281 1.00 46.09 355 GLY A O 1
ATOM 2747 N N . GLN A 1 356 ? 33.872 4.437 16.908 1.00 47.41 356 GLN A N 1
ATOM 2748 C CA . GLN A 1 356 ? 33.524 5.116 15.655 1.00 47.41 356 GLN A CA 1
ATOM 2749 C C . GLN A 1 356 ? 32.015 5.117 15.392 1.00 47.41 356 GLN A C 1
ATOM 2751 O O . GLN A 1 356 ? 31.531 6.025 14.717 1.00 47.41 356 GLN A O 1
ATOM 2756 N N . VAL A 1 357 ? 31.275 4.152 15.948 1.00 41.94 357 VAL A N 1
ATOM 2757 C CA . VAL A 1 357 ? 29.855 3.952 15.648 1.00 41.94 357 VAL A CA 1
ATOM 2758 C C . VAL A 1 357 ? 28.926 4.619 16.685 1.00 41.94 357 VAL A C 1
ATOM 2760 O O . VAL A 1 357 ? 27.945 5.210 16.250 1.00 41.94 357 VAL A O 1
ATOM 2763 N N . PHE A 1 358 ? 29.255 4.720 17.992 1.00 50.62 358 PHE A N 1
ATOM 2764 C CA . PHE A 1 358 ? 28.442 5.482 18.980 1.00 50.62 358 PHE A CA 1
ATOM 2765 C C . PHE A 1 358 ? 29.236 6.256 20.051 1.00 50.62 358 PHE A C 1
ATOM 2767 O O . PHE A 1 358 ? 29.779 5.698 21.002 1.00 50.62 358 PHE A O 1
ATOM 2774 N N . ARG A 1 359 ? 29.201 7.597 19.977 1.00 44.19 359 ARG A N 1
ATOM 2775 C CA . ARG A 1 359 ? 29.869 8.530 20.919 1.00 44.19 359 ARG A CA 1
ATOM 2776 C C . ARG A 1 359 ? 29.050 8.922 22.158 1.00 44.19 359 ARG A C 1
ATOM 2778 O O . ARG A 1 359 ? 29.318 9.949 22.774 1.00 44.19 359 ARG A O 1
ATOM 2785 N N . HIS A 1 360 ? 28.025 8.162 22.512 1.00 49.31 360 HIS A N 1
ATOM 2786 C CA . HIS A 1 360 ? 27.153 8.498 23.643 1.00 49.31 360 HIS A CA 1
ATOM 2787 C C . HIS A 1 360 ? 27.013 7.375 24.681 1.00 49.31 360 HIS A C 1
ATOM 2789 O O . HIS A 1 360 ? 26.237 7.473 25.625 1.00 49.31 360 HIS A O 1
ATOM 2795 N N . ARG A 1 361 ? 27.848 6.338 24.560 1.00 58.56 361 ARG A N 1
ATOM 2796 C CA . ARG A 1 361 ? 27.937 5.226 25.513 1.00 58.56 361 ARG A CA 1
ATOM 2797 C C . ARG A 1 361 ? 28.436 5.639 26.900 1.00 58.56 361 ARG A C 1
ATOM 2799 O O . ARG A 1 361 ? 28.147 4.965 27.875 1.00 58.56 361 ARG A O 1
ATOM 2806 N N . GLU A 1 362 ? 29.189 6.733 27.003 1.00 58.69 362 GLU A N 1
ATOM 2807 C CA . GLU A 1 362 ? 29.967 7.070 28.200 1.00 58.69 362 GLU A CA 1
ATOM 2808 C C . GLU A 1 362 ? 29.137 7.208 29.489 1.00 58.69 362 GLU A C 1
ATOM 2810 O O . GLU A 1 362 ? 29.520 6.579 30.474 1.00 58.69 362 GLU A O 1
ATOM 2815 N N . PRO A 1 363 ? 27.995 7.928 29.534 1.00 58.84 363 PRO A N 1
ATOM 2816 C CA . PRO A 1 363 ? 27.215 8.033 30.766 1.00 58.84 363 PRO A CA 1
ATOM 2817 C C . PRO A 1 363 ? 26.657 6.681 31.217 1.00 58.84 363 PRO A C 1
ATOM 2819 O O . PRO A 1 363 ? 26.728 6.359 32.399 1.00 58.84 363 PRO A O 1
ATOM 2822 N N . ILE A 1 364 ? 26.169 5.867 30.276 1.00 64.62 364 ILE A N 1
ATOM 2823 C CA . ILE A 1 364 ? 25.566 4.568 30.588 1.00 64.62 364 ILE A CA 1
ATOM 2824 C C . ILE A 1 364 ? 26.640 3.538 30.946 1.00 64.62 364 ILE A C 1
ATOM 2826 O O . ILE A 1 364 ? 26.485 2.800 31.909 1.00 64.62 364 ILE A O 1
ATOM 2830 N N . LEU A 1 365 ? 27.767 3.519 30.232 1.00 70.75 365 LEU A N 1
ATOM 2831 C CA . LEU A 1 365 ? 28.908 2.662 30.550 1.00 70.75 365 LEU A CA 1
ATOM 2832 C C . LEU A 1 365 ? 29.570 3.037 31.869 1.00 70.75 365 LEU A C 1
ATOM 2834 O O . LEU A 1 365 ? 30.089 2.156 32.549 1.00 70.75 365 LEU A O 1
ATOM 2838 N N . ARG A 1 366 ? 29.563 4.321 32.236 1.00 72.69 366 ARG A N 1
ATOM 2839 C CA . ARG A 1 366 ? 30.036 4.788 33.539 1.00 72.69 366 ARG A CA 1
ATOM 2840 C C . ARG A 1 366 ? 29.135 4.277 34.654 1.00 72.69 366 ARG A C 1
ATOM 2842 O O . ARG A 1 366 ? 29.643 3.745 35.635 1.00 72.69 366 ARG A O 1
ATOM 2849 N N . ASP A 1 367 ? 27.823 4.404 34.497 1.00 78.62 367 ASP A N 1
ATOM 2850 C CA . ASP A 1 367 ? 26.868 3.962 35.513 1.00 78.62 367 ASP A CA 1
ATOM 2851 C C . ASP A 1 367 ? 26.834 2.417 35.596 1.00 78.62 367 ASP A C 1
ATOM 2853 O O . ASP A 1 367 ? 26.830 1.854 36.691 1.00 78.62 367 ASP A O 1
ATOM 2857 N N . LEU A 1 368 ? 26.966 1.725 34.456 1.00 81.94 368 LEU A N 1
ATOM 2858 C CA . LEU A 1 368 ? 27.192 0.278 34.362 1.00 81.94 368 LEU A CA 1
ATOM 2859 C C . LEU A 1 368 ? 28.508 -0.142 35.029 1.00 81.94 368 LEU A C 1
ATOM 2861 O O . LEU A 1 368 ? 28.525 -1.109 35.785 1.00 81.94 368 LEU A O 1
ATOM 2865 N N . ALA A 1 369 ? 29.604 0.587 34.799 1.00 81.44 369 ALA A N 1
ATOM 2866 C CA . ALA A 1 369 ? 30.904 0.292 35.403 1.00 81.44 369 ALA A CA 1
ATOM 2867 C C . ALA A 1 369 ? 30.827 0.433 36.920 1.00 81.44 369 ALA A C 1
ATOM 2869 O O . ALA A 1 369 ? 31.288 -0.447 37.639 1.00 81.44 369 ALA A O 1
ATOM 2870 N N . ALA A 1 370 ? 30.206 1.513 37.399 1.00 82.81 370 ALA A N 1
ATOM 2871 C CA . ALA A 1 370 ? 29.997 1.755 38.818 1.00 82.81 370 ALA A CA 1
ATOM 2872 C C . ALA A 1 370 ? 29.140 0.650 39.457 1.00 82.81 370 ALA A C 1
ATOM 2874 O O . ALA A 1 370 ? 29.480 0.150 40.527 1.00 82.81 370 ALA A O 1
ATOM 2875 N N . ALA A 1 371 ? 28.072 0.213 38.783 1.00 84.88 371 ALA A N 1
ATOM 2876 C CA . ALA A 1 371 ? 27.222 -0.872 39.266 1.00 84.88 371 ALA A CA 1
ATOM 2877 C C . ALA A 1 371 ? 27.947 -2.229 39.299 1.00 84.88 371 ALA A C 1
ATOM 2879 O O . ALA A 1 371 ? 27.776 -3.003 40.242 1.00 84.88 371 ALA A O 1
ATOM 2880 N N . LEU A 1 372 ? 28.777 -2.522 38.294 1.00 85.00 372 LEU A N 1
ATOM 2881 C CA . LEU A 1 372 ? 29.559 -3.756 38.234 1.00 85.00 372 LEU A CA 1
ATOM 2882 C C . LEU A 1 372 ? 30.719 -3.759 39.245 1.00 85.00 372 LEU A C 1
ATOM 2884 O O . LEU A 1 372 ? 30.967 -4.795 39.854 1.00 85.00 372 LEU A O 1
ATOM 2888 N N . ALA A 1 373 ? 31.389 -2.624 39.455 1.00 80.69 373 ALA A N 1
ATOM 2889 C CA . ALA A 1 373 ? 32.562 -2.499 40.327 1.00 80.69 373 ALA A CA 1
ATOM 2890 C C . ALA A 1 373 ? 32.235 -2.315 41.818 1.00 80.69 373 ALA A C 1
ATOM 2892 O O . ALA A 1 373 ? 33.125 -2.448 42.658 1.00 80.69 373 ALA A O 1
ATOM 2893 N N . ALA A 1 374 ? 30.991 -1.985 42.169 1.00 82.69 374 ALA A N 1
ATOM 2894 C CA . ALA A 1 374 ? 30.582 -1.886 43.565 1.00 82.69 374 ALA A CA 1
ATOM 2895 C C . ALA A 1 374 ? 30.800 -3.230 44.283 1.00 82.69 374 ALA A C 1
ATOM 2897 O O . ALA A 1 374 ? 30.395 -4.263 43.762 1.00 82.69 374 ALA A O 1
ATOM 2898 N N . GLY A 1 375 ? 31.378 -3.243 45.490 1.00 80.19 375 GLY A N 1
ATOM 2899 C CA . GLY A 1 375 ? 31.459 -4.482 46.281 1.00 80.19 375 GLY A CA 1
ATOM 2900 C C . GLY A 1 375 ? 30.054 -5.017 46.568 1.00 80.19 375 GLY A C 1
ATOM 2901 O O . GLY A 1 375 ? 29.629 -6.060 46.068 1.00 80.19 375 GLY A O 1
ATOM 2902 N N . ARG A 1 376 ? 29.243 -4.175 47.206 1.00 84.31 376 ARG A N 1
ATOM 2903 C CA . ARG A 1 376 ? 27.795 -4.360 47.322 1.00 84.31 376 ARG A CA 1
ATOM 2904 C C . ARG A 1 376 ? 27.062 -3.150 46.754 1.00 84.31 376 ARG A C 1
ATOM 2906 O O . ARG A 1 376 ? 27.548 -2.023 46.868 1.00 84.31 376 ARG A O 1
ATOM 2913 N N . LEU A 1 377 ? 25.904 -3.370 46.128 1.00 86.56 377 LEU A N 1
ATOM 2914 C CA . LEU A 1 377 ? 25.132 -2.285 45.505 1.00 86.56 377 LEU A CA 1
ATOM 2915 C C . LEU A 1 377 ? 24.656 -1.255 46.545 1.00 86.56 377 LEU A C 1
ATOM 2917 O O . LEU A 1 377 ? 24.739 -0.052 46.290 1.00 86.56 377 LEU A O 1
ATOM 2921 N N . ASP A 1 378 ? 24.254 -1.723 47.731 1.00 84.06 378 ASP A N 1
ATOM 2922 C CA . ASP A 1 378 ? 23.834 -0.901 48.872 1.00 84.06 378 ASP A CA 1
ATOM 2923 C C . ASP A 1 378 ? 24.972 -0.054 49.468 1.00 84.06 378 ASP A C 1
ATOM 2925 O O . ASP A 1 378 ? 24.720 1.031 49.990 1.00 84.06 378 ASP A O 1
ATOM 2929 N N . ASP A 1 379 ? 26.225 -0.482 49.315 1.00 79.00 379 ASP A N 1
ATOM 2930 C CA . ASP A 1 379 ? 27.414 0.227 49.801 1.00 79.00 379 ASP A CA 1
ATOM 2931 C C . ASP A 1 379 ? 28.090 1.139 48.767 1.00 79.00 379 ASP A C 1
ATOM 2933 O O . ASP A 1 379 ? 29.048 1.842 49.113 1.00 79.00 379 ASP A O 1
ATOM 2937 N N . SER A 1 380 ? 27.574 1.182 47.532 1.00 79.88 380 SER A N 1
ATOM 2938 C CA . SER A 1 380 ? 28.147 1.957 46.419 1.00 79.88 380 SER A CA 1
ATOM 2939 C C . SER A 1 380 ? 28.283 3.455 46.716 1.00 79.88 380 SER A C 1
ATOM 2941 O O . SER A 1 380 ? 29.208 4.093 46.226 1.00 79.88 380 SER A O 1
ATOM 2943 N N . GLY A 1 381 ? 27.384 4.022 47.531 1.00 75.00 381 GLY A N 1
ATOM 2944 C CA . GLY A 1 381 ? 27.377 5.448 47.884 1.00 75.00 381 GLY A CA 1
ATOM 2945 C C . GLY A 1 381 ? 27.042 6.398 46.729 1.00 75.00 381 GLY A C 1
ATOM 2946 O O . GLY A 1 381 ? 27.057 7.608 46.929 1.00 75.00 381 GLY A O 1
ATOM 2947 N N . GLU A 1 382 ? 26.705 5.863 45.554 1.00 81.94 382 GLU A N 1
ATOM 2948 C CA . GLU A 1 382 ? 26.456 6.609 44.322 1.00 81.94 382 GLU A CA 1
ATOM 2949 C C . GLU A 1 382 ? 24.962 6.547 43.952 1.00 81.94 382 GLU A C 1
ATOM 2951 O O . GLU A 1 382 ? 24.460 5.470 43.609 1.00 81.94 382 GLU A O 1
ATOM 2956 N N . PRO A 1 383 ? 24.225 7.678 43.943 1.00 82.69 383 PRO A N 1
ATOM 2957 C CA . PRO A 1 383 ? 22.800 7.687 43.593 1.00 82.69 383 PRO A CA 1
ATOM 2958 C C . PRO A 1 383 ? 22.509 7.115 42.201 1.00 82.69 383 PRO A C 1
ATOM 2960 O O . PRO A 1 383 ? 21.459 6.515 41.966 1.00 82.69 383 PRO A O 1
ATOM 2963 N N . ARG A 1 384 ? 23.465 7.261 41.277 1.00 80.25 384 ARG A N 1
ATOM 2964 C CA . ARG A 1 384 ? 23.361 6.754 39.905 1.00 80.25 384 ARG A CA 1
ATOM 2965 C C . ARG A 1 384 ? 23.311 5.232 39.840 1.00 80.25 384 ARG A C 1
ATOM 2967 O O . ARG A 1 384 ? 22.632 4.711 38.968 1.00 80.25 384 ARG A O 1
ATOM 2974 N N . VAL A 1 385 ? 23.947 4.521 40.774 1.00 86.44 385 VAL A N 1
ATOM 2975 C CA . VAL A 1 385 ? 23.926 3.048 40.814 1.00 86.44 385 VAL A CA 1
ATOM 2976 C C . VAL A 1 385 ? 22.537 2.539 41.201 1.00 86.44 385 VAL A C 1
ATOM 2978 O O . VAL A 1 385 ? 22.022 1.621 40.565 1.00 86.44 385 VAL A O 1
ATOM 2981 N N . LEU A 1 386 ? 21.889 3.177 42.184 1.00 87.38 386 LEU A N 1
ATOM 2982 C CA . LEU A 1 386 ? 20.503 2.874 42.559 1.00 87.38 386 LEU A CA 1
ATOM 2983 C C . LEU A 1 386 ? 19.536 3.183 41.415 1.00 87.38 386 LEU A C 1
ATOM 2985 O O . LEU A 1 386 ? 18.708 2.345 41.063 1.00 87.38 386 LEU A O 1
ATOM 2989 N N . ALA A 1 387 ? 19.669 4.365 40.807 1.00 80.88 387 ALA A N 1
ATOM 2990 C CA . ALA A 1 387 ? 18.845 4.756 39.670 1.00 80.88 387 ALA A CA 1
ATOM 2991 C C . ALA A 1 387 ? 19.022 3.795 38.485 1.00 80.88 387 ALA A C 1
ATOM 2993 O O . ALA A 1 387 ? 18.040 3.398 37.865 1.00 80.88 387 ALA A O 1
ATOM 2994 N N . PHE A 1 388 ? 20.258 3.385 38.195 1.00 83.50 388 PHE A N 1
ATOM 2995 C CA . PHE A 1 388 ? 20.564 2.457 37.113 1.00 83.50 388 PHE A CA 1
ATOM 2996 C C . PHE A 1 388 ? 20.010 1.054 37.386 1.00 83.50 388 PHE A C 1
ATOM 2998 O O . PHE A 1 388 ? 19.399 0.469 36.497 1.00 83.50 388 PHE A O 1
ATOM 3005 N N . PHE A 1 389 ? 20.134 0.537 38.614 1.00 88.81 389 PHE A N 1
ATOM 3006 C CA . PHE A 1 389 ? 19.520 -0.729 39.027 1.00 88.81 389 PHE A CA 1
ATOM 3007 C C . PHE A 1 389 ? 17.992 -0.706 38.883 1.00 88.81 389 PHE A C 1
ATOM 3009 O O . PHE A 1 389 ? 17.429 -1.595 38.246 1.00 88.81 389 PHE A O 1
ATOM 3016 N N . LEU A 1 390 ? 17.328 0.320 39.430 1.00 84.88 390 LEU A N 1
ATOM 3017 C CA . LEU A 1 390 ? 15.868 0.430 39.403 1.00 84.88 390 LEU A CA 1
ATOM 3018 C C . LEU A 1 390 ? 15.337 0.607 37.978 1.00 84.88 390 LEU A C 1
ATOM 3020 O O . LEU A 1 390 ? 14.393 -0.080 37.612 1.00 84.88 390 LEU A O 1
ATOM 3024 N N . ARG A 1 391 ? 15.969 1.445 37.147 1.00 75.88 391 ARG A N 1
ATOM 3025 C CA . ARG A 1 391 ? 15.603 1.595 35.726 1.00 75.88 391 ARG A CA 1
ATOM 3026 C C . ARG A 1 391 ? 15.813 0.299 34.948 1.00 75.88 391 ARG A C 1
ATOM 3028 O O . ARG A 1 391 ? 14.900 -0.185 34.297 1.00 75.88 391 ARG A O 1
ATOM 3035 N N . THR A 1 392 ? 16.976 -0.339 35.109 1.00 77.94 392 THR A N 1
ATOM 3036 C CA . THR A 1 392 ? 17.261 -1.642 34.481 1.00 77.94 392 THR A CA 1
ATOM 3037 C C . THR A 1 392 ? 16.197 -2.674 34.847 1.00 77.94 392 THR A C 1
ATOM 3039 O O . THR A 1 392 ? 15.730 -3.401 33.974 1.00 77.94 392 THR A O 1
ATOM 3042 N N . LEU A 1 393 ? 15.789 -2.719 36.117 1.00 82.44 393 LEU A N 1
ATOM 3043 C CA . LEU A 1 393 ? 14.756 -3.620 36.609 1.00 82.44 393 LEU A CA 1
ATOM 3044 C C . LEU A 1 393 ? 13.381 -3.302 36.017 1.00 82.44 393 LEU A C 1
ATOM 3046 O O . LEU A 1 393 ? 12.755 -4.187 35.440 1.00 82.44 393 LEU A O 1
ATOM 3050 N N . LEU A 1 394 ? 12.921 -2.062 36.183 1.00 75.06 394 LEU A N 1
ATOM 3051 C CA . LEU A 1 394 ? 11.563 -1.624 35.870 1.00 75.06 394 LEU A CA 1
ATOM 3052 C C . LEU A 1 394 ? 11.294 -1.608 34.363 1.00 75.06 394 LEU A C 1
ATOM 3054 O O . LEU A 1 394 ? 10.229 -2.057 33.943 1.00 75.06 394 LEU A O 1
ATOM 3058 N N . ASP A 1 395 ? 12.281 -1.198 33.566 1.00 61.16 395 ASP A N 1
ATOM 3059 C CA . ASP A 1 395 ? 12.145 -1.028 32.115 1.00 61.16 395 ASP A CA 1
ATOM 3060 C C . ASP A 1 395 ? 12.306 -2.358 31.352 1.00 61.16 395 ASP A C 1
ATOM 3062 O O . ASP A 1 395 ? 11.984 -2.455 30.168 1.00 61.16 395 ASP A O 1
ATOM 3066 N N . ASN A 1 396 ? 12.817 -3.415 32.005 1.00 64.44 396 ASN A N 1
ATOM 3067 C CA . ASN A 1 396 ? 13.168 -4.680 31.338 1.00 64.44 396 ASN A CA 1
ATOM 3068 C C . ASN A 1 396 ? 12.535 -5.926 31.958 1.00 64.44 396 ASN A C 1
ATOM 3070 O O . ASN A 1 396 ? 12.945 -7.045 31.637 1.00 64.44 396 ASN A O 1
ATOM 3074 N N . GLN A 1 397 ? 11.514 -5.766 32.799 1.00 72.94 397 GLN A N 1
ATOM 3075 C CA . GLN A 1 397 ? 10.843 -6.876 33.481 1.00 72.94 397 GLN A CA 1
ATOM 3076 C C . GLN A 1 397 ? 10.377 -7.972 32.504 1.00 72.94 397 GLN A C 1
ATOM 3078 O O . GLN A 1 397 ? 10.630 -9.157 32.733 1.00 72.94 397 GLN A O 1
ATOM 3083 N N . ALA A 1 398 ? 9.792 -7.575 31.366 1.00 58.75 398 ALA A N 1
ATOM 3084 C CA . ALA A 1 398 ? 9.370 -8.491 30.308 1.00 58.75 398 ALA A CA 1
ATOM 3085 C C . ALA A 1 398 ? 10.545 -9.244 29.678 1.00 58.75 398 ALA A C 1
ATOM 3087 O O . ALA A 1 398 ? 10.469 -10.436 29.413 1.00 58.75 398 ALA A O 1
ATOM 3088 N N . LYS A 1 399 ? 11.687 -8.598 29.469 1.00 64.06 399 LYS A N 1
ATOM 3089 C CA . LYS A 1 399 ? 12.844 -9.244 28.828 1.00 64.06 399 LYS A CA 1
ATOM 3090 C C . LYS A 1 399 ? 13.497 -10.253 29.764 1.00 64.06 399 LYS A C 1
ATOM 3092 O O . LYS A 1 399 ? 13.805 -11.370 29.350 1.00 64.06 399 LYS A O 1
ATOM 3097 N N . LEU A 1 400 ? 13.641 -9.880 31.036 1.00 71.50 400 LEU A N 1
ATOM 3098 C CA . LEU A 1 400 ? 14.169 -10.752 32.085 1.00 71.50 400 LEU A CA 1
ATOM 3099 C C . LEU A 1 400 ? 13.291 -11.998 32.256 1.00 71.50 400 LEU A C 1
ATOM 3101 O O . LEU A 1 400 ? 13.807 -13.115 32.324 1.00 71.50 400 LEU A O 1
ATOM 3105 N N . MET A 1 401 ? 11.970 -11.818 32.245 1.00 79.12 401 MET A N 1
ATOM 3106 C CA . MET A 1 401 ? 11.014 -12.919 32.328 1.00 79.12 401 MET A CA 1
ATOM 3107 C C . MET A 1 401 ? 11.028 -13.807 31.078 1.00 79.12 401 MET A C 1
ATOM 3109 O O . MET A 1 401 ? 11.083 -15.030 31.195 1.00 79.12 401 MET A O 1
ATOM 3113 N N . LYS A 1 402 ? 11.069 -13.209 29.881 1.00 69.31 402 LYS A N 1
ATOM 3114 C CA . LYS A 1 402 ? 11.110 -13.927 28.599 1.00 69.31 402 LYS A CA 1
ATOM 3115 C C . LYS A 1 402 ? 12.328 -14.838 28.505 1.00 69.31 402 LYS A C 1
ATOM 3117 O O . LYS A 1 402 ? 12.204 -15.996 28.121 1.00 69.31 402 LYS A O 1
ATOM 3122 N N . ALA A 1 403 ? 13.501 -14.341 28.893 1.00 68.81 403 ALA A N 1
ATOM 3123 C CA . ALA A 1 403 ? 14.729 -15.129 28.893 1.00 68.81 403 ALA A CA 1
ATOM 3124 C C . ALA A 1 403 ? 14.654 -16.326 29.859 1.00 68.81 403 ALA A C 1
ATOM 3126 O O . ALA A 1 403 ? 15.124 -17.417 29.536 1.00 68.81 403 ALA A O 1
ATOM 3127 N N . ALA A 1 404 ? 14.049 -16.144 31.036 1.00 78.38 404 ALA A N 1
ATOM 3128 C CA . ALA A 1 404 ? 13.863 -17.223 32.004 1.00 78.38 404 ALA A CA 1
ATOM 3129 C C . ALA A 1 404 ? 12.831 -18.270 31.549 1.00 78.38 404 ALA A C 1
ATOM 3131 O O . ALA A 1 404 ? 12.988 -19.448 31.882 1.00 78.38 404 ALA A O 1
ATOM 3132 N N . LEU A 1 405 ? 11.817 -17.848 30.788 1.00 75.69 405 LEU A N 1
ATOM 3133 C CA . LEU A 1 405 ? 10.796 -18.704 30.183 1.00 75.69 405 LEU A CA 1
ATOM 3134 C C . LEU A 1 405 ? 11.333 -19.529 29.018 1.00 75.69 405 LEU A C 1
ATOM 3136 O O . LEU A 1 405 ? 11.147 -20.738 28.996 1.00 75.69 405 LEU A O 1
ATOM 3140 N N . LEU A 1 406 ? 12.049 -18.905 28.080 1.00 66.19 406 LEU A N 1
ATOM 3141 C CA . LEU A 1 406 ? 12.585 -19.584 26.893 1.00 66.19 406 LEU A CA 1
ATOM 3142 C C . LEU A 1 406 ? 13.552 -20.728 27.232 1.00 66.19 406 LEU A C 1
ATOM 3144 O O . LEU A 1 406 ? 13.695 -21.654 26.448 1.00 66.19 406 LEU A O 1
ATOM 3148 N N . ARG A 1 407 ? 14.197 -20.690 28.405 1.00 71.75 407 ARG A N 1
ATOM 3149 C CA . ARG A 1 407 ? 15.043 -21.792 28.901 1.00 71.75 407 ARG A CA 1
ATOM 3150 C C . ARG A 1 407 ? 14.256 -22.977 29.460 1.00 71.75 407 ARG A C 1
ATOM 3152 O O . ARG A 1 407 ? 14.838 -24.032 29.678 1.00 71.75 407 ARG A O 1
ATOM 3159 N N . ARG A 1 408 ? 12.979 -22.773 29.775 1.00 73.88 408 ARG A N 1
ATOM 3160 C CA . ARG A 1 408 ? 12.092 -23.761 30.405 1.00 73.88 408 ARG A CA 1
ATOM 3161 C C . ARG A 1 408 ? 11.048 -24.303 29.435 1.00 73.88 408 ARG A C 1
ATOM 3163 O O . ARG A 1 408 ? 10.566 -25.409 29.635 1.00 73.88 408 ARG A O 1
ATOM 3170 N N . LEU A 1 409 ? 10.711 -23.539 28.397 1.00 70.25 409 LEU A N 1
ATOM 3171 C CA . LEU A 1 409 ? 9.778 -23.965 27.363 1.00 70.25 409 LEU A CA 1
ATOM 3172 C C . LEU A 1 409 ? 10.409 -25.022 26.435 1.00 70.25 409 LEU A C 1
ATOM 3174 O O . LEU A 1 409 ? 11.590 -24.913 26.092 1.00 70.25 409 LEU A O 1
ATOM 3178 N N . PRO A 1 410 ? 9.628 -26.020 25.990 1.00 68.88 410 PRO A N 1
ATOM 3179 C CA . PRO A 1 410 ? 10.000 -26.911 24.899 1.00 68.88 410 PRO A CA 1
ATOM 3180 C C . PRO A 1 410 ? 10.400 -26.143 23.621 1.00 68.88 410 PRO A C 1
ATOM 3182 O O . PRO A 1 410 ? 9.848 -25.075 23.336 1.00 68.88 410 PRO A O 1
ATOM 3185 N N . PRO A 1 411 ? 11.323 -26.679 22.797 1.00 43.91 411 PRO A N 1
ATOM 3186 C CA . PRO A 1 411 ? 11.652 -26.089 21.502 1.00 43.91 411 PRO A CA 1
ATOM 3187 C C . PRO A 1 411 ? 10.401 -25.926 20.624 1.00 43.91 411 PRO A C 1
ATOM 3189 O O . PRO A 1 411 ? 9.595 -26.849 20.530 1.00 43.91 411 PRO A O 1
ATOM 3192 N N . TYR A 1 412 ? 10.287 -24.786 19.932 1.00 41.03 412 TYR A N 1
ATOM 3193 C CA . TYR A 1 412 ? 9.202 -24.445 18.991 1.00 41.03 412 TYR A CA 1
ATOM 3194 C C . TYR A 1 412 ? 7.829 -24.125 19.602 1.00 41.03 412 TYR A C 1
ATOM 3196 O O . TYR A 1 412 ? 6.880 -23.907 18.849 1.00 41.03 412 TYR A O 1
ATOM 3204 N N . GLU A 1 413 ? 7.712 -24.021 20.927 1.00 47.06 413 GLU A N 1
ATOM 3205 C CA . GLU A 1 413 ? 6.485 -23.539 21.565 1.00 47.06 413 GLU A CA 1
ATOM 3206 C C . GLU A 1 413 ? 6.446 -21.992 21.578 1.00 47.06 413 GLU A C 1
ATOM 3208 O O . GLU A 1 413 ? 7.319 -21.354 22.178 1.00 47.06 413 GLU A O 1
ATOM 3213 N N . PRO A 1 414 ? 5.485 -21.347 20.886 1.00 45.66 414 PRO A N 1
ATOM 3214 C CA . PRO A 1 414 ? 5.423 -19.891 20.799 1.00 45.66 414 PRO A CA 1
ATOM 3215 C C . PRO A 1 414 ? 4.875 -19.266 22.091 1.00 45.66 414 PRO A C 1
ATOM 3217 O O . PRO A 1 414 ? 3.911 -19.752 22.677 1.00 45.66 414 PRO A O 1
ATOM 3220 N N . LEU A 1 415 ? 5.442 -18.126 22.504 1.00 45.22 415 LEU A N 1
ATOM 3221 C CA . LEU A 1 415 ? 4.895 -17.326 23.605 1.00 45.22 415 LEU A CA 1
ATOM 3222 C C . LEU A 1 415 ? 3.582 -16.639 23.165 1.00 45.22 415 LEU A C 1
ATOM 3224 O O . LEU A 1 415 ? 3.573 -16.001 22.108 1.00 45.22 415 LEU A O 1
ATOM 3228 N N . PRO A 1 416 ? 2.492 -16.713 23.953 1.00 50.66 416 PRO A N 1
ATOM 3229 C CA . PRO A 1 416 ? 1.261 -15.957 23.701 1.00 50.66 416 PRO A CA 1
ATOM 3230 C C . PRO A 1 416 ? 1.524 -14.450 23.612 1.00 50.66 416 PRO A C 1
ATOM 3232 O O . PRO A 1 416 ? 2.399 -13.950 24.301 1.00 50.66 416 PRO A O 1
ATOM 3235 N N . VAL A 1 417 ? 0.764 -13.697 22.812 1.00 41.12 417 VAL A N 1
ATOM 3236 C CA . VAL A 1 417 ? 1.027 -12.260 22.556 1.00 41.12 417 VAL A CA 1
ATOM 3237 C C . VAL A 1 417 ? 0.987 -11.396 23.833 1.00 41.12 417 VAL A C 1
ATOM 3239 O O . VAL A 1 417 ? 1.698 -10.404 23.927 1.00 41.12 417 VAL A O 1
ATOM 3242 N N . ASP A 1 418 ? 0.232 -11.806 24.850 1.00 44.22 418 ASP A N 1
ATOM 3243 C CA . ASP A 1 418 ? -0.005 -11.095 26.114 1.00 44.22 418 ASP A CA 1
ATOM 3244 C C . ASP A 1 418 ? 0.657 -11.762 27.340 1.00 44.22 418 ASP A C 1
ATOM 3246 O O . ASP A 1 418 ? 0.334 -11.448 28.488 1.00 44.22 418 ASP A O 1
ATOM 3250 N N . TRP A 1 419 ? 1.594 -12.686 27.112 1.00 62.88 419 TRP A N 1
ATOM 3251 C CA . TRP A 1 419 ? 2.186 -13.556 28.135 1.00 62.88 419 TRP A CA 1
ATOM 3252 C C . TRP A 1 419 ? 2.746 -12.814 29.366 1.00 62.88 419 TRP A C 1
ATOM 3254 O O . TRP A 1 419 ? 2.651 -13.318 30.484 1.00 62.88 419 TRP A O 1
ATOM 3264 N N . PHE A 1 420 ? 3.317 -11.618 29.186 1.00 56.31 420 PHE A N 1
ATOM 3265 C CA . PHE A 1 420 ? 3.916 -10.852 30.284 1.00 56.31 420 PHE A CA 1
ATOM 3266 C C . PHE A 1 420 ? 2.874 -10.111 31.129 1.00 56.31 420 PHE A C 1
ATOM 3268 O O . PHE A 1 420 ? 3.082 -9.929 32.325 1.00 56.31 420 PHE A O 1
ATOM 3275 N N . PHE A 1 421 ? 1.740 -9.730 30.535 1.00 53.47 421 PHE A N 1
ATOM 3276 C CA . PHE A 1 421 ? 0.651 -9.075 31.262 1.00 53.47 421 PHE A CA 1
ATOM 3277 C C . PHE A 1 421 ? -0.069 -10.048 32.194 1.00 53.47 421 PHE A C 1
ATOM 3279 O O . PHE A 1 421 ? -0.448 -9.659 33.289 1.00 53.47 421 PHE A O 1
ATOM 3286 N N . ARG A 1 422 ? -0.172 -11.322 31.796 1.00 56.41 422 ARG A N 1
ATOM 3287 C CA . ARG A 1 422 ? -0.767 -12.390 32.617 1.00 56.41 422 ARG A CA 1
ATOM 3288 C C . ARG A 1 422 ? 0.119 -12.818 33.785 1.00 56.41 422 ARG A C 1
ATOM 3290 O O . ARG A 1 422 ? -0.369 -13.302 34.801 1.00 56.41 422 ARG A O 1
ATOM 3297 N N . PHE A 1 423 ? 1.433 -12.664 33.631 1.00 72.62 423 PHE A N 1
ATOM 3298 C CA . PHE A 1 423 ? 2.424 -13.100 34.613 1.00 72.62 423 PHE A CA 1
ATOM 3299 C C . PHE A 1 423 ? 3.491 -12.016 34.835 1.00 72.62 423 PHE A C 1
ATOM 3301 O O . PHE A 1 423 ? 4.676 -12.251 34.564 1.00 72.62 423 PHE A O 1
ATOM 3308 N N . PRO A 1 424 ? 3.101 -10.821 35.326 1.00 73.94 424 PRO A N 1
ATOM 3309 C CA . PRO A 1 424 ? 4.029 -9.714 35.497 1.00 73.94 424 PRO A CA 1
ATOM 3310 C C . PRO A 1 424 ? 5.043 -10.042 36.593 1.00 73.94 424 PRO A C 1
ATOM 3312 O O . PRO A 1 424 ? 4.762 -10.795 37.529 1.00 73.94 424 PRO A O 1
ATOM 3315 N N . LEU A 1 425 ? 6.250 -9.484 36.488 1.00 82.25 425 LEU A N 1
ATOM 3316 C CA . LEU A 1 425 ? 7.319 -9.746 37.455 1.00 82.25 425 LEU A CA 1
ATOM 3317 C C . LEU A 1 425 ? 6.968 -9.193 38.848 1.00 82.25 425 LEU A C 1
ATOM 3319 O O . LEU A 1 425 ? 7.113 -9.912 39.844 1.00 82.25 425 LEU A O 1
ATOM 3323 N N . PHE A 1 426 ? 6.432 -7.973 38.900 1.00 87.25 426 PHE A N 1
ATOM 3324 C CA . PHE A 1 426 ? 5.915 -7.300 40.095 1.00 87.25 426 PHE A CA 1
ATOM 3325 C C . PHE A 1 426 ? 4.441 -6.930 39.911 1.00 87.25 426 PHE A C 1
ATOM 3327 O O . PHE A 1 426 ? 3.967 -6.799 38.789 1.00 87.25 426 PHE A O 1
ATOM 3334 N N . THR A 1 427 ? 3.711 -6.770 41.013 1.00 85.19 427 THR A N 1
ATOM 3335 C CA . THR A 1 427 ? 2.375 -6.142 40.994 1.00 85.19 427 THR A CA 1
ATOM 3336 C C . THR A 1 427 ? 2.496 -4.625 40.830 1.00 85.19 427 THR A C 1
ATOM 3338 O O . THR A 1 427 ? 3.514 -4.069 41.244 1.00 85.19 427 THR A O 1
ATOM 3341 N N . ASP A 1 428 ? 1.441 -3.942 40.387 1.00 76.38 428 ASP A N 1
ATOM 3342 C CA . ASP A 1 428 ? 1.433 -2.478 40.210 1.00 76.38 428 ASP A CA 1
ATOM 3343 C C . ASP A 1 428 ? 1.830 -1.704 41.479 1.00 76.38 428 ASP A C 1
ATOM 3345 O O . ASP A 1 428 ? 2.634 -0.776 41.418 1.00 76.38 428 ASP A O 1
ATOM 3349 N N . GLU A 1 429 ? 1.367 -2.136 42.658 1.00 81.88 429 GLU A N 1
ATOM 3350 C CA . GLU A 1 429 ? 1.742 -1.524 43.944 1.00 81.88 429 GLU A CA 1
ATOM 3351 C C . GLU A 1 429 ? 3.241 -1.667 44.247 1.00 81.88 429 GLU A C 1
ATOM 3353 O O . GLU A 1 429 ? 3.913 -0.709 44.630 1.00 81.88 429 GLU A O 1
ATOM 3358 N N . GLN A 1 430 ? 3.791 -2.864 44.034 1.00 86.31 430 GLN A N 1
ATOM 3359 C CA . GLN A 1 430 ? 5.225 -3.135 44.172 1.00 86.31 430 GLN A CA 1
ATOM 3360 C C . GLN A 1 430 ? 6.045 -2.338 43.152 1.00 86.31 430 GLN A C 1
ATOM 3362 O O . GLN A 1 430 ? 7.130 -1.861 43.481 1.00 86.31 430 GLN A O 1
ATOM 3367 N N . GLN A 1 431 ? 5.532 -2.166 41.933 1.00 79.81 431 GLN A N 1
ATOM 3368 C CA . GLN A 1 431 ? 6.180 -1.393 40.881 1.00 79.81 431 GLN A CA 1
ATOM 3369 C C . GLN A 1 431 ? 6.206 0.104 41.218 1.00 79.81 431 GLN A C 1
ATOM 3371 O O . GLN A 1 431 ? 7.266 0.724 41.126 1.00 79.81 431 GLN A O 1
ATOM 3376 N N . ALA A 1 432 ? 5.089 0.665 41.684 1.00 76.75 432 ALA A N 1
ATOM 3377 C CA . ALA A 1 432 ? 5.010 2.043 42.163 1.00 76.75 432 ALA A CA 1
ATOM 3378 C C . ALA A 1 432 ? 5.922 2.274 43.382 1.00 76.75 432 ALA A C 1
ATOM 3380 O O . ALA A 1 432 ? 6.636 3.276 43.451 1.00 76.75 432 ALA A O 1
ATOM 3381 N N . ALA A 1 433 ? 5.976 1.315 44.313 1.00 86.06 433 ALA A N 1
ATOM 3382 C CA . ALA A 1 433 ? 6.879 1.366 45.460 1.00 86.06 433 ALA A CA 1
ATOM 3383 C C . ALA A 1 433 ? 8.357 1.332 45.038 1.00 86.06 433 ALA A C 1
ATOM 3385 O O . ALA A 1 433 ? 9.157 2.101 45.564 1.00 86.06 433 ALA A O 1
ATOM 3386 N N . LEU A 1 434 ? 8.726 0.496 44.059 1.00 85.31 434 LEU A N 1
ATOM 3387 C CA . LEU A 1 434 ? 10.079 0.456 43.491 1.00 85.31 434 LEU A CA 1
ATOM 3388 C C . LEU A 1 434 ? 10.435 1.755 42.748 1.00 85.31 434 LEU A C 1
ATOM 3390 O O . LEU A 1 434 ? 11.560 2.236 42.878 1.00 85.31 434 LEU A O 1
ATOM 3394 N N . GLN A 1 435 ? 9.492 2.349 42.011 1.00 80.38 435 GLN A N 1
ATOM 3395 C CA . GLN A 1 435 ? 9.672 3.649 41.350 1.00 80.38 435 GLN A CA 1
ATOM 3396 C C . GLN A 1 435 ? 9.895 4.779 42.362 1.00 80.38 435 GLN A C 1
ATOM 3398 O O . GLN A 1 435 ? 10.794 5.596 42.172 1.00 80.38 435 GLN A O 1
ATOM 3403 N N . GLY A 1 436 ? 9.156 4.786 43.476 1.00 81.19 436 GLY A N 1
ATOM 3404 C CA . GLY A 1 436 ? 9.304 5.772 44.553 1.00 81.19 436 GLY A CA 1
ATOM 3405 C C . GLY A 1 436 ? 10.668 5.753 45.259 1.00 81.19 436 GLY A C 1
ATOM 3406 O O . GLY A 1 436 ? 11.008 6.693 45.976 1.00 81.19 436 GLY A O 1
ATOM 3407 N N . LEU A 1 437 ? 11.484 4.714 45.047 1.00 87.12 437 LEU A N 1
ATOM 3408 C CA . LEU A 1 437 ? 12.853 4.641 45.568 1.00 87.12 437 LEU A CA 1
ATOM 3409 C C . LEU A 1 437 ? 13.871 5.393 44.698 1.00 87.12 437 LEU A C 1
ATOM 3411 O O . LEU A 1 437 ? 15.008 5.598 45.145 1.00 87.12 437 LEU A O 1
ATOM 3415 N N . LEU A 1 438 ? 13.489 5.836 43.492 1.00 82.81 438 LEU A N 1
ATOM 3416 C CA . LEU A 1 438 ? 14.359 6.611 42.609 1.00 82.81 438 LEU A CA 1
ATOM 3417 C C . LEU A 1 438 ? 14.847 7.899 43.309 1.00 82.81 438 LEU A C 1
ATOM 3419 O O . LEU A 1 438 ? 14.074 8.591 43.975 1.00 82.81 438 LEU A O 1
ATOM 3423 N N . PRO A 1 439 ? 16.149 8.222 43.230 1.00 75.38 439 PRO A N 1
ATOM 3424 C CA . PRO A 1 439 ? 16.703 9.393 43.899 1.00 75.38 439 PRO A CA 1
ATOM 3425 C C . PRO A 1 439 ? 16.345 10.694 43.168 1.00 75.38 439 PRO A C 1
ATOM 3427 O O . PRO A 1 439 ? 16.652 10.853 41.988 1.00 75.38 439 PRO A O 1
ATOM 3430 N N . GLU A 1 440 ? 15.773 11.652 43.899 1.00 65.25 440 GLU A N 1
ATOM 3431 C CA . GLU A 1 440 ? 15.654 13.052 43.484 1.00 65.25 440 GLU A CA 1
ATOM 3432 C C . GLU A 1 440 ? 16.825 13.839 44.108 1.00 65.25 440 GLU A C 1
ATOM 3434 O O . GLU A 1 440 ? 16.944 13.933 45.329 1.00 65.25 440 GLU A O 1
ATOM 3439 N N . GLY A 1 441 ? 17.752 14.351 43.290 1.00 68.44 441 GLY A N 1
ATOM 3440 C CA . GLY A 1 441 ? 18.948 15.066 43.772 1.00 68.44 441 GLY A CA 1
ATOM 3441 C C . GLY A 1 441 ? 20.122 14.160 44.190 1.00 68.44 441 GLY A C 1
ATOM 3442 O O . GLY A 1 441 ? 20.327 13.091 43.616 1.00 68.44 441 GLY A O 1
ATOM 3443 N N . GLN A 1 442 ? 20.944 14.606 45.152 1.00 71.88 442 GLN A N 1
ATOM 3444 C CA . GLN A 1 442 ? 22.125 13.877 45.656 1.00 71.88 442 GLN A CA 1
ATOM 3445 C C . GLN A 1 442 ? 21.908 13.397 47.107 1.00 71.88 442 GLN A C 1
ATOM 3447 O O . GLN A 1 442 ? 22.353 14.062 48.044 1.00 71.88 442 GLN A O 1
ATOM 3452 N N . PRO A 1 443 ? 21.199 12.274 47.330 1.00 79.31 443 PRO A N 1
ATOM 3453 C CA . PRO A 1 443 ? 21.011 11.716 48.669 1.00 79.31 443 PRO A CA 1
ATOM 3454 C C . PRO A 1 443 ? 22.337 11.245 49.285 1.00 79.31 443 PRO A C 1
ATOM 3456 O O . PRO A 1 443 ? 23.230 10.766 48.587 1.00 79.31 443 PRO A O 1
ATOM 3459 N N . GLY A 1 444 ? 22.450 11.341 50.614 1.00 80.38 444 GLY A N 1
ATOM 3460 C CA . GLY A 1 444 ? 23.606 10.834 51.359 1.00 80.38 444 GLY A CA 1
ATOM 3461 C C . GLY A 1 444 ? 23.695 9.300 51.377 1.00 80.38 444 GLY A C 1
ATOM 3462 O O . GLY A 1 444 ? 22.712 8.593 51.153 1.00 80.38 444 GLY A O 1
ATOM 3463 N N . LYS A 1 445 ? 24.878 8.766 51.708 1.00 80.88 445 LYS A N 1
ATOM 3464 C CA . LYS A 1 445 ? 25.181 7.319 51.693 1.00 80.88 445 LYS A CA 1
ATOM 3465 C C . LYS A 1 445 ? 24.248 6.470 52.574 1.00 80.88 445 LYS A C 1
ATOM 3467 O O . LYS A 1 445 ? 23.852 5.379 52.171 1.00 80.88 445 LYS A O 1
ATOM 3472 N N . GLU A 1 446 ? 23.866 6.976 53.746 1.00 83.88 446 GLU A N 1
ATOM 3473 C CA . GLU A 1 446 ? 22.952 6.299 54.684 1.00 83.88 446 GLU A CA 1
ATOM 3474 C C . GLU A 1 446 ? 21.532 6.145 54.102 1.00 83.88 446 GLU A C 1
ATOM 3476 O O . GLU A 1 446 ? 20.878 5.115 54.263 1.00 83.88 446 GLU A O 1
ATOM 3481 N N . GLU A 1 447 ? 21.067 7.167 53.380 1.00 85.75 447 GLU A N 1
ATOM 3482 C CA . GLU A 1 447 ? 19.755 7.188 52.729 1.00 85.75 447 GLU A CA 1
ATOM 3483 C C . GLU A 1 447 ? 19.725 6.246 51.516 1.00 85.75 447 GLU A C 1
ATOM 3485 O O . GLU A 1 447 ? 18.760 5.509 51.321 1.00 85.75 447 GLU A O 1
ATOM 3490 N N . LEU A 1 448 ? 20.814 6.181 50.745 1.00 86.31 448 LEU A N 1
ATOM 3491 C CA . LEU A 1 448 ? 20.954 5.219 49.648 1.00 86.31 448 LEU A CA 1
ATOM 3492 C C . LEU A 1 448 ? 20.925 3.767 50.137 1.00 86.31 448 LEU A C 1
ATOM 3494 O O . LEU A 1 448 ? 20.195 2.953 49.571 1.00 86.31 448 LEU A O 1
ATOM 3498 N N . ARG A 1 449 ? 21.646 3.452 51.222 1.00 87.19 449 ARG A N 1
ATOM 3499 C CA . ARG A 1 449 ? 21.596 2.129 51.869 1.00 87.19 449 ARG A CA 1
ATOM 3500 C C . ARG A 1 449 ? 20.172 1.745 52.258 1.00 87.19 449 ARG A C 1
ATOM 3502 O O . ARG A 1 449 ? 19.737 0.623 52.002 1.00 87.19 449 ARG A O 1
ATOM 3509 N N . ARG A 1 450 ? 19.423 2.687 52.840 1.00 88.62 450 ARG A N 1
ATOM 3510 C CA . ARG A 1 450 ? 18.021 2.480 53.225 1.00 88.62 450 ARG A CA 1
ATOM 3511 C C . ARG A 1 450 ? 17.137 2.174 52.016 1.00 88.62 450 ARG A C 1
ATOM 3513 O O . ARG A 1 450 ? 16.328 1.253 52.080 1.00 88.62 450 ARG A O 1
ATOM 3520 N N . ARG A 1 451 ? 17.317 2.894 50.907 1.00 92.25 451 ARG A N 1
ATOM 3521 C CA . ARG A 1 451 ? 16.548 2.682 49.671 1.00 92.25 451 ARG A CA 1
ATOM 3522 C C . ARG A 1 451 ? 16.874 1.354 48.987 1.00 92.25 451 ARG A C 1
ATOM 3524 O O . ARG A 1 451 ? 15.957 0.670 48.547 1.00 92.25 451 ARG A O 1
ATOM 3531 N N . PHE A 1 452 ? 18.139 0.930 48.958 1.00 91.25 452 PHE A N 1
ATOM 3532 C CA . PHE A 1 452 ? 18.499 -0.410 48.476 1.00 91.25 452 PHE A CA 1
ATOM 3533 C C . PHE A 1 452 ? 17.916 -1.521 49.353 1.00 91.25 452 PHE A C 1
ATOM 3535 O O . PHE A 1 452 ? 17.411 -2.516 48.832 1.00 91.25 452 PHE A O 1
ATOM 3542 N N . LYS A 1 453 ? 17.931 -1.336 50.679 1.00 90.06 453 LYS A N 1
ATOM 3543 C CA . LYS A 1 453 ? 17.291 -2.264 51.616 1.00 90.06 453 LYS A CA 1
ATOM 3544 C C . LYS A 1 453 ? 15.789 -2.388 51.339 1.00 90.06 453 LYS A C 1
ATOM 3546 O O . LYS A 1 453 ? 15.292 -3.508 51.256 1.00 90.06 453 LYS A O 1
ATOM 3551 N N . ALA A 1 454 ? 15.104 -1.267 51.110 1.00 91.69 454 ALA A N 1
ATOM 3552 C CA . ALA A 1 454 ? 13.691 -1.251 50.736 1.00 91.69 454 ALA A CA 1
ATOM 3553 C C . ALA A 1 454 ? 13.436 -1.957 49.390 1.00 91.69 454 ALA A C 1
ATOM 3555 O O . ALA A 1 454 ? 12.528 -2.778 49.288 1.00 91.69 454 ALA A O 1
ATOM 3556 N N . ALA A 1 455 ? 14.275 -1.720 48.373 1.00 90.81 455 ALA A N 1
ATOM 3557 C CA . ALA A 1 455 ? 14.174 -2.416 47.088 1.00 90.81 455 ALA A CA 1
ATOM 3558 C C . ALA A 1 455 ? 14.317 -3.938 47.254 1.00 90.81 455 ALA A C 1
ATOM 3560 O O . ALA A 1 455 ? 13.541 -4.705 46.687 1.00 90.81 455 ALA A O 1
ATOM 3561 N N . ARG A 1 456 ? 15.267 -4.392 48.081 1.00 93.94 456 ARG A N 1
ATOM 3562 C CA . ARG A 1 456 ? 15.441 -5.817 48.390 1.00 93.94 456 ARG A CA 1
ATOM 3563 C C . ARG A 1 456 ? 14.229 -6.412 49.096 1.00 93.94 456 ARG A C 1
ATOM 3565 O O . ARG A 1 456 ? 13.803 -7.504 48.735 1.00 93.94 456 ARG A O 1
ATOM 3572 N N . GLU A 1 457 ? 13.687 -5.720 50.092 1.00 92.94 457 GLU A N 1
ATOM 3573 C CA . GLU A 1 457 ? 12.499 -6.166 50.828 1.00 92.94 457 GLU A CA 1
ATOM 3574 C C . GLU A 1 457 ? 11.290 -6.322 49.896 1.00 92.94 457 GLU A C 1
ATOM 3576 O O . GLU A 1 457 ? 10.598 -7.336 49.967 1.00 92.94 457 GLU A O 1
ATOM 3581 N N . LEU A 1 458 ? 11.105 -5.398 48.947 1.00 92.75 458 LEU A N 1
ATOM 3582 C CA . LEU A 1 458 ? 10.057 -5.483 47.925 1.00 92.75 458 LEU A CA 1
ATOM 3583 C C . LEU A 1 458 ? 10.241 -6.693 46.997 1.00 92.75 458 LEU A C 1
ATOM 3585 O O . LEU A 1 458 ? 9.290 -7.436 46.752 1.00 92.75 458 LEU A O 1
ATOM 3589 N N . VAL A 1 459 ? 11.465 -6.951 46.522 1.00 92.38 459 VAL A N 1
ATOM 3590 C CA . VAL A 1 459 ? 11.757 -8.133 45.690 1.00 92.38 459 VAL A CA 1
ATOM 3591 C C . VAL A 1 459 ? 11.574 -9.433 46.488 1.00 92.38 459 VAL A C 1
ATOM 3593 O O . VAL A 1 459 ? 11.062 -10.422 45.959 1.00 92.38 459 VAL A O 1
ATOM 3596 N N . ALA A 1 460 ? 11.954 -9.446 47.768 1.00 91.44 460 ALA A N 1
ATOM 3597 C CA . ALA A 1 460 ? 11.805 -10.606 48.644 1.00 91.44 460 ALA A CA 1
ATOM 3598 C C . ALA A 1 460 ? 10.331 -10.926 48.895 1.00 91.44 460 ALA A C 1
ATOM 3600 O O . ALA A 1 460 ? 9.929 -12.082 48.756 1.00 91.44 460 ALA A O 1
ATOM 3601 N N . ALA A 1 461 ? 9.526 -9.901 49.178 1.00 90.25 461 ALA A N 1
ATOM 3602 C CA . ALA A 1 461 ? 8.083 -10.023 49.325 1.00 90.25 461 ALA A CA 1
ATOM 3603 C C . ALA A 1 461 ? 7.435 -10.563 48.040 1.00 90.25 461 ALA A C 1
ATOM 3605 O O . ALA A 1 461 ? 6.654 -11.512 48.102 1.00 90.25 461 ALA A O 1
ATOM 3606 N N . ALA A 1 462 ? 7.829 -10.044 46.871 1.00 89.44 462 ALA A N 1
ATOM 3607 C CA . ALA A 1 462 ? 7.339 -10.518 45.576 1.00 89.44 462 ALA A CA 1
ATOM 3608 C C . ALA A 1 462 ? 7.703 -11.986 45.289 1.00 89.44 462 ALA A C 1
ATOM 3610 O O . ALA A 1 462 ? 6.960 -12.689 44.611 1.00 89.44 462 ALA A O 1
ATOM 3611 N N . ARG A 1 463 ? 8.848 -12.474 45.783 1.00 90.31 463 ARG A N 1
ATOM 3612 C CA . ARG A 1 463 ? 9.246 -13.883 45.625 1.00 90.31 463 ARG A CA 1
ATOM 3613 C C . ARG A 1 463 ? 8.518 -14.802 46.603 1.00 90.31 463 ARG A C 1
ATOM 3615 O O . ARG A 1 463 ? 8.173 -15.924 46.238 1.00 90.31 463 ARG A O 1
ATOM 3622 N N . GLN A 1 464 ? 8.338 -14.356 47.845 1.00 86.81 464 GLN A N 1
ATOM 3623 C CA . GLN A 1 464 ? 7.664 -15.119 48.899 1.00 86.81 464 GLN A CA 1
ATOM 3624 C C . GLN A 1 464 ? 6.169 -15.284 48.624 1.00 86.81 464 GLN A C 1
ATOM 3626 O O . GLN A 1 464 ? 5.602 -16.304 49.001 1.00 86.81 464 GLN A O 1
ATOM 3631 N N . SER A 1 465 ? 5.553 -14.326 47.928 1.00 83.88 465 SER A N 1
ATOM 3632 C CA . SER A 1 465 ? 4.143 -14.401 47.540 1.00 83.88 465 SER A CA 1
ATOM 3633 C C . SER A 1 465 ? 3.848 -15.432 46.443 1.00 83.88 465 SER A C 1
ATOM 3635 O O . SER A 1 465 ? 2.681 -15.714 46.179 1.00 83.88 465 SER A O 1
ATOM 3637 N N . LEU A 1 466 ? 4.867 -16.016 45.801 1.00 84.94 466 LEU A N 1
ATOM 3638 C CA . LEU A 1 466 ? 4.667 -17.025 44.762 1.00 84.94 466 LEU A CA 1
ATOM 3639 C C . LEU A 1 466 ? 4.379 -18.415 45.358 1.00 84.94 466 LEU A C 1
ATOM 3641 O O . LEU A 1 466 ? 5.006 -18.797 46.353 1.00 84.94 466 LEU A O 1
ATOM 3645 N N . PRO A 1 467 ? 3.538 -19.238 44.702 1.00 78.62 467 PRO A N 1
ATOM 3646 C CA . PRO A 1 467 ? 3.294 -20.625 45.098 1.00 78.62 467 PRO A CA 1
ATOM 3647 C C . PRO A 1 467 ? 4.505 -21.523 44.797 1.00 78.62 467 PRO A C 1
ATOM 3649 O O . PRO A 1 467 ? 5.214 -21.304 43.815 1.00 78.62 467 PRO A O 1
ATOM 3652 N N . LEU A 1 468 ? 4.768 -22.525 45.645 1.00 73.31 468 LEU A N 1
ATOM 3653 C CA . LEU A 1 468 ? 5.946 -23.415 45.559 1.00 73.31 468 LEU A CA 1
ATOM 3654 C C . LEU A 1 468 ? 5.920 -24.407 44.379 1.00 73.31 468 LEU A C 1
ATOM 3656 O O . LEU A 1 468 ? 6.862 -25.175 44.228 1.00 73.31 468 LEU A O 1
ATOM 3660 N N . ASN A 1 469 ? 4.867 -24.406 43.561 1.00 69.50 469 ASN A N 1
ATOM 3661 C CA . ASN A 1 469 ? 4.724 -25.331 42.442 1.00 69.50 469 ASN A CA 1
ATOM 3662 C C . ASN A 1 469 ? 5.730 -25.009 41.316 1.00 69.50 469 ASN A C 1
ATOM 3664 O O . ASN A 1 469 ? 5.714 -23.899 40.783 1.00 69.50 469 ASN A O 1
ATOM 3668 N N . GLU A 1 470 ? 6.589 -25.971 40.964 1.00 60.06 470 GLU A N 1
ATOM 3669 C CA . GLU A 1 470 ? 7.598 -25.844 39.897 1.00 60.06 470 GLU A CA 1
ATOM 3670 C C . GLU A 1 470 ? 7.120 -26.360 38.526 1.00 60.06 470 GLU A C 1
ATOM 3672 O O . GLU A 1 470 ? 7.821 -26.151 37.538 1.00 60.06 470 GLU A O 1
ATOM 3677 N N . GLU A 1 471 ? 5.932 -26.974 38.433 1.00 71.38 471 GLU A N 1
ATOM 3678 C CA . GLU A 1 471 ? 5.378 -27.467 37.158 1.00 71.38 471 GLU A CA 1
ATOM 3679 C C . GLU A 1 471 ? 4.883 -26.336 36.237 1.00 71.38 471 GLU A C 1
ATOM 3681 O O . GLU A 1 471 ? 4.843 -26.496 35.019 1.00 71.38 471 GLU A O 1
ATOM 3686 N N . ASP A 1 472 ? 4.546 -25.165 36.788 1.00 80.31 472 ASP A N 1
ATOM 3687 C CA . ASP A 1 472 ? 4.182 -23.989 35.994 1.00 80.31 472 ASP A CA 1
ATOM 3688 C C . ASP A 1 472 ? 5.446 -23.244 35.547 1.00 80.31 472 ASP A C 1
ATOM 3690 O O . ASP A 1 472 ? 6.127 -22.584 36.341 1.00 80.31 472 ASP A O 1
ATOM 3694 N N . HIS A 1 473 ? 5.741 -23.314 34.247 1.00 82.06 473 HIS A N 1
ATOM 3695 C CA . HIS A 1 473 ? 6.914 -22.685 33.647 1.00 82.06 473 HIS A CA 1
ATOM 3696 C C . HIS A 1 473 ? 6.980 -21.163 33.891 1.00 82.06 473 HIS A C 1
ATOM 3698 O O . HIS A 1 473 ? 8.086 -20.631 34.011 1.00 82.06 473 HIS A O 1
ATOM 3704 N N . TYR A 1 474 ? 5.847 -20.461 34.027 1.00 80.50 474 TYR A N 1
ATOM 3705 C CA . TYR A 1 474 ? 5.770 -19.018 34.292 1.00 80.50 474 TYR A CA 1
ATOM 3706 C C . TYR A 1 474 ? 6.004 -18.679 35.762 1.00 80.50 474 TYR A C 1
ATOM 3708 O O . TYR A 1 474 ? 6.779 -17.765 36.057 1.00 80.50 474 TYR A O 1
ATOM 3716 N N . VAL A 1 475 ? 5.423 -19.437 36.696 1.00 82.88 475 VAL A N 1
ATOM 3717 C CA . VAL A 1 475 ? 5.720 -19.290 38.134 1.00 82.88 475 VAL A CA 1
ATOM 3718 C C . VAL A 1 475 ? 7.174 -19.651 38.414 1.00 82.88 475 VAL A C 1
ATOM 3720 O O . VAL A 1 475 ? 7.867 -18.914 39.122 1.00 82.88 475 VAL A O 1
ATOM 3723 N N . ALA A 1 476 ? 7.666 -20.738 37.820 1.00 82.88 476 ALA A N 1
ATOM 3724 C CA . ALA A 1 476 ? 9.053 -21.161 37.924 1.00 82.88 476 ALA A CA 1
ATOM 3725 C C . ALA A 1 476 ? 10.002 -20.111 37.324 1.00 82.88 476 ALA A C 1
ATOM 3727 O O . ALA A 1 476 ? 11.006 -19.765 37.951 1.00 82.88 476 ALA A O 1
ATOM 3728 N N . ALA A 1 477 ? 9.676 -19.538 36.158 1.00 84.44 477 ALA A N 1
ATOM 3729 C CA . ALA A 1 477 ? 10.449 -18.454 35.555 1.00 84.44 477 ALA A CA 1
ATOM 3730 C C . ALA A 1 477 ? 10.436 -17.186 36.421 1.00 84.44 477 ALA A C 1
ATOM 3732 O O . ALA A 1 477 ? 11.500 -16.638 36.701 1.00 84.44 477 ALA A O 1
ATOM 3733 N N . ARG A 1 478 ? 9.278 -16.754 36.930 1.00 87.75 478 ARG A N 1
ATOM 3734 C CA . ARG A 1 478 ? 9.153 -15.577 37.805 1.00 87.75 478 ARG A CA 1
ATOM 3735 C C . ARG A 1 478 ? 9.896 -15.760 39.122 1.00 87.75 478 ARG A C 1
ATOM 3737 O O . ARG A 1 478 ? 10.659 -14.884 39.528 1.00 87.75 478 ARG A O 1
ATOM 3744 N N . ARG A 1 479 ? 9.752 -16.923 39.760 1.00 87.75 479 ARG A N 1
ATOM 3745 C CA . ARG A 1 479 ? 10.506 -17.306 40.962 1.00 87.75 479 ARG A CA 1
ATOM 3746 C C . ARG A 1 479 ? 12.007 -17.318 40.689 1.00 87.75 479 ARG A C 1
ATOM 3748 O O . ARG A 1 479 ? 12.777 -16.874 41.543 1.00 87.75 479 ARG A O 1
ATOM 3755 N N . ALA A 1 480 ? 12.421 -17.786 39.513 1.00 85.38 480 ALA A N 1
ATOM 3756 C CA . ALA A 1 480 ? 13.816 -17.778 39.098 1.00 85.38 480 ALA A CA 1
ATOM 3757 C C . ALA A 1 480 ? 14.347 -16.353 38.888 1.00 85.38 480 ALA A C 1
ATOM 3759 O O . ALA A 1 480 ? 15.416 -16.043 39.411 1.00 85.38 480 ALA A O 1
ATOM 3760 N N . VAL A 1 481 ? 13.599 -15.475 38.209 1.00 86.69 481 VAL A N 1
ATOM 3761 C CA . VAL A 1 481 ? 13.988 -14.072 37.986 1.00 86.69 481 VAL A CA 1
ATOM 3762 C C . VAL A 1 481 ? 14.050 -13.308 39.307 1.00 86.69 481 VAL A C 1
ATOM 3764 O O . VAL A 1 481 ? 15.073 -12.704 39.602 1.00 86.69 481 VAL A O 1
ATOM 3767 N N . LEU A 1 482 ? 13.024 -13.379 40.160 1.00 90.94 482 LEU A N 1
ATOM 3768 C CA . LEU A 1 482 ? 13.037 -12.712 41.471 1.00 90.94 482 LEU A CA 1
ATOM 3769 C C . LEU A 1 482 ? 14.125 -13.275 42.392 1.00 90.94 482 LEU A C 1
ATOM 3771 O O . LEU A 1 482 ? 14.784 -12.533 43.118 1.00 90.94 482 LEU A O 1
ATOM 3775 N N . GLY A 1 483 ? 14.363 -14.588 42.341 1.00 88.50 483 GLY A N 1
ATOM 3776 C CA . GLY A 1 483 ? 15.481 -15.213 43.041 1.00 88.50 483 GLY A CA 1
ATOM 3777 C C . GLY A 1 483 ? 16.832 -14.707 42.548 1.00 88.50 483 GLY A C 1
ATOM 3778 O O . GLY A 1 483 ? 17.715 -14.437 43.358 1.00 88.50 483 GLY A O 1
ATOM 3779 N N . GLN A 1 484 ? 16.977 -14.512 41.239 1.00 85.38 484 GLN A N 1
ATOM 3780 C CA . GLN A 1 484 ? 18.165 -13.912 40.649 1.00 85.38 484 GLN A CA 1
ATOM 3781 C C . GLN A 1 484 ? 18.326 -12.448 41.068 1.00 85.38 484 GLN A C 1
ATOM 3783 O O . GLN A 1 484 ? 19.435 -12.050 41.394 1.00 85.38 484 GLN A O 1
ATOM 3788 N N . LEU A 1 485 ? 17.250 -11.662 41.123 1.00 89.25 485 LEU A N 1
ATOM 3789 C CA . LEU A 1 485 ? 17.289 -10.263 41.561 1.00 89.25 485 LEU A CA 1
ATOM 3790 C C . LEU A 1 485 ? 17.708 -10.112 43.025 1.00 89.25 485 LEU A C 1
ATOM 3792 O O . LEU A 1 485 ? 18.515 -9.240 43.337 1.00 89.25 485 LEU A O 1
ATOM 3796 N N . LEU A 1 486 ? 17.232 -10.993 43.909 1.00 90.81 486 LEU A N 1
ATOM 3797 C CA . LEU A 1 486 ? 17.719 -11.047 45.290 1.00 90.81 486 LEU A CA 1
ATOM 3798 C C . LEU A 1 486 ? 19.209 -11.367 45.334 1.00 90.81 486 LEU A C 1
ATOM 3800 O O . LEU A 1 486 ? 19.958 -10.677 46.012 1.00 90.81 486 LEU A O 1
ATOM 3804 N N . ARG A 1 487 ? 19.667 -12.339 44.536 1.00 87.44 487 ARG A N 1
ATOM 3805 C CA . ARG A 1 487 ? 21.102 -12.632 44.427 1.00 87.44 487 ARG A CA 1
ATOM 3806 C C . ARG A 1 487 ? 21.896 -11.449 43.868 1.00 87.44 487 ARG A C 1
ATOM 3808 O O . ARG A 1 487 ? 23.009 -11.226 44.320 1.00 87.44 487 ARG A O 1
ATOM 3815 N N . VAL A 1 488 ? 21.352 -10.658 42.940 1.00 89.00 488 VAL A N 1
ATOM 3816 C CA . VAL A 1 488 ? 21.999 -9.422 42.457 1.00 89.00 488 VAL A CA 1
ATOM 3817 C C . VAL A 1 488 ? 22.164 -8.416 43.596 1.00 89.00 488 VAL A C 1
ATOM 3819 O O . VAL A 1 488 ? 23.259 -7.882 43.765 1.00 89.00 488 VAL A O 1
ATOM 3822 N N . LEU A 1 489 ? 21.108 -8.194 44.381 1.00 87.50 489 LEU A N 1
ATOM 3823 C CA . LEU A 1 489 ? 21.085 -7.233 45.486 1.00 87.50 489 LEU A CA 1
ATOM 3824 C C . LEU A 1 489 ? 21.949 -7.658 46.683 1.00 87.50 489 LEU A C 1
ATOM 3826 O O . LEU A 1 489 ? 22.631 -6.814 47.254 1.00 87.50 489 LEU A O 1
ATOM 3830 N N . ASP A 1 490 ? 21.942 -8.945 47.037 1.00 84.38 490 ASP A N 1
ATOM 3831 C CA . ASP A 1 490 ? 22.673 -9.491 48.190 1.00 84.38 490 ASP A CA 1
ATOM 3832 C C . ASP A 1 490 ? 24.108 -9.932 47.851 1.00 84.38 490 ASP A C 1
ATOM 3834 O O . ASP A 1 490 ? 24.893 -10.218 48.755 1.00 84.38 490 ASP A O 1
ATOM 3838 N N . SER A 1 491 ? 24.466 -10.015 46.563 1.00 80.94 491 SER A N 1
ATOM 3839 C CA . SER A 1 491 ? 25.806 -10.449 46.152 1.00 80.94 491 SER A CA 1
ATOM 3840 C C . SER A 1 491 ? 26.902 -9.518 46.664 1.00 80.94 491 SER A C 1
ATOM 3842 O O . SER A 1 491 ? 26.862 -8.308 46.436 1.00 80.94 491 SER A O 1
ATOM 3844 N N . ASP A 1 492 ? 27.934 -10.113 47.258 1.00 77.88 492 ASP A N 1
ATOM 3845 C CA . ASP A 1 492 ? 29.218 -9.457 47.484 1.00 77.88 492 ASP A CA 1
ATOM 3846 C C . ASP A 1 492 ? 30.127 -9.721 46.278 1.00 77.88 492 ASP A C 1
ATOM 3848 O O . ASP A 1 492 ? 30.328 -10.867 45.865 1.00 77.88 492 ASP A O 1
ATOM 3852 N N . CYS A 1 493 ? 30.610 -8.656 45.649 1.00 76.44 493 CYS A N 1
ATOM 3853 C CA . CYS A 1 493 ? 31.482 -8.726 44.486 1.00 76.44 493 CYS A CA 1
ATOM 3854 C C . CYS A 1 493 ? 32.904 -8.319 44.873 1.00 76.44 493 CYS A C 1
ATOM 3856 O O . CYS A 1 493 ? 33.133 -7.263 45.453 1.00 76.44 493 CYS A O 1
ATOM 3858 N N . GLY A 1 494 ? 33.869 -9.167 44.517 1.00 69.44 494 GLY A N 1
ATOM 3859 C CA . GLY A 1 494 ? 35.290 -8.839 44.605 1.00 69.44 494 GLY A CA 1
ATOM 3860 C C . GLY A 1 494 ? 35.758 -8.059 43.374 1.00 69.44 494 GLY A C 1
ATOM 3861 O O . GLY A 1 494 ? 35.030 -7.255 42.802 1.00 69.44 494 GLY A O 1
ATOM 3862 N N . LEU A 1 495 ? 36.972 -8.351 42.905 1.00 72.56 495 LEU A N 1
ATOM 3863 C CA . LEU A 1 495 ? 37.544 -7.724 41.703 1.00 72.56 495 LEU A CA 1
ATOM 3864 C C . LEU A 1 495 ? 36.733 -8.005 40.415 1.00 72.56 495 LEU A C 1
ATOM 3866 O O . LEU A 1 495 ? 36.828 -7.255 39.446 1.00 72.56 495 LEU A O 1
ATOM 3870 N N . ILE A 1 496 ? 35.963 -9.099 40.392 1.00 80.88 496 ILE A N 1
ATOM 3871 C CA . ILE A 1 496 ? 35.114 -9.523 39.272 1.00 80.88 496 ILE A CA 1
ATOM 3872 C C . ILE A 1 496 ? 33.658 -9.593 39.765 1.00 80.88 496 ILE A C 1
ATOM 3874 O O . ILE A 1 496 ? 33.416 -10.203 40.811 1.00 80.88 496 ILE A O 1
ATOM 3878 N N . PRO A 1 497 ? 32.678 -9.034 39.033 1.00 84.69 497 PRO A N 1
ATOM 3879 C CA . PRO A 1 497 ? 31.270 -9.120 39.404 1.00 84.69 497 PRO A CA 1
ATOM 3880 C C . PRO A 1 497 ? 30.746 -10.559 39.303 1.00 84.69 497 PRO A C 1
ATOM 3882 O O . PRO A 1 497 ? 31.121 -11.309 38.399 1.00 84.69 497 PRO A O 1
ATOM 3885 N N . CYS A 1 498 ? 29.829 -10.942 40.194 1.00 86.44 498 CYS A N 1
ATOM 3886 C CA . CYS A 1 498 ? 29.177 -12.251 40.122 1.00 86.44 498 CYS A CA 1
ATOM 3887 C C . CYS A 1 498 ? 28.333 -12.400 38.840 1.00 86.44 498 CYS A C 1
ATOM 3889 O O . CYS A 1 498 ? 27.846 -11.416 38.265 1.00 86.44 498 CYS A O 1
ATOM 3891 N N . VAL A 1 499 ? 28.099 -13.643 38.404 1.00 86.19 499 VAL A N 1
ATOM 3892 C CA . VAL A 1 499 ? 27.352 -13.922 37.165 1.00 86.19 499 VAL A CA 1
ATOM 3893 C C . VAL A 1 499 ? 25.933 -13.351 37.200 1.00 86.19 499 VAL A C 1
ATOM 3895 O O . VAL A 1 499 ? 25.435 -12.886 36.173 1.00 86.19 499 VAL A O 1
ATOM 3898 N N . HIS A 1 500 ? 25.276 -13.316 38.362 1.00 85.50 500 HIS A N 1
ATOM 3899 C CA . HIS A 1 500 ? 23.937 -12.732 38.468 1.00 85.50 500 HIS A CA 1
ATOM 3900 C C . HIS A 1 500 ? 23.928 -11.244 38.144 1.00 85.50 500 HIS A C 1
ATOM 3902 O O . HIS A 1 500 ? 23.047 -10.801 37.407 1.00 85.50 500 HIS A O 1
ATOM 3908 N N . ARG A 1 501 ? 24.917 -10.495 38.648 1.00 86.25 501 ARG A N 1
ATOM 3909 C CA . ARG A 1 501 ? 25.057 -9.058 38.403 1.00 86.25 501 ARG A CA 1
ATOM 3910 C C . ARG A 1 501 ? 25.347 -8.781 36.930 1.00 86.25 501 ARG A C 1
ATOM 3912 O O . ARG A 1 501 ? 24.724 -7.900 36.345 1.00 86.25 501 ARG A O 1
ATOM 3919 N N . LEU A 1 502 ? 26.200 -9.598 36.308 1.00 85.19 502 LEU A N 1
ATOM 3920 C CA . LEU A 1 502 ? 26.480 -9.524 34.871 1.00 85.19 502 LEU A CA 1
ATOM 3921 C C . LEU A 1 502 ? 25.243 -9.830 34.030 1.00 85.19 502 LEU A C 1
ATOM 3923 O O . LEU A 1 502 ? 24.863 -9.030 33.186 1.00 85.19 502 LEU A O 1
ATOM 3927 N N . ARG A 1 503 ? 24.560 -10.950 34.270 1.00 82.94 503 ARG A N 1
ATOM 3928 C CA . ARG A 1 503 ? 23.352 -11.293 33.510 1.00 82.94 503 ARG A CA 1
ATOM 3929 C C . ARG A 1 503 ? 22.265 -10.231 33.679 1.00 82.94 503 ARG A C 1
ATOM 3931 O O . ARG A 1 503 ? 21.644 -9.862 32.691 1.00 82.94 503 ARG A O 1
ATOM 3938 N N . PHE A 1 504 ? 22.057 -9.706 34.884 1.00 85.69 504 PHE A N 1
ATOM 3939 C CA . PHE A 1 504 ? 21.024 -8.701 35.134 1.00 85.69 504 PHE A CA 1
ATOM 3940 C C . PHE A 1 504 ? 21.268 -7.395 34.370 1.00 85.69 504 PHE A C 1
ATOM 3942 O O . PHE A 1 504 ? 20.402 -6.970 33.612 1.00 85.69 504 PHE A O 1
ATOM 3949 N N . PHE A 1 505 ? 22.451 -6.794 34.515 1.00 82.69 505 PHE A N 1
ATOM 3950 C CA . PHE A 1 505 ? 22.733 -5.516 33.865 1.00 82.69 505 PHE A CA 1
ATOM 3951 C C . PHE A 1 505 ? 22.975 -5.640 32.359 1.00 82.69 505 PHE A C 1
ATOM 3953 O O . PHE A 1 505 ? 22.777 -4.662 31.651 1.00 82.69 505 PHE A O 1
ATOM 3960 N N . LEU A 1 506 ? 23.386 -6.810 31.852 1.00 80.38 506 LEU A N 1
ATOM 3961 C CA . LEU A 1 506 ? 23.806 -6.956 30.454 1.00 80.38 506 LEU A CA 1
ATOM 3962 C C . LEU A 1 506 ? 22.747 -7.571 29.522 1.00 80.38 506 LEU A C 1
ATOM 3964 O O . LEU A 1 506 ? 22.848 -7.394 28.311 1.00 80.38 506 LEU A O 1
ATOM 3968 N N . THR A 1 507 ? 21.720 -8.248 30.053 1.00 71.62 507 THR A N 1
ATOM 3969 C CA . THR A 1 507 ? 20.623 -8.843 29.252 1.00 71.62 507 THR A CA 1
ATOM 3970 C C . THR A 1 507 ? 19.788 -7.814 28.471 1.00 71.62 507 THR A C 1
ATOM 3972 O O . THR A 1 507 ? 19.432 -8.091 27.329 1.00 71.62 507 THR A O 1
ATOM 3975 N N . PRO A 1 508 ? 19.468 -6.614 28.990 1.00 62.03 508 PRO A N 1
ATOM 3976 C CA . PRO A 1 508 ? 18.758 -5.601 28.199 1.00 62.03 508 PRO A CA 1
ATOM 3977 C C . PRO A 1 508 ? 19.499 -5.216 26.913 1.00 62.03 508 PRO A C 1
ATOM 3979 O O . PRO A 1 508 ? 18.894 -5.035 25.859 1.00 62.03 508 PRO A O 1
ATOM 3982 N N . PHE A 1 509 ? 20.833 -5.201 26.962 1.00 66.75 509 PHE A N 1
ATOM 3983 C CA . PHE A 1 509 ? 21.676 -4.847 25.819 1.00 66.75 509 PHE A CA 1
ATOM 3984 C C . PHE A 1 509 ? 21.740 -5.935 24.741 1.00 66.75 509 PHE A C 1
ATOM 3986 O O . PHE A 1 509 ? 22.323 -5.704 23.679 1.00 66.75 509 PHE A O 1
ATOM 3993 N N . THR A 1 510 ? 21.123 -7.101 24.972 1.00 59.75 510 THR A N 1
ATOM 3994 C CA . THR A 1 510 ? 21.064 -8.188 23.994 1.00 59.75 510 THR A CA 1
ATOM 3995 C C . THR A 1 510 ? 19.746 -8.291 23.221 1.00 59.75 510 THR A C 1
ATOM 3997 O O . THR A 1 510 ? 19.751 -8.931 22.170 1.00 59.75 510 THR A O 1
ATOM 4000 N N . TYR A 1 511 ? 18.651 -7.644 23.654 1.00 51.22 511 TYR A N 1
ATOM 4001 C CA . TYR A 1 511 ? 17.300 -7.959 23.148 1.00 51.22 511 TYR A CA 1
ATOM 4002 C C . TYR A 1 511 ? 16.490 -6.823 22.492 1.00 51.22 511 TYR A C 1
ATOM 4004 O O . TYR A 1 511 ? 15.460 -7.123 21.894 1.00 51.22 511 TYR A O 1
ATOM 4012 N N . ASP A 1 512 ? 16.944 -5.565 22.481 1.00 39.56 512 ASP A N 1
ATOM 4013 C CA . ASP A 1 512 ? 16.156 -4.469 21.888 1.00 39.56 512 ASP A CA 1
ATOM 4014 C C . ASP A 1 512 ? 16.603 -4.061 20.478 1.00 39.56 512 ASP A C 1
ATOM 4016 O O . ASP A 1 512 ? 17.750 -3.666 20.243 1.00 39.56 512 ASP A O 1
ATOM 4020 N N . THR A 1 513 ? 15.680 -4.157 19.517 1.00 38.19 513 THR A N 1
ATOM 4021 C CA . THR A 1 513 ? 15.061 -2.968 18.905 1.00 38.19 513 THR A CA 1
ATOM 4022 C C . THR A 1 513 ? 13.793 -3.340 18.145 1.00 38.19 513 THR A C 1
ATOM 4024 O O . THR A 1 513 ? 13.807 -4.313 17.396 1.00 38.19 513 THR A O 1
ATOM 4027 N N . VAL A 1 514 ? 12.752 -2.509 18.286 1.00 40.38 514 VAL A N 1
ATOM 4028 C CA . VAL A 1 514 ? 11.658 -2.365 17.311 1.00 40.38 514 VAL A CA 1
ATOM 4029 C C . VAL A 1 514 ? 12.277 -2.301 15.917 1.00 40.38 514 VAL A C 1
ATOM 4031 O O . VAL A 1 514 ? 13.201 -1.510 15.689 1.00 40.38 514 VAL A O 1
ATOM 4034 N N . THR A 1 515 ? 11.823 -3.151 14.998 1.00 34.97 515 THR A N 1
ATOM 4035 C CA . THR A 1 515 ? 12.240 -3.059 13.600 1.00 34.97 515 THR A CA 1
ATOM 4036 C C . THR A 1 515 ? 11.895 -1.650 13.111 1.00 34.97 515 THR A C 1
ATOM 4038 O O . THR A 1 515 ? 10.744 -1.240 13.263 1.00 34.97 515 THR A O 1
ATOM 4041 N N . PRO A 1 516 ? 12.855 -0.860 12.594 1.00 41.69 516 PRO A N 1
ATOM 4042 C CA . PRO A 1 516 ? 12.552 0.494 12.151 1.00 41.69 516 PRO A CA 1
ATOM 4043 C C . PRO A 1 516 ? 11.394 0.469 11.132 1.00 41.69 516 PRO A C 1
ATOM 4045 O O . PRO A 1 516 ? 11.262 -0.482 10.363 1.00 41.69 516 PRO A O 1
ATOM 4048 N N . LYS A 1 517 ? 10.521 1.481 11.133 1.00 46.84 517 LYS A N 1
ATOM 4049 C CA . LYS A 1 517 ? 9.349 1.561 10.240 1.00 46.84 517 LYS A CA 1
ATOM 4050 C C . LYS A 1 517 ? 9.780 1.949 8.815 1.00 46.84 517 LYS A C 1
ATOM 4052 O O . LYS A 1 517 ? 9.662 3.092 8.378 1.00 46.84 517 LYS A O 1
ATOM 4057 N N . LEU A 1 518 ? 10.321 0.974 8.084 1.00 44.66 518 LEU A N 1
ATOM 4058 C CA . LEU A 1 518 ? 11.127 1.119 6.855 1.00 44.66 518 LEU A CA 1
ATOM 4059 C C . LEU A 1 518 ? 10.366 1.514 5.579 1.00 44.66 518 LEU A C 1
ATOM 4061 O O . LEU A 1 518 ? 10.988 1.762 4.543 1.00 44.66 518 LEU A O 1
ATOM 4065 N N . GLY A 1 519 ? 9.033 1.587 5.647 1.00 47.44 519 GLY A N 1
ATOM 4066 C CA . GLY A 1 519 ? 8.145 1.546 4.480 1.00 47.44 519 GLY A CA 1
ATOM 4067 C C . GLY A 1 519 ? 7.909 2.871 3.756 1.00 47.44 519 GLY A C 1
ATOM 4068 O O . GLY A 1 519 ? 7.093 2.918 2.841 1.00 47.44 519 GLY A O 1
ATOM 4069 N N . VAL A 1 520 ? 8.587 3.956 4.138 1.00 46.16 520 VAL A N 1
ATOM 4070 C CA . VAL A 1 520 ? 8.285 5.295 3.593 1.00 46.16 520 VAL A CA 1
ATOM 4071 C C . VAL A 1 520 ? 8.937 5.564 2.239 1.00 46.16 520 VAL A C 1
ATOM 4073 O O . VAL A 1 520 ? 8.374 6.263 1.399 1.00 46.16 520 VAL A O 1
ATOM 4076 N N . VAL A 1 521 ? 10.118 4.996 2.002 1.00 49.47 521 VAL A N 1
ATOM 4077 C CA . VAL A 1 521 ? 10.818 5.084 0.715 1.00 49.47 521 VAL A CA 1
ATOM 4078 C C . VAL A 1 521 ? 11.106 3.682 0.200 1.00 49.47 521 VAL A C 1
ATOM 4080 O O . VAL A 1 521 ? 11.345 2.762 0.978 1.00 49.47 521 VAL A O 1
ATOM 4083 N N . THR A 1 522 ? 11.090 3.512 -1.118 1.00 55.44 522 THR A N 1
ATOM 4084 C CA . THR A 1 522 ? 11.371 2.229 -1.784 1.00 55.44 522 THR A CA 1
ATOM 4085 C C . THR A 1 522 ? 12.679 2.302 -2.553 1.00 55.44 522 THR A C 1
ATOM 4087 O O . THR A 1 522 ? 13.250 3.381 -2.710 1.00 55.44 522 THR A O 1
ATOM 4090 N N . ARG A 1 523 ? 13.126 1.172 -3.110 1.00 64.62 523 ARG A N 1
ATOM 4091 C CA . ARG A 1 523 ? 14.407 1.026 -3.815 1.00 64.62 523 ARG A CA 1
ATOM 4092 C C . ARG A 1 523 ? 15.607 1.183 -2.886 1.00 64.62 523 ARG A C 1
ATOM 4094 O O . ARG A 1 523 ? 16.677 1.603 -3.327 1.00 64.62 523 ARG A O 1
ATOM 4101 N N . LYS A 1 524 ? 15.429 0.857 -1.609 1.00 60.59 524 LYS A N 1
ATOM 4102 C CA . LYS A 1 524 ? 16.527 0.863 -0.652 1.00 60.59 524 LYS A CA 1
ATOM 4103 C C . LYS A 1 524 ? 17.488 -0.297 -0.964 1.00 60.59 524 LYS A C 1
ATOM 4105 O O . LYS A 1 524 ? 17.071 -1.296 -1.552 1.00 60.59 524 LYS A O 1
ATOM 4110 N N . PRO A 1 525 ? 18.775 -0.201 -0.605 1.00 58.06 525 PRO A N 1
ATOM 4111 C CA . PRO A 1 525 ? 19.665 -1.357 -0.611 1.00 58.06 525 PRO A CA 1
ATOM 4112 C C . PRO A 1 525 ? 19.149 -2.485 0.293 1.00 58.06 525 PRO A C 1
ATOM 4114 O O . PRO A 1 525 ? 18.522 -2.233 1.319 1.00 58.06 525 PRO A O 1
ATOM 4117 N N . LEU A 1 526 ? 19.459 -3.737 -0.051 1.00 60.50 526 LEU A N 1
ATOM 4118 C CA . LEU A 1 526 ? 19.069 -4.912 0.744 1.00 60.50 526 LEU A CA 1
ATOM 4119 C C . LEU A 1 526 ? 19.497 -4.823 2.210 1.00 60.50 526 LEU A C 1
ATOM 4121 O O . LEU A 1 526 ? 18.737 -5.180 3.105 1.00 60.50 526 LEU A O 1
ATOM 4125 N N . SER A 1 527 ? 20.692 -4.284 2.447 1.00 52.59 527 SER A N 1
ATOM 4126 C CA . SER A 1 527 ? 21.256 -4.087 3.782 1.00 52.59 527 SER A CA 1
ATOM 4127 C C . SER A 1 527 ? 20.385 -3.214 4.687 1.00 52.59 527 SER A C 1
ATOM 4129 O O . SER A 1 527 ? 20.519 -3.279 5.900 1.00 52.59 527 SER A O 1
ATOM 4131 N N . VAL A 1 528 ? 19.476 -2.419 4.121 1.00 50.00 528 VAL A N 1
ATOM 4132 C CA . VAL A 1 528 ? 18.591 -1.498 4.848 1.00 50.00 528 VAL A CA 1
ATOM 4133 C C . VAL A 1 528 ? 17.125 -1.812 4.573 1.00 50.00 528 VAL A C 1
ATOM 4135 O O . VAL A 1 528 ? 16.284 -0.923 4.444 1.00 50.00 528 VAL A O 1
ATOM 4138 N N . CYS A 1 529 ? 16.835 -3.107 4.461 1.00 55.47 529 CYS A N 1
ATOM 4139 C CA . CYS A 1 529 ? 15.500 -3.644 4.220 1.00 55.47 529 CYS A CA 1
ATOM 4140 C C . CYS A 1 529 ? 14.893 -3.230 2.875 1.00 55.47 529 CYS A C 1
ATOM 4142 O O . CYS A 1 529 ? 13.681 -3.094 2.738 1.00 55.47 529 CYS A O 1
ATOM 4144 N N . GLY A 1 530 ? 15.732 -3.041 1.858 1.00 62.06 530 GLY A N 1
ATOM 4145 C CA . GLY A 1 530 ? 15.279 -3.077 0.472 1.00 62.06 530 GLY A CA 1
ATOM 4146 C C . GLY A 1 530 ? 14.724 -4.445 0.076 1.00 62.06 530 GLY A C 1
ATOM 4147 O O . GLY A 1 530 ? 15.015 -5.450 0.724 1.00 62.06 530 GLY A O 1
ATOM 4148 N N . SER A 1 531 ? 13.966 -4.479 -1.020 1.00 73.38 531 SER A N 1
ATOM 4149 C CA . SER A 1 531 ? 13.477 -5.723 -1.624 1.00 73.38 531 SER A CA 1
ATOM 4150 C C . SER A 1 531 ? 14.569 -6.390 -2.470 1.00 73.38 531 SER A C 1
ATOM 4152 O O . SER A 1 531 ? 15.245 -5.733 -3.272 1.00 73.38 531 SER A O 1
ATOM 4154 N N . GLU A 1 532 ? 14.722 -7.708 -2.317 1.00 83.56 532 GLU A N 1
ATOM 4155 C CA . GLU A 1 532 ? 15.710 -8.505 -3.051 1.00 83.56 532 GLU A CA 1
ATOM 4156 C C . GLU A 1 532 ? 15.391 -8.581 -4.546 1.00 83.56 532 GLU A C 1
ATOM 4158 O O . GLU A 1 532 ? 16.294 -8.510 -5.385 1.00 83.56 532 GLU A O 1
ATOM 4163 N N . LEU A 1 533 ? 14.107 -8.660 -4.907 1.00 86.25 533 LEU A N 1
ATOM 4164 C CA . LEU A 1 533 ? 13.688 -8.781 -6.300 1.00 86.25 533 LEU A CA 1
ATOM 4165 C C . LEU A 1 533 ? 13.854 -7.468 -7.078 1.00 86.25 533 LEU A C 1
ATOM 4167 O O . LEU A 1 533 ? 13.939 -7.477 -8.314 1.00 86.25 533 LEU A O 1
ATOM 4171 N N . ARG A 1 534 ? 13.945 -6.324 -6.385 1.00 83.38 534 ARG A N 1
ATOM 4172 C CA . ARG A 1 534 ? 13.876 -4.982 -6.981 1.00 83.38 534 ARG A CA 1
ATOM 4173 C C . ARG A 1 534 ? 14.787 -4.748 -8.195 1.00 83.38 534 ARG A C 1
ATOM 4175 O O . ARG A 1 534 ? 14.278 -4.162 -9.160 1.00 83.38 534 ARG A O 1
ATOM 4182 N N . PRO A 1 535 ? 16.073 -5.160 -8.221 1.00 81.50 535 PRO A N 1
ATOM 4183 C CA . PRO A 1 535 ? 16.949 -4.944 -9.377 1.00 81.50 535 PRO A CA 1
ATOM 4184 C C . PRO A 1 535 ? 16.451 -5.623 -10.660 1.00 81.50 535 PRO A C 1
ATOM 4186 O O . PRO A 1 535 ? 16.699 -5.124 -11.755 1.00 81.50 535 PRO A O 1
ATOM 4189 N N . THR A 1 536 ? 15.721 -6.734 -10.525 1.00 87.62 536 THR A N 1
ATOM 4190 C CA . THR A 1 536 ? 15.213 -7.541 -11.649 1.00 87.62 536 THR A CA 1
ATOM 4191 C C . THR A 1 536 ? 13.699 -7.458 -11.833 1.00 87.62 536 THR A C 1
ATOM 4193 O O . THR A 1 536 ? 13.190 -7.936 -12.839 1.00 87.62 536 THR A O 1
ATOM 4196 N N . ALA A 1 537 ? 12.985 -6.784 -10.930 1.00 88.69 537 ALA A N 1
ATOM 4197 C CA . ALA A 1 537 ? 11.526 -6.743 -10.864 1.00 88.69 537 ALA A CA 1
ATOM 4198 C C . ALA A 1 537 ? 10.829 -6.363 -12.180 1.00 88.69 537 ALA A C 1
ATOM 4200 O O . ALA A 1 537 ? 9.873 -7.015 -12.584 1.00 88.69 537 ALA A O 1
ATOM 4201 N N . MET A 1 538 ? 11.315 -5.330 -12.879 1.00 88.94 538 MET A N 1
ATOM 4202 C CA . MET A 1 538 ? 10.746 -4.923 -14.173 1.00 88.94 538 MET A CA 1
ATOM 4203 C C . MET A 1 538 ? 10.901 -6.027 -15.228 1.00 88.94 538 MET A C 1
ATOM 4205 O O . MET A 1 538 ? 9.954 -6.329 -15.943 1.00 88.94 538 MET A O 1
ATOM 4209 N N . ALA A 1 539 ? 12.077 -6.652 -15.297 1.00 92.62 539 ALA A N 1
ATOM 4210 C CA . ALA A 1 539 ? 12.333 -7.744 -16.226 1.00 92.62 539 ALA A CA 1
ATOM 4211 C C . ALA A 1 539 ? 11.539 -9.007 -15.857 1.00 92.62 539 ALA A C 1
ATOM 4213 O O . ALA A 1 539 ? 10.993 -9.651 -16.744 1.00 92.62 539 ALA A O 1
ATOM 4214 N N . ALA A 1 540 ? 11.425 -9.329 -14.566 1.00 93.00 540 ALA A N 1
ATOM 4215 C CA . ALA A 1 540 ? 10.613 -10.441 -14.079 1.00 93.00 540 ALA A CA 1
ATOM 4216 C C . ALA A 1 540 ? 9.133 -10.257 -14.450 1.00 93.00 540 ALA A C 1
ATOM 4218 O O . ALA A 1 540 ? 8.544 -11.151 -15.048 1.00 93.00 540 ALA A O 1
ATOM 4219 N N . GLY A 1 541 ? 8.562 -9.068 -14.213 1.00 93.94 541 GLY A N 1
ATOM 4220 C CA . GLY A 1 541 ? 7.189 -8.750 -14.623 1.00 93.94 541 GLY A CA 1
ATOM 4221 C C . GLY A 1 541 ? 6.970 -8.872 -16.137 1.00 93.94 541 GLY A C 1
ATOM 4222 O O . GLY A 1 541 ? 5.953 -9.412 -16.576 1.00 93.94 541 GLY A O 1
ATOM 4223 N N . ALA A 1 542 ? 7.951 -8.455 -16.941 1.00 94.94 542 ALA A N 1
ATOM 4224 C CA . ALA A 1 542 ? 7.916 -8.608 -18.393 1.00 94.94 542 ALA A CA 1
ATOM 4225 C C . ALA A 1 542 ? 7.954 -10.083 -18.826 1.00 94.94 542 ALA A C 1
ATOM 4227 O O . ALA A 1 542 ? 7.174 -10.492 -19.687 1.00 94.94 542 ALA A O 1
ATOM 4228 N N . VAL A 1 543 ? 8.813 -10.895 -18.200 1.00 95.62 543 VAL A N 1
ATOM 4229 C CA . VAL A 1 543 ? 8.875 -12.345 -18.435 1.00 95.62 543 VAL A CA 1
ATOM 4230 C C . VAL A 1 543 ? 7.559 -13.011 -18.044 1.00 95.62 543 VAL A C 1
ATOM 4232 O O . VAL A 1 543 ? 7.018 -13.758 -18.849 1.00 95.62 543 VAL A O 1
ATOM 4235 N N . PHE A 1 544 ? 6.984 -12.699 -16.881 1.00 95.56 544 PHE A N 1
ATOM 4236 C CA . PHE A 1 544 ? 5.693 -13.262 -16.468 1.00 95.56 544 PHE A CA 1
ATOM 4237 C C . PHE A 1 544 ? 4.559 -12.863 -17.405 1.00 95.56 544 PHE A C 1
ATOM 4239 O O . PHE A 1 544 ? 3.744 -13.709 -17.767 1.00 95.56 544 PHE A O 1
ATOM 4246 N N . THR A 1 545 ? 4.540 -11.616 -17.877 1.00 96.06 545 THR A N 1
ATOM 4247 C CA . THR A 1 545 ? 3.558 -11.164 -18.874 1.00 96.06 545 THR A CA 1
ATOM 4248 C C . THR A 1 545 ? 3.676 -11.989 -20.161 1.00 96.06 545 THR A C 1
ATOM 4250 O O . THR A 1 545 ? 2.671 -12.478 -20.677 1.00 96.06 545 THR A O 1
ATOM 4253 N N . LEU A 1 546 ? 4.902 -12.203 -20.649 1.00 96.31 546 LEU A N 1
ATOM 4254 C CA . LEU A 1 546 ? 5.172 -13.013 -21.837 1.00 96.31 546 LEU A CA 1
ATOM 4255 C C . LEU A 1 546 ? 4.795 -14.488 -21.634 1.00 96.31 546 LEU A C 1
ATOM 4257 O O . LEU A 1 546 ? 4.116 -15.060 -22.481 1.00 96.31 546 LEU A O 1
ATOM 4261 N N . GLU A 1 547 ? 5.198 -15.108 -20.523 1.00 95.25 547 GLU A N 1
ATOM 4262 C CA . GLU A 1 547 ? 4.848 -16.497 -20.202 1.00 95.25 547 GLU A CA 1
ATOM 4263 C C . GLU A 1 547 ? 3.329 -16.683 -20.152 1.00 95.25 547 GLU A C 1
ATOM 4265 O O . GLU A 1 547 ? 2.807 -17.638 -20.727 1.00 95.25 547 GLU A O 1
ATOM 4270 N N . THR A 1 548 ? 2.617 -15.762 -19.497 1.00 95.44 548 THR A N 1
ATOM 4271 C CA . THR A 1 548 ? 1.151 -15.788 -19.382 1.00 95.44 548 THR A CA 1
ATOM 4272 C C . THR A 1 548 ? 0.499 -15.682 -20.754 1.00 95.44 548 THR A C 1
ATOM 4274 O O . THR A 1 548 ? -0.369 -16.487 -21.097 1.00 95.44 548 THR A O 1
ATOM 4277 N N . PHE A 1 549 ? 0.975 -14.750 -21.581 1.00 95.88 549 PHE A N 1
ATOM 4278 C CA . PHE A 1 549 ? 0.515 -14.597 -22.954 1.00 95.88 549 PHE A CA 1
ATOM 4279 C C . PHE A 1 549 ? 0.746 -15.859 -23.792 1.00 95.88 549 PHE A C 1
ATOM 4281 O O . PHE A 1 549 ? -0.180 -16.340 -24.444 1.00 95.88 549 PHE A O 1
ATOM 4288 N N . LEU A 1 550 ? 1.951 -16.428 -23.767 1.00 95.31 550 LEU A N 1
ATOM 4289 C CA . LEU A 1 550 ? 2.283 -17.619 -24.549 1.00 95.31 550 LEU A CA 1
ATOM 4290 C C . LEU A 1 550 ? 1.449 -18.828 -24.108 1.00 95.31 550 LEU A C 1
ATOM 4292 O O . LEU A 1 550 ? 0.905 -19.538 -24.954 1.00 95.31 550 LEU A O 1
ATOM 4296 N N . LYS A 1 551 ? 1.269 -19.026 -22.795 1.00 93.56 551 LYS A N 1
ATOM 4297 C CA . LYS A 1 551 ? 0.395 -20.071 -22.233 1.00 93.56 551 LYS A CA 1
ATOM 4298 C C . LYS A 1 551 ? -1.053 -19.912 -22.702 1.00 93.56 551 LYS A C 1
ATOM 4300 O O . LYS A 1 551 ? -1.674 -20.896 -23.101 1.00 93.56 551 LYS A O 1
ATOM 4305 N N . ALA A 1 552 ? -1.579 -18.686 -22.692 1.00 91.94 552 ALA A N 1
ATOM 4306 C CA . ALA A 1 552 ? -2.929 -18.389 -23.173 1.00 91.94 552 ALA A CA 1
ATOM 4307 C C . ALA A 1 552 ? -3.096 -18.644 -24.685 1.00 91.94 552 ALA A C 1
ATOM 4309 O O . ALA A 1 552 ? -4.206 -18.909 -25.140 1.00 91.94 552 ALA A O 1
ATOM 4310 N N . ASN A 1 553 ? -1.998 -18.620 -25.449 1.00 90.69 553 ASN A N 1
ATOM 4311 C CA . ASN A 1 553 ? -1.962 -18.850 -26.896 1.00 90.69 553 ASN A CA 1
ATOM 4312 C C . ASN A 1 553 ? -1.418 -20.242 -27.282 1.00 90.69 553 ASN A C 1
ATOM 4314 O O . ASN A 1 553 ? -0.938 -20.439 -28.397 1.00 90.69 553 ASN A O 1
ATOM 4318 N N . GLY A 1 554 ? -1.510 -21.221 -26.376 1.00 86.25 554 GLY A N 1
ATOM 4319 C CA . GLY A 1 554 ? -1.256 -22.633 -26.684 1.00 86.25 554 GLY A CA 1
ATOM 4320 C C . GLY A 1 554 ? 0.206 -23.084 -26.608 1.00 86.25 554 GLY A C 1
ATOM 4321 O O . GLY A 1 554 ? 0.504 -24.204 -27.020 1.00 86.25 554 GLY A O 1
ATOM 4322 N N . ALA A 1 555 ? 1.118 -22.266 -26.073 1.00 84.56 555 ALA A N 1
ATOM 4323 C CA . ALA A 1 555 ? 2.489 -22.698 -25.802 1.00 84.56 555 ALA A CA 1
ATOM 4324 C C . ALA A 1 555 ? 2.555 -23.749 -24.675 1.00 84.56 555 ALA A C 1
ATOM 4326 O O . ALA A 1 555 ? 1.620 -23.920 -23.886 1.00 84.56 555 ALA A O 1
ATOM 4327 N N . ASN A 1 556 ? 3.695 -24.443 -24.569 1.00 82.75 556 ASN A N 1
ATOM 4328 C CA . ASN A 1 556 ? 3.934 -25.420 -23.508 1.00 82.75 556 ASN A CA 1
ATOM 4329 C C . ASN A 1 556 ? 3.780 -24.761 -22.124 1.00 82.75 556 ASN A C 1
ATOM 4331 O O . ASN A 1 556 ? 4.498 -23.820 -21.789 1.00 82.75 556 ASN A O 1
ATOM 4335 N N . ARG A 1 557 ? 2.868 -25.290 -21.296 1.00 79.69 557 ARG A N 1
ATOM 4336 C CA . ARG A 1 557 ? 2.581 -24.753 -19.955 1.00 79.69 557 ARG A CA 1
ATOM 4337 C C . ARG A 1 557 ? 3.786 -24.782 -19.015 1.00 79.69 557 ARG A C 1
ATOM 4339 O O . ARG A 1 557 ? 3.895 -23.901 -18.168 1.00 79.69 557 ARG A O 1
ATOM 4346 N N . GLN A 1 558 ? 4.660 -25.777 -19.156 1.00 81.56 558 GLN A N 1
ATOM 4347 C CA . GLN A 1 558 ? 5.832 -25.958 -18.297 1.00 81.56 558 GLN A CA 1
ATOM 4348 C C . GLN A 1 558 ? 7.047 -25.164 -18.785 1.00 81.56 558 GLN A C 1
ATOM 4350 O O . GLN A 1 558 ? 7.839 -24.703 -17.970 1.00 81.56 558 GLN A O 1
ATOM 4355 N N . ARG A 1 559 ? 7.206 -25.011 -20.105 1.00 87.25 559 ARG A N 1
ATOM 4356 C CA . ARG A 1 559 ? 8.366 -24.352 -20.727 1.00 87.25 559 ARG A CA 1
ATOM 4357 C C . ARG A 1 559 ? 7.946 -23.437 -21.885 1.00 87.25 559 ARG A C 1
ATOM 4359 O O . ARG A 1 559 ? 8.205 -23.758 -23.041 1.00 87.25 559 ARG A O 1
ATOM 4366 N N . PRO A 1 560 ? 7.272 -22.311 -21.602 1.00 91.00 560 PRO A N 1
ATOM 4367 C CA . PRO A 1 560 ? 6.727 -21.438 -22.643 1.00 91.00 560 PRO A CA 1
ATOM 4368 C C . PRO A 1 560 ? 7.795 -20.677 -23.447 1.00 91.00 560 PRO A C 1
ATOM 4370 O O . PRO A 1 560 ? 7.502 -20.257 -24.561 1.00 91.00 560 PRO A O 1
ATOM 4373 N N . LEU A 1 561 ? 9.007 -20.487 -22.906 1.00 94.56 561 LEU A N 1
ATOM 4374 C CA . LEU A 1 561 ? 10.086 -19.704 -23.537 1.00 94.56 561 LEU A CA 1
ATOM 4375 C C . LEU A 1 561 ? 11.129 -20.557 -24.277 1.00 94.56 561 LEU A C 1
ATOM 4377 O O . LEU A 1 561 ? 12.020 -20.003 -24.918 1.00 94.56 561 LEU A O 1
ATOM 4381 N N . ASP A 1 562 ? 11.034 -21.883 -24.186 1.00 93.50 562 ASP A N 1
ATOM 4382 C CA . ASP A 1 562 ? 12.048 -22.793 -24.718 1.00 93.50 562 ASP A CA 1
ATOM 4383 C C . ASP A 1 562 ? 12.137 -22.698 -26.249 1.00 93.50 562 ASP A C 1
ATOM 4385 O O . ASP A 1 562 ? 11.134 -22.803 -26.958 1.00 93.50 562 ASP A O 1
ATOM 4389 N N . GLY A 1 563 ? 13.343 -22.443 -26.760 1.00 90.88 563 GLY A N 1
ATOM 4390 C CA . GLY A 1 563 ? 13.626 -22.280 -28.186 1.00 90.88 563 GLY A CA 1
ATOM 4391 C C . GLY A 1 563 ? 13.244 -20.924 -28.795 1.00 90.88 563 GLY A C 1
ATOM 4392 O O . GLY A 1 563 ? 13.614 -20.678 -29.949 1.00 90.88 563 GLY A O 1
ATOM 4393 N N . LEU A 1 564 ? 12.574 -20.040 -28.043 1.00 95.75 564 LEU A N 1
ATOM 4394 C CA . LEU A 1 564 ? 12.106 -18.726 -28.498 1.00 95.75 564 LEU A CA 1
ATOM 4395 C C . LEU A 1 564 ? 13.280 -17.824 -28.907 1.00 95.75 564 LEU A C 1
ATOM 4397 O O . LEU A 1 564 ? 14.199 -17.614 -28.119 1.00 95.75 564 LEU A O 1
ATOM 4401 N N . THR A 1 565 ? 13.253 -17.247 -30.109 1.00 97.38 565 THR A N 1
ATOM 4402 C CA . THR A 1 565 ? 14.288 -16.293 -30.550 1.00 97.38 565 THR A CA 1
ATOM 4403 C C . THR A 1 565 ? 13.932 -14.853 -30.166 1.00 97.38 565 THR A C 1
ATOM 4405 O O . THR A 1 565 ? 12.807 -14.407 -30.388 1.00 97.38 565 THR A O 1
ATOM 4408 N N . VAL A 1 566 ? 14.879 -14.112 -29.577 1.00 97.94 566 VAL A N 1
ATOM 4409 C CA . VAL A 1 566 ? 14.626 -12.794 -28.960 1.00 97.94 566 VAL A CA 1
ATOM 4410 C C . VAL A 1 566 ? 15.637 -11.737 -29.420 1.00 97.94 566 VAL A C 1
ATOM 4412 O O . VAL A 1 566 ? 16.845 -11.945 -29.309 1.00 97.94 566 VAL A O 1
ATOM 4415 N N . ALA A 1 567 ? 15.157 -10.574 -29.866 1.00 97.56 567 ALA A N 1
ATOM 4416 C CA . ALA A 1 567 ? 15.962 -9.375 -30.130 1.00 97.56 567 ALA A CA 1
ATOM 4417 C C . ALA A 1 567 ? 15.634 -8.263 -29.112 1.00 97.56 567 ALA A C 1
ATOM 4419 O O . ALA A 1 567 ? 14.462 -8.041 -28.813 1.00 97.56 567 ALA A O 1
ATOM 4420 N N . ILE A 1 568 ? 16.639 -7.566 -28.561 1.00 97.00 568 ILE A N 1
ATOM 4421 C CA . ILE A 1 568 ? 16.452 -6.611 -27.442 1.00 97.00 568 ILE A CA 1
ATOM 4422 C C . ILE A 1 568 ? 17.037 -5.230 -27.756 1.00 97.00 568 ILE A C 1
ATOM 4424 O O . ILE A 1 568 ? 18.258 -5.045 -27.770 1.00 97.00 568 ILE A O 1
ATOM 4428 N N . GLN A 1 569 ? 16.166 -4.240 -27.966 1.00 94.75 569 GLN A N 1
ATOM 4429 C CA . GLN A 1 569 ? 16.559 -2.850 -28.184 1.00 94.75 569 GLN A CA 1
ATOM 4430 C C . GLN A 1 569 ? 16.854 -2.173 -26.845 1.00 94.75 569 GLN A C 1
ATOM 4432 O O . GLN A 1 569 ? 15.976 -2.038 -25.988 1.00 94.75 569 GLN A O 1
ATOM 4437 N N . GLY A 1 570 ? 18.097 -1.722 -26.682 1.00 90.81 570 GLY A N 1
ATOM 4438 C CA . GLY A 1 570 ? 18.577 -1.089 -25.459 1.00 90.81 570 GLY A CA 1
ATOM 4439 C C . GLY A 1 570 ? 19.079 -2.094 -24.423 1.00 90.81 570 GLY A C 1
ATOM 4440 O O . GLY A 1 570 ? 18.331 -2.652 -23.634 1.00 90.81 570 GLY A O 1
ATOM 4441 N N . LEU A 1 571 ? 20.393 -2.269 -24.323 1.00 89.81 571 LEU A N 1
ATOM 4442 C CA . LEU A 1 571 ? 21.007 -3.138 -23.315 1.00 89.81 571 LEU A CA 1
ATOM 4443 C C . LEU A 1 571 ? 21.247 -2.398 -21.979 1.00 89.81 571 LEU A C 1
ATOM 4445 O O . LEU A 1 571 ? 22.352 -2.379 -21.425 1.00 89.81 571 LEU A O 1
ATOM 4449 N N . GLY A 1 572 ? 20.196 -1.732 -21.488 1.00 84.31 572 GLY A N 1
ATOM 4450 C CA . GLY A 1 572 ? 20.130 -1.051 -20.188 1.00 84.31 572 GLY A CA 1
ATOM 4451 C C . GLY A 1 572 ? 19.761 -1.998 -19.039 1.00 84.31 572 GLY A C 1
ATOM 4452 O O . GLY A 1 572 ? 19.843 -3.214 -19.180 1.00 84.31 572 GLY A O 1
ATOM 4453 N N . ASN A 1 573 ? 19.352 -1.467 -17.882 1.00 79.38 573 ASN A N 1
ATOM 4454 C CA . ASN A 1 573 ? 18.976 -2.303 -16.728 1.00 79.38 573 ASN A CA 1
ATOM 4455 C C . ASN A 1 573 ? 17.813 -3.258 -17.050 1.00 79.38 573 ASN A C 1
ATOM 4457 O O . ASN A 1 573 ? 17.896 -4.443 -16.737 1.00 79.38 573 ASN A O 1
ATOM 4461 N N . ALA A 1 574 ? 16.777 -2.760 -17.735 1.00 85.12 574 ALA A N 1
ATOM 4462 C CA . ALA A 1 574 ? 15.638 -3.561 -18.182 1.00 85.12 574 ALA A CA 1
ATOM 4463 C C . ALA A 1 574 ? 16.056 -4.625 -19.213 1.00 85.12 574 ALA A C 1
ATOM 4465 O O . ALA A 1 574 ? 15.846 -5.813 -18.977 1.00 85.12 574 ALA A O 1
ATOM 4466 N N . GLY A 1 575 ? 16.721 -4.217 -20.302 1.00 92.06 575 GLY A N 1
ATOM 4467 C CA . GLY A 1 575 ? 17.160 -5.128 -21.362 1.00 92.06 575 GLY A CA 1
ATOM 4468 C C . GLY A 1 575 ? 18.122 -6.221 -20.885 1.00 92.06 575 GLY A C 1
ATOM 4469 O O . GLY A 1 575 ? 17.921 -7.387 -21.208 1.00 92.06 575 GLY A O 1
ATOM 4470 N N . LYS A 1 576 ? 19.124 -5.889 -20.056 1.00 91.50 576 LYS A N 1
ATOM 4471 C CA . LYS A 1 576 ? 20.067 -6.880 -19.495 1.00 91.50 576 LYS A CA 1
ATOM 4472 C C . LYS A 1 576 ? 19.382 -7.859 -18.546 1.00 91.50 576 LYS A C 1
ATOM 4474 O O . LYS A 1 576 ? 19.651 -9.056 -18.609 1.00 91.50 576 LYS A O 1
ATOM 4479 N N . GLY A 1 577 ? 18.504 -7.354 -17.674 1.00 90.69 577 GLY A N 1
ATOM 4480 C CA . GLY A 1 577 ? 17.723 -8.193 -16.766 1.00 90.69 577 GLY A CA 1
ATOM 4481 C C . GLY A 1 577 ? 16.824 -9.161 -17.533 1.00 90.69 577 GLY A C 1
ATOM 4482 O O . GLY A 1 577 ? 16.804 -10.349 -17.224 1.00 90.69 577 GLY A O 1
ATOM 4483 N N . PHE A 1 578 ? 16.145 -8.668 -18.572 1.00 94.94 578 PHE A N 1
ATOM 4484 C CA . PHE A 1 578 ? 15.278 -9.483 -19.418 1.00 94.94 578 PHE A CA 1
ATOM 4485 C C . PHE A 1 578 ? 16.073 -10.553 -20.166 1.00 94.94 578 PHE A C 1
ATOM 4487 O O . PHE A 1 578 ? 15.726 -11.727 -20.072 1.00 94.94 578 PHE A O 1
ATOM 4494 N N . ALA A 1 579 ? 17.175 -10.166 -20.824 1.00 95.06 579 ALA A N 1
ATOM 4495 C CA . ALA A 1 579 ? 18.042 -11.075 -21.573 1.00 95.06 579 ALA A CA 1
ATOM 4496 C C . ALA A 1 579 ? 18.485 -12.275 -20.729 1.00 95.06 579 ALA A C 1
ATOM 4498 O O . ALA A 1 579 ? 18.370 -13.417 -21.168 1.00 95.06 579 ALA A O 1
ATOM 4499 N N . ARG A 1 580 ? 18.936 -12.021 -19.494 1.00 92.69 580 ARG A N 1
ATOM 4500 C CA . ARG A 1 580 ? 19.339 -13.073 -18.556 1.00 92.69 580 ARG A CA 1
ATOM 4501 C C . ARG A 1 580 ? 18.168 -13.996 -18.208 1.00 92.69 580 ARG A C 1
ATOM 4503 O O . ARG A 1 580 ? 18.274 -15.202 -18.385 1.00 92.69 580 ARG A O 1
ATOM 4510 N N . LEU A 1 581 ? 17.040 -13.431 -17.774 1.00 93.06 581 LEU A N 1
ATOM 4511 C CA . LEU A 1 581 ? 15.898 -14.212 -17.289 1.00 93.06 581 LEU A CA 1
ATOM 4512 C C . LEU A 1 581 ? 15.253 -15.099 -18.362 1.00 93.06 581 LEU A C 1
ATOM 4514 O O . LEU A 1 581 ? 14.773 -16.181 -18.023 1.00 93.06 581 LEU A O 1
ATOM 4518 N N . VAL A 1 582 ? 15.205 -14.661 -19.625 1.00 95.12 582 VAL A N 1
ATOM 4519 C CA . VAL A 1 582 ? 14.656 -15.495 -20.709 1.00 95.12 582 VAL A CA 1
ATOM 4520 C C . VAL A 1 582 ? 15.643 -16.559 -21.180 1.00 95.12 582 VAL A C 1
ATOM 4522 O O . VAL A 1 582 ? 15.216 -17.667 -21.493 1.00 95.12 582 VAL A O 1
ATOM 4525 N N . THR A 1 583 ? 16.947 -16.258 -21.172 1.00 93.75 583 THR A N 1
ATOM 4526 C CA . THR A 1 583 ? 17.996 -17.233 -21.522 1.00 93.75 583 THR A CA 1
ATOM 4527 C C . THR A 1 583 ? 18.031 -18.373 -20.505 1.00 93.75 583 THR A C 1
ATOM 4529 O O . THR A 1 583 ? 17.977 -19.535 -20.895 1.00 93.75 583 THR A O 1
ATOM 4532 N N . ASP A 1 584 ? 17.948 -18.053 -19.205 1.00 91.50 584 ASP A N 1
ATOM 4533 C CA . ASP A 1 584 ? 17.841 -19.038 -18.112 1.00 91.50 584 ASP A CA 1
ATOM 4534 C C . ASP A 1 584 ? 16.606 -19.966 -18.258 1.00 91.50 584 ASP A C 1
ATOM 4536 O O . ASP A 1 584 ? 16.536 -21.025 -17.636 1.00 91.50 584 ASP A O 1
ATOM 4540 N N . ARG A 1 585 ? 15.621 -19.579 -19.083 1.00 92.88 585 ARG A N 1
ATOM 4541 C CA . ARG A 1 585 ? 14.372 -20.313 -19.359 1.00 92.88 585 ARG A CA 1
ATOM 4542 C C . ARG A 1 585 ? 14.314 -20.928 -20.769 1.00 92.88 585 ARG A C 1
ATOM 4544 O O . ARG A 1 585 ? 13.249 -21.388 -21.178 1.00 92.88 585 ARG A O 1
ATOM 4551 N N . GLY A 1 586 ? 15.435 -20.956 -21.494 1.00 92.62 586 GLY A N 1
ATOM 4552 C CA . GLY A 1 586 ? 15.579 -21.638 -22.788 1.00 92.62 586 GLY A CA 1
ATOM 4553 C C . GLY A 1 586 ? 15.393 -20.762 -24.034 1.00 92.62 586 GLY A C 1
ATOM 4554 O O . GLY A 1 586 ? 15.457 -21.282 -25.150 1.00 92.62 586 GLY A O 1
ATOM 4555 N N . ALA A 1 587 ? 15.187 -19.449 -23.888 1.00 95.81 587 ALA A N 1
ATOM 4556 C CA . ALA A 1 587 ? 15.148 -18.539 -25.034 1.00 95.81 587 ALA A CA 1
ATOM 4557 C C . ALA A 1 587 ? 16.560 -18.252 -25.575 1.00 95.81 587 ALA A C 1
ATOM 4559 O O . ALA A 1 587 ? 17.548 -18.288 -24.845 1.00 95.81 587 ALA A O 1
ATOM 4560 N N . ARG A 1 588 ? 16.664 -17.905 -26.861 1.00 95.56 588 ARG A N 1
ATOM 4561 C CA . ARG A 1 588 ? 17.924 -17.574 -27.540 1.00 95.56 588 ARG A CA 1
ATOM 4562 C C . ARG A 1 588 ? 17.956 -16.107 -27.946 1.00 95.56 588 ARG A C 1
ATOM 4564 O O . ARG A 1 588 ? 17.130 -15.664 -28.743 1.00 95.56 588 ARG A O 1
ATOM 4571 N N . ILE A 1 589 ? 18.938 -15.358 -27.445 1.00 96.25 589 ILE A N 1
ATOM 4572 C CA . ILE A 1 589 ? 19.119 -13.948 -27.813 1.00 96.25 589 ILE A CA 1
ATOM 4573 C C . ILE A 1 589 ? 19.802 -13.856 -29.177 1.00 96.25 589 ILE A C 1
ATOM 4575 O O . ILE A 1 589 ? 20.970 -14.208 -29.299 1.00 96.25 589 ILE A O 1
ATOM 4579 N N . VAL A 1 590 ? 19.101 -13.360 -30.195 1.00 95.81 590 VAL A N 1
ATOM 4580 C CA . VAL A 1 590 ? 19.616 -13.234 -31.572 1.00 95.81 590 VAL A CA 1
ATOM 4581 C C . VAL A 1 590 ? 20.122 -11.829 -31.908 1.00 95.81 590 VAL A C 1
ATOM 4583 O O . VAL A 1 590 ? 20.742 -11.623 -32.950 1.00 95.81 590 VAL A O 1
ATOM 4586 N N . GLY A 1 591 ? 19.913 -10.854 -31.021 1.00 94.62 591 GLY A N 1
ATOM 4587 C CA . GLY A 1 591 ? 20.529 -9.539 -31.154 1.00 94.62 591 GLY A CA 1
ATOM 4588 C C . GLY A 1 591 ? 20.256 -8.595 -29.987 1.00 94.62 591 GLY A C 1
ATOM 4589 O O . GLY A 1 591 ? 19.238 -8.703 -29.301 1.00 94.62 591 GLY A O 1
ATOM 4590 N N . VAL A 1 592 ? 21.169 -7.645 -29.781 1.00 95.44 592 VAL A N 1
ATOM 4591 C CA . VAL A 1 592 ? 21.078 -6.585 -28.763 1.00 95.44 592 VAL A CA 1
ATOM 4592 C C . VAL A 1 592 ? 21.607 -5.260 -29.314 1.00 95.44 592 VAL A C 1
ATOM 4594 O O . VAL A 1 592 ? 22.531 -5.265 -30.124 1.00 95.44 592 VAL A O 1
ATOM 4597 N N . SER A 1 593 ? 21.081 -4.118 -28.864 1.00 94.44 593 SER A N 1
ATOM 4598 C CA . SER A 1 593 ? 21.601 -2.792 -29.251 1.00 94.44 593 SER A CA 1
ATOM 4599 C C . SER A 1 593 ? 21.791 -1.840 -28.074 1.00 94.44 593 SER A C 1
ATOM 4601 O O . SER A 1 593 ? 21.213 -2.012 -26.999 1.00 94.44 593 SER A O 1
ATOM 4603 N N . ASP A 1 594 ? 22.609 -0.809 -28.269 1.00 90.19 594 ASP A N 1
ATOM 4604 C CA . ASP A 1 594 ? 22.608 0.405 -27.452 1.00 90.19 594 ASP A CA 1
ATOM 4605 C C . ASP A 1 594 ? 22.657 1.656 -28.344 1.00 90.19 594 ASP A C 1
ATOM 4607 O O . ASP A 1 594 ? 22.525 1.562 -29.559 1.00 90.19 594 ASP A O 1
ATOM 4611 N N . SER A 1 595 ? 22.849 2.843 -27.764 1.00 85.19 595 SER A N 1
ATOM 4612 C CA . SER A 1 595 ? 22.867 4.102 -28.522 1.00 85.19 595 SER A CA 1
ATOM 4613 C C . SER A 1 595 ? 24.018 4.233 -29.535 1.00 85.19 595 SER A C 1
ATOM 4615 O O . SER A 1 595 ? 24.147 5.281 -30.161 1.00 85.19 595 SER A O 1
ATOM 4617 N N . ARG A 1 596 ? 24.938 3.263 -29.620 1.00 87.25 596 ARG A N 1
ATOM 4618 C CA . ARG A 1 596 ? 26.126 3.304 -30.488 1.00 87.25 596 ARG A CA 1
ATOM 4619 C C . ARG A 1 596 ? 26.106 2.260 -31.597 1.00 87.25 596 ARG A C 1
ATOM 4621 O O . ARG A 1 596 ? 26.951 2.347 -32.481 1.00 87.25 596 ARG A O 1
ATOM 4628 N N . GLY A 1 597 ? 25.191 1.296 -31.544 1.00 88.94 597 GLY A N 1
ATOM 4629 C CA . GLY A 1 597 ? 25.068 0.254 -32.556 1.00 88.94 597 GLY A CA 1
ATOM 4630 C C . GLY A 1 597 ? 24.415 -1.021 -32.032 1.00 88.94 597 GLY A C 1
ATOM 4631 O O . GLY A 1 597 ? 23.886 -1.060 -30.917 1.00 88.94 597 GLY A O 1
ATOM 4632 N N . ALA A 1 598 ? 24.446 -2.067 -32.852 1.00 92.19 598 ALA A N 1
ATOM 4633 C CA . ALA A 1 598 ? 23.811 -3.353 -32.598 1.00 92.19 598 ALA A CA 1
ATOM 4634 C C . ALA A 1 598 ? 24.783 -4.523 -32.799 1.00 92.19 598 ALA A C 1
ATOM 4636 O O . ALA A 1 598 ? 25.654 -4.492 -33.665 1.00 92.19 598 ALA A O 1
ATOM 4637 N N . ILE A 1 599 ? 24.597 -5.576 -32.009 1.00 91.50 599 ILE A N 1
ATOM 4638 C CA . ILE A 1 599 ? 25.226 -6.883 -32.189 1.00 91.50 599 ILE A CA 1
ATOM 4639 C C . ILE A 1 599 ? 24.139 -7.857 -32.631 1.00 91.50 599 ILE A C 1
ATOM 4641 O O . ILE A 1 599 ? 23.133 -8.000 -31.936 1.00 91.50 599 ILE A O 1
ATOM 4645 N N . ILE A 1 600 ? 24.346 -8.528 -33.764 1.00 91.31 600 ILE A N 1
ATOM 4646 C CA . ILE A 1 600 ? 23.392 -9.476 -34.353 1.00 91.31 600 ILE A CA 1
ATOM 4647 C C . ILE A 1 600 ? 24.049 -10.854 -34.458 1.00 91.31 600 ILE A C 1
ATOM 4649 O O . ILE A 1 600 ? 25.153 -10.991 -34.981 1.00 91.31 600 ILE A O 1
ATOM 4653 N N . ALA A 1 601 ? 23.360 -11.879 -33.966 1.00 90.94 601 ALA A N 1
ATOM 4654 C CA . ALA A 1 601 ? 23.799 -13.269 -33.965 1.00 90.94 601 ALA A CA 1
ATOM 4655 C C . ALA A 1 601 ? 22.624 -14.170 -34.382 1.00 90.94 601 ALA A C 1
ATOM 4657 O O . ALA A 1 601 ? 21.875 -14.629 -33.520 1.00 90.94 601 ALA A O 1
ATOM 4658 N N . PRO A 1 602 ? 22.432 -14.453 -35.686 1.00 86.31 602 PRO A N 1
ATOM 4659 C CA . PRO A 1 602 ? 21.277 -15.225 -36.160 1.00 86.31 602 PRO A CA 1
ATOM 4660 C C . PRO A 1 602 ? 21.161 -16.629 -35.545 1.00 86.31 602 PRO A C 1
ATOM 4662 O O . PRO A 1 602 ? 20.058 -17.143 -35.382 1.00 86.31 602 PRO A O 1
ATOM 4665 N N . ALA A 1 603 ? 22.291 -17.241 -35.176 1.00 85.62 603 ALA A N 1
ATOM 4666 C CA . ALA A 1 603 ? 22.338 -18.535 -34.490 1.00 85.62 603 ALA A CA 1
ATOM 4667 C C . ALA A 1 603 ? 22.052 -18.449 -32.972 1.00 85.62 603 ALA A C 1
ATOM 4669 O O . ALA A 1 603 ? 21.868 -19.480 -32.324 1.00 85.62 603 ALA A O 1
ATOM 4670 N N . GLY A 1 604 ? 21.987 -17.236 -32.417 1.00 88.56 604 GLY A N 1
ATOM 4671 C CA . GLY A 1 604 ? 21.911 -16.952 -30.987 1.00 88.56 604 GLY A CA 1
ATOM 4672 C C . GLY A 1 604 ? 23.277 -16.628 -30.370 1.00 88.56 604 GLY A C 1
ATOM 4673 O O . GLY A 1 604 ? 24.306 -17.182 -30.754 1.00 88.56 604 GLY A O 1
ATOM 4674 N N . LEU A 1 605 ? 23.287 -15.722 -29.394 1.00 87.44 605 LEU A N 1
ATOM 4675 C CA . LEU A 1 605 ? 24.432 -15.453 -28.528 1.00 87.44 605 LEU A CA 1
ATOM 4676 C C . LEU A 1 605 ? 24.571 -16.597 -27.519 1.00 87.44 605 LEU A C 1
ATOM 4678 O O . LEU A 1 605 ? 23.616 -16.913 -26.816 1.00 87.44 605 LEU A O 1
ATOM 4682 N N . GLY A 1 606 ? 25.762 -17.193 -27.420 1.00 82.19 606 GLY A N 1
ATOM 4683 C CA . GLY A 1 606 ? 26.045 -18.176 -26.373 1.00 82.19 606 GLY A CA 1
ATOM 4684 C C . GLY A 1 606 ? 26.064 -17.538 -24.979 1.00 82.19 606 GLY A C 1
ATOM 4685 O O . GLY A 1 606 ? 26.450 -16.374 -24.836 1.00 82.19 606 GLY A O 1
ATOM 4686 N N . ASP A 1 607 ? 25.718 -18.313 -23.949 1.00 83.12 607 ASP A N 1
ATOM 4687 C CA . ASP A 1 607 ? 25.558 -17.845 -22.561 1.00 83.12 607 ASP A CA 1
ATOM 4688 C C . ASP A 1 607 ? 26.766 -17.053 -22.048 1.00 83.12 607 ASP A C 1
ATOM 4690 O O . ASP A 1 607 ? 26.618 -15.988 -21.446 1.00 83.12 607 ASP A O 1
ATOM 4694 N N . ARG A 1 608 ? 27.983 -17.528 -22.350 1.00 84.69 608 ARG A N 1
ATOM 4695 C CA . ARG A 1 608 ? 29.231 -16.843 -21.982 1.00 84.69 608 ARG A CA 1
ATOM 4696 C C . ARG A 1 608 ? 29.364 -15.481 -22.665 1.00 84.69 608 ARG A C 1
ATOM 4698 O O . ARG A 1 608 ? 29.713 -14.503 -22.017 1.00 84.69 608 ARG A O 1
ATOM 4705 N N . THR A 1 609 ? 29.061 -15.397 -23.959 1.00 85.69 609 THR A N 1
ATOM 4706 C CA . THR A 1 609 ? 29.127 -14.136 -24.711 1.00 85.69 609 THR A CA 1
ATOM 4707 C C . THR A 1 609 ? 28.097 -13.135 -24.198 1.00 85.69 609 THR A C 1
ATOM 4709 O O . THR A 1 609 ? 28.423 -11.962 -24.019 1.00 85.69 609 THR A O 1
ATOM 4712 N N . LEU A 1 610 ? 26.871 -13.587 -23.919 1.00 87.69 610 LEU A N 1
ATOM 4713 C CA . LEU A 1 610 ? 25.837 -12.741 -23.329 1.00 87.69 610 LEU A CA 1
ATOM 4714 C C . LEU A 1 610 ? 26.243 -12.253 -21.929 1.00 87.69 610 LEU A C 1
ATOM 4716 O O . LEU A 1 610 ? 26.076 -11.071 -21.624 1.00 87.69 610 LEU A O 1
ATOM 4720 N N . HIS A 1 611 ? 26.826 -13.127 -21.103 1.00 88.44 611 HIS A N 1
ATOM 4721 C CA . HIS A 1 611 ? 27.371 -12.759 -19.798 1.00 88.44 611 HIS A CA 1
ATOM 4722 C C . HIS A 1 611 ? 28.437 -11.660 -19.918 1.00 88.44 611 HIS A C 1
ATOM 4724 O O . HIS A 1 611 ? 28.318 -10.620 -19.268 1.00 88.44 611 HIS A O 1
ATOM 4730 N N . ASP A 1 612 ? 29.431 -11.842 -20.791 1.00 88.69 612 ASP A N 1
ATOM 4731 C CA . ASP A 1 612 ? 30.517 -10.878 -21.006 1.00 88.69 612 ASP A CA 1
ATOM 4732 C C . ASP A 1 612 ? 29.988 -9.518 -21.496 1.00 88.69 612 ASP A C 1
ATOM 4734 O O . ASP A 1 612 ? 30.432 -8.463 -21.031 1.00 88.69 612 ASP A O 1
ATOM 4738 N N . LEU A 1 613 ? 28.989 -9.522 -22.386 1.00 88.88 613 LEU A N 1
ATOM 4739 C CA . LEU A 1 613 ? 28.306 -8.311 -22.853 1.00 88.88 613 LEU A CA 1
ATOM 4740 C C . LEU A 1 613 ? 27.598 -7.573 -21.712 1.00 88.88 613 LEU A C 1
ATOM 4742 O O . LEU A 1 613 ? 27.727 -6.351 -21.575 1.00 88.88 613 LEU A O 1
ATOM 4746 N N . ILE A 1 614 ? 26.867 -8.304 -20.869 1.00 89.38 614 ILE A N 1
ATOM 4747 C CA . ILE A 1 614 ? 26.182 -7.739 -19.702 1.00 89.38 614 ILE A CA 1
ATOM 4748 C C . ILE A 1 614 ? 27.202 -7.130 -18.731 1.00 89.38 614 ILE A C 1
ATOM 4750 O O . ILE A 1 614 ? 26.993 -6.002 -18.277 1.00 89.38 614 ILE A O 1
ATOM 4754 N N . GLN A 1 615 ? 28.322 -7.809 -18.459 1.00 88.56 615 GLN A N 1
ATOM 4755 C CA . GLN A 1 615 ? 29.388 -7.278 -17.599 1.00 88.56 615 GLN A CA 1
ATOM 4756 C C . GLN A 1 615 ? 30.047 -6.033 -18.193 1.00 88.56 615 GLN A C 1
ATOM 4758 O O . GLN A 1 615 ? 30.282 -5.048 -17.489 1.00 88.56 615 GLN A O 1
ATOM 4763 N N . HIS A 1 616 ? 30.281 -6.021 -19.506 1.00 88.00 616 HIS A N 1
ATOM 4764 C CA . HIS A 1 616 ? 30.806 -4.853 -20.206 1.00 88.00 616 HIS A CA 1
ATOM 4765 C C . HIS A 1 616 ? 29.906 -3.628 -20.024 1.00 88.00 616 HIS A C 1
ATOM 4767 O O . HIS A 1 616 ? 30.389 -2.552 -19.668 1.00 88.00 616 HIS A O 1
ATOM 4773 N N . LYS A 1 617 ? 28.590 -3.804 -20.180 1.00 86.06 617 LYS A N 1
ATOM 4774 C CA . LYS A 1 617 ? 27.593 -2.751 -19.946 1.00 86.06 617 LYS A CA 1
ATOM 4775 C C . LYS A 1 617 ? 27.432 -2.383 -18.467 1.00 86.06 617 LYS A C 1
ATOM 4777 O O . LYS A 1 617 ? 27.111 -1.233 -18.183 1.00 86.06 617 LYS A O 1
ATOM 4782 N N . ASN A 1 618 ? 27.597 -3.317 -17.527 1.00 82.06 618 ASN A N 1
ATOM 4783 C CA . ASN A 1 618 ? 27.569 -3.025 -16.085 1.00 82.06 618 ASN A CA 1
ATOM 4784 C C . ASN A 1 618 ? 28.749 -2.143 -15.658 1.00 82.06 618 ASN A C 1
ATOM 4786 O O . ASN A 1 618 ? 28.576 -1.288 -14.800 1.00 82.06 618 ASN A O 1
ATOM 4790 N N . ALA A 1 619 ? 29.896 -2.262 -16.331 1.00 82.56 619 ALA A N 1
ATOM 4791 C CA . ALA A 1 619 ? 31.039 -1.362 -16.169 1.00 82.56 619 ALA A CA 1
ATOM 4792 C C . ALA A 1 619 ? 30.837 0.030 -16.819 1.00 82.56 619 ALA A C 1
ATOM 4794 O O . ALA A 1 619 ? 31.800 0.763 -17.024 1.00 82.56 619 ALA A O 1
ATOM 4795 N N . GLY A 1 620 ? 29.609 0.387 -17.219 1.00 75.06 620 GLY A N 1
ATOM 4796 C CA . GLY A 1 620 ? 29.283 1.687 -17.819 1.00 75.06 620 GLY A CA 1
ATOM 4797 C C . GLY A 1 620 ? 29.794 1.884 -19.250 1.00 75.06 620 GLY A C 1
ATOM 4798 O O . GLY A 1 620 ? 29.719 2.989 -19.787 1.00 75.06 620 GLY A O 1
ATOM 4799 N N . ARG A 1 621 ? 30.311 0.832 -19.896 1.00 82.62 621 ARG A N 1
ATOM 4800 C CA . ARG A 1 621 ? 30.922 0.929 -21.227 1.00 82.62 621 ARG A CA 1
ATOM 4801 C C . ARG A 1 621 ? 29.878 0.896 -22.351 1.00 82.62 621 ARG A C 1
ATOM 4803 O O . ARG A 1 621 ? 28.747 0.415 -22.201 1.00 82.62 621 ARG A O 1
ATOM 4810 N N . ARG A 1 622 ? 30.256 1.455 -23.502 1.00 83.06 622 ARG A N 1
ATOM 4811 C CA . ARG A 1 622 ? 29.461 1.452 -24.742 1.00 83.06 622 ARG A CA 1
ATOM 4812 C C . ARG A 1 622 ? 29.606 0.113 -25.468 1.00 83.06 622 ARG A C 1
ATOM 4814 O O . ARG A 1 622 ? 30.646 -0.528 -25.354 1.00 83.06 622 ARG A O 1
ATOM 4821 N N . LEU A 1 623 ? 28.592 -0.310 -26.217 1.00 84.50 623 LEU A N 1
ATOM 4822 C CA . LEU A 1 623 ? 28.615 -1.608 -26.897 1.00 84.50 623 LEU A CA 1
ATOM 4823 C C . LEU A 1 623 ? 29.706 -1.693 -27.979 1.00 84.50 623 LEU A C 1
ATOM 4825 O O . LEU A 1 623 ? 30.345 -2.729 -28.116 1.00 84.50 623 LEU A O 1
ATOM 4829 N N . ASP A 1 624 ? 30.012 -0.587 -28.660 1.00 82.44 624 ASP A N 1
ATOM 4830 C CA . ASP A 1 624 ? 31.056 -0.507 -29.696 1.00 82.44 624 ASP A CA 1
ATOM 4831 C C . ASP A 1 624 ? 32.490 -0.664 -29.156 1.00 82.44 624 ASP A C 1
ATOM 4833 O O . ASP A 1 624 ? 33.428 -0.940 -29.908 1.00 82.44 624 ASP A O 1
ATOM 4837 N N . THR A 1 625 ? 32.686 -0.515 -27.842 1.00 83.31 625 THR A N 1
ATOM 4838 C CA . THR A 1 625 ? 33.976 -0.765 -27.183 1.00 83.31 625 THR A CA 1
ATOM 4839 C C . THR A 1 625 ? 34.111 -2.196 -26.673 1.00 83.31 625 THR A C 1
ATOM 4841 O O . THR A 1 625 ? 35.143 -2.543 -26.099 1.00 83.31 625 THR A O 1
ATOM 4844 N N . PHE A 1 626 ? 33.099 -3.044 -26.874 1.00 82.31 626 PHE A N 1
ATOM 4845 C CA . PHE A 1 626 ? 33.183 -4.447 -26.498 1.00 82.31 626 PHE A CA 1
ATOM 4846 C C . PHE A 1 626 ? 34.237 -5.151 -27.355 1.00 82.31 626 PHE A C 1
ATOM 4848 O O . PHE A 1 626 ? 34.247 -5.052 -28.581 1.00 82.31 626 PHE A O 1
ATOM 4855 N N . ARG A 1 627 ? 35.165 -5.839 -26.696 1.00 71.00 627 ARG A N 1
ATOM 4856 C CA . ARG A 1 627 ? 36.217 -6.654 -27.310 1.00 71.00 627 ARG A CA 1
ATOM 4857 C C . ARG A 1 627 ? 36.080 -8.063 -26.732 1.00 71.00 627 ARG A C 1
ATOM 4859 O O . ARG A 1 627 ? 36.912 -8.496 -25.948 1.00 71.00 627 ARG A O 1
ATOM 4866 N N . GLY A 1 628 ? 34.948 -8.717 -27.003 1.00 60.81 628 GLY A N 1
ATOM 4867 C CA . GLY A 1 628 ? 34.713 -10.097 -26.562 1.00 60.81 628 GLY A CA 1
ATOM 4868 C C . GLY A 1 628 ? 35.722 -11.084 -27.171 1.00 60.81 628 GLY A C 1
ATOM 4869 O O . GLY A 1 628 ? 36.564 -10.667 -27.968 1.00 60.81 628 GLY A O 1
ATOM 4870 N N . PRO A 1 629 ? 35.608 -12.397 -26.886 1.00 52.31 629 PRO A N 1
ATOM 4871 C CA . PRO A 1 629 ? 36.577 -13.422 -27.308 1.00 52.31 629 PRO A CA 1
ATOM 4872 C C . PRO A 1 629 ? 36.861 -13.513 -28.822 1.00 52.31 629 PRO A C 1
ATOM 4874 O O . PRO A 1 629 ? 37.801 -14.195 -29.211 1.00 52.31 629 PRO A O 1
ATOM 4877 N N . ALA A 1 630 ? 36.073 -12.838 -29.668 1.00 50.22 630 ALA A N 1
ATOM 4878 C CA . ALA A 1 630 ? 36.252 -12.771 -31.121 1.00 50.22 630 ALA A CA 1
ATOM 4879 C C . ALA A 1 630 ? 36.399 -11.342 -31.698 1.00 50.22 630 ALA A C 1
ATOM 4881 O O . ALA A 1 630 ? 36.454 -11.196 -32.914 1.00 50.22 630 ALA A O 1
ATOM 4882 N N . GLY A 1 631 ? 36.470 -10.295 -30.862 1.00 48.84 631 GLY A N 1
ATOM 4883 C CA . GLY A 1 631 ? 36.623 -8.897 -31.295 1.00 48.84 631 GLY A CA 1
ATOM 4884 C C . GLY A 1 631 ? 35.504 -8.349 -32.221 1.00 48.84 631 GLY A C 1
ATOM 4885 O O . GLY A 1 631 ? 34.716 -9.103 -32.784 1.00 48.84 631 GLY A O 1
ATOM 4886 N N . PRO A 1 632 ? 35.402 -7.021 -32.408 1.00 43.38 632 PRO A N 1
ATOM 4887 C CA . PRO A 1 632 ? 34.508 -6.408 -33.399 1.00 43.38 632 PRO A CA 1
ATOM 4888 C C . PRO A 1 632 ? 34.997 -6.566 -34.849 1.00 43.38 632 PRO A C 1
ATOM 4890 O O . PRO A 1 632 ? 34.275 -6.204 -35.771 1.00 43.38 632 PRO A O 1
ATOM 4893 N N . GLU A 1 633 ? 36.209 -7.092 -35.057 1.00 43.91 633 GLU A N 1
ATOM 4894 C CA . GLU A 1 633 ? 36.850 -7.273 -36.369 1.00 43.91 633 GLU A CA 1
ATOM 4895 C C . GLU A 1 633 ? 36.762 -8.715 -36.891 1.00 43.91 633 GLU A C 1
ATOM 4897 O O . GLU A 1 633 ? 37.612 -9.164 -37.654 1.00 43.91 633 GLU A O 1
ATOM 4902 N N . SER A 1 634 ? 35.731 -9.476 -36.526 1.00 42.97 634 SER A N 1
ATOM 4903 C CA . SER A 1 634 ? 35.465 -10.750 -37.202 1.00 42.97 634 SER A CA 1
ATOM 4904 C C . SER A 1 634 ? 34.730 -10.504 -38.523 1.00 42.97 634 SER A C 1
ATOM 4906 O O . SER A 1 634 ? 33.568 -10.864 -38.707 1.00 42.97 634 SER A O 1
ATOM 4908 N N . ALA A 1 635 ? 35.441 -9.898 -39.477 1.00 39.12 635 ALA A N 1
ATOM 4909 C CA . ALA A 1 635 ? 35.104 -9.986 -40.889 1.00 39.12 635 ALA A CA 1
ATOM 4910 C C . ALA A 1 635 ? 35.171 -11.468 -41.310 1.00 39.12 635 ALA A C 1
ATOM 4912 O O . ALA A 1 635 ? 36.228 -11.983 -41.659 1.00 39.12 635 ALA A O 1
ATOM 4913 N N . GLY A 1 636 ? 34.035 -12.168 -41.227 1.00 41.91 636 GLY A N 1
ATOM 4914 C CA . GLY A 1 636 ? 33.822 -13.448 -41.909 1.00 41.91 636 GLY A CA 1
ATOM 4915 C C . GLY A 1 636 ? 34.027 -14.742 -41.111 1.00 41.91 636 GLY A C 1
ATOM 4916 O O 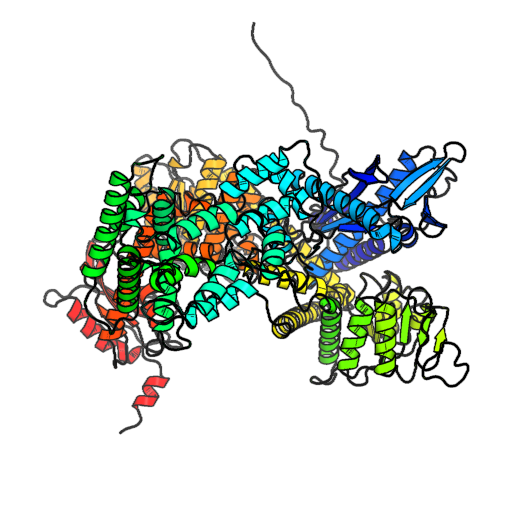. GLY A 1 636 ? 34.275 -15.768 -41.737 1.00 41.91 636 GLY A O 1
ATOM 4917 N N . GLY A 1 637 ? 33.898 -14.753 -39.776 1.00 46.88 637 GLY A N 1
ATOM 4918 C CA . GLY A 1 637 ? 33.961 -16.029 -39.029 1.00 46.88 637 GLY A CA 1
ATOM 4919 C C . GLY A 1 637 ? 33.640 -16.023 -37.529 1.00 46.88 637 GLY A C 1
ATOM 4920 O O . GLY A 1 637 ? 33.809 -17.050 -36.876 1.00 46.88 637 GLY A O 1
ATOM 4921 N N . GLY A 1 638 ? 33.208 -14.895 -36.956 1.00 57.25 638 GLY A N 1
ATOM 4922 C CA . GLY A 1 638 ? 32.854 -14.794 -35.535 1.00 57.25 638 GLY A CA 1
ATOM 4923 C C . GLY A 1 638 ? 31.406 -15.218 -35.235 1.00 57.25 638 GLY A C 1
ATOM 4924 O O . GLY A 1 638 ? 30.578 -15.266 -36.143 1.00 57.25 638 GLY A O 1
ATOM 4925 N N . PRO A 1 639 ? 31.058 -15.490 -33.961 1.00 65.69 639 PRO A N 1
ATOM 4926 C CA . PRO A 1 639 ? 29.711 -15.919 -33.560 1.00 65.69 639 PRO A CA 1
ATOM 4927 C C . PRO A 1 639 ? 28.631 -14.815 -33.638 1.00 65.69 639 PRO A C 1
ATOM 4929 O O . PRO A 1 639 ? 27.457 -15.100 -33.414 1.00 65.69 639 PRO A O 1
ATOM 4932 N N . PHE A 1 640 ? 29.001 -13.561 -33.929 1.00 79.38 640 PHE A N 1
ATOM 4933 C CA . PHE A 1 640 ? 28.095 -12.412 -34.061 1.00 79.38 640 PHE A CA 1
ATOM 4934 C C . PHE A 1 640 ? 28.703 -11.322 -34.964 1.00 79.38 640 PHE A C 1
ATOM 4936 O O . PHE A 1 640 ? 29.910 -11.310 -35.189 1.00 79.38 640 PHE A O 1
ATOM 4943 N N . VAL A 1 641 ? 27.880 -10.381 -35.439 1.00 83.81 641 VAL A N 1
ATOM 4944 C CA . VAL A 1 641 ? 28.279 -9.242 -36.286 1.00 83.81 641 VAL A CA 1
ATOM 4945 C C . VAL A 1 641 ? 27.949 -7.920 -35.590 1.00 83.81 641 VAL A C 1
ATOM 4947 O O . VAL A 1 641 ? 26.851 -7.752 -35.055 1.00 83.81 641 VAL A O 1
ATOM 4950 N N . TRP A 1 642 ? 28.897 -6.978 -35.592 1.00 85.56 642 TRP A N 1
ATOM 4951 C CA . TRP A 1 642 ? 28.691 -5.605 -35.121 1.00 85.56 642 TRP A CA 1
ATOM 4952 C C . TRP A 1 642 ? 28.173 -4.703 -36.244 1.00 85.56 642 TRP A C 1
ATOM 4954 O O . TRP A 1 642 ? 28.697 -4.709 -37.356 1.00 85.56 642 TRP A O 1
ATOM 4964 N N . HIS A 1 643 ? 27.203 -3.855 -35.915 1.00 87.50 643 HIS A N 1
ATOM 4965 C CA . HIS A 1 643 ? 26.670 -2.828 -36.794 1.00 87.50 643 HIS A CA 1
ATOM 4966 C C . HIS A 1 643 ? 26.679 -1.469 -36.101 1.00 87.50 643 HIS A C 1
ATOM 4968 O O . HIS A 1 643 ? 26.154 -1.323 -35.002 1.00 87.50 643 HIS A O 1
ATOM 4974 N N . ALA A 1 644 ? 27.207 -0.447 -36.776 1.00 86.31 644 ALA A N 1
ATOM 4975 C CA . ALA A 1 644 ? 27.209 0.920 -36.254 1.00 86.31 644 ALA A CA 1
ATOM 4976 C C . ALA A 1 644 ? 25.805 1.554 -36.210 1.00 86.31 644 ALA A C 1
ATOM 4978 O O . ALA A 1 644 ? 25.570 2.454 -35.411 1.00 86.31 644 ALA A O 1
ATOM 4979 N N . ASN A 1 645 ? 24.871 1.089 -37.050 1.00 90.44 645 ASN A N 1
ATOM 4980 C CA . ASN A 1 645 ? 23.478 1.529 -37.006 1.00 90.44 645 ASN A CA 1
ATOM 4981 C C . ASN A 1 645 ? 22.695 0.703 -35.960 1.00 90.44 645 ASN A C 1
ATOM 4983 O O . ASN A 1 645 ? 22.480 -0.490 -36.192 1.00 90.44 645 ASN A O 1
ATOM 4987 N N . PRO A 1 646 ? 22.252 1.300 -34.837 1.00 88.88 646 PRO A N 1
ATOM 4988 C CA . PRO A 1 646 ? 21.504 0.583 -33.806 1.00 88.88 646 PRO A CA 1
ATOM 4989 C C . PRO A 1 646 ? 20.104 0.136 -34.254 1.00 88.88 646 PRO A C 1
ATOM 4991 O O . PRO A 1 646 ? 19.607 -0.871 -33.744 1.00 88.88 646 PRO A O 1
ATOM 4994 N N . ASP A 1 647 ? 19.491 0.827 -35.221 1.00 90.06 647 ASP A N 1
ATOM 4995 C CA . ASP A 1 647 ? 18.115 0.566 -35.665 1.00 90.06 647 ASP A CA 1
ATOM 4996 C C . ASP A 1 647 ? 17.991 -0.705 -36.505 1.00 90.06 647 ASP A C 1
ATOM 4998 O O . ASP A 1 647 ? 16.905 -1.274 -36.605 1.00 90.06 647 ASP A O 1
ATOM 5002 N N . LEU A 1 648 ? 19.108 -1.222 -37.037 1.00 91.25 648 LEU A N 1
ATOM 5003 C CA . LEU A 1 648 ? 19.128 -2.517 -37.726 1.00 91.25 648 LEU A CA 1
ATOM 5004 C C . LEU A 1 648 ? 18.561 -3.637 -36.854 1.00 91.25 648 LEU A C 1
ATOM 5006 O O . LEU A 1 648 ? 17.946 -4.567 -37.378 1.00 91.25 648 LEU A O 1
ATOM 5010 N N . LEU A 1 649 ? 18.695 -3.518 -35.531 1.00 94.25 649 LEU A N 1
ATOM 5011 C CA . LEU A 1 649 ? 18.118 -4.466 -34.593 1.00 94.25 649 LEU A CA 1
ATOM 5012 C C . LEU A 1 649 ? 16.593 -4.618 -34.755 1.00 94.25 649 LEU A C 1
ATOM 5014 O O . LEU A 1 649 ? 16.086 -5.727 -34.614 1.00 94.25 649 LEU A O 1
ATOM 5018 N N . LEU A 1 650 ? 15.865 -3.544 -35.079 1.00 92.88 650 LEU A N 1
ATOM 5019 C CA . LEU A 1 650 ? 14.403 -3.574 -35.233 1.00 92.88 650 LEU A CA 1
ATOM 5020 C C . LEU A 1 650 ? 13.960 -4.493 -36.386 1.00 92.88 650 LEU A C 1
ATOM 5022 O O . LEU A 1 650 ? 12.853 -5.023 -36.378 1.00 92.88 650 LEU A O 1
ATOM 5026 N N . THR A 1 651 ? 14.840 -4.719 -37.361 1.00 93.31 651 THR A N 1
ATOM 5027 C CA . THR A 1 651 ? 14.566 -5.532 -38.558 1.00 93.31 651 THR A CA 1
ATOM 5028 C C . THR A 1 651 ? 15.062 -6.977 -38.449 1.00 93.31 651 THR A C 1
ATOM 5030 O O . THR A 1 651 ? 14.885 -7.763 -39.380 1.00 93.31 651 THR A O 1
ATOM 5033 N N . VAL A 1 652 ? 15.676 -7.354 -37.320 1.00 93.62 652 VAL A N 1
ATOM 5034 C CA . VAL A 1 652 ? 16.195 -8.711 -37.098 1.00 93.62 652 VAL A CA 1
ATOM 5035 C C . VAL A 1 652 ? 15.048 -9.713 -37.009 1.00 93.62 652 VAL A C 1
ATOM 5037 O O . VAL A 1 652 ? 14.087 -9.515 -36.267 1.00 93.62 652 VAL A O 1
ATOM 5040 N N . LYS A 1 653 ? 15.181 -10.830 -37.732 1.00 95.81 653 LYS A N 1
ATOM 5041 C CA . LYS A 1 653 ? 14.258 -11.962 -37.632 1.00 95.81 653 LYS A CA 1
ATOM 5042 C C . LYS A 1 653 ? 14.345 -12.595 -36.242 1.00 95.81 653 LYS A C 1
ATOM 5044 O O . LYS A 1 653 ? 15.365 -13.188 -35.896 1.00 95.81 653 LYS A O 1
ATOM 5049 N N . ALA A 1 654 ? 13.265 -12.498 -35.479 1.00 96.94 654 ALA A N 1
ATOM 5050 C CA . ALA A 1 654 ? 13.128 -13.073 -34.143 1.00 96.94 654 ALA A CA 1
ATOM 5051 C C . ALA A 1 654 ? 11.656 -13.403 -33.874 1.00 96.94 654 ALA A C 1
ATOM 5053 O O . ALA A 1 654 ? 10.774 -12.795 -34.463 1.00 96.94 654 ALA A O 1
ATOM 5054 N N . ASP A 1 655 ? 11.343 -14.318 -32.967 1.00 97.12 655 ASP A N 1
ATOM 5055 C CA . ASP A 1 655 ? 9.956 -14.506 -32.530 1.00 97.12 655 ASP A CA 1
ATOM 5056 C C . ASP A 1 655 ? 9.472 -13.283 -31.736 1.00 97.12 655 ASP A C 1
ATOM 5058 O O . ASP A 1 655 ? 8.353 -12.809 -31.942 1.00 97.12 655 ASP A O 1
ATOM 5062 N N . LEU A 1 656 ? 10.344 -12.747 -30.873 1.00 97.56 656 LEU A N 1
ATOM 5063 C CA . LEU A 1 656 ? 10.068 -11.630 -29.974 1.00 97.56 656 LEU A CA 1
ATOM 5064 C C . LEU A 1 656 ? 11.044 -10.462 -30.183 1.00 97.56 656 LEU A C 1
ATOM 5066 O O . LEU A 1 656 ? 12.260 -10.638 -30.082 1.00 97.56 656 LEU A O 1
ATOM 5070 N N . LEU A 1 657 ? 10.507 -9.255 -30.371 1.00 97.69 657 LEU A N 1
ATOM 5071 C CA . LEU A 1 657 ? 11.249 -7.993 -30.292 1.00 97.69 657 LEU A CA 1
ATOM 5072 C C . LEU A 1 657 ? 10.921 -7.274 -28.977 1.00 97.69 657 LEU A C 1
ATOM 5074 O O . LEU A 1 657 ? 9.762 -6.991 -28.689 1.00 97.69 657 LEU A O 1
ATOM 5078 N N . VAL A 1 658 ? 11.938 -6.955 -28.183 1.00 96.94 658 VAL A N 1
ATOM 5079 C CA . VAL A 1 658 ? 11.793 -6.315 -26.870 1.00 96.94 658 VAL A CA 1
ATOM 5080 C C . VAL A 1 658 ? 12.302 -4.879 -26.948 1.00 96.94 658 VAL A C 1
ATOM 5082 O O . VAL A 1 658 ? 13.479 -4.657 -27.231 1.00 96.94 658 VAL A O 1
ATOM 5085 N N . LEU A 1 659 ? 11.436 -3.902 -26.681 1.00 94.94 659 LEU A N 1
ATOM 5086 C CA . LEU A 1 659 ? 11.765 -2.477 -26.754 1.00 94.94 659 LEU A CA 1
ATOM 5087 C C . LEU A 1 659 ? 11.986 -1.906 -25.353 1.00 94.94 659 LEU A C 1
ATOM 5089 O O . LEU A 1 659 ? 11.061 -1.856 -24.541 1.00 94.94 659 LEU A O 1
ATOM 5093 N N . THR A 1 660 ? 13.218 -1.486 -25.054 1.00 90.50 660 THR A N 1
ATOM 5094 C CA . THR A 1 660 ? 13.604 -1.039 -23.700 1.00 90.50 660 THR A CA 1
ATOM 5095 C C . THR A 1 660 ? 14.396 0.276 -23.677 1.00 90.50 660 THR A C 1
ATOM 5097 O O . THR A 1 660 ? 14.954 0.652 -22.643 1.00 90.50 660 THR A O 1
ATOM 5100 N N . ALA A 1 661 ? 14.462 0.984 -24.812 1.00 82.88 661 ALA A N 1
ATOM 5101 C CA . ALA A 1 661 ? 15.303 2.168 -24.974 1.00 82.88 661 ALA A CA 1
ATOM 5102 C C . ALA A 1 661 ? 14.523 3.490 -24.934 1.00 82.88 661 ALA A C 1
ATOM 5104 O O . ALA A 1 661 ? 14.749 4.291 -24.030 1.00 82.88 661 ALA A O 1
ATOM 5105 N N . MET A 1 662 ? 13.640 3.730 -25.908 1.00 81.31 662 MET A N 1
ATOM 5106 C CA . MET A 1 662 ? 13.049 5.051 -26.168 1.00 81.31 662 MET A CA 1
ATOM 5107 C C . MET A 1 662 ? 11.556 4.926 -26.510 1.00 81.31 662 MET A C 1
ATOM 5109 O O . MET A 1 662 ? 11.173 3.910 -27.101 1.00 81.31 662 MET A O 1
ATOM 5113 N N . PRO A 1 663 ? 10.725 5.935 -26.187 1.00 81.69 663 PRO A N 1
ATOM 5114 C CA . PRO A 1 663 ? 9.392 6.070 -26.767 1.00 81.69 663 PRO A CA 1
ATOM 5115 C C . PRO A 1 663 ? 9.459 6.157 -28.299 1.00 81.69 663 PRO A C 1
ATOM 5117 O O . PRO A 1 663 ? 10.485 6.551 -28.853 1.00 81.69 663 PRO A O 1
ATOM 5120 N N . ALA A 1 664 ? 8.372 5.789 -28.981 1.00 84.50 664 ALA A N 1
ATOM 5121 C CA . ALA A 1 664 ? 8.235 5.891 -30.440 1.00 84.50 664 ALA A CA 1
ATOM 5122 C C . ALA A 1 664 ? 9.343 5.203 -31.274 1.00 84.50 664 ALA A C 1
ATOM 5124 O O . ALA A 1 664 ? 9.570 5.571 -32.425 1.00 84.50 664 ALA A O 1
ATOM 5125 N N . ALA A 1 665 ? 10.026 4.188 -30.734 1.00 88.25 665 ALA A N 1
ATOM 5126 C CA . ALA A 1 665 ? 11.029 3.409 -31.465 1.00 88.25 665 ALA A CA 1
ATOM 5127 C C . ALA A 1 665 ? 10.443 2.687 -32.695 1.00 88.25 665 ALA A C 1
ATOM 5129 O O . ALA A 1 665 ? 11.136 2.485 -33.694 1.00 88.25 665 ALA A O 1
ATOM 5130 N N . VAL A 1 666 ? 9.166 2.304 -32.628 1.00 92.69 666 VAL A N 1
ATOM 5131 C CA . VAL A 1 666 ? 8.414 1.760 -33.762 1.00 92.69 666 VAL A CA 1
ATOM 5132 C C . VAL A 1 666 ? 7.378 2.784 -34.213 1.00 92.69 666 VAL A C 1
ATOM 5134 O O . VAL A 1 666 ? 6.473 3.135 -33.460 1.00 92.69 666 VAL A O 1
ATOM 5137 N N . THR A 1 667 ? 7.504 3.246 -35.453 1.00 92.44 667 THR A N 1
ATOM 5138 C CA . THR A 1 667 ? 6.636 4.238 -36.098 1.00 92.44 667 THR A CA 1
ATOM 5139 C C . THR A 1 667 ? 5.968 3.639 -37.335 1.00 92.44 667 THR A C 1
ATOM 5141 O O . THR A 1 667 ? 6.257 2.508 -37.728 1.00 92.44 667 THR A O 1
ATOM 5144 N N . ALA A 1 668 ? 5.067 4.387 -37.976 1.00 91.25 668 ALA A N 1
ATOM 5145 C CA . ALA A 1 668 ? 4.456 3.952 -39.234 1.00 91.25 668 ALA A CA 1
ATOM 5146 C C . ALA A 1 668 ? 5.506 3.653 -40.327 1.00 91.25 668 ALA A C 1
ATOM 5148 O O . ALA A 1 668 ? 5.328 2.716 -41.103 1.00 91.25 668 ALA A O 1
ATOM 5149 N N . ASP A 1 669 ? 6.626 4.384 -40.334 1.00 92.62 669 ASP A N 1
ATOM 5150 C CA . ASP A 1 669 ? 7.665 4.287 -41.368 1.00 92.62 669 ASP A CA 1
ATOM 5151 C C . ASP A 1 669 ? 8.481 2.985 -41.286 1.00 92.62 669 ASP A C 1
ATOM 5153 O O . ASP A 1 669 ? 8.950 2.466 -42.304 1.00 92.62 669 ASP A O 1
ATOM 5157 N N . ASN A 1 670 ? 8.662 2.439 -40.077 1.00 93.88 670 ASN A N 1
ATOM 5158 C CA . ASN A 1 670 ? 9.470 1.237 -39.855 1.00 93.88 670 ASN A CA 1
ATOM 5159 C C . ASN A 1 670 ? 8.651 -0.010 -39.476 1.00 93.88 670 ASN A C 1
ATOM 5161 O O . ASN A 1 670 ? 9.170 -1.121 -39.596 1.00 93.88 670 ASN A O 1
ATOM 5165 N N . ALA A 1 671 ? 7.369 0.125 -39.113 1.00 94.06 671 ALA A N 1
ATOM 5166 C CA . ALA A 1 671 ? 6.504 -1.001 -38.742 1.00 94.06 671 ALA A CA 1
ATOM 5167 C C . ALA A 1 671 ? 6.432 -2.090 -39.829 1.00 94.06 671 ALA A C 1
ATOM 5169 O O . ALA A 1 671 ? 6.441 -3.285 -39.526 1.00 94.06 671 ALA A O 1
ATOM 5170 N N . GLY A 1 672 ? 6.432 -1.691 -41.106 1.00 93.12 672 GLY A N 1
ATOM 5171 C CA . GLY A 1 672 ? 6.434 -2.614 -42.246 1.00 93.12 672 GLY A CA 1
ATOM 5172 C C . GLY A 1 672 ? 7.726 -3.428 -42.412 1.00 93.12 672 GLY A C 1
ATOM 5173 O O . GLY A 1 672 ? 7.740 -4.416 -43.146 1.00 93.12 672 GLY A O 1
ATOM 5174 N N . GLN A 1 673 ? 8.806 -3.043 -41.730 1.00 94.38 673 GLN A N 1
ATOM 5175 C CA . GLN A 1 673 ? 10.127 -3.667 -41.842 1.00 94.38 673 GLN A CA 1
ATOM 5176 C C . GLN A 1 673 ? 10.398 -4.682 -40.722 1.00 94.38 673 GLN A C 1
ATOM 5178 O O . GLN A 1 673 ? 11.355 -5.450 -40.812 1.00 94.38 673 GLN A O 1
ATOM 5183 N N . LEU A 1 674 ? 9.560 -4.713 -39.678 1.00 96.44 674 LEU A N 1
ATOM 5184 C CA . LEU A 1 674 ? 9.750 -5.607 -38.537 1.00 96.44 674 LEU A CA 1
ATOM 5185 C C . LEU A 1 674 ? 9.575 -7.075 -38.942 1.00 96.44 674 LEU A C 1
ATOM 5187 O O . LEU A 1 674 ? 8.623 -7.439 -39.638 1.00 96.44 674 LEU A O 1
ATOM 5191 N N . GLN A 1 675 ? 10.472 -7.932 -38.460 1.00 94.94 675 GLN A N 1
ATOM 5192 C CA . GLN A 1 675 ? 10.475 -9.371 -38.743 1.00 94.94 675 GLN A CA 1
ATOM 5193 C C . GLN A 1 675 ? 10.233 -10.200 -37.475 1.00 94.94 675 GLN A C 1
ATOM 5195 O O . GLN A 1 675 ? 10.916 -11.198 -37.240 1.00 94.94 675 GLN A O 1
ATOM 5200 N N . CYS A 1 676 ? 9.263 -9.780 -36.658 1.00 96.62 676 CYS A N 1
ATOM 5201 C CA . CYS A 1 676 ? 8.864 -10.492 -35.448 1.00 96.62 676 CYS A CA 1
ATOM 5202 C C . CYS A 1 676 ? 7.394 -10.903 -35.430 1.00 96.62 676 CYS A C 1
ATOM 5204 O O . CYS A 1 676 ? 6.591 -10.416 -36.219 1.00 96.62 676 CYS A O 1
ATOM 5206 N N . ARG A 1 677 ? 7.053 -11.832 -34.531 1.00 95.69 677 ARG A N 1
ATOM 5207 C CA . ARG A 1 677 ? 5.666 -12.259 -34.275 1.00 95.69 677 ARG A CA 1
ATOM 5208 C C . ARG A 1 677 ? 5.055 -11.475 -33.123 1.00 95.69 677 ARG A C 1
ATOM 5210 O O . ARG A 1 677 ? 3.864 -11.170 -33.127 1.00 95.69 677 ARG A O 1
ATOM 5217 N N . TRP A 1 678 ? 5.886 -11.167 -32.134 1.00 97.00 678 TRP A N 1
ATOM 5218 C CA . TRP A 1 678 ? 5.493 -10.496 -30.909 1.00 97.00 678 TRP A CA 1
ATOM 5219 C C . TRP A 1 678 ? 6.428 -9.332 -30.612 1.00 97.00 678 TRP A C 1
ATOM 5221 O O . TRP A 1 678 ? 7.637 -9.399 -30.851 1.00 97.00 678 TRP A O 1
ATOM 5231 N N . LEU A 1 679 ? 5.858 -8.274 -30.055 1.00 96.50 679 LEU A N 1
ATOM 5232 C CA . LEU A 1 679 ? 6.574 -7.101 -29.583 1.00 96.50 679 LEU 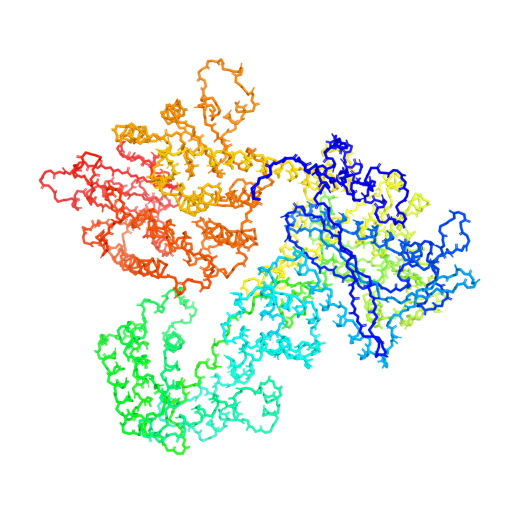A CA 1
ATOM 5233 C C . LEU A 1 679 ? 6.268 -6.916 -28.099 1.00 96.50 679 LEU A C 1
ATOM 5235 O O . LEU A 1 679 ? 5.115 -7.011 -27.691 1.00 96.50 679 LEU A O 1
ATOM 5239 N N . LEU A 1 680 ? 7.292 -6.671 -27.289 1.00 95.69 680 LEU A N 1
ATOM 5240 C CA . LEU A 1 680 ? 7.164 -6.458 -25.852 1.00 95.69 680 LEU A CA 1
ATOM 5241 C C . LEU A 1 680 ? 7.731 -5.093 -25.458 1.00 95.69 680 LEU A C 1
ATOM 5243 O O . LEU A 1 680 ? 8.933 -4.849 -25.584 1.00 95.69 680 LEU A O 1
ATOM 5247 N N . GLU A 1 681 ? 6.863 -4.212 -24.966 1.00 92.19 681 GLU A N 1
ATOM 5248 C CA . GLU A 1 681 ? 7.234 -2.867 -24.525 1.00 92.19 681 GLU A CA 1
ATOM 5249 C C . GLU A 1 681 ? 7.668 -2.876 -23.047 1.00 92.19 681 GLU A C 1
ATOM 5251 O O . GLU A 1 681 ? 6.857 -3.105 -22.150 1.00 92.19 681 GLU A O 1
ATOM 5256 N N . LEU A 1 682 ? 8.950 -2.621 -22.756 1.00 88.44 682 LEU A N 1
ATOM 5257 C CA . LEU A 1 682 ? 9.429 -2.366 -21.380 1.00 88.44 682 LEU A CA 1
ATOM 5258 C C . LEU A 1 682 ? 9.706 -0.877 -21.138 1.00 88.44 682 LEU A C 1
ATOM 5260 O O . LEU A 1 682 ? 9.757 -0.451 -19.983 1.00 88.44 682 LEU A O 1
ATOM 5264 N N . THR A 1 683 ? 9.858 -0.091 -22.204 1.00 83.25 683 THR A N 1
ATOM 5265 C CA . THR A 1 683 ? 9.796 1.375 -22.154 1.00 83.25 683 THR A CA 1
ATOM 5266 C C . THR A 1 683 ? 8.363 1.827 -22.392 1.00 83.25 683 THR A C 1
ATOM 5268 O O . THR A 1 683 ? 7.652 1.228 -23.194 1.00 83.25 683 THR A O 1
ATOM 5271 N N . GLY A 1 684 ? 7.930 2.869 -21.679 1.00 76.88 684 GLY A N 1
ATOM 5272 C CA . GLY A 1 684 ? 6.595 3.430 -21.873 1.00 76.88 684 GLY A CA 1
ATOM 5273 C C . GLY A 1 684 ? 6.422 3.945 -23.301 1.00 76.88 684 GLY A C 1
ATOM 5274 O O . GLY A 1 684 ? 7.265 4.711 -23.766 1.00 76.88 684 GLY A O 1
ATOM 5275 N N . ALA A 1 685 ? 5.338 3.531 -23.959 1.00 79.94 685 ALA A N 1
ATOM 5276 C CA . ALA A 1 685 ? 4.960 3.996 -25.295 1.00 79.94 685 ALA A CA 1
ATOM 5277 C C . ALA A 1 685 ? 6.066 3.847 -26.368 1.00 79.94 685 ALA A C 1
ATOM 5279 O O . ALA A 1 685 ? 6.359 4.780 -27.121 1.00 79.94 685 ALA A O 1
ATOM 5280 N N . ALA A 1 686 ? 6.701 2.675 -26.441 1.00 87.56 686 ALA A N 1
ATOM 5281 C CA . ALA A 1 686 ? 7.752 2.394 -27.421 1.00 87.56 686 ALA A CA 1
ATOM 5282 C C . ALA A 1 686 ? 7.201 2.209 -28.849 1.00 87.56 686 ALA A C 1
ATOM 5284 O O . ALA A 1 686 ? 7.936 2.396 -29.822 1.00 87.56 686 ALA A O 1
ATOM 5285 N N . VAL A 1 687 ? 5.914 1.880 -28.985 1.00 91.12 687 VAL A N 1
ATOM 5286 C CA . VAL A 1 687 ? 5.196 1.817 -30.263 1.00 91.12 687 VAL A CA 1
ATOM 5287 C C . VAL A 1 687 ? 4.322 3.059 -30.438 1.00 91.12 687 VAL A C 1
ATOM 5289 O O . VAL A 1 687 ? 3.433 3.336 -29.632 1.00 91.12 687 VAL A O 1
ATOM 5292 N N . ALA A 1 688 ? 4.545 3.807 -31.518 1.00 89.00 688 ALA A N 1
ATOM 5293 C CA . ALA A 1 688 ? 3.721 4.957 -31.859 1.00 89.00 688 ALA A CA 1
ATOM 5294 C C . ALA A 1 688 ? 2.307 4.506 -32.289 1.00 89.00 688 ALA A C 1
ATOM 5296 O O . ALA A 1 688 ? 2.179 3.529 -33.033 1.00 89.00 688 ALA A O 1
ATOM 5297 N N . PRO A 1 689 ? 1.235 5.239 -31.935 1.00 86.62 689 PRO A N 1
ATOM 5298 C CA . PRO A 1 689 ? -0.141 4.888 -32.299 1.00 86.62 689 PRO A CA 1
ATOM 5299 C C . PRO A 1 689 ? -0.356 4.659 -33.803 1.00 86.62 689 PRO A C 1
ATOM 5301 O O . PRO A 1 689 ? -1.113 3.776 -34.197 1.00 86.62 689 PRO A O 1
ATOM 5304 N N . ALA A 1 690 ? 0.355 5.410 -34.652 1.00 87.94 690 ALA A N 1
ATOM 5305 C CA . ALA A 1 690 ? 0.291 5.275 -36.107 1.00 87.94 690 ALA A CA 1
ATOM 5306 C C . ALA A 1 690 ? 0.878 3.951 -36.643 1.00 87.94 690 ALA A C 1
ATOM 5308 O O . ALA A 1 690 ? 0.576 3.571 -37.770 1.00 87.94 690 ALA A O 1
ATOM 5309 N N . ALA A 1 691 ? 1.691 3.235 -35.858 1.00 91.88 691 ALA A N 1
ATOM 5310 C CA . ALA A 1 691 ? 2.263 1.947 -36.246 1.00 91.88 691 ALA A CA 1
ATOM 5311 C C . ALA A 1 691 ? 1.284 0.776 -36.060 1.00 91.88 691 ALA A C 1
ATOM 5313 O O . ALA A 1 691 ? 1.364 -0.209 -36.793 1.00 91.88 691 ALA A O 1
ATOM 5314 N N . PHE A 1 692 ? 0.349 0.870 -35.105 1.00 90.56 692 PHE A N 1
ATOM 5315 C CA . PHE A 1 692 ? -0.547 -0.236 -34.742 1.00 90.56 692 PHE A CA 1
ATOM 5316 C C . PHE A 1 692 ? -1.347 -0.821 -35.916 1.00 90.56 692 PHE A C 1
ATOM 5318 O O . PHE A 1 692 ? -1.406 -2.048 -35.996 1.00 90.56 692 PHE A O 1
ATOM 5325 N N . PRO A 1 693 ? -1.909 -0.029 -36.855 1.00 90.94 693 PRO A N 1
ATOM 5326 C CA . PRO A 1 693 ? -2.590 -0.587 -38.025 1.00 90.94 693 PRO A CA 1
ATOM 5327 C C . PRO A 1 693 ? -1.685 -1.494 -38.871 1.00 90.94 693 PRO A C 1
ATOM 5329 O O . PRO A 1 693 ? -2.077 -2.610 -39.202 1.00 90.94 693 PRO A O 1
ATOM 5332 N N . ALA A 1 694 ? -0.452 -1.057 -39.151 1.00 93.31 694 ALA A N 1
ATOM 5333 C CA . ALA A 1 694 ? 0.514 -1.832 -39.933 1.00 93.31 694 ALA A CA 1
ATOM 5334 C C . ALA A 1 694 ? 0.983 -3.094 -39.189 1.00 93.31 694 ALA A C 1
ATOM 5336 O O . ALA A 1 694 ? 1.188 -4.143 -39.799 1.00 93.31 694 ALA A O 1
ATOM 5337 N N . LEU A 1 695 ? 1.134 -3.021 -37.862 1.00 94.75 695 LEU A N 1
ATOM 5338 C CA . LEU A 1 695 ? 1.459 -4.187 -37.036 1.00 94.75 695 LEU A CA 1
ATOM 5339 C C . LEU A 1 695 ? 0.311 -5.205 -37.025 1.00 94.75 695 LEU A C 1
ATOM 5341 O O . LEU A 1 695 ? 0.555 -6.401 -37.183 1.00 94.75 695 LEU A O 1
ATOM 5345 N N . ALA A 1 696 ? -0.932 -4.733 -36.896 1.00 91.69 696 ALA A N 1
ATOM 5346 C CA . ALA A 1 696 ? -2.127 -5.570 -36.894 1.00 91.69 696 ALA A CA 1
ATOM 5347 C C . ALA A 1 696 ? -2.339 -6.280 -38.240 1.00 91.69 696 ALA A C 1
ATOM 5349 O O . ALA A 1 696 ? -2.599 -7.482 -38.250 1.00 91.69 696 ALA A O 1
ATOM 5350 N N . GLU A 1 697 ? -2.161 -5.580 -39.366 1.00 93.19 697 GLU A N 1
ATOM 5351 C CA . GLU A 1 697 ? -2.240 -6.165 -40.715 1.00 93.19 697 GLU A CA 1
ATOM 5352 C C . GLU A 1 697 ? -1.225 -7.303 -40.911 1.00 93.19 697 GLU A C 1
ATOM 5354 O O . GLU A 1 697 ? -1.516 -8.319 -41.539 1.00 93.19 697 GLU A O 1
ATOM 5359 N N . ARG A 1 698 ? -0.043 -7.173 -40.300 1.00 94.44 698 ARG A N 1
ATOM 5360 C CA . ARG A 1 698 ? 1.015 -8.193 -40.321 1.00 94.44 698 ARG A CA 1
ATOM 5361 C C . ARG A 1 698 ? 0.830 -9.301 -39.281 1.00 94.44 698 ARG A C 1
ATOM 5363 O O . ARG A 1 698 ? 1.642 -10.223 -39.234 1.00 94.44 698 ARG A O 1
ATOM 5370 N N . GLY A 1 699 ? -0.191 -9.212 -38.429 1.00 93.69 699 GLY A N 1
ATOM 5371 C CA . GLY A 1 699 ? -0.416 -10.153 -37.332 1.00 93.69 699 GLY A CA 1
ATOM 5372 C C . GLY A 1 699 ? 0.632 -10.081 -36.215 1.00 93.69 699 GLY A C 1
ATOM 5373 O O . GLY A 1 699 ? 0.811 -11.061 -35.492 1.00 93.69 699 GLY A O 1
ATOM 5374 N N . ILE A 1 700 ? 1.334 -8.951 -36.067 1.00 96.25 700 ILE A N 1
ATOM 5375 C CA . ILE A 1 700 ? 2.307 -8.731 -34.990 1.00 96.25 700 ILE A CA 1
ATOM 5376 C C . ILE A 1 700 ? 1.553 -8.298 -33.731 1.00 96.25 700 ILE A C 1
ATOM 5378 O O . ILE A 1 700 ? 0.920 -7.242 -33.709 1.00 96.25 700 ILE A O 1
ATOM 5382 N N . VAL A 1 701 ? 1.630 -9.096 -32.663 1.00 95.75 701 VAL A N 1
ATOM 5383 C CA . VAL A 1 701 ? 0.948 -8.776 -31.397 1.00 95.75 701 VAL A CA 1
ATOM 5384 C C . VAL A 1 701 ? 1.864 -7.963 -30.491 1.00 95.75 701 VAL A C 1
ATOM 5386 O O . VAL A 1 701 ? 2.983 -8.380 -30.193 1.00 95.75 701 VAL A O 1
ATOM 5389 N N . VAL A 1 702 ? 1.361 -6.827 -30.009 1.00 95.69 702 VAL A N 1
ATOM 5390 C CA . VAL A 1 702 ? 2.054 -5.957 -29.052 1.00 95.69 702 VAL A CA 1
ATOM 5391 C C . VAL A 1 702 ? 1.581 -6.271 -27.630 1.00 95.69 702 VAL A C 1
ATOM 5393 O O . VAL A 1 702 ? 0.385 -6.236 -27.337 1.00 95.69 702 VAL A O 1
ATOM 5396 N N . LEU A 1 703 ? 2.523 -6.599 -26.746 1.00 95.12 703 LEU A N 1
ATOM 5397 C CA . LEU A 1 703 ? 2.304 -6.818 -25.318 1.00 95.12 703 LEU A CA 1
ATOM 5398 C C . LEU A 1 703 ? 2.418 -5.477 -24.575 1.00 95.12 703 LEU A C 1
ATOM 5400 O O . LEU A 1 703 ? 3.454 -4.818 -24.691 1.00 95.12 703 LEU A O 1
ATOM 5404 N N . PRO A 1 704 ? 1.394 -5.083 -23.795 1.00 90.81 704 PRO A N 1
ATOM 5405 C CA . PRO A 1 704 ? 1.273 -3.727 -23.274 1.00 90.81 704 PRO A CA 1
ATOM 5406 C C . PRO A 1 704 ? 2.326 -3.384 -22.220 1.00 90.81 704 PRO A C 1
ATOM 5408 O O . PRO A 1 704 ? 2.498 -4.109 -21.233 1.00 90.81 704 PRO A O 1
ATOM 5411 N N . ASP A 1 705 ? 2.925 -2.202 -22.366 1.00 89.50 705 ASP A N 1
ATOM 5412 C CA . ASP A 1 705 ? 3.844 -1.589 -21.399 1.00 89.50 705 ASP A CA 1
ATOM 5413 C C . ASP A 1 705 ? 3.257 -1.484 -19.984 1.00 89.50 705 ASP A C 1
ATOM 5415 O O . ASP A 1 705 ? 3.964 -1.704 -18.993 1.00 89.50 705 ASP A O 1
ATOM 5419 N N . ASN A 1 706 ? 1.956 -1.199 -19.892 1.00 87.56 706 ASN A N 1
ATOM 5420 C CA . ASN A 1 706 ? 1.189 -1.102 -18.654 1.00 87.56 706 ASN A CA 1
ATOM 5421 C C . ASN A 1 706 ? 1.236 -2.378 -17.804 1.00 87.56 706 ASN A C 1
ATOM 5423 O O . ASN A 1 706 ? 1.102 -2.291 -16.587 1.00 87.56 706 ASN A O 1
ATOM 5427 N N . LEU A 1 707 ? 1.460 -3.540 -18.426 1.00 87.94 707 LEU A N 1
ATOM 5428 C CA . LEU A 1 707 ? 1.657 -4.813 -17.733 1.00 87.94 707 LEU A CA 1
ATOM 5429 C C . LEU A 1 707 ? 3.141 -5.172 -17.671 1.00 87.94 707 LEU A C 1
ATOM 5431 O O . LEU A 1 707 ? 3.691 -5.332 -16.582 1.00 87.94 707 LEU A O 1
ATOM 5435 N N . ALA A 1 708 ? 3.814 -5.221 -18.821 1.00 89.62 708 ALA A N 1
ATOM 5436 C CA . ALA A 1 708 ? 5.174 -5.738 -18.926 1.00 89.62 708 ALA A CA 1
ATOM 5437 C C . ALA A 1 708 ? 6.194 -4.942 -18.093 1.00 89.62 708 ALA A C 1
ATOM 5439 O O . ALA A 1 708 ? 7.063 -5.527 -17.452 1.00 89.62 708 ALA A O 1
ATOM 5440 N N . SER A 1 709 ? 6.073 -3.612 -18.034 1.00 87.56 709 SER A N 1
ATOM 5441 C CA . SER A 1 709 ? 7.014 -2.760 -17.286 1.00 87.56 709 SER A CA 1
ATOM 5442 C C . SER A 1 709 ? 6.646 -2.561 -15.805 1.00 87.56 709 SER A C 1
ATOM 5444 O O . SER A 1 709 ? 7.412 -1.959 -15.044 1.00 87.56 709 SER A O 1
ATOM 5446 N N . SER A 1 710 ? 5.490 -3.074 -15.368 1.00 87.81 710 SER A N 1
ATOM 5447 C CA . SER A 1 710 ? 4.905 -2.796 -14.048 1.00 87.81 710 SER A CA 1
ATOM 5448 C C . SER A 1 710 ? 5.587 -3.513 -12.880 1.00 87.81 710 SER A C 1
ATOM 5450 O O . SER A 1 710 ? 5.409 -3.108 -11.734 1.00 87.81 710 SER A O 1
ATOM 5452 N N . GLY A 1 711 ? 6.436 -4.518 -13.117 1.00 88.31 711 GLY A N 1
ATOM 5453 C CA . GLY A 1 711 ? 7.047 -5.273 -12.017 1.00 88.31 711 GLY A CA 1
ATOM 5454 C C . GLY A 1 711 ? 7.875 -4.404 -11.060 1.00 88.31 711 GLY A C 1
ATOM 5455 O O . GLY A 1 711 ? 7.843 -4.598 -9.850 1.00 88.31 711 GLY A O 1
ATOM 5456 N N . GLY A 1 712 ? 8.534 -3.351 -11.561 1.00 80.62 712 GLY A N 1
ATOM 5457 C CA . GLY A 1 712 ? 9.231 -2.378 -10.707 1.00 80.62 712 GLY A CA 1
ATOM 5458 C C . GLY A 1 712 ? 8.307 -1.459 -9.889 1.00 80.62 712 GLY A C 1
ATOM 5459 O O . GLY A 1 712 ? 8.760 -0.843 -8.922 1.00 80.62 712 GLY A O 1
ATOM 5460 N N . LEU A 1 713 ? 7.037 -1.325 -10.280 1.00 79.94 713 LEU A N 1
ATOM 5461 C CA . LEU A 1 713 ? 5.989 -0.676 -9.490 1.00 79.94 713 LEU A CA 1
ATOM 5462 C C . LEU A 1 713 ? 5.505 -1.627 -8.392 1.00 79.94 713 LEU A C 1
ATOM 5464 O O . LEU A 1 713 ? 5.525 -1.239 -7.227 1.00 79.94 713 LEU A O 1
ATOM 5468 N N . LEU A 1 714 ? 5.145 -2.858 -8.759 1.00 83.12 714 LEU A N 1
ATOM 5469 C CA . LEU A 1 714 ? 4.586 -3.859 -7.847 1.00 83.12 714 LEU A CA 1
ATOM 5470 C C . LEU A 1 714 ? 5.583 -4.279 -6.761 1.00 83.12 714 LEU A C 1
ATOM 5472 O O . LEU A 1 714 ? 5.248 -4.253 -5.588 1.00 83.12 714 LEU A O 1
ATOM 5476 N N . VAL A 1 715 ? 6.852 -4.510 -7.098 1.00 83.25 715 VAL A N 1
ATOM 5477 C CA . VAL A 1 715 ? 7.879 -4.825 -6.085 1.00 83.25 715 VAL A CA 1
ATOM 5478 C C . VAL A 1 715 ? 8.177 -3.637 -5.166 1.00 83.25 715 VAL A C 1
ATOM 5480 O O . VAL A 1 715 ? 8.527 -3.813 -4.007 1.00 83.25 715 VAL A O 1
ATOM 5483 N N . SER A 1 716 ? 7.990 -2.398 -5.635 1.00 74.06 716 SER A N 1
ATOM 5484 C CA . SER A 1 716 ? 8.028 -1.252 -4.721 1.00 74.06 716 SER A CA 1
ATOM 5485 C C . SER A 1 716 ? 6.846 -1.257 -3.746 1.00 74.06 716 SER A C 1
ATOM 5487 O O . SER A 1 716 ? 7.036 -0.829 -2.616 1.00 74.06 716 SER A O 1
ATOM 5489 N N . LEU A 1 717 ? 5.665 -1.754 -4.135 1.00 73.00 717 LEU A N 1
ATOM 5490 C CA . LEU A 1 717 ? 4.564 -1.979 -3.190 1.00 73.00 717 LEU A CA 1
ATOM 5491 C C . LEU A 1 717 ? 4.957 -3.023 -2.146 1.00 73.00 717 LEU A C 1
ATOM 5493 O O . LEU A 1 717 ? 4.848 -2.758 -0.953 1.00 73.00 717 LEU A O 1
ATOM 5497 N N . SER A 1 718 ? 5.464 -4.172 -2.598 1.00 73.75 718 SER A N 1
ATOM 5498 C CA . SER A 1 718 ? 5.910 -5.263 -1.730 1.00 73.75 718 SER A CA 1
ATOM 5499 C C . SER A 1 718 ? 6.987 -4.801 -0.751 1.00 73.75 718 SER A C 1
ATOM 5501 O O . SER A 1 718 ? 6.915 -5.147 0.422 1.00 73.75 718 SER A O 1
ATOM 5503 N N . GLU A 1 719 ? 7.943 -3.978 -1.193 1.00 67.62 719 GLU A N 1
ATOM 5504 C CA . GLU A 1 719 ? 8.970 -3.391 -0.327 1.00 67.62 719 GLU A CA 1
ATOM 5505 C C . GLU A 1 719 ? 8.360 -2.488 0.755 1.00 67.62 719 GLU A C 1
ATOM 5507 O O . GLU A 1 719 ? 8.762 -2.580 1.912 1.00 67.62 719 GLU A O 1
ATOM 5512 N N . MET A 1 720 ? 7.375 -1.642 0.414 1.00 62.22 720 MET A N 1
ATOM 5513 C CA . MET A 1 720 ? 6.672 -0.817 1.411 1.00 62.22 720 MET A CA 1
ATOM 5514 C C . MET A 1 720 ? 5.954 -1.687 2.437 1.00 62.22 720 MET A C 1
ATOM 5516 O O . MET A 1 720 ? 6.101 -1.450 3.631 1.00 62.22 720 MET A O 1
ATOM 5520 N N . LEU A 1 721 ? 5.227 -2.708 1.976 1.00 62.62 721 LEU A N 1
ATOM 5521 C CA . LEU A 1 721 ? 4.481 -3.625 2.835 1.00 62.62 721 LEU A CA 1
ATOM 5522 C C . LEU A 1 721 ? 5.417 -4.378 3.783 1.00 62.62 721 LEU A C 1
ATOM 5524 O O . LEU A 1 721 ? 5.268 -4.256 4.993 1.00 62.62 721 LEU A O 1
ATOM 5528 N N . GLN A 1 722 ? 6.425 -5.074 3.250 1.00 60.75 722 GLN A N 1
ATOM 5529 C CA . GLN A 1 722 ? 7.464 -5.774 4.020 1.00 60.75 722 GLN A CA 1
ATOM 5530 C C . GLN A 1 722 ? 7.995 -4.914 5.163 1.00 60.75 722 GLN A C 1
ATOM 5532 O O . GLN A 1 722 ? 8.031 -5.303 6.326 1.00 60.75 722 GLN A O 1
ATOM 5537 N N . ASN A 1 723 ? 8.357 -3.689 4.820 1.00 54.16 723 ASN A N 1
ATOM 5538 C CA . ASN A 1 723 ? 8.956 -2.751 5.738 1.00 54.16 723 ASN A CA 1
ATOM 5539 C C . ASN A 1 723 ? 7.990 -2.170 6.772 1.00 54.16 723 ASN A C 1
ATOM 5541 O O . ASN A 1 723 ? 8.424 -1.863 7.881 1.00 54.16 723 ASN A O 1
ATOM 5545 N N . SER A 1 724 ? 6.708 -2.034 6.437 1.00 52.25 724 SER A N 1
ATOM 5546 C CA . SER A 1 724 ? 5.655 -1.700 7.398 1.00 52.25 724 SER A CA 1
ATOM 5547 C C . SER A 1 724 ? 5.443 -2.810 8.435 1.00 52.25 724 SER A C 1
ATOM 5549 O O . SER A 1 724 ? 5.099 -2.495 9.569 1.00 52.25 724 SER A O 1
ATOM 5551 N N . PHE A 1 725 ? 5.715 -4.076 8.090 1.00 50.12 725 PHE A N 1
ATOM 5552 C CA . PHE A 1 725 ? 5.669 -5.219 9.022 1.00 50.12 725 PHE A CA 1
ATOM 5553 C C . PHE A 1 725 ? 6.989 -5.516 9.727 1.00 50.12 725 PHE A C 1
ATOM 5555 O O . PHE A 1 725 ? 7.066 -6.470 10.498 1.00 50.12 725 PHE A O 1
ATOM 5562 N N . GLY A 1 726 ? 8.057 -4.779 9.419 1.00 50.88 726 GLY A N 1
ATOM 5563 C CA . GLY A 1 726 ? 9.394 -5.154 9.870 1.00 50.88 726 GLY A CA 1
ATOM 5564 C C . GLY A 1 726 ? 9.834 -6.539 9.373 1.00 50.88 726 GLY A C 1
ATOM 5565 O O . GLY A 1 726 ? 10.622 -7.209 10.036 1.00 50.88 726 GLY A O 1
ATOM 5566 N N . GLN A 1 727 ? 9.314 -6.976 8.226 1.00 53.03 727 GLN A N 1
ATOM 5567 C CA . GLN A 1 727 ? 9.638 -8.243 7.583 1.00 53.03 727 GLN A CA 1
ATOM 5568 C C . GLN A 1 727 ? 10.553 -8.008 6.379 1.00 53.03 727 GLN A C 1
ATOM 5570 O O . GLN A 1 727 ? 10.510 -6.965 5.726 1.00 53.03 727 GLN A O 1
ATOM 5575 N N . GLN A 1 728 ? 11.357 -9.014 6.054 1.00 57.00 728 GLN A N 1
ATOM 5576 C CA . GLN A 1 728 ? 11.937 -9.178 4.727 1.00 57.00 728 GLN A CA 1
ATOM 5577 C C . GLN A 1 728 ? 11.406 -10.492 4.183 1.00 57.00 728 GLN A C 1
ATOM 5579 O O . GLN A 1 728 ? 11.512 -11.525 4.844 1.00 57.00 728 GLN A O 1
ATOM 5584 N N . TRP A 1 729 ? 10.787 -10.446 3.012 1.00 68.38 729 TRP A N 1
ATOM 5585 C CA . TRP A 1 729 ? 10.317 -11.659 2.368 1.00 68.38 729 TRP A CA 1
ATOM 5586 C C . TRP A 1 729 ? 11.468 -12.300 1.617 1.00 68.38 729 TRP A C 1
ATOM 5588 O O . TRP A 1 729 ? 12.299 -11.620 1.014 1.00 68.38 729 TRP A O 1
ATOM 5598 N N . GLU A 1 730 ? 11.501 -13.625 1.631 1.00 73.88 730 GLU A N 1
ATOM 5599 C CA . GLU A 1 730 ? 12.384 -14.347 0.733 1.00 73.88 730 GLU A CA 1
ATOM 5600 C C . GLU A 1 730 ? 12.015 -14.017 -0.714 1.00 73.88 730 GLU A C 1
ATOM 5602 O O . GLU A 1 730 ? 10.833 -13.986 -1.078 1.00 73.88 730 GLU A O 1
ATOM 5607 N N . ARG A 1 731 ? 13.030 -13.819 -1.561 1.00 84.31 731 ARG A N 1
ATOM 5608 C CA . ARG A 1 731 ? 12.850 -13.470 -2.974 1.00 84.31 731 ARG A CA 1
ATOM 5609 C C . ARG A 1 731 ? 11.819 -14.332 -3.696 1.00 84.31 731 ARG A C 1
ATOM 5611 O O . ARG A 1 731 ? 11.081 -13.810 -4.523 1.00 84.31 731 ARG A O 1
ATOM 5618 N N . HIS A 1 732 ? 11.774 -15.632 -3.407 1.00 83.56 732 HIS A N 1
ATOM 5619 C CA . HIS A 1 732 ? 10.871 -16.559 -4.087 1.00 83.56 732 HIS A CA 1
ATOM 5620 C C . HIS A 1 732 ? 9.388 -16.278 -3.778 1.00 83.56 732 HIS A C 1
ATOM 5622 O O . HIS A 1 732 ? 8.556 -16.383 -4.675 1.00 83.56 732 HIS A O 1
ATOM 5628 N N . LEU A 1 733 ? 9.058 -15.868 -2.545 1.00 78.06 733 LEU A N 1
ATOM 5629 C CA . LEU A 1 733 ? 7.696 -15.495 -2.146 1.00 78.06 733 LEU A CA 1
ATOM 5630 C C . LEU A 1 733 ? 7.271 -14.182 -2.808 1.00 78.06 733 LEU A C 1
ATOM 5632 O O . LEU A 1 733 ? 6.154 -14.060 -3.309 1.00 78.06 733 LEU A O 1
ATOM 5636 N N . GLU A 1 734 ? 8.179 -13.205 -2.845 1.00 84.19 734 GLU A N 1
ATOM 5637 C CA . GLU A 1 734 ? 7.946 -11.925 -3.518 1.00 84.19 734 GLU A CA 1
ATOM 5638 C C . GLU A 1 734 ? 7.785 -12.105 -5.037 1.00 84.19 734 GLU A C 1
ATOM 5640 O O . GLU A 1 734 ? 6.914 -11.490 -5.652 1.00 84.19 734 GLU A O 1
ATOM 5645 N N . GLU A 1 735 ? 8.590 -12.980 -5.644 1.00 88.31 735 GLU A N 1
ATOM 5646 C CA . GLU A 1 735 ? 8.518 -13.317 -7.066 1.00 88.31 735 GLU A CA 1
ATOM 5647 C C . GLU A 1 735 ? 7.207 -14.032 -7.423 1.00 88.31 735 GLU A C 1
ATOM 5649 O O . GLU A 1 735 ? 6.603 -13.716 -8.450 1.00 88.31 735 GLU A O 1
ATOM 5654 N N . GLU A 1 736 ? 6.727 -14.932 -6.563 1.00 86.88 736 GLU A N 1
ATOM 5655 C CA . GLU A 1 736 ? 5.436 -15.601 -6.736 1.00 86.88 736 GLU A CA 1
ATOM 5656 C C . GLU A 1 736 ? 4.257 -14.628 -6.581 1.00 86.88 736 GLU A C 1
ATOM 5658 O O . GLU A 1 736 ? 3.347 -14.626 -7.409 1.00 86.88 736 GLU A O 1
ATOM 5663 N N . SER A 1 737 ? 4.303 -13.725 -5.594 1.00 83.38 737 SER A N 1
ATOM 5664 C CA . SER A 1 737 ? 3.302 -12.657 -5.458 1.00 83.38 737 SER A CA 1
ATOM 5665 C C . SER A 1 737 ? 3.270 -11.757 -6.700 1.00 83.38 737 SER A C 1
ATOM 5667 O O . SER A 1 737 ? 2.203 -11.504 -7.268 1.00 83.38 737 SER A O 1
ATOM 5669 N N . LEU A 1 738 ? 4.442 -11.346 -7.204 1.00 90.44 738 LEU A N 1
ATOM 5670 C CA . LEU A 1 738 ? 4.551 -10.581 -8.447 1.00 90.44 738 LEU A CA 1
ATOM 5671 C C . LEU A 1 738 ? 3.944 -11.342 -9.638 1.00 90.44 738 LEU A C 1
ATOM 5673 O O . LEU A 1 738 ? 3.205 -10.747 -10.427 1.00 90.44 738 LEU A O 1
ATOM 5677 N N . ARG A 1 739 ? 4.239 -12.641 -9.780 1.00 92.62 739 ARG A N 1
ATOM 5678 C CA . ARG A 1 739 ? 3.687 -13.495 -10.843 1.00 92.62 739 ARG A CA 1
ATOM 5679 C C . ARG A 1 739 ? 2.162 -13.503 -10.800 1.00 92.62 739 ARG A C 1
ATOM 5681 O O . ARG A 1 739 ? 1.536 -13.204 -11.815 1.00 92.62 739 ARG A O 1
ATOM 5688 N N . GLN A 1 740 ? 1.576 -13.771 -9.635 1.00 90.12 740 GLN A N 1
ATOM 5689 C CA . GLN A 1 740 ? 0.123 -13.832 -9.463 1.00 90.12 740 GLN A CA 1
ATOM 5690 C C . GLN A 1 740 ? -0.555 -12.502 -9.817 1.00 90.12 740 GLN A C 1
ATOM 5692 O O . GLN A 1 740 ? -1.568 -12.493 -10.518 1.00 90.12 740 GLN A O 1
ATOM 5697 N N . GLN A 1 741 ? 0.020 -11.370 -9.400 1.00 88.44 741 GLN A N 1
ATOM 5698 C CA . GLN A 1 741 ? -0.517 -10.044 -9.726 1.00 88.44 741 GLN A CA 1
ATOM 5699 C C . GLN A 1 741 ? -0.475 -9.751 -11.235 1.00 88.44 741 GLN A C 1
ATOM 5701 O O . GLN A 1 741 ? -1.442 -9.225 -11.797 1.00 88.44 741 GLN A O 1
ATOM 5706 N N . ILE A 1 742 ? 0.620 -10.114 -11.913 1.00 93.56 742 ILE A N 1
ATOM 5707 C CA . ILE A 1 742 ? 0.750 -9.963 -13.369 1.00 93.56 742 ILE A CA 1
ATOM 5708 C C . ILE A 1 742 ? -0.234 -10.870 -14.114 1.00 93.56 742 ILE A C 1
ATOM 5710 O O . ILE A 1 742 ? -0.902 -10.395 -15.030 1.00 93.56 742 ILE A O 1
ATOM 5714 N N . GLU A 1 743 ? -0.369 -12.136 -13.713 1.00 93.56 743 GLU A N 1
ATOM 5715 C CA . GLU A 1 743 ? -1.296 -13.097 -14.327 1.00 93.56 743 GLU A CA 1
ATOM 5716 C C . GLU A 1 743 ? -2.752 -12.611 -14.228 1.00 93.56 743 GLU A C 1
ATOM 5718 O O . GLU A 1 743 ? -3.458 -12.524 -15.237 1.00 93.56 743 GLU A O 1
ATOM 5723 N N . GLN A 1 744 ? -3.179 -12.169 -13.041 1.00 92.31 744 GLN A N 1
ATOM 5724 C CA . GLN A 1 744 ? -4.518 -11.607 -12.826 1.00 92.31 744 GLN A CA 1
ATOM 5725 C C . GLN A 1 744 ? -4.771 -10.347 -13.668 1.00 92.31 744 GLN A C 1
ATOM 5727 O O . GLN A 1 744 ? -5.869 -10.150 -14.205 1.00 92.31 744 GLN A O 1
ATOM 5732 N N . SER A 1 745 ? -3.755 -9.488 -13.793 1.00 92.75 745 SER A N 1
ATOM 5733 C CA . SER A 1 745 ? -3.830 -8.257 -14.585 1.00 92.75 745 SER A CA 1
ATOM 5734 C C . SER A 1 745 ? -3.903 -8.556 -16.083 1.00 92.75 745 SER A C 1
ATOM 5736 O O . SER A 1 745 ? -4.733 -7.977 -16.788 1.00 92.75 745 SER A O 1
ATOM 5738 N N . PHE A 1 746 ? -3.097 -9.505 -16.567 1.00 95.62 746 PHE A N 1
ATOM 5739 C CA . PHE A 1 746 ? -3.136 -9.974 -17.949 1.00 95.62 746 PHE A CA 1
ATOM 5740 C C . PHE A 1 746 ? -4.511 -10.541 -18.304 1.00 95.62 746 PHE A C 1
ATOM 5742 O O . PHE A 1 746 ? -5.094 -10.143 -19.311 1.00 95.62 746 PHE A O 1
ATOM 5749 N N . ASP A 1 747 ? -5.081 -11.388 -17.450 1.00 95.06 747 ASP A N 1
ATOM 5750 C CA . ASP A 1 747 ? -6.413 -11.954 -17.653 1.00 95.06 747 ASP A CA 1
ATOM 5751 C C . ASP A 1 747 ? -7.500 -10.875 -17.760 1.00 95.06 747 ASP A C 1
ATOM 5753 O O . ASP A 1 747 ? -8.422 -10.971 -18.579 1.00 95.06 747 ASP A O 1
ATOM 5757 N N . ALA A 1 748 ? -7.409 -9.818 -16.947 1.00 94.81 748 ALA A N 1
ATOM 5758 C CA . ALA A 1 748 ? -8.328 -8.687 -17.025 1.00 94.81 748 ALA A CA 1
ATOM 5759 C C . ALA A 1 748 ? -8.210 -7.940 -18.363 1.00 94.81 748 ALA A C 1
ATOM 5761 O O . ALA A 1 748 ? -9.237 -7.625 -18.975 1.00 94.81 748 ALA A O 1
ATOM 5762 N N . VAL A 1 749 ? -6.984 -7.712 -18.842 1.00 96.31 749 VAL A N 1
ATOM 5763 C CA . VAL A 1 749 ? -6.716 -7.080 -20.142 1.00 96.31 749 VAL A CA 1
ATOM 5764 C C . VAL A 1 749 ? -7.173 -7.968 -21.299 1.00 96.31 749 VAL A C 1
ATOM 5766 O O . VAL A 1 749 ? -7.875 -7.491 -22.187 1.00 96.31 749 VAL A O 1
ATOM 5769 N N . ALA A 1 750 ? -6.885 -9.269 -21.272 1.00 95.56 750 ALA A N 1
ATOM 5770 C CA . ALA A 1 750 ? -7.309 -10.213 -22.304 1.00 95.56 750 ALA A CA 1
ATOM 5771 C C . ALA A 1 750 ? -8.843 -10.283 -22.422 1.00 95.56 750 ALA A C 1
ATOM 5773 O O . ALA A 1 750 ? -9.398 -10.253 -23.526 1.00 95.56 750 ALA A O 1
ATOM 5774 N N . ARG A 1 751 ? -9.562 -10.283 -21.288 1.00 95.88 751 ARG A N 1
ATOM 5775 C CA . ARG A 1 751 ? -11.033 -10.177 -21.279 1.00 95.88 751 ARG A CA 1
ATOM 5776 C C . ARG A 1 751 ? -11.520 -8.872 -21.907 1.00 95.88 751 ARG A C 1
ATOM 5778 O O . ARG A 1 751 ? -12.531 -8.880 -22.609 1.00 95.88 751 ARG A O 1
ATOM 5785 N N . LYS A 1 752 ? -10.823 -7.755 -21.672 1.00 96.31 752 LYS A N 1
ATOM 5786 C CA . LYS A 1 752 ? -11.152 -6.455 -22.276 1.00 96.31 752 LYS A CA 1
ATOM 5787 C C . LYS A 1 752 ? -10.900 -6.429 -23.776 1.00 96.31 752 LYS A C 1
ATOM 5789 O O . LYS A 1 752 ? -11.790 -5.988 -24.499 1.00 96.31 752 LYS A O 1
ATOM 5794 N N . ALA A 1 753 ? -9.773 -6.971 -24.227 1.00 96.06 753 ALA A N 1
ATOM 5795 C CA . ALA A 1 753 ? -9.436 -7.103 -25.641 1.00 96.06 753 ALA A CA 1
ATOM 5796 C C . ALA A 1 753 ? -10.536 -7.861 -26.386 1.00 96.06 753 ALA A C 1
ATOM 5798 O O . ALA A 1 753 ? -11.116 -7.343 -27.338 1.00 96.06 753 ALA A O 1
ATOM 5799 N N . LYS A 1 754 ? -10.939 -9.027 -25.859 1.00 95.19 754 LYS A N 1
ATOM 5800 C CA . LYS A 1 754 ? -12.039 -9.820 -26.423 1.00 95.19 754 LYS A CA 1
ATOM 5801 C C . LYS A 1 754 ? -13.379 -9.079 -26.401 1.00 95.19 754 LYS A C 1
ATOM 5803 O O . LYS A 1 754 ? -14.116 -9.136 -27.377 1.00 95.19 754 LYS A O 1
ATOM 5808 N N . LYS A 1 755 ? -13.711 -8.398 -25.297 1.00 95.88 755 LYS A N 1
ATOM 5809 C CA . LYS A 1 755 ? -14.986 -7.675 -25.146 1.00 95.88 755 LYS A CA 1
ATOM 5810 C C . LYS A 1 755 ? -15.127 -6.523 -26.143 1.00 95.88 755 LYS A C 1
ATOM 5812 O O . LYS A 1 755 ? -16.224 -6.298 -26.641 1.00 95.88 755 LYS A O 1
ATOM 5817 N N . HIS A 1 756 ? -14.054 -5.771 -26.369 1.00 93.88 756 HIS A N 1
ATOM 5818 C CA . HIS A 1 756 ? -14.077 -4.571 -27.207 1.00 93.88 756 HIS A CA 1
ATOM 5819 C C . HIS A 1 756 ? -13.611 -4.827 -28.648 1.00 93.88 756 HIS A C 1
ATOM 5821 O O . HIS A 1 756 ? -13.766 -3.938 -29.478 1.00 93.88 756 HIS A O 1
ATOM 5827 N N . GLY A 1 757 ? -13.084 -6.019 -28.956 1.00 94.12 757 GLY A N 1
ATOM 5828 C CA . GLY A 1 757 ? -12.571 -6.355 -30.286 1.00 94.12 757 GLY A CA 1
ATOM 5829 C C . GLY A 1 757 ? -11.326 -5.548 -30.659 1.00 94.12 757 GLY A C 1
ATOM 5830 O O . GLY A 1 757 ? -11.207 -5.106 -31.795 1.00 94.12 757 GLY A O 1
ATOM 5831 N N . VAL A 1 758 ? -10.435 -5.314 -29.693 1.00 94.00 758 VAL A N 1
ATOM 5832 C CA . VAL A 1 758 ? -9.238 -4.465 -29.839 1.00 94.00 758 VAL A CA 1
ATOM 5833 C C . VAL A 1 758 ? -7.970 -5.220 -29.441 1.00 94.00 758 VAL A C 1
ATOM 5835 O O . VAL A 1 758 ? -8.041 -6.276 -28.810 1.00 94.00 758 VAL A O 1
ATOM 5838 N N . ASP A 1 759 ? -6.807 -4.670 -29.787 1.00 93.25 759 ASP A N 1
ATOM 5839 C CA . ASP A 1 759 ? -5.503 -5.193 -29.378 1.00 93.25 759 ASP A CA 1
ATOM 5840 C C . ASP A 1 759 ? -5.266 -5.077 -27.854 1.00 93.25 759 ASP A C 1
ATOM 5842 O O . ASP A 1 759 ? -5.991 -4.386 -27.131 1.00 93.25 759 ASP A O 1
ATOM 5846 N N . LEU A 1 760 ? -4.239 -5.770 -27.345 1.00 94.75 760 LEU A N 1
ATOM 5847 C CA . LEU A 1 760 ? -3.935 -5.818 -25.909 1.00 94.75 760 LEU A CA 1
ATOM 5848 C C . LEU A 1 760 ? -3.506 -4.459 -25.328 1.00 94.75 760 LEU A C 1
ATOM 5850 O O . LEU A 1 760 ? -3.743 -4.223 -24.142 1.00 94.75 760 LEU A O 1
ATOM 5854 N N . VAL A 1 761 ? -2.907 -3.568 -26.127 1.00 93.44 761 VAL A N 1
ATOM 5855 C CA . VAL A 1 761 ? -2.500 -2.224 -25.684 1.00 93.44 761 VAL A CA 1
ATOM 5856 C C . VAL A 1 761 ? -3.731 -1.361 -25.479 1.00 93.44 761 VAL A C 1
ATOM 5858 O O . VAL A 1 761 ? -3.975 -0.902 -24.361 1.00 93.44 761 VAL A O 1
ATOM 5861 N N . THR A 1 762 ? -4.581 -1.264 -26.501 1.00 93.56 762 THR A N 1
ATOM 5862 C CA . THR A 1 762 ? -5.855 -0.544 -26.413 1.00 93.56 762 THR A CA 1
ATOM 5863 C C . THR A 1 762 ? -6.735 -1.109 -25.293 1.00 93.56 762 THR A C 1
ATOM 5865 O O . THR A 1 762 ? -7.339 -0.357 -24.530 1.00 93.56 762 THR A O 1
ATOM 5868 N N . ALA A 1 763 ? -6.785 -2.434 -25.123 1.00 96.12 763 ALA A N 1
ATOM 5869 C CA . ALA A 1 763 ? -7.532 -3.071 -24.040 1.00 96.12 763 ALA A CA 1
ATOM 5870 C C . ALA A 1 763 ? -7.006 -2.716 -22.642 1.00 96.12 763 ALA A C 1
ATOM 5872 O O . ALA A 1 763 ? -7.802 -2.539 -21.714 1.00 96.12 763 ALA A O 1
ATOM 5873 N N . SER A 1 764 ? -5.683 -2.624 -22.489 1.00 95.31 764 SER A N 1
ATOM 5874 C CA . SER A 1 764 ? -5.034 -2.220 -21.243 1.00 95.31 764 SER A CA 1
ATOM 5875 C C . SER A 1 764 ? -5.349 -0.764 -20.901 1.00 95.31 764 SER A C 1
ATOM 5877 O O . SER A 1 764 ? -5.735 -0.469 -19.770 1.00 95.31 764 SER A O 1
ATOM 5879 N N . ASP A 1 765 ? -5.305 0.128 -21.893 1.00 94.62 765 ASP A N 1
ATOM 5880 C CA . ASP A 1 765 ? -5.672 1.536 -21.719 1.00 94.62 765 ASP A CA 1
ATOM 5881 C C . ASP A 1 765 ? -7.165 1.708 -21.412 1.00 94.62 765 ASP A C 1
ATOM 5883 O O . ASP A 1 765 ? -7.525 2.491 -20.534 1.00 94.62 765 ASP A O 1
ATOM 5887 N N . ILE A 1 766 ? -8.046 0.931 -22.057 1.00 96.06 766 ILE A N 1
ATOM 5888 C CA . ILE A 1 766 ? -9.480 0.885 -21.725 1.00 96.06 766 ILE A CA 1
ATOM 5889 C C . ILE A 1 766 ? -9.679 0.439 -20.275 1.00 96.06 766 ILE A C 1
ATOM 5891 O O . ILE A 1 766 ? -10.485 1.037 -19.565 1.00 96.06 766 ILE A O 1
ATOM 5895 N N . LEU A 1 767 ? -8.980 -0.608 -19.822 1.00 94.75 767 LEU A N 1
ATOM 5896 C CA . LEU A 1 767 ? -9.086 -1.084 -18.441 1.00 94.75 767 LEU A CA 1
ATOM 5897 C C . LEU A 1 767 ? -8.641 -0.006 -17.448 1.00 94.75 767 LEU A C 1
ATOM 5899 O O . LEU A 1 767 ? -9.356 0.263 -16.480 1.00 94.75 767 LEU A O 1
ATOM 5903 N N . ALA A 1 768 ? -7.485 0.607 -17.701 1.00 91.88 768 ALA A N 1
ATOM 5904 C CA . ALA A 1 768 ? -6.924 1.653 -16.861 1.00 91.88 768 ALA A CA 1
ATOM 5905 C C . ALA A 1 768 ? -7.844 2.880 -16.800 1.00 91.88 768 ALA A C 1
ATOM 5907 O O . ALA A 1 768 ? -8.232 3.303 -15.712 1.00 91.88 768 ALA A O 1
ATOM 5908 N N . LEU A 1 769 ? -8.264 3.407 -17.955 1.00 92.81 769 LEU A N 1
ATOM 5909 C CA . LEU A 1 769 ? -9.139 4.576 -18.035 1.00 92.81 769 LEU A CA 1
ATOM 5910 C C . LEU A 1 769 ? -10.525 4.295 -17.448 1.00 92.81 769 LEU A C 1
ATOM 5912 O O . LEU A 1 769 ? -11.103 5.163 -16.798 1.00 92.81 769 LEU A O 1
ATOM 5916 N N . GLN A 1 770 ? -11.046 3.074 -17.609 1.00 92.31 770 GLN A N 1
ATOM 5917 C CA . GLN A 1 770 ? -12.289 2.682 -16.957 1.00 92.31 770 GLN A CA 1
ATOM 5918 C C . GLN A 1 770 ? -12.152 2.728 -15.431 1.00 92.31 770 GLN A C 1
ATOM 5920 O O . GLN A 1 770 ? -13.028 3.280 -14.774 1.00 92.31 770 GLN A O 1
ATOM 5925 N N . ARG A 1 771 ? -11.070 2.186 -14.861 1.00 88.88 771 ARG A N 1
ATOM 5926 C CA . ARG A 1 771 ? -10.836 2.240 -13.409 1.00 88.88 771 ARG A CA 1
ATOM 5927 C C . ARG A 1 771 ? -10.686 3.682 -12.912 1.00 88.88 771 ARG A C 1
ATOM 5929 O O . ARG A 1 771 ? -11.266 4.018 -11.884 1.00 88.88 771 ARG A O 1
ATOM 5936 N N . MET A 1 772 ? -10.010 4.549 -13.673 1.00 87.50 772 MET A N 1
ATOM 5937 C CA . MET A 1 772 ? -9.933 5.985 -13.364 1.00 87.50 772 MET A CA 1
ATOM 5938 C C . MET A 1 772 ? -11.309 6.656 -13.381 1.00 87.50 772 MET A C 1
ATOM 5940 O O . MET A 1 772 ? -11.640 7.387 -12.453 1.00 87.50 772 MET A O 1
ATOM 5944 N N . ARG A 1 773 ? -12.130 6.381 -14.402 1.00 89.44 773 ARG A N 1
ATOM 5945 C CA . ARG A 1 773 ? -13.512 6.869 -14.490 1.00 89.44 773 ARG A CA 1
ATOM 5946 C C . ARG A 1 773 ? -14.347 6.393 -13.310 1.00 89.44 773 ARG A C 1
ATOM 5948 O O . ARG A 1 773 ? -15.022 7.201 -12.685 1.00 89.44 773 ARG A O 1
ATOM 5955 N N . ASP A 1 774 ? -14.316 5.097 -13.017 1.00 87.50 774 ASP A N 1
ATOM 5956 C CA . ASP A 1 774 ? -15.099 4.505 -11.930 1.00 87.50 774 ASP A CA 1
ATOM 5957 C C . ASP A 1 774 ? -14.713 5.154 -10.587 1.00 87.50 774 ASP A C 1
ATOM 5959 O O . ASP A 1 774 ? -15.573 5.459 -9.764 1.00 87.50 774 ASP A O 1
ATOM 5963 N N . LEU A 1 775 ? -13.433 5.490 -10.411 1.00 83.56 775 LEU A N 1
ATOM 5964 C CA . LEU A 1 775 ? -12.946 6.204 -9.237 1.00 83.56 775 LEU A CA 1
ATOM 5965 C C . LEU A 1 775 ? -13.323 7.691 -9.199 1.00 83.56 775 LEU A C 1
ATOM 5967 O O . LEU A 1 775 ? -13.635 8.216 -8.131 1.00 83.56 775 LEU A O 1
ATOM 5971 N N . ALA A 1 776 ? -13.314 8.372 -10.343 1.00 84.00 776 ALA A N 1
ATOM 5972 C CA . ALA A 1 776 ? -13.785 9.748 -10.464 1.00 84.00 776 ALA A CA 1
ATOM 5973 C C . ALA A 1 776 ? -15.279 9.849 -10.107 1.00 84.00 776 ALA A C 1
ATOM 5975 O O . ALA A 1 776 ? -15.672 10.658 -9.266 1.00 84.00 776 ALA A O 1
ATOM 5976 N N . VAL A 1 777 ? -16.099 8.935 -10.642 1.00 85.94 777 VAL A N 1
ATOM 5977 C CA . VAL A 1 777 ? -17.518 8.793 -10.278 1.00 85.94 777 VAL A CA 1
ATOM 5978 C C . VAL A 1 777 ? -17.666 8.534 -8.781 1.00 85.94 777 VAL A C 1
ATOM 5980 O O . VAL A 1 777 ? -18.473 9.195 -8.124 1.00 85.94 777 VAL A O 1
ATOM 5983 N N . HIS A 1 778 ? -16.855 7.625 -8.230 1.00 86.00 778 HIS A N 1
ATOM 5984 C CA . HIS A 1 778 ? -16.880 7.330 -6.804 1.00 86.00 778 HIS A CA 1
ATOM 5985 C C . HIS A 1 778 ? -16.644 8.574 -5.946 1.00 86.00 778 HIS A C 1
ATOM 5987 O O . HIS A 1 778 ? -17.413 8.859 -5.030 1.00 86.00 778 HIS A O 1
ATOM 5993 N N . ARG A 1 779 ? -15.621 9.362 -6.279 1.00 83.06 779 ARG A N 1
ATOM 5994 C CA . ARG A 1 779 ? -15.276 10.597 -5.565 1.00 83.06 779 ARG A CA 1
ATOM 5995 C C . ARG A 1 779 ? -16.330 11.670 -5.683 1.00 83.06 779 ARG A C 1
ATOM 5997 O O . ARG A 1 779 ? -16.629 12.326 -4.691 1.00 83.06 779 ARG A O 1
ATOM 6004 N N . ARG A 1 780 ? -16.920 11.830 -6.863 1.00 85.56 780 ARG A N 1
ATOM 6005 C CA . ARG A 1 780 ? -18.029 12.758 -7.059 1.00 85.56 780 ARG A CA 1
ATOM 6006 C C . ARG A 1 780 ? -19.211 12.387 -6.168 1.00 85.56 780 ARG A C 1
ATOM 6008 O O . ARG A 1 780 ? -19.749 13.245 -5.472 1.00 85.56 780 ARG A O 1
ATOM 6015 N N . HIS A 1 781 ? -19.603 11.112 -6.154 1.00 88.19 781 HIS A N 1
ATOM 6016 C CA . HIS A 1 781 ? -20.678 10.630 -5.285 1.00 88.19 781 HIS A CA 1
ATOM 6017 C C . HIS A 1 781 ? -20.328 10.782 -3.804 1.00 88.19 781 HIS A C 1
ATOM 6019 O O . HIS A 1 781 ? -21.174 11.218 -3.026 1.00 88.19 781 HIS A O 1
ATOM 6025 N N . LEU A 1 782 ? -19.082 10.493 -3.426 1.00 87.44 782 LEU A N 1
ATOM 6026 C CA . LEU A 1 782 ? -18.574 10.691 -2.074 1.00 87.44 782 LEU A CA 1
ATOM 6027 C C . LEU A 1 782 ? -18.633 12.168 -1.660 1.00 87.44 782 LEU A C 1
ATOM 6029 O O . LEU A 1 782 ? -19.123 12.468 -0.578 1.00 87.44 782 LEU A O 1
ATOM 6033 N N . GLY A 1 783 ? -18.212 13.094 -2.525 1.00 87.25 783 GLY A N 1
ATOM 6034 C CA . GLY A 1 783 ? -18.280 14.535 -2.279 1.00 87.25 783 GLY A CA 1
ATOM 6035 C C . GLY A 1 783 ? -19.718 15.037 -2.126 1.00 87.25 783 GLY A C 1
ATOM 6036 O O . GLY A 1 783 ? -20.014 15.788 -1.198 1.00 87.25 783 GLY A O 1
ATOM 6037 N N . LEU A 1 784 ? -20.642 14.570 -2.972 1.00 90.00 784 LEU A N 1
ATOM 6038 C CA . LEU A 1 784 ? -22.071 14.884 -2.850 1.00 90.00 784 LEU A CA 1
ATOM 6039 C C . LEU A 1 784 ? -22.668 14.327 -1.551 1.00 90.00 784 LEU A C 1
ATOM 6041 O O . LEU A 1 784 ? -23.384 15.041 -0.846 1.00 90.00 784 LEU A O 1
ATOM 6045 N N . ALA A 1 785 ? -22.364 13.073 -1.212 1.00 90.75 785 ALA A N 1
ATOM 6046 C CA . ALA A 1 785 ? -22.802 12.449 0.032 1.00 90.75 785 ALA A CA 1
ATOM 6047 C C . ALA A 1 785 ? -22.243 13.196 1.255 1.00 90.75 785 ALA A C 1
ATOM 6049 O O . ALA A 1 785 ? -22.992 13.494 2.185 1.00 90.75 785 ALA A O 1
ATOM 6050 N N . ALA A 1 786 ? -20.966 13.584 1.225 1.00 90.62 786 ALA A N 1
ATOM 6051 C CA . ALA A 1 786 ? -20.329 14.367 2.277 1.00 90.62 786 ALA A CA 1
ATOM 6052 C C . ALA A 1 786 ? -21.009 15.731 2.450 1.00 90.62 786 ALA A C 1
ATOM 6054 O O . ALA A 1 786 ? -21.418 16.071 3.557 1.00 90.62 786 ALA A O 1
ATOM 6055 N N . GLN A 1 787 ? -21.222 16.489 1.367 1.00 90.62 787 GLN A N 1
ATOM 6056 C CA . GLN A 1 787 ? -21.926 17.779 1.416 1.00 90.62 787 GLN A CA 1
ATOM 6057 C C . GLN A 1 787 ? -23.333 17.650 2.011 1.00 90.62 787 GLN A C 1
ATOM 6059 O O . GLN A 1 787 ? -23.756 18.488 2.810 1.00 90.62 787 GLN A O 1
ATOM 6064 N N . GLN A 1 788 ? -24.050 16.584 1.656 1.00 90.56 788 GLN A N 1
ATOM 6065 C CA . GLN A 1 788 ? -25.371 16.294 2.199 1.00 90.56 788 GLN A CA 1
ATOM 6066 C C . GLN A 1 788 ? -25.338 15.978 3.698 1.00 90.56 788 GLN A C 1
ATOM 6068 O O . GLN A 1 788 ? -26.140 16.537 4.446 1.00 90.56 788 GLN A O 1
ATOM 6073 N N . VAL A 1 789 ? -24.415 15.120 4.145 1.00 91.75 789 VAL A N 1
ATOM 6074 C CA . VAL A 1 789 ? -24.211 14.814 5.571 1.00 91.75 789 VAL A CA 1
ATOM 6075 C C . VAL A 1 789 ? -23.828 16.085 6.336 1.00 91.75 789 VAL A C 1
ATOM 6077 O O . VAL A 1 789 ? -24.387 16.361 7.395 1.00 91.75 789 VAL A O 1
ATOM 6080 N N . ALA A 1 790 ? -22.965 16.932 5.769 1.00 91.19 790 ALA A N 1
ATOM 6081 C CA . ALA A 1 790 ? -22.588 18.208 6.371 1.00 91.19 790 ALA A CA 1
ATOM 6082 C C . ALA A 1 790 ? -23.781 19.146 6.552 1.00 91.19 790 ALA A C 1
ATOM 6084 O O . ALA A 1 790 ? -23.929 19.775 7.598 1.00 91.19 790 ALA A O 1
ATOM 6085 N N . ALA A 1 791 ? -24.630 19.249 5.526 1.00 91.31 791 ALA A N 1
ATOM 6086 C CA . ALA A 1 791 ? -25.839 20.056 5.577 1.00 91.31 791 ALA A CA 1
ATOM 6087 C C . ALA A 1 791 ? -26.825 19.520 6.627 1.00 91.31 791 ALA A C 1
ATOM 6089 O O . ALA A 1 791 ? -27.449 20.307 7.334 1.00 91.31 791 ALA A O 1
ATOM 6090 N N . GLU A 1 792 ? -26.940 18.195 6.771 1.00 91.62 792 GLU A N 1
ATOM 6091 C CA . GLU A 1 792 ? -27.757 17.577 7.819 1.00 91.62 792 GLU A CA 1
ATOM 6092 C C . GLU A 1 792 ? -27.260 17.926 9.216 1.00 91.62 792 GLU A C 1
ATOM 6094 O O . GLU A 1 792 ? -28.073 18.345 10.039 1.00 91.62 792 GLU A O 1
ATOM 6099 N N . ILE A 1 793 ? -25.952 17.812 9.449 1.00 92.00 793 ILE A N 1
ATOM 6100 C CA . ILE A 1 793 ? -25.319 18.125 10.732 1.00 92.00 793 ILE A CA 1
ATOM 6101 C C . ILE A 1 793 ? -25.461 19.619 11.062 1.00 92.00 793 ILE A C 1
ATOM 6103 O O . ILE A 1 793 ? -25.871 19.977 12.164 1.00 92.00 793 ILE A O 1
ATOM 6107 N N . ARG A 1 794 ? -25.191 20.517 10.108 1.00 91.81 794 ARG A N 1
ATOM 6108 C CA . ARG A 1 794 ? -25.322 21.976 10.310 1.00 91.81 794 ARG A CA 1
ATOM 6109 C C . ARG A 1 794 ? -26.754 22.423 10.588 1.00 91.81 794 ARG A C 1
ATOM 6111 O O . ARG A 1 794 ? -26.959 23.456 11.211 1.00 91.81 794 ARG A O 1
ATOM 6118 N N . ALA A 1 795 ? -27.739 21.660 10.126 1.00 92.50 795 ALA A N 1
ATOM 6119 C CA . ALA A 1 795 ? -29.150 21.974 10.306 1.00 92.50 795 ALA A CA 1
ATOM 6120 C C . ALA A 1 795 ? -29.759 21.381 11.597 1.00 92.50 795 ALA A C 1
ATOM 6122 O O . ALA A 1 795 ? -30.979 21.462 11.767 1.00 92.50 795 ALA A O 1
ATOM 6123 N N . ILE A 1 796 ? -28.954 20.768 12.477 1.00 92.19 796 ILE A N 1
ATOM 6124 C CA . ILE A 1 796 ? -29.376 20.374 13.833 1.00 92.19 796 ILE A CA 1
ATOM 6125 C C . ILE A 1 796 ? -29.686 21.648 14.632 1.00 92.19 796 ILE A C 1
ATOM 6127 O O . ILE A 1 796 ? -28.816 22.510 14.792 1.00 92.19 796 ILE A O 1
ATOM 6131 N N . GLY A 1 797 ? -30.935 21.777 15.086 1.00 88.44 797 GLY A N 1
ATOM 6132 C CA . GLY A 1 797 ? -31.420 22.956 15.808 1.00 88.44 797 GLY A CA 1
ATOM 6133 C C . GLY A 1 797 ? -31.215 22.899 17.326 1.00 88.44 797 GLY A C 1
ATOM 6134 O O . GLY A 1 797 ? -30.887 21.863 17.900 1.00 88.44 797 GLY A O 1
ATOM 6135 N N . ASP A 1 798 ? -31.464 24.021 18.003 1.00 82.19 798 ASP A N 1
ATOM 6136 C CA . ASP A 1 798 ? -31.548 24.068 19.466 1.00 82.19 798 ASP A CA 1
ATOM 6137 C C . ASP A 1 798 ? -32.645 23.129 19.998 1.00 82.19 798 ASP A C 1
ATOM 6139 O O . ASP A 1 798 ? -33.771 23.133 19.504 1.00 82.19 798 ASP A O 1
ATOM 6143 N N . GLY A 1 799 ? -32.318 22.314 21.008 1.00 81.38 799 GLY A N 1
ATOM 6144 C CA . GLY A 1 799 ? -33.254 21.367 21.633 1.00 81.38 799 GLY A CA 1
ATOM 6145 C C . GLY A 1 799 ? -33.569 20.108 20.812 1.00 81.38 799 GLY A C 1
ATOM 6146 O O . GLY A 1 799 ? -34.304 19.240 21.284 1.00 81.38 799 GLY A O 1
ATOM 6147 N N . GLU A 1 800 ? -33.012 19.970 19.608 1.00 90.44 800 GLU A N 1
ATOM 6148 C CA . GLU A 1 800 ? -33.157 18.762 18.801 1.00 90.44 800 GLU A CA 1
ATOM 6149 C C . GLU A 1 800 ? -32.245 17.651 19.324 1.00 90.44 800 GLU A C 1
ATOM 6151 O O . GLU A 1 800 ? -31.050 17.851 19.482 1.00 90.44 800 GLU A O 1
ATOM 6156 N N . THR A 1 801 ? -32.796 16.466 19.577 1.00 92.00 801 THR A N 1
ATOM 6157 C CA . THR A 1 801 ? -32.015 15.275 19.928 1.00 92.00 801 THR A CA 1
ATOM 6158 C C . THR A 1 801 ? -31.678 14.480 18.669 1.00 92.00 801 THR A C 1
ATOM 6160 O O . THR A 1 801 ? -32.543 14.235 17.827 1.00 92.00 801 THR A O 1
ATOM 6163 N N . VAL A 1 802 ? -30.418 14.065 18.546 1.00 93.19 802 VAL A N 1
ATOM 6164 C CA . VAL A 1 802 ? -29.915 13.256 17.428 1.00 93.19 802 VAL A CA 1
ATOM 6165 C C . VAL A 1 802 ? -29.633 11.847 17.924 1.00 93.19 802 VAL A C 1
ATOM 6167 O O . VAL A 1 802 ? -28.991 11.684 18.958 1.00 93.19 802 VAL A O 1
ATOM 6170 N N . LEU A 1 803 ? -30.085 10.834 17.188 1.00 92.31 803 LEU A N 1
ATOM 6171 C CA . LEU A 1 803 ? -29.759 9.439 17.491 1.00 92.31 803 LEU A CA 1
ATOM 6172 C C . LEU A 1 803 ? -28.642 8.943 16.566 1.00 92.31 803 LEU A C 1
ATOM 6174 O O . LEU A 1 803 ? -28.723 9.146 15.355 1.00 92.31 803 LEU A O 1
ATOM 6178 N N . ILE A 1 804 ? -27.628 8.281 17.125 1.00 91.62 804 ILE A N 1
ATOM 6179 C CA . ILE A 1 804 ? -26.642 7.477 16.387 1.00 91.62 804 ILE A CA 1
ATOM 6180 C C . ILE A 1 804 ? -26.875 6.018 16.770 1.00 91.62 804 ILE A C 1
ATOM 6182 O O . ILE A 1 804 ? -26.723 5.660 17.934 1.00 91.62 804 ILE A O 1
ATOM 6186 N N . VAL A 1 805 ? -27.270 5.201 15.802 1.00 86.00 805 VAL A N 1
ATOM 6187 C CA . VAL A 1 805 ? -27.743 3.827 15.983 1.00 86.00 805 VAL A CA 1
ATOM 6188 C C . VAL A 1 805 ? -26.718 2.843 15.417 1.00 86.00 805 VAL A C 1
ATOM 6190 O O . VAL A 1 805 ? -26.259 3.026 14.290 1.00 86.00 805 VAL A O 1
ATOM 6193 N N . SER A 1 806 ? -26.386 1.805 16.180 1.00 81.50 806 SER A N 1
ATOM 6194 C CA . SER A 1 806 ? -25.485 0.698 15.820 1.00 81.50 806 SER A CA 1
ATOM 6195 C C . SER A 1 806 ? -26.028 -0.608 16.412 1.00 81.50 806 SER A C 1
ATOM 6197 O O . SER A 1 806 ? -26.669 -0.550 17.450 1.00 81.50 806 SER A O 1
ATOM 6199 N N . ASP A 1 807 ? -25.773 -1.770 15.806 1.00 70.38 807 ASP A N 1
ATOM 6200 C CA . ASP A 1 807 ? -26.375 -3.065 16.202 1.00 70.38 807 ASP A CA 1
ATOM 6201 C C . ASP A 1 807 ? -25.320 -4.067 16.681 1.00 70.38 807 ASP A C 1
ATOM 6203 O O . ASP A 1 807 ? -24.893 -4.917 15.903 1.00 70.38 807 ASP A O 1
ATOM 6207 N N . ASP A 1 808 ? -24.860 -3.921 17.932 1.00 58.81 808 ASP A N 1
ATOM 6208 C CA . ASP A 1 808 ? -23.964 -4.855 18.650 1.00 58.81 808 ASP A CA 1
ATOM 6209 C C . ASP A 1 808 ? -22.706 -5.307 17.880 1.00 58.81 808 ASP A C 1
ATOM 6211 O O . ASP A 1 808 ? -22.065 -6.310 18.210 1.00 58.81 808 ASP A O 1
ATOM 6215 N N . ASP A 1 809 ? -22.336 -4.549 16.853 1.00 65.56 809 ASP A N 1
ATOM 6216 C CA . ASP A 1 809 ? -21.309 -4.928 15.910 1.00 65.56 809 ASP A CA 1
ATOM 6217 C C . ASP A 1 809 ? -20.007 -4.159 16.131 1.00 65.56 809 ASP A C 1
ATOM 6219 O O . ASP A 1 809 ? -19.995 -2.982 16.512 1.00 65.56 809 ASP A O 1
ATOM 6223 N N . ASP A 1 810 ? -18.897 -4.856 15.888 1.00 67.19 810 ASP A N 1
ATOM 6224 C CA . ASP A 1 810 ? -17.563 -4.367 16.204 1.00 67.19 810 ASP A CA 1
ATOM 6225 C C . ASP A 1 810 ? -17.229 -3.106 15.375 1.00 67.19 810 ASP A C 1
ATOM 6227 O O . ASP A 1 810 ? -16.587 -2.194 15.894 1.00 67.19 810 ASP A O 1
ATOM 6231 N N . ASP A 1 811 ? -17.710 -2.986 14.126 1.00 68.50 811 ASP A N 1
ATOM 6232 C CA . ASP A 1 811 ? -17.412 -1.841 13.249 1.00 68.50 811 ASP A CA 1
ATOM 6233 C C . ASP A 1 811 ? -18.204 -0.556 13.580 1.00 68.50 811 ASP A C 1
ATOM 6235 O O . ASP A 1 811 ? -17.753 0.567 13.290 1.00 68.50 811 ASP A O 1
ATOM 6239 N N . GLY A 1 812 ? -19.349 -0.696 14.251 1.00 76.31 812 GLY A N 1
ATOM 6240 C CA . GLY A 1 812 ? -20.249 0.399 14.597 1.00 76.31 812 GLY A CA 1
ATOM 6241 C C . GLY A 1 812 ? -19.705 1.300 15.707 1.00 76.31 812 GLY A C 1
ATOM 6242 O O . GLY A 1 812 ? -19.978 2.501 15.718 1.00 76.31 812 GLY A O 1
ATOM 6243 N N . VAL A 1 813 ? -18.847 0.767 16.586 1.00 81.94 813 VAL A N 1
ATOM 6244 C CA . VAL A 1 813 ? -18.209 1.516 17.686 1.00 81.94 813 VAL A CA 1
ATOM 6245 C C . VAL A 1 813 ? -17.293 2.620 17.155 1.00 81.94 813 VAL A C 1
ATOM 6247 O O . VAL A 1 813 ? -17.451 3.794 17.500 1.00 81.94 813 VAL A O 1
ATOM 6250 N N . ALA A 1 814 ? -16.344 2.258 16.286 1.00 85.44 814 ALA A N 1
ATOM 6251 C CA . ALA A 1 814 ? -15.422 3.221 15.685 1.00 85.44 814 ALA A CA 1
ATOM 6252 C C . ALA A 1 814 ? -16.176 4.228 14.804 1.00 85.44 814 ALA A C 1
ATOM 6254 O O . ALA A 1 814 ? -15.892 5.426 14.827 1.00 85.44 814 ALA A O 1
ATOM 6255 N N . SER A 1 815 ? -17.186 3.748 14.078 1.00 88.25 815 SER A N 1
ATOM 6256 C CA . SER A 1 815 ? -18.043 4.568 13.221 1.00 88.25 815 SER A CA 1
ATOM 6257 C C . SER A 1 815 ? -18.817 5.629 14.020 1.00 88.25 815 SER A C 1
ATOM 6259 O O . SER A 1 815 ? -18.824 6.806 13.648 1.00 88.25 815 SER A O 1
ATOM 6261 N N . ALA A 1 816 ? -19.397 5.246 15.160 1.00 88.00 816 ALA A N 1
ATOM 6262 C CA . ALA A 1 816 ? -20.119 6.149 16.050 1.00 88.00 816 ALA A CA 1
ATOM 6263 C C . ALA A 1 816 ? -19.202 7.232 16.649 1.00 88.00 816 ALA A C 1
ATOM 6265 O O . ALA A 1 816 ? -19.573 8.411 16.652 1.00 88.00 816 ALA A O 1
ATOM 6266 N N . ALA A 1 817 ? -17.991 6.854 17.082 1.00 87.94 817 ALA A N 1
ATOM 6267 C CA . ALA A 1 817 ? -16.990 7.789 17.602 1.00 87.94 817 ALA A CA 1
ATOM 6268 C C . ALA A 1 817 ? -16.572 8.832 16.547 1.00 87.94 817 ALA A C 1
ATOM 6270 O O . ALA A 1 817 ? -16.581 10.035 16.824 1.00 87.94 817 ALA A O 1
ATOM 6271 N N . ILE A 1 818 ? -16.294 8.385 15.313 1.00 89.56 818 ILE A N 1
ATOM 6272 C CA . ILE A 1 818 ? -15.978 9.274 14.183 1.00 89.56 818 ILE A CA 1
ATOM 6273 C C . ILE A 1 818 ? -17.127 10.264 13.952 1.00 89.56 818 ILE A C 1
ATOM 6275 O O . ILE A 1 818 ? -16.906 11.468 13.807 1.00 89.56 818 ILE A O 1
ATOM 6279 N N . PHE A 1 819 ? -18.371 9.780 13.938 1.00 90.19 819 PHE A N 1
ATOM 6280 C CA . PHE A 1 819 ? -19.521 10.606 13.578 1.00 90.19 819 PHE A CA 1
ATOM 6281 C C . PHE A 1 819 ? -19.851 11.686 14.608 1.00 90.19 819 PHE A C 1
ATOM 6283 O O . PHE A 1 819 ? -20.151 12.819 14.226 1.00 90.19 819 PHE A O 1
ATOM 6290 N N . ARG A 1 820 ? -19.747 11.394 15.910 1.00 88.31 820 ARG A N 1
ATOM 6291 C CA . ARG A 1 820 ? -19.904 12.436 16.938 1.00 88.31 820 ARG A CA 1
ATOM 6292 C C . ARG A 1 820 ? -18.821 13.505 16.823 1.00 88.31 820 ARG A C 1
ATOM 6294 O O . ARG A 1 820 ? -19.141 14.688 16.944 1.00 88.31 820 ARG A O 1
ATOM 6301 N N . GLY A 1 821 ? -17.583 13.113 16.512 1.00 86.75 821 GLY A N 1
ATOM 6302 C CA . GLY A 1 821 ? -16.503 14.053 16.203 1.00 86.75 821 GLY A CA 1
ATOM 6303 C C . GLY A 1 821 ? -16.855 14.984 15.035 1.00 86.75 821 GLY A C 1
ATOM 6304 O O . GLY A 1 821 ? -16.661 16.199 15.121 1.00 86.75 821 GLY A O 1
ATOM 6305 N N . LEU A 1 822 ? -17.465 14.446 13.973 1.00 88.88 822 LEU A N 1
ATOM 6306 C CA . LEU A 1 822 ? -17.961 15.248 12.848 1.00 88.88 822 LEU A CA 1
ATOM 6307 C C . LEU A 1 822 ? -19.076 16.220 13.262 1.00 88.88 822 LEU A C 1
ATOM 6309 O O . LEU A 1 822 ? -19.055 17.374 12.826 1.00 88.88 822 LEU A O 1
ATOM 6313 N N . ILE A 1 823 ? -20.014 15.798 14.122 1.00 90.06 823 ILE A N 1
ATOM 6314 C CA . ILE A 1 823 ? -21.069 16.673 14.662 1.00 90.06 823 ILE A CA 1
ATOM 6315 C C . ILE A 1 823 ? -20.458 17.834 15.445 1.00 90.06 823 ILE A C 1
ATOM 6317 O O . ILE A 1 823 ? -20.751 18.989 15.137 1.00 90.06 823 ILE A O 1
ATOM 6321 N N . ALA A 1 824 ? -19.567 17.537 16.395 1.00 87.19 824 ALA A N 1
ATOM 6322 C CA . ALA A 1 824 ? -18.899 18.545 17.215 1.00 87.19 824 ALA A CA 1
ATOM 6323 C C . ALA A 1 824 ? -18.155 19.585 16.361 1.00 87.19 824 ALA A C 1
ATOM 6325 O O . ALA A 1 824 ? -18.119 20.769 16.695 1.00 87.19 824 ALA A O 1
ATOM 6326 N N . ARG A 1 825 ? -17.577 19.163 15.228 1.00 86.00 825 ARG A N 1
ATOM 6327 C CA . ARG A 1 825 ? -16.791 20.050 14.364 1.00 86.00 825 ARG A CA 1
ATOM 6328 C C . ARG A 1 825 ? -17.637 20.912 13.435 1.00 86.00 825 ARG A C 1
ATOM 6330 O O . ARG A 1 825 ? -17.314 22.085 13.231 1.00 86.00 825 ARG A O 1
ATOM 6337 N N . LEU A 1 826 ? -18.659 20.321 12.824 1.00 88.12 826 LEU A N 1
ATOM 6338 C CA . LEU A 1 826 ? -19.498 20.986 11.827 1.00 88.12 826 LEU A CA 1
ATOM 6339 C C . LEU A 1 826 ? -20.643 21.786 12.451 1.00 88.12 826 LEU A C 1
ATOM 6341 O O . LEU A 1 826 ? -21.148 22.700 11.798 1.00 88.12 826 LEU A O 1
ATOM 6345 N N . ASN A 1 827 ? -21.049 21.449 13.676 1.00 90.19 827 ASN A N 1
ATOM 6346 C CA . ASN A 1 827 ? -22.062 22.167 14.442 1.00 90.19 827 ASN A CA 1
ATOM 6347 C C . ASN A 1 827 ? -21.695 22.187 15.946 1.00 90.19 827 ASN A C 1
ATOM 6349 O O . ASN A 1 827 ? -22.239 21.407 16.734 1.00 90.19 827 ASN A O 1
ATOM 6353 N N . PRO A 1 828 ? -20.737 23.047 16.345 1.00 88.12 828 PRO A N 1
ATOM 6354 C CA . PRO A 1 828 ? -20.216 23.090 17.711 1.00 88.12 828 PRO A CA 1
ATOM 6355 C C . PRO A 1 828 ? -21.299 23.311 18.776 1.00 88.12 828 PRO A C 1
ATOM 6357 O O . PRO A 1 828 ? -22.165 24.172 18.626 1.00 88.12 828 PRO A O 1
ATOM 6360 N N . GLY A 1 829 ? -21.235 22.555 19.874 1.00 82.69 829 GLY A N 1
ATOM 6361 C CA . GLY A 1 829 ? -22.187 22.611 20.988 1.00 82.69 829 GLY A CA 1
ATOM 6362 C C . GLY A 1 829 ? -23.394 21.676 20.835 1.00 82.69 829 GLY A C 1
ATOM 6363 O O . GLY A 1 829 ? -24.189 21.548 21.771 1.00 82.69 829 GLY A O 1
ATOM 6364 N N . ARG A 1 830 ? -23.551 21.004 19.684 1.00 87.88 830 ARG A N 1
ATOM 6365 C CA . ARG A 1 830 ? -24.635 20.033 19.421 1.00 87.88 830 ARG A CA 1
ATOM 6366 C C . ARG A 1 830 ? -24.267 18.592 19.748 1.00 87.88 830 ARG A C 1
ATOM 6368 O O . ARG A 1 830 ? -25.148 17.745 19.862 1.00 87.88 830 ARG A O 1
ATOM 6375 N N . GLU A 1 831 ? -22.998 18.299 20.003 1.00 80.75 831 GLU A N 1
ATOM 6376 C CA . GLU A 1 831 ? -22.522 16.965 20.382 1.00 80.75 831 GLU A CA 1
ATOM 6377 C C . GLU A 1 831 ? -23.141 16.443 21.689 1.00 80.75 831 GLU A C 1
ATOM 6379 O O . GLU A 1 831 ? -23.247 15.234 21.889 1.00 80.75 831 GLU A O 1
ATOM 6384 N N . LYS A 1 832 ? -23.590 17.347 22.571 1.00 82.50 832 LYS A N 1
ATOM 6385 C CA . LYS A 1 832 ? -24.296 17.014 23.822 1.00 82.50 832 LYS A CA 1
ATOM 6386 C C . LYS A 1 832 ? -25.751 16.593 23.606 1.00 82.50 832 LYS A C 1
ATOM 6388 O O . LYS A 1 832 ? -26.361 16.029 24.506 1.00 82.50 832 LYS A O 1
ATOM 6393 N N . GLN A 1 833 ? -26.306 16.868 22.427 1.00 86.88 833 GLN A N 1
ATOM 6394 C CA . GLN A 1 833 ? -27.669 16.490 22.047 1.00 86.88 833 GLN A CA 1
ATOM 6395 C C . GLN A 1 833 ? -27.722 15.123 21.345 1.00 86.88 833 GLN A C 1
ATOM 6397 O O . GLN A 1 833 ? -28.793 14.673 20.936 1.00 86.88 833 GLN A O 1
ATOM 6402 N N . THR A 1 834 ? -26.569 14.468 21.199 1.00 89.19 834 THR A N 1
ATOM 6403 C CA . THR A 1 834 ? -26.446 13.160 20.559 1.00 89.19 834 THR A CA 1
ATOM 6404 C C . THR A 1 834 ? -26.647 12.047 21.586 1.00 89.19 834 THR A C 1
ATOM 6406 O O . THR A 1 834 ? -26.001 12.045 22.633 1.00 89.19 834 THR A O 1
ATOM 6409 N N . ILE A 1 835 ? -27.527 11.095 21.286 1.00 88.06 835 ILE A N 1
ATOM 6410 C CA . ILE A 1 835 ? -27.695 9.847 22.033 1.00 88.06 835 ILE A CA 1
ATOM 6411 C C . ILE A 1 835 ? -27.189 8.708 21.153 1.00 88.06 835 ILE A C 1
ATOM 6413 O O . ILE A 1 835 ? -27.648 8.545 20.022 1.00 88.06 835 ILE A O 1
ATOM 6417 N N . TYR A 1 836 ? -26.278 7.900 21.687 1.00 85.75 836 TYR A N 1
ATOM 6418 C CA . TYR A 1 836 ? -25.906 6.642 21.056 1.00 85.75 836 TYR A CA 1
ATOM 6419 C C . TYR A 1 836 ? -26.861 5.536 21.484 1.00 85.75 836 TYR A C 1
ATOM 6421 O O . TYR A 1 836 ? -27.154 5.384 22.672 1.00 85.75 836 TYR A O 1
ATOM 6429 N N . VAL A 1 837 ? -27.321 4.760 20.515 1.00 80.94 837 VAL A N 1
ATOM 6430 C CA . VAL A 1 837 ? -28.266 3.670 20.706 1.00 80.94 837 VAL A CA 1
ATOM 6431 C C . VAL A 1 837 ? -27.642 2.410 20.129 1.00 80.94 837 VAL A C 1
ATOM 6433 O O . VAL A 1 837 ? -27.289 2.371 18.954 1.00 80.94 837 VAL A O 1
ATOM 6436 N N . ASN A 1 838 ? -27.494 1.397 20.975 1.00 77.31 838 ASN A N 1
ATOM 6437 C CA . ASN A 1 838 ? -27.029 0.082 20.566 1.00 77.31 838 ASN A CA 1
ATOM 6438 C C . ASN A 1 838 ? -28.245 -0.823 20.321 1.00 77.31 838 ASN A C 1
ATOM 6440 O O . ASN A 1 838 ? -28.716 -1.486 21.242 1.00 77.31 838 ASN A O 1
ATOM 6444 N N . GLU A 1 839 ? -28.829 -0.719 19.132 1.00 74.75 839 GLU A N 1
ATOM 6445 C CA . GLU A 1 839 ? -30.033 -1.426 18.703 1.00 74.75 839 GLU A CA 1
ATOM 6446 C C . GLU A 1 839 ? -30.092 -1.490 17.165 1.00 74.75 839 GLU A C 1
ATOM 6448 O O . GLU A 1 839 ? -29.616 -0.593 16.471 1.00 74.75 839 GLU A O 1
ATOM 6453 N N . SER A 1 840 ? -30.727 -2.529 16.627 1.00 78.00 840 SER A N 1
ATOM 6454 C CA . SER A 1 840 ? -30.924 -2.724 15.190 1.00 78.00 840 SER A CA 1
ATOM 6455 C C . SER A 1 840 ? -32.005 -1.803 14.620 1.00 78.00 840 SER A C 1
ATOM 6457 O O . SER A 1 840 ? -33.076 -1.645 15.209 1.00 78.00 840 SER A O 1
ATOM 6459 N N . LEU A 1 841 ? -31.832 -1.312 13.387 1.00 80.75 841 LEU A N 1
ATOM 6460 C CA . LEU A 1 841 ? -32.881 -0.619 12.618 1.00 80.75 841 LEU A CA 1
ATOM 6461 C C . LEU A 1 841 ? -34.142 -1.483 12.428 1.00 80.75 841 LEU A C 1
ATOM 6463 O O . LEU A 1 841 ? -35.232 -0.969 12.185 1.00 80.75 841 LEU A O 1
ATOM 6467 N N . ARG A 1 842 ? -34.004 -2.810 12.542 1.00 76.81 842 ARG A N 1
ATOM 6468 C CA . ARG A 1 842 ? -35.122 -3.767 12.492 1.00 76.81 842 ARG A CA 1
ATOM 6469 C C . ARG A 1 842 ? -36.029 -3.681 13.724 1.00 76.81 842 ARG A C 1
ATOM 6471 O O . ARG A 1 842 ? -37.141 -4.206 13.673 1.00 76.81 842 ARG A O 1
ATOM 6478 N N . SER A 1 843 ? -35.547 -3.101 14.824 1.00 75.06 843 SER A N 1
ATOM 6479 C CA . SER A 1 843 ? -36.210 -3.131 16.124 1.00 75.06 843 SER A CA 1
ATOM 6480 C C . SER A 1 843 ? -37.283 -2.042 16.241 1.00 75.06 843 SER A C 1
ATOM 6482 O O . SER A 1 843 ? -36.995 -0.863 16.015 1.00 75.06 843 SER A O 1
ATOM 6484 N N . PRO A 1 844 ? -38.517 -2.387 16.659 1.00 74.25 844 PRO A N 1
ATOM 6485 C CA . PRO A 1 844 ? -39.542 -1.391 16.963 1.00 74.25 844 PRO A CA 1
ATOM 6486 C C . PRO A 1 844 ? -39.179 -0.522 18.180 1.00 74.25 844 PRO A C 1
ATOM 6488 O O . PRO A 1 844 ? -39.727 0.569 18.321 1.00 74.25 844 PRO A O 1
ATOM 6491 N N . ALA A 1 845 ? -38.212 -0.942 19.007 1.00 76.44 845 ALA A N 1
ATOM 6492 C CA . ALA A 1 845 ? -37.755 -0.192 20.178 1.00 76.44 845 ALA A CA 1
ATOM 6493 C C . ALA A 1 845 ? -37.227 1.212 19.827 1.00 76.44 845 ALA A C 1
ATOM 6495 O O . ALA A 1 845 ? -37.319 2.129 20.640 1.00 76.44 845 ALA A O 1
ATOM 6496 N N . LEU A 1 846 ? -36.724 1.420 18.602 1.00 81.62 846 LEU A N 1
ATOM 6497 C CA . LEU A 1 846 ? -36.311 2.747 18.135 1.00 81.62 846 LEU A CA 1
ATOM 6498 C C . LEU A 1 846 ? -37.493 3.720 18.024 1.00 81.62 846 LEU A C 1
ATOM 6500 O O . LEU A 1 846 ? -37.343 4.904 18.316 1.00 81.62 846 LEU A O 1
ATOM 6504 N N . ILE A 1 847 ? -38.670 3.231 17.625 1.00 86.81 847 ILE A N 1
ATOM 6505 C CA . ILE A 1 847 ? -39.892 4.042 17.527 1.00 86.81 847 ILE A CA 1
ATOM 6506 C C . ILE A 1 847 ? -40.375 4.401 18.933 1.00 86.81 847 ILE A C 1
ATOM 6508 O O . ILE A 1 847 ? -40.646 5.570 19.203 1.00 86.81 847 ILE A O 1
ATOM 6512 N N . GLU A 1 848 ? -40.406 3.418 19.835 1.00 83.50 848 GLU A N 1
ATOM 6513 C CA . GLU A 1 848 ? -40.774 3.614 21.243 1.00 83.50 848 GLU A CA 1
ATOM 6514 C C . GLU A 1 848 ? -39.844 4.628 21.930 1.00 83.50 848 GLU A C 1
ATOM 6516 O O . GLU A 1 848 ? -40.304 5.510 22.655 1.00 83.50 848 GLU A O 1
ATOM 6521 N N . LEU A 1 849 ? -38.537 4.570 21.649 1.00 84.31 849 LEU A N 1
ATOM 6522 C CA . LEU A 1 849 ? -37.564 5.534 22.161 1.00 84.31 849 LEU A CA 1
ATOM 6523 C C . LEU A 1 849 ? -37.837 6.954 21.649 1.00 84.31 849 LEU A C 1
ATOM 6525 O O . LEU A 1 849 ? -37.803 7.907 22.428 1.00 84.31 849 LEU A O 1
ATOM 6529 N N . VAL A 1 850 ? -38.118 7.111 20.352 1.00 88.31 850 VAL A N 1
ATOM 6530 C CA . VAL A 1 850 ? -38.474 8.413 19.765 1.00 88.31 850 VAL A CA 1
ATOM 6531 C C . VAL A 1 850 ? -39.739 8.979 20.417 1.00 88.31 850 VAL A C 1
ATOM 6533 O O . VAL A 1 850 ? -39.791 10.172 20.713 1.00 88.31 850 VAL A O 1
ATOM 6536 N N . GLU A 1 851 ? -40.741 8.138 20.680 1.00 87.31 851 GLU A N 1
ATOM 6537 C CA . GLU A 1 851 ? -41.977 8.536 21.363 1.00 87.31 851 GLU A CA 1
ATOM 6538 C C . GLU A 1 851 ? -41.734 8.932 22.823 1.00 87.31 851 GLU A C 1
ATOM 6540 O O . GLU A 1 851 ? -42.221 9.977 23.258 1.00 87.31 851 GLU A O 1
ATOM 6545 N N . SER A 1 852 ? -40.940 8.153 23.561 1.00 86.06 852 SER A N 1
ATOM 6546 C CA . SER A 1 852 ? -40.567 8.454 24.948 1.00 86.06 852 SER A CA 1
ATOM 6547 C C . SER A 1 852 ? -39.831 9.789 25.054 1.00 86.06 852 SER A C 1
ATOM 6549 O O . SER A 1 852 ? -40.184 10.639 25.868 1.00 86.06 852 SER A O 1
ATOM 6551 N N . LEU A 1 853 ? -38.847 10.030 24.182 1.00 86.62 853 LEU A N 1
ATOM 6552 C CA . LEU A 1 853 ? -38.101 11.291 24.162 1.00 86.62 853 LEU A CA 1
ATOM 6553 C C . LEU A 1 853 ? -39.005 12.481 23.815 1.00 86.62 853 LEU A C 1
ATOM 6555 O O . LEU A 1 853 ? -38.874 13.549 24.414 1.00 86.62 853 LEU A O 1
ATOM 6559 N N . ALA A 1 854 ? -39.961 12.299 22.900 1.00 86.81 854 ALA A N 1
ATOM 6560 C CA . ALA A 1 854 ? -40.935 13.336 22.581 1.00 86.81 854 ALA A CA 1
ATOM 6561 C C . ALA A 1 854 ? -41.822 13.689 23.791 1.00 86.81 854 ALA A C 1
ATOM 6563 O O . ALA A 1 854 ? -42.097 14.869 24.012 1.00 86.81 854 ALA A O 1
ATOM 6564 N N . GLN A 1 855 ? -42.217 12.700 24.603 1.00 86.50 855 GLN A N 1
ATOM 6565 C CA . GLN A 1 855 ? -42.957 12.922 25.856 1.00 86.50 855 GLN A CA 1
ATOM 6566 C C . GLN A 1 855 ? -42.124 13.683 26.901 1.00 86.50 855 GLN A C 1
ATOM 6568 O O . GLN A 1 855 ? -42.668 14.491 27.649 1.00 86.50 855 GLN A O 1
ATOM 6573 N N . GLU A 1 856 ? -40.803 13.497 26.904 1.00 85.44 856 GLU A N 1
ATOM 6574 C CA . GLU A 1 856 ? -39.846 14.249 27.731 1.00 85.44 856 GLU A CA 1
ATOM 6575 C C . GLU A 1 856 ? -39.546 15.668 27.195 1.00 85.44 856 GLU A C 1
ATOM 6577 O O . GLU A 1 856 ? -38.688 16.373 27.727 1.00 85.44 856 GLU A O 1
ATOM 6582 N N . GLY A 1 857 ? -40.223 16.109 26.128 1.00 83.06 857 GLY A N 1
ATOM 6583 C CA . GLY A 1 857 ? -40.003 17.416 25.501 1.00 83.06 857 GLY A CA 1
ATOM 6584 C C . GLY A 1 857 ? -38.763 17.483 24.602 1.00 83.06 857 GLY A C 1
ATOM 6585 O O . GLY A 1 857 ? -38.346 18.570 24.201 1.00 83.06 857 GLY A O 1
ATOM 6586 N N . ARG A 1 858 ? -38.166 16.336 24.259 1.00 84.50 858 ARG A N 1
ATOM 6587 C CA . ARG A 1 858 ? -36.983 16.229 23.397 1.00 84.50 858 ARG A CA 1
ATOM 6588 C C . ARG A 1 858 ? -37.389 15.783 21.995 1.00 84.50 858 ARG A C 1
ATOM 6590 O O . ARG A 1 858 ? -37.765 14.640 21.765 1.00 84.50 858 ARG A O 1
ATOM 6597 N N . SER A 1 859 ? -37.279 16.679 21.017 1.00 89.81 859 SER A N 1
ATOM 6598 C CA . SER A 1 859 ? -37.642 16.364 19.630 1.00 89.81 859 SER A CA 1
ATOM 6599 C C . SER A 1 859 ? -36.522 15.594 18.931 1.00 89.81 859 SER A C 1
ATOM 6601 O O . SER A 1 859 ? -35.461 16.163 18.681 1.00 89.81 859 SER A O 1
ATOM 6603 N N . VAL A 1 860 ? -36.777 14.351 18.514 1.00 92.00 860 VAL A N 1
ATOM 6604 C CA . VAL A 1 860 ? -35.878 13.612 17.611 1.00 92.00 860 VAL A CA 1
ATOM 6605 C C . VAL A 1 860 ? -36.284 13.867 16.163 1.00 92.00 860 VAL A C 1
ATOM 6607 O O . VAL A 1 860 ? -37.353 13.446 15.733 1.00 92.00 860 VAL A O 1
ATOM 6610 N N . LYS A 1 861 ? -35.445 14.566 15.391 1.00 91.50 861 LYS A N 1
ATOM 6611 C CA . LYS A 1 861 ? -35.699 14.801 13.952 1.00 91.50 861 LYS A CA 1
ATOM 6612 C C . LYS A 1 861 ? -34.735 14.056 13.040 1.00 91.50 861 LYS A C 1
ATOM 6614 O O . LYS A 1 861 ? -35.036 13.896 11.857 1.00 91.50 861 LYS A O 1
ATOM 6619 N N . ARG A 1 862 ? -33.591 13.609 13.565 1.00 93.69 862 ARG A N 1
ATOM 6620 C CA . ARG A 1 862 ? -32.513 12.979 12.796 1.00 93.69 862 ARG A CA 1
ATOM 6621 C C . ARG A 1 862 ? -32.014 11.716 13.483 1.00 93.69 862 ARG A C 1
ATOM 6623 O O . ARG A 1 862 ? -31.726 11.726 14.680 1.00 93.69 862 ARG A O 1
ATOM 6630 N N . VAL A 1 863 ? -31.889 10.658 12.691 1.00 93.69 863 VAL A N 1
ATOM 6631 C CA . VAL A 1 863 ? -31.365 9.356 13.106 1.00 93.69 863 VAL A CA 1
ATOM 6632 C C . VAL A 1 863 ? -30.289 8.941 12.111 1.00 93.69 863 VAL A C 1
ATOM 6634 O O . VAL A 1 863 ? -30.557 8.830 10.914 1.00 93.69 863 VAL A O 1
ATOM 6637 N N . PHE A 1 864 ? -29.075 8.717 12.598 1.00 93.25 864 PHE A N 1
ATOM 6638 C CA . PHE A 1 864 ? -27.964 8.190 11.817 1.00 93.25 864 PHE A CA 1
ATOM 6639 C C . PHE A 1 864 ? -27.766 6.718 12.154 1.00 93.25 864 PHE A C 1
ATOM 6641 O O . PHE A 1 864 ? -27.717 6.370 13.328 1.00 93.25 864 PHE A O 1
ATOM 6648 N N . VAL A 1 865 ? -27.676 5.858 11.143 1.00 89.50 865 VAL A N 1
ATOM 6649 C CA . VAL A 1 865 ? -27.640 4.398 11.315 1.00 89.50 865 VAL A CA 1
ATOM 6650 C C . VAL A 1 865 ? -26.337 3.836 10.747 1.00 89.50 865 VAL A C 1
ATOM 6652 O O . VAL A 1 865 ? -26.028 4.065 9.579 1.00 89.50 865 VAL A O 1
ATOM 6655 N N . MET A 1 866 ? -25.595 3.096 11.567 1.00 87.19 866 MET A N 1
ATOM 6656 C CA . MET A 1 866 ? -24.316 2.432 11.276 1.00 87.19 866 MET A CA 1
ATOM 6657 C C . MET A 1 866 ? -24.415 0.974 11.733 1.00 87.19 866 MET A C 1
ATOM 6659 O O . MET A 1 866 ? -23.722 0.535 12.641 1.00 87.19 866 MET A O 1
ATOM 6663 N N . ASP A 1 867 ? -25.379 0.258 11.164 1.00 74.94 867 ASP A N 1
ATOM 6664 C CA . ASP A 1 867 ? -25.832 -1.054 11.632 1.00 74.94 867 ASP A CA 1
ATOM 6665 C C . ASP A 1 867 ? -25.945 -2.021 10.445 1.00 74.94 867 ASP A C 1
ATOM 6667 O O . ASP A 1 867 ? -26.479 -1.642 9.399 1.00 74.94 867 ASP A O 1
ATOM 6671 N N . ARG A 1 868 ? -25.497 -3.274 10.627 1.00 71.81 868 ARG A N 1
ATOM 6672 C CA . ARG A 1 868 ? -25.514 -4.408 9.675 1.00 71.81 868 ARG A CA 1
ATOM 6673 C C . ARG A 1 868 ? -26.911 -4.945 9.307 1.00 71.81 868 ARG A C 1
ATOM 6675 O O . ARG A 1 868 ? -27.050 -6.030 8.740 1.00 71.81 868 ARG A O 1
ATOM 6682 N N . SER A 1 869 ? -27.974 -4.202 9.587 1.00 65.75 869 SER A N 1
ATOM 6683 C CA . SER A 1 869 ? -29.361 -4.644 9.459 1.00 65.75 869 SER A CA 1
ATOM 6684 C C . SER A 1 869 ? -29.847 -4.911 8.033 1.00 65.75 869 SER A C 1
ATOM 6686 O O . SER A 1 869 ? -30.916 -5.507 7.860 1.00 65.75 869 SER A O 1
ATOM 6688 N N . PHE A 1 870 ? -29.087 -4.554 6.997 1.00 68.38 870 PHE A N 1
ATOM 6689 C CA . PHE A 1 870 ? -29.476 -4.799 5.609 1.00 68.38 870 PHE A CA 1
ATOM 6690 C C . PHE A 1 870 ? -28.933 -6.125 5.045 1.00 68.38 870 PHE A C 1
ATOM 6692 O O . PHE A 1 870 ? -27.750 -6.416 5.202 1.00 68.38 870 PHE A O 1
ATOM 6699 N N . PRO A 1 871 ? -29.766 -6.911 4.325 1.00 65.31 871 PRO A N 1
ATOM 6700 C CA . PRO A 1 871 ? -31.169 -6.642 3.980 1.00 65.31 871 PRO A CA 1
ATOM 6701 C C . PRO A 1 871 ? -32.173 -6.826 5.134 1.00 65.31 871 PRO A C 1
ATOM 6703 O O . PRO A 1 871 ? -31.995 -7.675 6.005 1.00 65.31 871 PRO A O 1
ATOM 6706 N N . LEU A 1 872 ? -33.266 -6.048 5.097 1.00 71.25 872 LEU A N 1
ATOM 6707 C CA . LEU A 1 872 ? -34.357 -6.086 6.080 1.00 71.25 872 LEU A CA 1
ATOM 6708 C C . LEU A 1 872 ? -35.447 -7.099 5.686 1.00 71.25 872 LEU A C 1
ATOM 6710 O O . LEU A 1 872 ? -35.929 -7.095 4.550 1.00 71.25 872 LEU A O 1
ATOM 6714 N N . ALA A 1 873 ? -35.902 -7.905 6.649 1.00 72.44 873 ALA A N 1
ATOM 6715 C CA . ALA A 1 873 ? -37.122 -8.711 6.524 1.00 72.44 873 ALA A CA 1
ATOM 6716 C C . ALA A 1 873 ? -38.386 -7.815 6.499 1.00 72.44 873 ALA A C 1
ATOM 6718 O O . ALA A 1 873 ? -38.315 -6.682 6.975 1.00 72.44 873 ALA A O 1
ATOM 6719 N N . PRO A 1 874 ? -39.557 -8.291 6.021 1.00 73.19 874 PRO A N 1
ATOM 6720 C CA . PRO A 1 874 ? -40.761 -7.458 5.869 1.00 73.19 874 PRO A CA 1
ATOM 6721 C C . PRO A 1 874 ? -41.186 -6.679 7.125 1.00 73.19 874 PRO A C 1
ATOM 6723 O O . PRO A 1 874 ? -41.508 -5.499 7.033 1.00 73.19 874 PRO A O 1
ATOM 6726 N N . ALA A 1 875 ? -41.122 -7.296 8.310 1.00 70.19 875 ALA A N 1
ATOM 6727 C CA . ALA A 1 875 ? -41.418 -6.612 9.573 1.00 70.19 875 ALA A CA 1
ATOM 6728 C C . ALA A 1 875 ? -40.406 -5.488 9.882 1.00 70.19 875 ALA A C 1
ATOM 6730 O O . ALA A 1 875 ? -40.790 -4.396 10.291 1.00 70.19 875 ALA A O 1
ATOM 6731 N N . GLY A 1 876 ? -39.118 -5.726 9.608 1.00 74.38 876 GLY A N 1
ATOM 6732 C CA . GLY A 1 876 ? -38.070 -4.710 9.735 1.00 74.38 876 GLY A CA 1
ATOM 6733 C C . GLY A 1 876 ? -38.211 -3.579 8.710 1.00 74.38 876 GLY A C 1
ATOM 6734 O O . GLY A 1 876 ? -37.934 -2.431 9.037 1.00 74.38 876 GLY A O 1
ATOM 6735 N N . GLN A 1 877 ? -38.703 -3.868 7.498 1.00 80.06 877 GLN A N 1
ATOM 6736 C CA . GLN A 1 877 ? -39.015 -2.841 6.493 1.00 80.06 877 GLN A CA 1
ATOM 6737 C C . GLN A 1 877 ? -40.141 -1.914 6.972 1.00 80.06 877 GLN A C 1
ATOM 6739 O O . GLN A 1 877 ? -40.048 -0.699 6.822 1.00 80.06 877 GLN A O 1
ATOM 6744 N N . GLN A 1 878 ? -41.188 -2.471 7.591 1.00 81.31 878 GLN A N 1
ATOM 6745 C CA . GLN A 1 878 ? -42.284 -1.686 8.168 1.00 81.31 878 GLN A CA 1
ATOM 6746 C C . GLN A 1 878 ? -41.810 -0.808 9.331 1.00 81.31 878 GLN A C 1
ATOM 6748 O O . GLN A 1 878 ? -42.152 0.374 9.366 1.00 81.31 878 GLN A O 1
ATOM 6753 N N . ALA A 1 879 ? -40.993 -1.355 10.239 1.00 79.94 879 ALA A N 1
ATOM 6754 C CA . ALA A 1 879 ? -40.414 -0.601 11.351 1.00 79.94 879 ALA A CA 1
ATOM 6755 C C . ALA A 1 879 ? -39.528 0.555 10.855 1.00 79.94 879 ALA A C 1
ATOM 6757 O O . ALA A 1 879 ? -39.711 1.701 11.266 1.00 79.94 879 ALA A O 1
ATOM 6758 N N . ALA A 1 880 ? -38.636 0.288 9.897 1.00 85.38 880 ALA A N 1
ATOM 6759 C CA . ALA A 1 880 ? -37.780 1.311 9.304 1.00 85.38 880 ALA A CA 1
ATOM 6760 C C . ALA A 1 880 ? -38.590 2.402 8.576 1.00 85.38 880 ALA A C 1
ATOM 6762 O O . ALA A 1 880 ? -38.287 3.587 8.713 1.00 85.38 880 ALA A O 1
ATOM 6763 N N . ALA A 1 881 ? -39.649 2.026 7.850 1.00 87.25 881 ALA A N 1
ATOM 6764 C CA . ALA A 1 881 ? -40.534 2.971 7.167 1.00 87.25 881 ALA A CA 1
ATOM 6765 C C . ALA A 1 881 ? -41.384 3.817 8.135 1.00 87.25 881 ALA A C 1
ATOM 6767 O O . ALA A 1 881 ? -41.684 4.975 7.848 1.00 87.25 881 ALA A O 1
ATOM 6768 N N . GLU A 1 882 ? -41.800 3.264 9.277 1.00 88.50 882 GLU A N 1
ATOM 6769 C CA . GLU A 1 882 ? -42.470 4.023 10.343 1.00 88.50 882 GLU A CA 1
ATOM 6770 C C . GLU A 1 882 ? -41.517 5.036 10.985 1.00 88.50 882 GLU A C 1
ATOM 6772 O O . GLU A 1 882 ? -41.870 6.207 11.124 1.00 88.50 882 GLU A O 1
ATOM 6777 N N . LEU A 1 883 ? -40.285 4.623 11.296 1.00 90.12 883 LEU A N 1
ATOM 6778 C CA . LEU A 1 883 ? -39.259 5.517 11.831 1.00 90.12 883 LEU A CA 1
ATOM 6779 C C . LEU A 1 883 ? -38.946 6.664 10.853 1.00 90.12 883 LEU A C 1
ATOM 6781 O O . LEU A 1 883 ? -38.907 7.828 11.250 1.00 90.12 883 LEU A O 1
ATOM 6785 N N . ALA A 1 884 ? -38.804 6.355 9.562 1.00 90.50 884 ALA A N 1
ATOM 6786 C CA . ALA A 1 884 ? -38.533 7.330 8.505 1.00 90.50 884 ALA A CA 1
ATOM 6787 C C . ALA A 1 884 ? -39.693 8.303 8.222 1.00 90.50 884 ALA A C 1
ATOM 6789 O O . ALA A 1 884 ? -39.472 9.403 7.715 1.00 90.50 884 ALA A O 1
ATOM 6790 N N . ARG A 1 885 ? -40.937 7.938 8.565 1.00 90.25 885 ARG A N 1
ATOM 6791 C CA . ARG A 1 885 ? -42.085 8.862 8.505 1.00 90.25 885 ARG A CA 1
ATOM 6792 C C . ARG A 1 885 ? -42.042 9.930 9.597 1.00 90.25 885 ARG A C 1
ATOM 6794 O O . ARG A 1 885 ? -42.633 10.993 9.423 1.00 90.25 885 ARG A O 1
ATOM 6801 N N . ARG A 1 886 ? -41.355 9.655 10.706 1.00 89.81 886 ARG A N 1
ATOM 6802 C CA . ARG A 1 886 ? -41.272 10.536 11.883 1.00 89.81 886 ARG A CA 1
ATOM 6803 C C . ARG A 1 886 ? -39.980 11.342 11.919 1.00 89.81 886 ARG A C 1
ATOM 6805 O O . ARG A 1 886 ? -39.982 12.497 12.341 1.00 89.81 886 ARG A O 1
ATOM 6812 N N . CYS A 1 887 ? -38.886 10.743 11.463 1.00 91.94 887 CYS A N 1
ATOM 6813 C CA . CYS A 1 887 ? -37.549 11.314 11.515 1.00 91.94 887 CYS A CA 1
ATOM 6814 C C . CYS A 1 887 ? -36.851 11.167 10.162 1.00 91.94 887 CYS A C 1
ATOM 6816 O O . CYS A 1 887 ? -37.114 10.247 9.395 1.00 91.94 887 CYS A O 1
ATOM 6818 N N . ARG A 1 888 ? -35.876 12.033 9.890 1.00 92.62 888 ARG A N 1
ATOM 6819 C CA . ARG A 1 888 ? -34.954 11.833 8.773 1.00 92.62 888 ARG A CA 1
ATOM 6820 C C . ARG A 1 888 ? -33.931 10.769 9.161 1.00 92.62 888 ARG A C 1
ATOM 6822 O O . ARG A 1 888 ? -33.129 10.999 10.065 1.00 92.62 888 ARG A O 1
ATOM 6829 N N . VAL A 1 889 ? -33.966 9.628 8.475 1.00 93.06 889 VAL A N 1
ATOM 6830 C CA . VAL A 1 889 ? -33.064 8.498 8.731 1.00 93.06 889 VAL A CA 1
ATOM 6831 C C . VAL A 1 889 ? -31.985 8.436 7.650 1.00 93.06 889 VAL A C 1
ATOM 6833 O O . VAL A 1 889 ? -32.290 8.246 6.469 1.00 93.06 889 VAL A O 1
ATOM 6836 N N . THR A 1 890 ? -30.725 8.583 8.057 1.00 93.00 890 THR A N 1
ATOM 6837 C CA . THR A 1 890 ? -29.548 8.490 7.185 1.00 93.00 890 THR A CA 1
ATOM 6838 C C . THR A 1 890 ? -28.695 7.304 7.612 1.00 93.00 890 THR A C 1
ATOM 6840 O O . THR A 1 890 ? -28.108 7.298 8.688 1.00 93.00 890 THR A O 1
ATOM 6843 N N . MET A 1 891 ? -28.606 6.295 6.757 1.00 89.31 891 MET A N 1
ATOM 6844 C CA . MET A 1 891 ? -27.827 5.089 6.984 1.00 89.31 891 MET A CA 1
ATOM 6845 C C . MET A 1 891 ? -26.495 5.158 6.235 1.00 89.31 891 MET A C 1
ATOM 6847 O O . MET A 1 891 ? -26.479 5.370 5.023 1.00 89.31 891 MET A O 1
ATOM 6851 N N . ILE A 1 892 ? -25.390 4.961 6.952 1.00 89.38 892 ILE A N 1
ATOM 6852 C CA . ILE A 1 892 ? -24.026 4.904 6.418 1.00 89.38 892 ILE A CA 1
ATOM 6853 C C . ILE A 1 892 ? -23.478 3.526 6.768 1.00 89.38 892 ILE A C 1
ATOM 6855 O O . ILE A 1 892 ? -23.261 3.244 7.941 1.00 89.38 892 ILE A O 1
ATOM 6859 N N . ASN A 1 893 ? -23.311 2.655 5.774 1.00 82.62 893 ASN A N 1
ATOM 6860 C CA . ASN A 1 893 ? -22.952 1.261 6.024 1.00 82.62 893 ASN A CA 1
ATOM 6861 C C . ASN A 1 893 ? -22.201 0.629 4.840 1.00 82.62 893 ASN A C 1
ATOM 6863 O O . ASN A 1 893 ? -22.378 1.039 3.697 1.00 82.62 893 ASN A O 1
ATOM 6867 N N . ASN A 1 894 ? -21.375 -0.382 5.088 1.00 77.62 894 ASN A N 1
ATOM 6868 C CA . ASN A 1 894 ? -20.652 -1.139 4.074 1.00 77.62 894 ASN A CA 1
ATOM 6869 C C . ASN A 1 894 ? -21.451 -2.271 3.405 1.00 77.62 894 ASN A C 1
ATOM 6871 O O . ASN A 1 894 ? -21.005 -2.762 2.375 1.00 77.62 894 ASN A O 1
ATOM 6875 N N . HIS A 1 895 ? -22.614 -2.678 3.919 1.00 75.38 895 HIS A N 1
ATOM 6876 C CA . HIS A 1 895 ? -23.364 -3.810 3.360 1.00 75.38 895 HIS A CA 1
ATOM 6877 C C . HIS A 1 895 ? -24.064 -3.512 2.021 1.00 75.38 895 HIS A C 1
ATOM 6879 O O . HIS A 1 895 ? -24.769 -2.513 1.858 1.00 75.38 895 HIS A O 1
ATOM 6885 N N . ASP A 1 896 ? -23.919 -4.434 1.063 1.00 69.31 896 ASP A N 1
ATOM 6886 C CA . ASP A 1 896 ? -24.569 -4.346 -0.245 1.00 69.31 896 ASP A CA 1
ATOM 6887 C C . ASP A 1 896 ? -26.066 -4.677 -0.176 1.00 69.31 896 ASP A C 1
ATOM 6889 O O . ASP A 1 896 ? -26.492 -5.681 0.398 1.00 69.31 896 ASP A O 1
ATOM 6893 N N . LEU A 1 897 ? -26.879 -3.877 -0.873 1.00 73.19 897 LEU A N 1
ATOM 6894 C CA . LEU A 1 897 ? -28.276 -4.223 -1.130 1.00 73.19 897 LEU A CA 1
ATOM 6895 C C . LEU A 1 897 ? -28.367 -5.473 -2.025 1.00 73.19 897 LEU A C 1
ATOM 6897 O O . LEU A 1 897 ? -27.689 -5.517 -3.062 1.00 73.19 897 LEU A O 1
ATOM 6901 N N . PRO A 1 898 ? -29.267 -6.433 -1.727 1.00 74.69 898 PRO A N 1
ATOM 6902 C CA . PRO A 1 898 ? -29.609 -7.508 -2.650 1.00 74.69 898 PRO A CA 1
ATOM 6903 C C . PRO A 1 898 ? -29.964 -6.971 -4.033 1.00 74.69 898 PRO A C 1
ATOM 6905 O O . PRO A 1 898 ? -30.555 -5.897 -4.170 1.00 74.69 898 PRO A O 1
ATOM 6908 N N . GLU A 1 899 ? -29.643 -7.731 -5.078 1.00 74.00 899 GLU A N 1
ATOM 6909 C CA . GLU A 1 899 ? -29.766 -7.259 -6.458 1.00 74.00 899 GLU A CA 1
ATOM 6910 C C . GLU A 1 899 ? -31.192 -6.806 -6.816 1.00 74.00 899 GLU A C 1
ATOM 6912 O O . GLU A 1 899 ? -31.359 -5.800 -7.504 1.00 74.00 899 GLU A O 1
ATOM 6917 N N . ALA A 1 900 ? -32.217 -7.482 -6.289 1.00 69.94 900 ALA A N 1
ATOM 6918 C CA . ALA A 1 900 ? -33.618 -7.100 -6.464 1.00 69.94 900 ALA A CA 1
ATOM 6919 C C . ALA A 1 900 ? -33.935 -5.709 -5.879 1.00 69.94 900 ALA A C 1
ATOM 6921 O O . ALA A 1 900 ? -34.504 -4.868 -6.574 1.00 69.94 900 ALA A O 1
ATOM 6922 N N . LEU A 1 901 ? -33.506 -5.445 -4.639 1.00 72.94 901 LEU A N 1
ATOM 6923 C CA . LEU A 1 901 ? -33.707 -4.161 -3.956 1.00 72.94 901 LEU A CA 1
ATOM 6924 C C . LEU A 1 901 ? -32.901 -3.041 -4.608 1.00 72.94 901 LEU A C 1
ATOM 6926 O O . LEU A 1 901 ? -33.383 -1.924 -4.749 1.00 72.94 901 LEU A O 1
ATOM 6930 N N . ALA A 1 902 ? -31.694 -3.340 -5.072 1.00 71.81 902 ALA A N 1
ATOM 6931 C CA . ALA A 1 902 ? -30.883 -2.348 -5.754 1.00 71.81 902 ALA A CA 1
ATOM 6932 C C . ALA A 1 902 ? -31.384 -2.010 -7.164 1.00 71.81 902 ALA A C 1
ATOM 6934 O O . ALA A 1 902 ? -31.264 -0.868 -7.605 1.00 71.81 902 ALA A O 1
ATOM 6935 N N . ARG A 1 903 ? -31.969 -2.981 -7.880 1.00 71.69 903 ARG A N 1
ATOM 6936 C CA . ARG A 1 903 ? -32.681 -2.711 -9.138 1.00 71.69 903 ARG A CA 1
ATOM 6937 C C . ARG A 1 903 ? -33.908 -1.830 -8.892 1.00 71.69 903 ARG A C 1
ATOM 6939 O O . ARG A 1 903 ? -34.186 -0.976 -9.728 1.00 71.69 903 ARG A O 1
ATOM 6946 N N . ALA A 1 904 ? -34.619 -2.017 -7.777 1.00 69.00 904 ALA A N 1
ATOM 6947 C CA . ALA A 1 904 ? -35.729 -1.148 -7.379 1.00 69.00 904 ALA A CA 1
ATOM 6948 C C . ALA A 1 904 ? -35.244 0.277 -7.052 1.00 69.00 904 ALA A C 1
ATOM 6950 O O . ALA A 1 904 ? -35.746 1.240 -7.626 1.00 69.00 904 ALA A O 1
ATOM 6951 N N . GLU A 1 905 ? -34.182 0.401 -6.251 1.00 73.50 905 GLU A N 1
ATOM 6952 C CA . GLU A 1 905 ? -33.545 1.677 -5.890 1.00 73.50 905 GLU A CA 1
ATOM 6953 C C . GLU A 1 905 ? -33.125 2.501 -7.126 1.00 73.50 905 GLU A C 1
ATOM 6955 O O . GLU A 1 905 ? -33.296 3.721 -7.160 1.00 73.50 905 GLU A O 1
ATOM 6960 N N . ALA A 1 906 ? -32.642 1.833 -8.183 1.00 69.06 906 ALA A N 1
ATOM 6961 C CA . ALA A 1 906 ? -32.231 2.467 -9.438 1.00 69.06 906 ALA A CA 1
ATOM 6962 C C . ALA A 1 906 ? -33.396 2.921 -10.344 1.00 69.06 906 ALA A C 1
ATOM 6964 O O . ALA A 1 906 ? -33.208 3.815 -11.167 1.00 69.06 906 ALA A O 1
ATOM 6965 N N . ARG A 1 907 ? -34.589 2.317 -10.232 1.00 65.25 907 ARG A N 1
ATOM 6966 C CA . ARG A 1 907 ? -35.752 2.612 -11.101 1.00 65.25 907 ARG A CA 1
ATOM 6967 C C . ARG A 1 907 ? -36.545 3.850 -10.671 1.00 65.25 907 ARG A C 1
ATOM 6969 O O . ARG A 1 907 ? -37.295 4.393 -11.479 1.00 65.25 907 ARG A O 1
ATOM 6976 N N . GLY A 1 908 ? -36.359 4.320 -9.438 1.00 56.06 908 GLY A N 1
ATOM 6977 C CA . GLY A 1 908 ? -37.054 5.492 -8.905 1.00 56.06 908 GLY A CA 1
ATOM 6978 C C . GLY A 1 908 ? -38.536 5.246 -8.554 1.00 56.06 908 GLY A C 1
ATOM 6979 O O . GLY A 1 908 ? -39.072 4.166 -8.792 1.00 56.06 908 GLY A O 1
ATOM 6980 N N . PRO A 1 909 ? -39.224 6.255 -7.985 1.00 54.28 909 PRO A N 1
ATOM 6981 C CA . PRO A 1 909 ? -40.511 6.092 -7.288 1.00 54.28 909 PRO A CA 1
ATOM 6982 C C . PRO A 1 909 ? -41.727 5.727 -8.165 1.00 54.28 909 PRO A C 1
ATOM 6984 O O . PRO A 1 909 ? -42.814 5.520 -7.639 1.00 54.28 909 PRO A O 1
ATOM 6987 N N . GLN A 1 910 ? -41.589 5.650 -9.494 1.00 52.12 910 GLN A N 1
ATOM 6988 C CA . GLN A 1 910 ? -42.716 5.431 -10.418 1.00 52.12 910 GLN A CA 1
ATOM 6989 C C . GLN A 1 910 ? -43.028 3.949 -10.717 1.00 52.12 910 GLN A C 1
ATOM 6991 O O . GLN A 1 910 ? -43.981 3.665 -11.440 1.00 52.12 910 GLN A O 1
ATOM 6996 N N . ALA A 1 911 ? -42.266 2.993 -10.171 1.00 50.97 911 ALA A N 1
ATOM 6997 C CA . ALA A 1 911 ? -42.384 1.568 -10.512 1.00 50.97 911 ALA A CA 1
ATOM 6998 C C . ALA A 1 911 ? -43.147 0.705 -9.484 1.00 50.97 911 ALA A C 1
ATOM 7000 O O . ALA A 1 911 ? -43.134 -0.523 -9.597 1.00 50.97 911 ALA A O 1
ATOM 7001 N N . ALA A 1 912 ? -43.829 1.308 -8.506 1.00 50.34 912 ALA A N 1
ATOM 7002 C CA . ALA A 1 912 ? -44.591 0.574 -7.498 1.00 50.34 912 ALA A CA 1
ATOM 7003 C C . ALA A 1 912 ? -45.895 -0.001 -8.088 1.00 50.34 912 ALA A C 1
ATOM 7005 O O . ALA A 1 912 ? -46.971 0.588 -7.989 1.00 50.34 912 ALA A O 1
ATOM 7006 N N . LYS A 1 913 ? -45.808 -1.181 -8.711 1.00 49.88 913 LYS A N 1
ATOM 7007 C CA . LYS A 1 913 ? -46.966 -2.047 -8.967 1.00 49.88 913 LYS A CA 1
ATOM 7008 C C . LYS A 1 913 ? -46.779 -3.385 -8.241 1.00 49.88 913 LYS A C 1
ATOM 7010 O O . LYS A 1 913 ? -45.923 -4.179 -8.609 1.00 49.88 913 LYS A O 1
ATOM 7015 N N . SER A 1 914 ? -47.619 -3.574 -7.218 1.00 51.31 914 SER A N 1
ATOM 7016 C CA . SER A 1 914 ? -47.992 -4.813 -6.505 1.00 51.31 914 SER A CA 1
ATOM 7017 C C . SER A 1 914 ? -46.890 -5.674 -5.854 1.00 51.31 914 SER A C 1
ATOM 7019 O O . SER A 1 914 ? -46.217 -6.450 -6.524 1.00 51.31 914 SER A O 1
ATOM 7021 N N . GLY A 1 915 ? -46.838 -5.650 -4.514 1.00 55.91 915 GLY A N 1
ATOM 7022 C CA . GLY A 1 915 ? -46.465 -6.803 -3.671 1.00 55.91 915 GLY A CA 1
ATOM 7023 C C . GLY A 1 915 ? -44.977 -7.120 -3.456 1.00 55.91 915 GLY A C 1
ATOM 7024 O O . GLY A 1 915 ? -44.684 -8.099 -2.776 1.00 55.91 915 GLY A O 1
ATOM 7025 N N . GLY A 1 916 ? -44.046 -6.339 -4.013 1.00 57.94 916 GLY A N 1
ATOM 7026 C CA . GLY A 1 916 ? -42.597 -6.534 -3.830 1.00 57.94 916 GLY A CA 1
ATOM 7027 C C . GLY A 1 916 ? -42.018 -5.892 -2.552 1.00 57.94 916 GLY A C 1
ATOM 7028 O O . GLY A 1 916 ? -42.675 -5.044 -1.949 1.00 57.94 916 GLY A O 1
ATOM 7029 N N . PRO A 1 917 ? -40.793 -6.276 -2.129 1.00 62.12 917 PRO A N 1
ATOM 7030 C CA . PRO A 1 917 ? -40.110 -5.683 -0.974 1.00 62.12 917 PRO A CA 1
ATOM 7031 C C . PRO A 1 917 ? -39.726 -4.215 -1.231 1.00 62.12 917 PRO A C 1
ATOM 7033 O O . PRO A 1 917 ? -39.274 -3.891 -2.329 1.00 62.12 917 PRO A O 1
ATOM 7036 N N . LEU A 1 918 ? -39.880 -3.354 -0.215 1.00 69.88 918 LEU A N 1
ATOM 7037 C CA . LEU A 1 918 ? -39.639 -1.908 -0.321 1.00 69.88 918 LEU A CA 1
ATOM 7038 C C . LEU A 1 918 ? -38.137 -1.594 -0.410 1.00 69.88 918 LEU A C 1
ATOM 7040 O O . LEU A 1 918 ? -37.336 -2.096 0.384 1.00 69.88 918 LEU A O 1
ATOM 7044 N N . SER A 1 919 ? -37.751 -0.725 -1.343 1.00 76.25 919 SER A N 1
ATOM 7045 C CA . SER A 1 919 ? -36.399 -0.165 -1.423 1.00 76.25 919 SER A CA 1
ATOM 7046 C C . SER A 1 919 ? -36.137 0.825 -0.271 1.00 76.25 919 SER A C 1
ATOM 7048 O O . SER A 1 919 ? -37.080 1.410 0.267 1.00 76.25 919 SER A O 1
ATOM 7050 N N . PRO A 1 920 ? -34.870 1.069 0.121 1.00 81.62 920 PRO A N 1
ATOM 7051 C CA . PRO A 1 920 ? -34.526 2.104 1.101 1.00 81.62 920 PRO A CA 1
ATOM 7052 C C . PRO A 1 920 ? -35.167 3.461 0.807 1.00 81.62 920 PRO A C 1
ATOM 7054 O O . PRO A 1 920 ? -35.766 4.061 1.699 1.00 81.62 920 PRO A O 1
ATOM 7057 N N . ARG A 1 921 ? -35.126 3.912 -0.451 1.00 79.94 921 ARG A N 1
ATOM 7058 C CA . ARG A 1 921 ? -35.760 5.166 -0.865 1.00 79.94 921 ARG A CA 1
ATOM 7059 C C . ARG A 1 921 ? -37.284 5.134 -0.767 1.00 79.94 921 ARG A C 1
ATOM 7061 O O . ARG A 1 921 ? -37.870 6.146 -0.396 1.00 79.94 921 ARG A O 1
ATOM 7068 N N . GLU A 1 922 ? -37.922 4.001 -1.063 1.00 80.81 922 GLU A N 1
ATOM 7069 C CA . GLU A 1 922 ? -39.372 3.814 -0.884 1.00 80.81 922 GLU A CA 1
ATOM 7070 C C . GLU A 1 922 ? -39.774 3.821 0.598 1.00 80.81 922 GLU A C 1
ATOM 7072 O O . GLU A 1 922 ? -40.842 4.320 0.944 1.00 80.81 922 GLU A O 1
ATOM 7077 N N . MET A 1 923 ? -38.896 3.339 1.483 1.00 84.44 923 MET A N 1
ATOM 7078 C CA . MET A 1 923 ? -39.066 3.433 2.936 1.00 84.44 923 MET A CA 1
ATOM 7079 C C . MET A 1 923 ? -38.801 4.845 3.486 1.00 84.44 923 MET A C 1
ATOM 7081 O O . MET A 1 923 ? -39.076 5.085 4.653 1.00 84.44 923 MET A O 1
ATOM 7085 N N . GLY A 1 924 ? -38.280 5.782 2.684 1.00 85.81 924 GLY A N 1
ATOM 7086 C CA . GLY A 1 924 ? -37.893 7.125 3.139 1.00 85.81 924 GLY A CA 1
ATOM 7087 C C . GLY A 1 924 ? -36.502 7.199 3.784 1.00 85.81 924 GLY A C 1
ATOM 7088 O O . GLY A 1 924 ? -36.157 8.213 4.391 1.00 85.81 924 GLY A O 1
ATOM 7089 N N . LEU A 1 925 ? -35.690 6.149 3.645 1.00 87.81 925 LEU A N 1
ATOM 7090 C CA . LEU A 1 925 ? -34.321 6.089 4.151 1.00 87.81 925 LEU A CA 1
ATOM 7091 C C . LEU A 1 925 ? -33.348 6.709 3.147 1.00 87.81 925 LEU A C 1
ATOM 7093 O O . LEU A 1 925 ? -33.455 6.511 1.934 1.00 87.81 925 LEU A O 1
ATOM 7097 N N . ARG A 1 926 ? -32.327 7.398 3.656 1.00 88.38 926 ARG A N 1
ATOM 7098 C CA . ARG A 1 926 ? -31.152 7.765 2.864 1.00 88.38 926 ARG A CA 1
ATOM 7099 C C . ARG A 1 926 ? -30.053 6.739 3.082 1.00 88.38 926 ARG A C 1
ATOM 7101 O O . ARG A 1 926 ? -29.626 6.562 4.214 1.00 88.38 926 ARG A O 1
ATOM 7108 N N . LEU A 1 927 ? -29.560 6.120 2.012 1.00 86.88 927 LEU A N 1
ATOM 7109 C CA . LEU A 1 927 ? -28.536 5.079 2.099 1.00 86.88 927 LEU A CA 1
ATOM 7110 C C . LEU A 1 927 ? -27.206 5.509 1.458 1.00 86.88 927 LEU A C 1
ATOM 7112 O O . LEU A 1 927 ? -27.122 5.760 0.253 1.00 86.88 927 LEU A O 1
ATOM 7116 N N . ILE A 1 928 ? -26.146 5.527 2.261 1.00 89.06 928 ILE A N 1
ATOM 7117 C CA . ILE A 1 928 ? -24.761 5.747 1.844 1.00 89.06 928 ILE A CA 1
ATOM 7118 C C . ILE A 1 928 ? -24.008 4.427 2.032 1.00 89.06 928 ILE A C 1
ATOM 7120 O O . ILE A 1 928 ? -23.768 3.990 3.153 1.00 89.06 928 ILE A O 1
ATOM 7124 N N . THR A 1 929 ? -23.666 3.780 0.920 1.00 85.50 929 THR A N 1
ATOM 7125 C CA . THR A 1 929 ? -22.970 2.485 0.863 1.00 85.50 929 THR A CA 1
ATOM 7126 C C . THR A 1 929 ? -21.879 2.525 -0.198 1.00 85.50 929 THR A C 1
ATOM 7128 O O . THR A 1 929 ? -21.958 3.365 -1.098 1.00 85.50 929 THR A O 1
ATOM 7131 N N . PRO A 1 930 ? -20.899 1.602 -0.188 1.00 84.50 930 PRO A N 1
ATOM 7132 C CA . PRO A 1 930 ? -19.926 1.483 -1.270 1.00 84.50 930 PRO A CA 1
ATOM 7133 C C . PRO A 1 930 ? -20.624 1.408 -2.631 1.00 84.50 930 PRO A C 1
ATOM 7135 O O . PRO A 1 930 ? -20.223 2.076 -3.577 1.00 84.50 930 PRO A O 1
ATOM 7138 N N . ARG A 1 931 ? -21.756 0.700 -2.709 1.00 83.56 931 ARG A N 1
ATOM 7139 C CA . ARG A 1 931 ? -22.578 0.629 -3.914 1.00 83.56 931 ARG A CA 1
ATOM 7140 C C . ARG A 1 931 ? -23.226 1.956 -4.312 1.00 83.56 931 ARG A C 1
ATOM 7142 O O . ARG A 1 931 ? -23.141 2.314 -5.485 1.00 83.56 931 ARG A O 1
ATOM 7149 N N . SER A 1 932 ? -23.876 2.683 -3.394 1.00 83.62 932 SER A N 1
ATOM 7150 C CA . SER A 1 932 ? -24.486 3.984 -3.737 1.00 83.62 932 SER A CA 1
ATOM 7151 C C . SER A 1 932 ? -23.432 5.046 -4.062 1.00 83.62 932 SER A C 1
ATOM 7153 O O . SER A 1 932 ? -23.671 5.938 -4.873 1.00 83.62 932 SER A O 1
ATOM 7155 N N . LEU A 1 933 ? -22.227 4.877 -3.520 1.00 86.19 933 LEU A N 1
ATOM 7156 C CA . LEU A 1 933 ? -21.043 5.644 -3.865 1.00 86.19 933 LEU A CA 1
ATOM 7157 C C . LEU A 1 933 ? -20.332 5.138 -5.125 1.00 86.19 933 LEU A C 1
ATOM 7159 O O . LEU A 1 933 ? -19.322 5.723 -5.472 1.00 86.19 933 LEU A O 1
ATOM 7163 N N . ALA A 1 934 ? -20.795 4.086 -5.808 1.00 84.88 934 ALA A N 1
ATOM 7164 C CA . ALA A 1 934 ? -20.104 3.479 -6.955 1.00 84.88 934 ALA A CA 1
ATOM 7165 C C . ALA A 1 934 ? -18.612 3.151 -6.693 1.00 84.88 934 ALA A C 1
ATOM 7167 O O . ALA A 1 934 ? -17.759 3.368 -7.549 1.00 84.88 934 ALA A O 1
ATOM 7168 N N . ALA A 1 935 ? -18.294 2.655 -5.494 1.00 80.44 935 ALA A N 1
ATOM 7169 C CA . ALA A 1 935 ? -16.938 2.334 -5.067 1.00 80.44 935 ALA A CA 1
ATOM 7170 C C . ALA A 1 935 ? -16.252 1.331 -6.004 1.00 80.44 935 ALA A C 1
ATOM 7172 O O . ALA A 1 935 ? -16.844 0.348 -6.451 1.00 80.44 935 ALA A O 1
ATOM 7173 N N . THR A 1 936 ? -14.966 1.569 -6.261 1.00 76.00 936 THR A N 1
ATOM 7174 C CA . THR A 1 936 ? -14.121 0.700 -7.095 1.00 76.00 936 THR A CA 1
ATOM 7175 C C . THR A 1 936 ? -13.665 -0.563 -6.369 1.00 76.00 936 THR A C 1
ATOM 7177 O O . THR A 1 936 ? -13.240 -1.529 -7.005 1.00 76.00 936 THR A O 1
ATOM 7180 N N . VAL A 1 937 ? -13.766 -0.565 -5.040 1.00 70.38 937 VAL A N 1
ATOM 7181 C CA . VAL A 1 937 ? -13.424 -1.685 -4.167 1.00 70.38 937 VAL A CA 1
ATOM 7182 C C . VAL A 1 937 ? -14.719 -2.368 -3.704 1.00 70.38 937 VAL A C 1
ATOM 7184 O O . VAL A 1 937 ? -15.667 -1.669 -3.336 1.00 70.38 937 VAL A O 1
ATOM 7187 N N . PRO A 1 938 ? -14.792 -3.715 -3.697 1.00 69.38 938 PRO A N 1
ATOM 7188 C CA . PRO A 1 938 ? -15.979 -4.424 -3.227 1.00 69.38 938 PRO A CA 1
ATOM 7189 C C . PRO A 1 938 ? -16.344 -4.080 -1.778 1.00 69.38 938 PRO A C 1
ATOM 7191 O O . PRO A 1 938 ? -15.467 -3.983 -0.922 1.00 69.38 938 PRO A O 1
ATOM 7194 N N . ALA A 1 939 ? -17.646 -4.009 -1.495 1.00 69.88 939 ALA A N 1
ATOM 7195 C CA . ALA A 1 939 ? -18.225 -3.689 -0.188 1.00 69.88 939 ALA A CA 1
ATOM 7196 C C . ALA A 1 939 ? -17.626 -4.470 0.992 1.00 69.88 939 ALA A C 1
ATOM 7198 O O . ALA A 1 939 ? -17.306 -3.887 2.018 1.00 69.88 939 ALA A O 1
ATOM 7199 N N . ARG A 1 940 ? -17.372 -5.773 0.815 1.00 67.06 940 ARG A N 1
ATOM 7200 C CA . ARG A 1 940 ? -16.747 -6.646 1.831 1.00 67.06 940 ARG A CA 1
ATOM 7201 C C . ARG A 1 940 ? -15.339 -6.219 2.280 1.00 67.06 940 ARG A C 1
ATOM 7203 O O . ARG A 1 940 ? -14.836 -6.754 3.258 1.00 67.06 940 ARG A O 1
ATOM 7210 N N . HIS A 1 941 ? -14.678 -5.342 1.525 1.00 67.50 941 HIS A N 1
ATOM 7211 C CA . HIS A 1 941 ? -13.350 -4.805 1.841 1.00 67.50 941 HIS A CA 1
ATOM 7212 C C . HIS A 1 941 ? -13.415 -3.357 2.356 1.00 67.50 941 HIS A C 1
ATOM 7214 O O . HIS A 1 941 ? -12.382 -2.777 2.675 1.00 67.50 941 HIS A O 1
ATOM 7220 N N . PHE A 1 942 ? -14.610 -2.768 2.424 1.00 69.81 942 PHE A N 1
ATOM 7221 C CA . PHE A 1 942 ? -14.865 -1.461 3.017 1.00 69.81 942 PHE A CA 1
ATOM 7222 C C . PHE A 1 942 ? -15.448 -1.680 4.412 1.00 69.81 942 PHE A C 1
ATOM 7224 O O . PHE A 1 942 ? -16.473 -2.335 4.533 1.00 69.81 942 PHE A O 1
ATOM 7231 N N . THR A 1 943 ? -14.856 -1.132 5.471 1.00 75.75 943 THR A N 1
ATOM 7232 C CA . THR A 1 943 ? -15.566 -1.022 6.760 1.00 75.75 943 THR A CA 1
ATOM 7233 C C . THR A 1 943 ? -16.374 0.273 6.793 1.00 75.75 943 THR A C 1
ATOM 7235 O O . THR A 1 943 ? -16.044 1.241 6.098 1.00 75.75 943 THR A O 1
ATOM 7238 N N . THR A 1 944 ? -17.439 0.327 7.595 1.00 84.62 944 THR A N 1
ATOM 7239 C CA . THR A 1 944 ? -18.249 1.550 7.756 1.00 84.62 944 THR A CA 1
ATOM 7240 C C . THR A 1 944 ? -17.389 2.743 8.198 1.00 84.62 944 THR A C 1
ATOM 7242 O O . THR A 1 944 ? -17.528 3.850 7.667 1.00 84.62 944 THR A O 1
ATOM 7245 N N . ALA A 1 945 ? -16.401 2.498 9.063 1.00 85.31 945 ALA A N 1
ATOM 7246 C CA . ALA A 1 945 ? -15.440 3.500 9.511 1.00 85.31 945 ALA A CA 1
ATOM 7247 C C . ALA A 1 945 ? -14.592 4.084 8.360 1.00 85.31 945 ALA A C 1
ATOM 7249 O O . ALA A 1 945 ? -14.314 5.284 8.347 1.00 85.31 945 ALA A O 1
ATOM 7250 N N . MET A 1 946 ? -14.234 3.280 7.348 1.00 81.50 946 MET A N 1
ATOM 7251 C CA . MET A 1 946 ? -13.532 3.776 6.155 1.00 81.50 946 MET A CA 1
ATOM 7252 C C . MET A 1 946 ? -14.410 4.701 5.311 1.00 81.50 946 MET A C 1
ATOM 7254 O O . MET A 1 946 ? -13.921 5.717 4.824 1.00 81.50 946 MET A O 1
ATOM 7258 N N . ILE A 1 947 ? -15.703 4.393 5.162 1.00 85.62 947 ILE A N 1
ATOM 7259 C CA . ILE A 1 947 ? -16.647 5.266 4.445 1.00 85.62 947 ILE A CA 1
ATOM 7260 C C . ILE A 1 947 ? -16.742 6.614 5.162 1.00 85.62 947 ILE A C 1
ATOM 7262 O O . ILE A 1 947 ? -16.643 7.661 4.529 1.00 85.62 947 ILE A O 1
ATOM 7266 N N . LEU A 1 948 ? -16.879 6.596 6.489 1.00 88.75 948 LEU A N 1
ATOM 7267 C CA . LEU A 1 948 ? -16.947 7.805 7.308 1.00 88.75 948 LEU A CA 1
ATOM 7268 C C . LEU A 1 948 ? -15.668 8.633 7.260 1.00 88.75 948 LEU A C 1
ATOM 7270 O O . LEU A 1 948 ? -15.748 9.854 7.164 1.00 88.75 948 LEU A O 1
ATOM 7274 N N . ARG A 1 949 ? -14.500 7.989 7.267 1.00 86.75 949 ARG A N 1
ATOM 7275 C CA . ARG A 1 949 ? -13.218 8.665 7.057 1.00 86.75 949 ARG A CA 1
ATOM 7276 C C . ARG A 1 949 ? -13.141 9.344 5.700 1.00 86.75 949 ARG A C 1
ATOM 7278 O O . ARG A 1 949 ? -12.719 10.495 5.616 1.00 86.75 949 ARG A O 1
ATOM 7285 N N . GLU A 1 950 ? -13.538 8.649 4.642 1.00 83.31 950 GLU A N 1
ATOM 7286 C CA . GLU A 1 950 ? -13.519 9.223 3.300 1.00 83.31 950 GLU A CA 1
ATOM 7287 C C . GLU A 1 950 ? -14.527 10.375 3.177 1.00 83.31 950 GLU A C 1
ATOM 7289 O O . GLU A 1 950 ? -14.188 11.414 2.618 1.00 83.31 950 GLU A O 1
ATOM 7294 N N . LEU A 1 951 ? -15.709 10.272 3.796 1.00 87.06 951 LEU A N 1
ATOM 7295 C CA . LEU A 1 951 ? -16.649 11.392 3.912 1.00 87.06 951 LEU A CA 1
ATOM 7296 C C . LEU A 1 951 ? -16.042 12.563 4.700 1.00 87.06 951 LEU A C 1
ATOM 7298 O O . LEU A 1 951 ? -16.116 13.696 4.235 1.00 87.06 951 LEU A O 1
ATOM 7302 N N . ALA A 1 952 ? -15.407 12.302 5.848 1.00 86.50 952 ALA A N 1
ATOM 7303 C CA . ALA A 1 952 ? -14.758 13.307 6.692 1.00 86.50 952 ALA A CA 1
ATOM 7304 C C . ALA A 1 952 ? -13.704 14.118 5.930 1.00 86.50 952 ALA A C 1
ATOM 7306 O O . ALA A 1 952 ? -13.670 15.337 6.046 1.00 86.50 952 ALA A O 1
ATOM 7307 N N . ARG A 1 953 ? -12.904 13.462 5.084 1.00 81.00 953 ARG A N 1
ATOM 7308 C CA . ARG A 1 953 ? -11.861 14.110 4.268 1.00 81.00 953 ARG A CA 1
ATOM 7309 C C . ARG A 1 953 ? -12.398 15.058 3.208 1.00 81.00 953 ARG A C 1
ATOM 7311 O O . ARG A 1 953 ? -11.700 15.987 2.812 1.00 81.00 953 ARG A O 1
ATOM 7318 N N . GLN A 1 954 ? -13.613 14.811 2.725 1.00 79.69 954 GLN A N 1
ATOM 7319 C CA . GLN A 1 954 ? -14.288 15.704 1.781 1.00 79.69 954 GLN A CA 1
ATOM 7320 C C . GLN A 1 954 ? -14.914 16.918 2.484 1.00 79.69 954 GLN A C 1
ATOM 7322 O O . GLN A 1 954 ? -15.374 17.852 1.824 1.00 79.69 954 GLN A O 1
ATOM 7327 N N . LEU A 1 955 ? -14.951 16.917 3.819 1.00 81.81 955 LEU A N 1
ATOM 7328 C CA . LEU A 1 955 ? -15.465 18.014 4.619 1.00 81.81 955 LEU A CA 1
ATOM 7329 C C . LEU A 1 955 ? -14.313 18.949 5.009 1.00 81.81 955 LEU A C 1
ATOM 7331 O O . LEU A 1 955 ? -13.276 18.488 5.479 1.00 81.81 955 LEU A O 1
ATOM 7335 N N . PRO A 1 956 ? -14.464 20.275 4.849 1.00 70.31 956 PRO A N 1
ATOM 7336 C CA . PRO A 1 956 ? -13.445 21.217 5.298 1.00 70.31 956 PRO A CA 1
ATOM 7337 C C . PRO A 1 956 ? -13.267 21.103 6.819 1.00 70.31 956 PRO A C 1
ATOM 7339 O O . PRO A 1 956 ? -14.248 21.192 7.564 1.00 70.31 956 PRO A O 1
ATOM 7342 N N . GLY A 1 957 ? -12.030 20.897 7.281 1.00 68.50 957 GLY A N 1
ATOM 7343 C CA . GLY A 1 957 ? -11.768 20.480 8.658 1.00 68.50 957 GLY A CA 1
ATOM 7344 C C . GLY A 1 957 ? -10.396 20.863 9.212 1.00 68.50 957 GLY A C 1
ATOM 7345 O O . GLY A 1 957 ? -9.506 21.325 8.505 1.00 68.50 957 GLY A O 1
ATOM 7346 N N . ASP A 1 958 ? -10.280 20.682 10.526 1.00 67.44 958 ASP A N 1
ATOM 7347 C CA . ASP A 1 958 ? -9.062 20.841 11.322 1.00 67.44 958 ASP A CA 1
ATOM 7348 C C . ASP A 1 958 ? -8.121 19.637 11.090 1.00 67.44 958 ASP A C 1
ATOM 7350 O O . ASP A 1 958 ? -8.575 18.499 11.245 1.00 67.44 958 ASP A O 1
ATOM 7354 N N . PRO A 1 959 ? -6.838 19.844 10.732 1.00 66.00 959 PRO A N 1
ATOM 7355 C CA . PRO A 1 959 ? -5.867 18.762 10.556 1.00 66.00 959 PRO A CA 1
ATOM 7356 C C . PRO A 1 959 ? -5.775 17.788 11.741 1.00 66.00 959 PRO A C 1
ATOM 7358 O O . PRO A 1 959 ? -5.615 16.587 11.519 1.00 66.00 959 PRO A O 1
ATOM 7361 N N . ALA A 1 960 ? -5.932 18.263 12.982 1.00 64.62 960 ALA A N 1
ATOM 7362 C CA . ALA A 1 960 ? -5.905 17.408 14.171 1.00 64.62 960 ALA A CA 1
ATOM 7363 C C . ALA A 1 960 ? -7.137 16.488 14.244 1.00 64.62 960 ALA A C 1
ATOM 7365 O O . ALA A 1 960 ? -7.032 15.299 14.549 1.00 64.62 960 ALA A O 1
ATOM 7366 N N . ALA A 1 961 ? -8.311 17.006 13.869 1.00 71.69 961 ALA A N 1
ATOM 7367 C CA . ALA A 1 961 ? -9.527 16.203 13.768 1.00 71.69 961 ALA A CA 1
ATOM 7368 C C . ALA A 1 961 ? -9.405 15.129 12.674 1.00 71.69 961 ALA A C 1
ATOM 7370 O O . ALA A 1 961 ? -9.886 14.012 12.849 1.00 71.69 961 ALA A O 1
ATOM 7371 N N . GLN A 1 962 ? -8.722 15.435 11.566 1.00 74.56 962 GLN A N 1
ATOM 7372 C CA . GLN A 1 962 ? -8.493 14.465 10.497 1.00 74.56 962 GLN A CA 1
ATOM 7373 C C . GLN A 1 962 ? -7.565 13.320 10.931 1.00 74.56 962 GLN A C 1
ATOM 7375 O O . GLN A 1 962 ? -7.831 12.171 10.583 1.00 74.56 962 GLN A O 1
ATOM 7380 N N . GLN A 1 963 ? -6.520 13.611 11.713 1.00 70.50 963 GLN A N 1
ATOM 7381 C CA . GLN A 1 963 ? -5.648 12.579 12.293 1.00 70.50 963 GLN A CA 1
ATOM 7382 C C . GLN A 1 963 ? -6.418 11.658 13.239 1.00 70.50 963 GLN A C 1
ATOM 7384 O O . GLN A 1 963 ? -6.298 10.438 13.140 1.00 70.50 963 GLN A O 1
ATOM 7389 N N . ARG A 1 964 ? -7.285 12.234 14.080 1.00 78.19 964 ARG A N 1
ATOM 7390 C CA . ARG A 1 964 ? -8.169 11.467 14.961 1.00 78.19 964 ARG A CA 1
ATOM 7391 C C . ARG A 1 964 ? -9.072 10.520 14.166 1.00 78.19 964 ARG A C 1
ATOM 7393 O O . ARG A 1 964 ? -9.133 9.335 14.470 1.00 78.19 964 ARG A O 1
ATOM 7400 N N . VAL A 1 965 ? -9.732 11.016 13.116 1.00 83.25 965 VAL A N 1
ATOM 7401 C CA . VAL A 1 965 ? -10.578 10.183 12.242 1.00 83.25 965 VAL A CA 1
ATOM 7402 C C . VAL A 1 965 ? -9.764 9.089 11.549 1.00 83.25 965 VAL A C 1
ATOM 7404 O O . VAL A 1 965 ? -10.238 7.960 11.431 1.00 83.25 965 VAL A O 1
ATOM 7407 N N . ASP A 1 966 ? -8.543 9.394 11.105 1.00 76.12 966 ASP A N 1
ATOM 7408 C CA . ASP A 1 966 ? -7.659 8.415 10.471 1.00 76.12 966 ASP A CA 1
ATOM 7409 C C . ASP A 1 966 ? -7.279 7.286 11.441 1.00 76.12 966 ASP A C 1
ATOM 7411 O O . ASP A 1 966 ? -7.322 6.119 11.052 1.00 76.12 966 ASP A O 1
ATOM 7415 N N . TRP A 1 967 ? -7.000 7.611 12.706 1.00 77.00 967 TRP A N 1
ATOM 7416 C CA . TRP A 1 967 ? -6.734 6.630 13.757 1.00 77.00 967 TRP A CA 1
ATOM 7417 C C . TRP A 1 967 ? -7.953 5.769 14.095 1.00 77.00 967 TRP A C 1
ATOM 7419 O O . TRP A 1 967 ? -7.886 4.540 14.070 1.00 77.00 967 TRP A O 1
ATOM 7429 N N . GLN A 1 968 ? -9.101 6.399 14.339 1.00 84.00 968 GLN A N 1
ATOM 7430 C CA . GLN A 1 968 ? -10.348 5.699 14.654 1.00 84.00 968 GLN A CA 1
ATOM 7431 C C . GLN A 1 968 ? -10.774 4.772 13.509 1.00 84.00 968 GLN A C 1
ATOM 7433 O O . GLN A 1 968 ? -11.205 3.641 13.738 1.00 84.00 968 GLN A O 1
ATOM 7438 N N . ALA A 1 969 ? -10.604 5.215 12.262 1.00 81.94 969 ALA A N 1
ATOM 7439 C CA . ALA A 1 969 ? -10.889 4.403 11.088 1.00 81.94 969 ALA A CA 1
ATOM 7440 C C . ALA A 1 969 ? -9.880 3.271 10.889 1.00 81.94 969 ALA A C 1
ATOM 7442 O O . ALA A 1 969 ? -10.270 2.206 10.407 1.00 81.94 969 ALA A O 1
ATOM 7443 N N . ALA A 1 970 ? -8.613 3.462 11.266 1.00 77.25 970 ALA A N 1
ATOM 7444 C CA . ALA A 1 970 ? -7.635 2.382 11.286 1.00 77.25 970 ALA A CA 1
ATOM 7445 C C . ALA A 1 970 ? -8.072 1.290 12.275 1.00 77.25 970 ALA A C 1
ATOM 7447 O O . ALA A 1 970 ? -8.118 0.122 11.892 1.00 77.25 970 ALA A O 1
ATOM 7448 N N . ILE A 1 971 ? -8.483 1.661 13.498 1.00 79.88 971 ILE A N 1
ATOM 7449 C CA . ILE A 1 971 ? -8.995 0.703 14.495 1.00 79.88 971 ILE A CA 1
ATOM 7450 C C . ILE A 1 971 ? -10.221 -0.015 13.919 1.00 79.88 971 ILE A C 1
ATOM 7452 O O . ILE A 1 971 ? -10.252 -1.243 13.866 1.00 79.88 971 ILE A O 1
ATOM 7456 N N . GLY A 1 972 ? -11.184 0.747 13.387 1.00 80.19 972 GLY A N 1
ATOM 7457 C CA . GLY A 1 972 ? -12.384 0.219 12.734 1.00 80.19 972 GLY A CA 1
ATOM 7458 C C . GLY A 1 972 ? -12.102 -0.724 11.561 1.00 80.19 972 GLY A C 1
ATOM 7459 O O . GLY A 1 972 ? -12.861 -1.654 11.323 1.00 80.19 972 GLY A O 1
ATOM 7460 N N . SER A 1 973 ? -10.993 -0.536 10.845 1.00 76.81 973 SER A N 1
ATOM 7461 C CA . SER A 1 973 ? -10.585 -1.413 9.738 1.00 76.81 973 SER A CA 1
ATOM 7462 C C . SER A 1 973 ? -10.058 -2.766 10.212 1.00 76.81 973 SER A C 1
ATOM 7464 O O . SER A 1 973 ? -10.122 -3.733 9.457 1.00 76.81 973 SER A O 1
ATOM 7466 N N . CYS A 1 974 ? -9.560 -2.843 11.449 1.00 74.31 974 CYS A N 1
ATOM 7467 C CA . CYS A 1 974 ? -9.043 -4.061 12.071 1.00 74.31 974 CYS A CA 1
ATOM 7468 C C . CYS A 1 974 ? -10.088 -4.786 12.941 1.00 74.31 974 CYS A C 1
ATOM 7470 O O . CYS A 1 974 ? -9.872 -5.939 13.319 1.00 74.31 974 CYS A O 1
ATOM 7472 N N . LEU A 1 975 ? -11.236 -4.153 13.217 1.00 74.00 975 LEU A N 1
ATOM 7473 C CA . LEU A 1 975 ? -12.291 -4.687 14.088 1.00 74.00 975 LEU A CA 1
ATOM 7474 C C . LEU A 1 975 ? -12.997 -5.930 13.555 1.00 74.00 975 LEU A C 1
ATOM 7476 O O . LEU A 1 975 ? -13.525 -6.677 14.370 1.00 74.00 975 LEU A O 1
ATOM 7480 N N . ASP A 1 976 ? -12.898 -6.239 12.263 1.00 62.91 976 ASP A N 1
ATOM 7481 C CA . ASP A 1 976 ? -13.426 -7.476 11.659 1.00 62.91 976 ASP A CA 1
ATOM 7482 C C . ASP A 1 976 ? -12.339 -8.405 11.112 1.00 62.91 976 ASP A C 1
ATOM 7484 O O . ASP A 1 976 ? -12.642 -9.449 10.536 1.00 62.91 976 ASP A O 1
ATOM 7488 N N . VAL A 1 977 ? -11.061 -8.049 11.264 1.00 57.81 977 VAL A N 1
ATOM 7489 C CA . VAL A 1 977 ? -9.964 -8.798 10.644 1.00 57.81 977 VAL A CA 1
ATOM 7490 C C . VAL A 1 977 ? -9.692 -10.070 11.450 1.00 57.81 977 VAL A C 1
ATOM 7492 O O . VAL A 1 977 ? -9.421 -9.990 12.656 1.00 57.81 977 VAL A O 1
ATOM 7495 N N . PRO A 1 978 ? -9.763 -11.263 10.827 1.00 50.94 978 PRO A N 1
ATOM 7496 C CA . PRO A 1 978 ? -9.244 -12.479 11.435 1.00 50.94 978 PRO A CA 1
ATOM 7497 C C . PRO A 1 978 ? -7.725 -12.348 11.637 1.00 50.94 978 PRO A C 1
ATOM 7499 O O . PRO A 1 978 ? -7.057 -11.839 10.734 1.00 50.94 978 PRO A O 1
ATOM 7502 N N . PRO A 1 979 ? -7.143 -12.858 12.742 1.00 45.06 979 PRO A N 1
ATOM 7503 C CA . PRO A 1 979 ? -5.708 -12.722 13.037 1.00 45.06 979 PRO A CA 1
ATOM 7504 C C . PRO A 1 979 ? -4.763 -13.267 11.955 1.00 45.06 979 PRO A C 1
ATOM 7506 O O . PRO A 1 979 ? -3.578 -12.962 11.971 1.00 45.06 979 PRO A O 1
ATOM 7509 N N . GLU A 1 980 ? -5.286 -14.090 11.047 1.00 42.78 980 GLU A N 1
ATOM 7510 C CA . GLU A 1 980 ? -4.542 -14.837 10.031 1.00 42.78 980 GLU A CA 1
ATOM 7511 C C . GLU A 1 980 ? -4.586 -14.173 8.640 1.00 42.78 980 GLU A C 1
ATOM 7513 O O . GLU A 1 980 ? -3.941 -14.648 7.709 1.00 42.78 980 GLU A O 1
ATOM 7518 N N . THR A 1 981 ? -5.337 -13.078 8.467 1.00 41.94 981 THR A N 1
ATOM 7519 C CA . THR A 1 981 ? -5.566 -12.453 7.149 1.00 41.94 981 THR A CA 1
ATOM 7520 C C . THR A 1 981 ? -4.796 -11.148 6.987 1.00 41.94 981 THR A C 1
ATOM 7522 O O . THR A 1 981 ? -5.153 -10.121 7.556 1.00 41.94 981 THR A O 1
ATOM 7525 N N . SER A 1 982 ? -3.778 -11.170 6.131 1.00 47.62 982 SER A N 1
ATOM 7526 C CA . SER A 1 982 ? -3.013 -10.013 5.663 1.00 47.62 982 SER A CA 1
ATOM 7527 C C . SER A 1 982 ? -3.626 -9.440 4.377 1.00 47.62 982 SER A C 1
ATOM 7529 O O . SER A 1 982 ? -3.100 -9.621 3.281 1.00 47.62 982 SER A O 1
ATOM 7531 N N . GLN A 1 983 ? -4.768 -8.744 4.461 1.00 53.12 983 GLN A N 1
ATOM 7532 C CA . GLN A 1 983 ? -5.242 -7.996 3.289 1.00 53.12 983 GLN A CA 1
ATOM 7533 C C . GLN A 1 983 ? -4.365 -6.755 3.087 1.00 53.12 983 GLN A C 1
ATOM 7535 O O . GLN A 1 983 ? -4.463 -5.794 3.848 1.00 53.12 983 GLN A O 1
ATOM 7540 N N . GLU A 1 984 ? -3.549 -6.757 2.027 1.00 48.59 984 GLU A N 1
ATOM 7541 C CA . GLU A 1 984 ? -2.611 -5.680 1.652 1.00 48.59 984 GLU A CA 1
ATOM 7542 C C . GLU A 1 984 ? -3.241 -4.272 1.682 1.00 48.59 984 GLU A C 1
ATOM 7544 O O . GLU A 1 984 ? -2.563 -3.295 1.987 1.00 48.59 984 GLU A O 1
ATOM 7549 N N . TRP A 1 985 ? -4.553 -4.159 1.442 1.00 48.62 985 TRP A N 1
ATOM 7550 C CA . TRP A 1 985 ? -5.300 -2.898 1.493 1.00 48.62 985 TRP A CA 1
ATOM 7551 C C . TRP A 1 985 ? -5.548 -2.373 2.913 1.00 48.62 985 TRP A C 1
ATOM 7553 O O . TRP A 1 985 ? -5.354 -1.184 3.155 1.00 48.62 985 TRP A O 1
ATOM 7563 N N . GLN A 1 986 ? -5.930 -3.224 3.870 1.00 52.22 986 GLN A N 1
ATOM 7564 C CA . GLN A 1 986 ? -6.124 -2.815 5.274 1.00 52.22 986 GLN A CA 1
ATOM 7565 C C . GLN A 1 986 ? -4.795 -2.375 5.896 1.00 52.22 986 GLN A C 1
ATOM 7567 O O . GLN A 1 986 ? -4.711 -1.374 6.602 1.00 52.22 986 GLN A O 1
ATOM 7572 N N . LEU A 1 987 ? -3.739 -3.086 5.517 1.00 50.50 987 LEU A N 1
ATOM 7573 C CA . LEU A 1 987 ? -2.349 -2.829 5.861 1.00 50.50 987 LEU A CA 1
ATOM 7574 C C . LEU A 1 987 ? -1.834 -1.497 5.302 1.00 50.50 987 LEU A C 1
ATOM 7576 O O . LEU A 1 987 ? -1.202 -0.710 6.002 1.00 50.50 987 LEU A O 1
ATOM 7580 N N . PHE A 1 988 ? -2.163 -1.221 4.043 1.00 48.78 988 PHE A N 1
ATOM 7581 C CA . PHE A 1 988 ? -1.851 0.032 3.372 1.00 48.78 988 PHE A CA 1
ATOM 7582 C C . PHE A 1 988 ? -2.559 1.242 4.020 1.00 48.78 988 PHE A C 1
ATOM 7584 O O . PHE A 1 988 ? -2.003 2.344 4.086 1.00 48.78 988 PHE A O 1
ATOM 7591 N N . TYR A 1 989 ? -3.780 1.048 4.527 1.00 48.81 989 TYR A N 1
ATOM 7592 C CA . TYR A 1 989 ? -4.540 2.099 5.203 1.00 48.81 989 TYR A CA 1
ATOM 7593 C C . TYR A 1 989 ? -4.131 2.335 6.653 1.00 48.81 989 TYR A C 1
ATOM 7595 O O . TYR A 1 989 ? -4.318 3.460 7.120 1.00 48.81 989 TYR A O 1
ATOM 7603 N N . ALA A 1 990 ? -3.568 1.321 7.316 1.00 48.03 990 ALA A N 1
ATOM 7604 C CA . ALA A 1 990 ? -3.253 1.360 8.732 1.00 48.03 990 ALA A CA 1
ATOM 7605 C C . ALA A 1 990 ? -2.298 2.496 9.092 1.00 48.03 990 ALA A C 1
ATOM 7607 O O . ALA A 1 990 ? -2.534 3.078 10.126 1.00 48.03 990 ALA A O 1
ATOM 7608 N N . GLN A 1 991 ? -1.283 2.850 8.285 1.00 51.56 991 GLN A N 1
ATOM 7609 C CA . GLN A 1 991 ? -0.355 4.002 8.487 1.00 51.56 991 GLN A CA 1
ATOM 7610 C C . GLN A 1 991 ? 0.317 4.128 9.877 1.00 51.56 991 GLN A C 1
ATOM 7612 O O . GLN A 1 991 ? 1.141 5.013 10.089 1.00 51.56 991 GLN A O 1
ATOM 7617 N N . PHE A 1 992 ? 0.016 3.213 10.789 1.00 53.91 992 PHE A N 1
ATOM 7618 C CA . PHE A 1 992 ? 0.359 3.180 12.197 1.00 53.91 992 PHE A CA 1
ATOM 7619 C C . PHE A 1 992 ? 0.999 1.824 12.511 1.00 53.91 992 PHE A C 1
ATOM 7621 O O . PHE A 1 992 ? 1.039 0.931 11.662 1.00 53.91 992 PHE A O 1
ATOM 7628 N N . ASN A 1 993 ? 1.543 1.674 13.721 1.00 51.69 993 ASN A N 1
ATOM 7629 C CA . ASN A 1 993 ? 2.106 0.395 14.147 1.00 51.69 993 ASN A CA 1
ATOM 7630 C C . ASN A 1 993 ? 1.019 -0.687 14.084 1.00 51.69 993 ASN A C 1
ATOM 7632 O O . ASN A 1 993 ? -0.017 -0.556 14.734 1.00 51.69 993 ASN A O 1
ATOM 7636 N N . PHE A 1 994 ? 1.248 -1.719 13.274 1.00 56.09 994 PHE A N 1
ATOM 7637 C CA . PHE A 1 994 ? 0.259 -2.765 13.052 1.00 56.09 994 PHE A CA 1
ATOM 7638 C C . PHE A 1 994 ? -0.053 -3.535 14.339 1.00 56.09 994 PHE A C 1
ATOM 7640 O O . PHE A 1 994 ? -1.212 -3.874 14.568 1.00 56.09 994 PHE A O 1
ATOM 7647 N N . ASP A 1 995 ? 0.950 -3.749 15.192 1.00 56.00 995 ASP A N 1
ATOM 7648 C CA . ASP A 1 995 ? 0.782 -4.489 16.443 1.00 56.00 995 ASP A CA 1
ATOM 7649 C C . ASP A 1 995 ? -0.102 -3.711 17.430 1.00 56.00 995 ASP A C 1
ATOM 7651 O O . ASP A 1 995 ? -1.117 -4.241 17.887 1.00 56.00 995 ASP A O 1
ATOM 7655 N N . ASP A 1 996 ? 0.204 -2.428 17.659 1.00 60.56 996 ASP A N 1
ATOM 7656 C CA . ASP A 1 996 ? -0.581 -1.548 18.542 1.00 60.56 996 ASP A CA 1
ATOM 7657 C C . ASP A 1 996 ? -2.020 -1.389 18.026 1.00 60.56 996 ASP A C 1
ATOM 7659 O O . ASP A 1 996 ? -2.984 -1.407 18.790 1.00 60.56 996 ASP A O 1
ATOM 7663 N N . LEU A 1 997 ? -2.185 -1.275 16.704 1.00 69.50 997 LEU A N 1
ATOM 7664 C CA . LEU A 1 997 ? -3.494 -1.160 16.068 1.00 69.50 997 LEU A CA 1
ATOM 7665 C C . LEU A 1 997 ? -4.340 -2.425 16.257 1.00 69.50 997 LEU A C 1
ATOM 7667 O O . LEU A 1 997 ? -5.543 -2.349 16.521 1.00 69.50 997 LEU A O 1
ATOM 7671 N N . LEU A 1 998 ? -3.718 -3.595 16.113 1.00 70.75 998 LEU A N 1
ATOM 7672 C CA . LEU A 1 998 ? -4.384 -4.879 16.282 1.00 70.75 998 LEU A CA 1
ATOM 7673 C C . LEU A 1 998 ? -4.766 -5.113 17.747 1.00 70.75 998 LEU A C 1
ATOM 7675 O O . LEU A 1 998 ? -5.853 -5.625 18.020 1.00 70.75 998 LEU A O 1
ATOM 7679 N N . GLU A 1 999 ? -3.904 -4.724 18.686 1.00 70.19 999 GLU A N 1
ATOM 7680 C CA . GLU A 1 999 ? -4.202 -4.767 20.117 1.00 70.19 999 GLU A CA 1
ATOM 7681 C C . GLU A 1 999 ? -5.367 -3.835 20.473 1.00 70.19 999 GLU A C 1
ATOM 7683 O O . GLU A 1 999 ? -6.319 -4.262 21.129 1.00 70.19 999 GLU A O 1
ATOM 7688 N N . ALA A 1 1000 ? -5.371 -2.612 19.942 1.00 76.19 1000 ALA A N 1
ATOM 7689 C CA . ALA A 1 1000 ? -6.462 -1.659 20.109 1.00 76.19 1000 ALA A CA 1
ATOM 7690 C C . ALA A 1 1000 ? -7.800 -2.194 19.590 1.00 76.19 1000 ALA A C 1
ATOM 7692 O O . ALA A 1 1000 ? -8.815 -2.129 20.284 1.00 76.19 1000 ALA A O 1
ATOM 7693 N N . ALA A 1 1001 ? -7.803 -2.765 18.383 1.00 79.50 1001 ALA A N 1
ATOM 7694 C CA . ALA A 1 1001 ? -8.994 -3.364 17.795 1.00 79.50 1001 ALA A CA 1
ATOM 7695 C C . ALA A 1 1001 ? -9.498 -4.555 18.626 1.00 79.50 1001 ALA A C 1
ATOM 7697 O O . ALA A 1 1001 ? -10.700 -4.678 18.861 1.00 79.50 1001 ALA A O 1
ATOM 7698 N N . ARG A 1 1002 ? -8.600 -5.408 19.139 1.00 76.88 1002 ARG A N 1
ATOM 7699 C CA . ARG A 1 1002 ? -8.967 -6.506 20.053 1.00 76.88 1002 ARG A CA 1
ATOM 7700 C C . ARG A 1 1002 ? -9.588 -5.983 21.345 1.00 76.88 1002 ARG A C 1
ATOM 7702 O O . ARG A 1 1002 ? -10.603 -6.526 21.782 1.00 76.88 1002 ARG A O 1
ATOM 7709 N N . ALA A 1 1003 ? -9.019 -4.925 21.917 1.00 78.44 1003 ALA A N 1
ATOM 7710 C CA . ALA A 1 1003 ? -9.533 -4.307 23.129 1.00 78.44 1003 ALA A CA 1
ATOM 7711 C C . ALA A 1 1003 ? -10.938 -3.730 22.927 1.00 78.44 1003 ALA A C 1
ATOM 7713 O O . ALA A 1 1003 ? -11.858 -4.082 23.668 1.00 78.44 1003 ALA A O 1
ATOM 7714 N N . VAL A 1 1004 ? -11.130 -2.942 21.864 1.00 80.62 1004 VAL A N 1
ATOM 7715 C CA . VAL A 1 1004 ? -12.432 -2.397 21.440 1.00 80.62 1004 VAL A CA 1
ATOM 7716 C C . VAL A 1 1004 ? -13.464 -3.501 21.238 1.00 80.62 1004 VAL A C 1
ATOM 7718 O O . VAL A 1 1004 ? -14.518 -3.461 21.874 1.00 80.62 1004 VAL A O 1
ATOM 7721 N N . ARG A 1 1005 ? -13.135 -4.528 20.446 1.00 78.69 1005 ARG A N 1
ATOM 7722 C CA . ARG A 1 1005 ? -14.007 -5.682 20.189 1.00 78.69 1005 ARG A CA 1
ATOM 7723 C C . ARG A 1 1005 ? -14.448 -6.365 21.484 1.00 78.69 1005 ARG A C 1
ATOM 7725 O O . ARG A 1 1005 ? -15.627 -6.661 21.673 1.00 78.69 1005 ARG A O 1
ATOM 7732 N N . MET A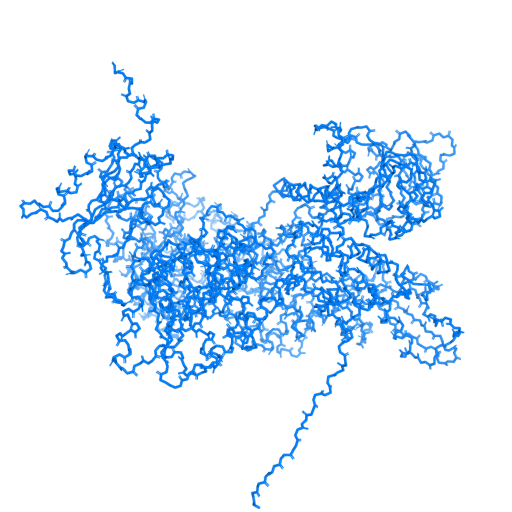 1 1006 ? -13.505 -6.646 22.380 1.00 75.19 1006 MET A N 1
ATOM 7733 C CA . MET A 1 1006 ? -13.797 -7.424 23.580 1.00 75.19 1006 MET A CA 1
ATOM 7734 C C . MET A 1 1006 ? -14.602 -6.627 24.605 1.00 75.19 1006 MET A C 1
ATOM 7736 O O . MET A 1 1006 ? -15.581 -7.141 25.142 1.00 75.19 1006 MET A O 1
ATOM 7740 N N . VAL A 1 1007 ? -14.231 -5.370 24.860 1.00 75.19 1007 VAL A N 1
ATOM 7741 C CA . VAL A 1 1007 ? -14.927 -4.539 25.850 1.00 75.19 1007 VAL A CA 1
ATOM 7742 C C . VAL A 1 1007 ? -16.316 -4.130 25.358 1.00 75.19 1007 VAL A C 1
ATOM 7744 O O . VAL A 1 1007 ? -17.240 -4.132 26.167 1.00 75.19 1007 VAL A O 1
ATOM 7747 N N . ALA A 1 1008 ? -16.509 -3.849 24.062 1.00 74.50 1008 ALA A N 1
ATOM 7748 C CA . ALA A 1 1008 ? -17.829 -3.517 23.513 1.00 74.50 1008 ALA A CA 1
ATOM 7749 C C . ALA A 1 1008 ? -18.860 -4.626 23.795 1.00 74.50 1008 ALA A C 1
ATOM 7751 O O . ALA A 1 1008 ? -19.942 -4.345 24.309 1.00 74.50 1008 ALA A O 1
ATOM 7752 N N . ARG A 1 1009 ? -18.475 -5.888 23.565 1.00 71.81 1009 ARG A N 1
ATOM 7753 C CA . ARG A 1 1009 ? -19.303 -7.085 23.813 1.00 71.81 1009 ARG A CA 1
ATOM 7754 C C . ARG A 1 1009 ? -19.517 -7.394 25.297 1.00 71.81 1009 ARG A C 1
ATOM 7756 O O . ARG A 1 1009 ? -20.489 -8.044 25.670 1.00 71.81 1009 ARG A O 1
ATOM 7763 N N . ALA A 1 1010 ? -18.581 -6.973 26.142 1.00 62.97 1010 ALA A N 1
ATOM 7764 C CA . ALA A 1 1010 ? -18.525 -7.351 27.547 1.00 62.97 1010 ALA A CA 1
ATOM 7765 C C . ALA A 1 1010 ? -19.156 -6.315 28.490 1.00 62.97 1010 ALA A C 1
ATOM 7767 O O . ALA A 1 1010 ? -19.860 -6.664 29.436 1.00 62.97 1010 ALA A O 1
ATOM 7768 N N . HIS A 1 1011 ? -18.862 -5.039 28.264 1.00 58.47 1011 HIS A N 1
ATOM 7769 C CA . HIS A 1 1011 ? -19.006 -3.982 29.262 1.00 58.47 1011 HIS A CA 1
ATOM 7770 C C . HIS A 1 1011 ? -19.869 -2.803 28.802 1.00 58.47 1011 HIS A C 1
ATOM 7772 O O . HIS A 1 1011 ? -20.141 -1.896 29.593 1.00 58.47 1011 HIS A O 1
ATOM 7778 N N . GLY A 1 1012 ? -20.331 -2.854 27.551 1.00 65.38 1012 GLY A N 1
ATOM 7779 C CA . GLY A 1 1012 ? -21.246 -1.894 26.957 1.00 65.38 1012 GLY A CA 1
ATOM 7780 C C . GLY A 1 1012 ? -20.601 -1.111 25.818 1.00 65.38 1012 GLY A C 1
ATOM 7781 O O . GLY A 1 1012 ? -19.530 -0.520 25.963 1.00 65.38 1012 GLY A O 1
ATOM 7782 N N . PHE A 1 1013 ? -21.324 -1.055 24.701 1.00 72.88 1013 PHE A N 1
ATOM 7783 C CA . PHE A 1 1013 ? -21.028 -0.268 23.503 1.00 72.88 1013 PHE A CA 1
ATOM 7784 C C . PHE A 1 1013 ? -20.507 1.153 23.810 1.00 72.88 1013 PHE A C 1
ATOM 7786 O O . PHE A 1 1013 ? -19.531 1.606 23.216 1.00 72.88 1013 PHE A O 1
ATOM 7793 N N . MET A 1 1014 ? -21.098 1.838 24.797 1.00 76.69 1014 MET A N 1
ATOM 7794 C CA . MET A 1 1014 ? -20.764 3.226 25.140 1.00 76.69 1014 MET A CA 1
ATOM 7795 C C . MET A 1 1014 ? -19.322 3.418 25.629 1.00 76.69 1014 MET A C 1
ATOM 7797 O O . MET A 1 1014 ? -18.664 4.375 25.225 1.00 76.69 1014 MET A O 1
ATOM 7801 N N . SER A 1 1015 ? -18.819 2.524 26.485 1.00 75.94 1015 SER A N 1
ATOM 7802 C CA . SER A 1 1015 ? -17.458 2.631 27.027 1.00 75.94 1015 SER A CA 1
ATOM 7803 C C . SER A 1 1015 ? -16.408 2.485 25.927 1.00 75.94 1015 SER A C 1
ATOM 7805 O O . SER A 1 1015 ? -15.412 3.202 25.925 1.00 75.94 1015 SER A O 1
ATOM 7807 N N . ALA A 1 1016 ? -16.662 1.610 24.951 1.00 79.81 1016 ALA A N 1
ATOM 7808 C CA . ALA A 1 1016 ? -15.786 1.436 23.800 1.00 79.81 1016 ALA A CA 1
ATOM 7809 C C . ALA A 1 1016 ? -15.813 2.660 22.867 1.00 79.81 1016 ALA A C 1
ATOM 7811 O O . ALA A 1 1016 ? -14.757 3.116 22.431 1.00 79.81 1016 ALA A O 1
ATOM 7812 N N . VAL A 1 1017 ? -16.991 3.254 22.631 1.00 82.69 1017 VAL A N 1
ATOM 7813 C CA . VAL A 1 1017 ? -17.111 4.506 21.861 1.00 82.69 1017 VAL A CA 1
ATOM 7814 C C . VAL A 1 1017 ? -16.324 5.635 22.533 1.00 82.69 1017 VAL A C 1
ATOM 7816 O O . VAL A 1 1017 ? -15.543 6.312 21.870 1.00 82.69 1017 VAL A O 1
ATOM 7819 N N . GLN A 1 1018 ? -16.474 5.814 23.849 1.00 81.81 1018 GLN A N 1
ATOM 7820 C CA . GLN A 1 1018 ? -15.779 6.863 24.609 1.00 81.81 1018 GLN A CA 1
ATOM 7821 C C . GLN A 1 1018 ? -14.255 6.681 24.615 1.00 81.81 1018 GLN A C 1
ATOM 7823 O O . GLN A 1 1018 ? -13.519 7.660 24.487 1.00 81.81 1018 GLN A O 1
ATOM 7828 N N . ALA A 1 1019 ? -13.782 5.438 24.730 1.00 81.38 1019 ALA A N 1
ATOM 7829 C CA . ALA A 1 1019 ? -12.359 5.122 24.694 1.00 81.38 1019 ALA A CA 1
ATOM 7830 C C . ALA A 1 1019 ? -11.731 5.473 23.334 1.00 81.38 1019 ALA A C 1
ATOM 7832 O O . ALA A 1 1019 ? -10.673 6.098 23.286 1.00 81.38 1019 ALA A O 1
ATOM 7833 N N . VAL A 1 1020 ? -12.414 5.143 22.232 1.00 84.12 1020 VAL A N 1
ATOM 7834 C CA . VAL A 1 1020 ? -11.975 5.461 20.862 1.00 84.12 1020 VAL A CA 1
ATOM 7835 C C . VAL A 1 1020 ? -12.093 6.963 20.552 1.00 84.12 1020 VAL A C 1
ATOM 7837 O O . VAL A 1 1020 ? -11.256 7.523 19.844 1.00 84.12 1020 VAL A O 1
ATOM 7840 N N . GLU A 1 1021 ? -13.105 7.649 21.089 1.00 82.12 1021 GLU A N 1
ATOM 7841 C CA . GLU A 1 1021 ? -13.305 9.096 20.913 1.00 82.12 1021 GLU A CA 1
ATOM 7842 C C . GLU A 1 1021 ? -12.181 9.935 21.548 1.00 82.12 1021 GLU A C 1
ATOM 7844 O O . GLU A 1 1021 ? -11.818 10.993 21.019 1.00 82.12 1021 GLU A O 1
ATOM 7849 N N . GLY A 1 1022 ? -11.636 9.456 22.671 1.00 74.19 1022 GLY A N 1
ATOM 7850 C CA . GLY A 1 1022 ? -10.632 10.156 23.469 1.00 74.19 1022 GLY A CA 1
ATOM 7851 C C . GLY A 1 1022 ? -9.205 10.125 22.916 1.00 74.19 1022 GLY A C 1
ATOM 7852 O O . GLY A 1 1022 ? -8.390 10.931 23.346 1.00 74.19 1022 GLY A O 1
ATOM 7853 N N . ILE A 1 1023 ? -8.887 9.240 21.968 1.00 69.06 1023 ILE A N 1
ATOM 7854 C CA . ILE A 1 1023 ? -7.511 9.070 21.478 1.00 69.06 1023 ILE A CA 1
ATOM 7855 C C . ILE A 1 1023 ? -7.340 9.755 20.138 1.00 69.06 1023 ILE A C 1
ATOM 7857 O O . ILE A 1 1023 ? -8.012 9.426 19.160 1.00 69.06 1023 ILE A O 1
ATOM 7861 N N . GLU A 1 1024 ? -6.394 10.683 20.085 1.00 63.75 1024 GLU A N 1
ATOM 7862 C CA . GLU A 1 1024 ? -6.084 11.438 18.877 1.00 63.75 1024 GLU A CA 1
ATOM 7863 C C . GLU A 1 1024 ? -4.961 10.789 18.072 1.00 63.75 1024 GLU A C 1
ATOM 7865 O O . GLU A 1 1024 ? -4.950 10.900 16.846 1.00 63.75 1024 GLU A O 1
ATOM 7870 N N . ARG A 1 1025 ? -4.029 10.105 18.751 1.00 61.47 1025 ARG A N 1
ATOM 7871 C CA . ARG A 1 1025 ? -2.858 9.464 18.145 1.00 61.47 1025 ARG A CA 1
ATOM 7872 C C . ARG A 1 1025 ? -2.446 8.174 18.882 1.00 61.47 1025 ARG A C 1
ATOM 7874 O O . ARG A 1 1025 ? -2.703 8.065 20.081 1.00 61.47 1025 ARG A O 1
ATOM 7881 N N . PRO A 1 1026 ? -1.752 7.231 18.213 1.00 54.34 1026 PRO A N 1
ATOM 7882 C CA . PRO A 1 1026 ? -1.301 5.978 18.830 1.00 54.34 1026 PRO A CA 1
ATOM 7883 C C . PRO A 1 1026 ? -0.437 6.164 20.084 1.00 54.34 1026 PRO A C 1
ATOM 7885 O O . PRO A 1 1026 ? -0.592 5.432 21.054 1.00 54.34 1026 PRO A O 1
ATOM 7888 N N . ASP A 1 1027 ? 0.437 7.176 20.101 1.00 54.66 1027 ASP A N 1
ATOM 7889 C CA . ASP A 1 1027 ? 1.362 7.466 21.209 1.00 54.66 1027 ASP A CA 1
ATOM 7890 C C . ASP A 1 1027 ? 0.654 7.870 22.513 1.00 54.66 1027 ASP A C 1
ATOM 7892 O O . ASP A 1 1027 ? 1.239 7.812 23.592 1.00 54.66 1027 ASP A O 1
ATOM 7896 N N . GLN A 1 1028 ? -0.622 8.250 22.436 1.00 58.19 1028 GLN A N 1
ATOM 7897 C CA . GLN A 1 1028 ? -1.423 8.611 23.602 1.00 58.19 1028 GLN A CA 1
ATOM 7898 C C . GLN A 1 1028 ? -2.029 7.393 24.309 1.00 58.19 1028 GLN A C 1
ATOM 7900 O O . GLN A 1 1028 ? -2.571 7.547 25.399 1.00 58.19 1028 GLN A O 1
ATOM 7905 N N . MET A 1 1029 ? -1.933 6.183 23.746 1.00 60.47 1029 MET A N 1
ATOM 7906 C CA . MET A 1 1029 ? -2.480 4.975 24.377 1.00 60.47 1029 MET A CA 1
ATOM 7907 C C . MET A 1 1029 ? -1.912 4.734 25.779 1.00 60.47 1029 MET A C 1
ATOM 7909 O O . MET A 1 1029 ? -2.634 4.326 26.678 1.00 60.47 1029 MET A O 1
ATOM 7913 N N . GLU A 1 1030 ? -0.643 5.048 26.015 1.00 51.09 1030 GLU A N 1
ATOM 7914 C CA . GLU A 1 1030 ? -0.017 4.820 27.324 1.00 51.09 1030 GLU A CA 1
ATOM 7915 C C . GLU A 1 1030 ? -0.258 5.956 28.330 1.00 51.09 1030 GLU A C 1
ATOM 7917 O O . GLU A 1 1030 ? 0.047 5.811 29.509 1.00 51.09 1030 GLU A O 1
ATOM 7922 N N . THR A 1 1031 ? -0.785 7.099 27.880 1.00 54.12 1031 THR A N 1
ATOM 7923 C CA . THR A 1 1031 ? -0.876 8.328 28.692 1.00 54.12 1031 THR A CA 1
ATOM 7924 C C . THR A 1 1031 ? -2.294 8.889 28.808 1.00 54.12 1031 THR A C 1
ATOM 7926 O O . THR A 1 1031 ? -2.559 9.739 29.661 1.00 54.12 1031 THR A O 1
ATOM 7929 N N . HIS A 1 1032 ? -3.230 8.427 27.976 1.00 68.50 1032 HIS A N 1
ATOM 7930 C CA . HIS A 1 1032 ? -4.606 8.899 27.960 1.00 68.50 1032 HIS A CA 1
ATOM 7931 C C . HIS A 1 1032 ? -5.473 8.100 28.938 1.00 68.50 1032 HIS A C 1
ATOM 7933 O O . HIS A 1 1032 ? -5.860 6.961 28.680 1.00 68.50 1032 HIS A O 1
ATOM 7939 N N . LYS A 1 1033 ? -5.840 8.736 30.052 1.00 70.19 1033 LYS A N 1
ATOM 7940 C CA . LYS A 1 1033 ? -6.546 8.107 31.178 1.00 70.19 1033 LYS A CA 1
ATOM 7941 C C . LYS A 1 1033 ? -7.809 7.296 30.796 1.00 70.19 1033 LYS A C 1
ATOM 7943 O O . LYS A 1 1033 ? -7.902 6.149 31.220 1.00 70.19 1033 LYS A O 1
ATOM 7948 N N . PRO A 1 1034 ? -8.752 7.792 29.964 1.00 73.62 1034 PRO A N 1
ATOM 7949 C CA . PRO A 1 1034 ? -9.875 6.971 29.491 1.00 73.62 1034 PRO A CA 1
ATOM 7950 C C . PRO A 1 1034 ? -9.471 5.681 28.764 1.00 73.62 1034 PRO A C 1
ATOM 7952 O O . PRO A 1 1034 ? -10.179 4.682 28.849 1.00 73.62 1034 PRO A O 1
ATOM 7955 N N . TRP A 1 1035 ? -8.343 5.684 28.047 1.00 78.25 1035 TRP A N 1
ATOM 7956 C CA . TRP A 1 1035 ? -7.835 4.484 27.382 1.00 78.25 1035 TRP A CA 1
ATOM 7957 C C . TRP A 1 1035 ? -7.113 3.550 28.349 1.00 78.25 1035 TRP A C 1
ATOM 7959 O O . TRP A 1 1035 ? -7.218 2.337 28.211 1.00 78.25 1035 TRP A O 1
ATOM 7969 N N . GLU A 1 1036 ? -6.411 4.086 29.343 1.00 74.88 1036 GLU A N 1
ATOM 7970 C CA . GLU A 1 1036 ? -5.793 3.302 30.414 1.00 74.88 1036 GLU A CA 1
ATOM 7971 C C . GLU A 1 1036 ? -6.853 2.525 31.214 1.00 74.88 1036 GLU A C 1
ATOM 7973 O O . GLU A 1 1036 ? -6.738 1.309 31.397 1.00 74.88 1036 GLU A O 1
ATOM 7978 N N . GLU A 1 1037 ? -7.936 3.201 31.612 1.00 74.00 1037 GLU A N 1
ATOM 7979 C CA . GLU A 1 1037 ? -9.092 2.590 32.280 1.00 74.00 1037 GLU A CA 1
ATOM 7980 C C . GLU A 1 1037 ? -9.714 1.496 31.395 1.00 74.00 1037 GLU A C 1
ATOM 7982 O O . GLU A 1 1037 ? -9.920 0.361 31.832 1.00 74.00 1037 GLU A O 1
ATOM 7987 N N . PHE A 1 1038 ? -9.923 1.800 30.113 1.00 78.62 1038 PHE A N 1
ATOM 7988 C CA . PHE A 1 1038 ? -10.435 0.861 29.118 1.00 78.62 1038 PHE A CA 1
ATOM 7989 C C . PHE A 1 1038 ? -9.519 -0.359 28.894 1.00 78.62 1038 PHE A C 1
ATOM 7991 O O . PHE A 1 1038 ? -9.981 -1.499 28.820 1.00 78.62 1038 PHE A O 1
ATOM 7998 N N . THR A 1 1039 ? -8.206 -0.149 28.827 1.00 74.38 1039 THR A N 1
ATOM 7999 C CA . THR A 1 1039 ? -7.204 -1.205 28.620 1.00 74.38 1039 THR A CA 1
ATOM 8000 C C . THR A 1 1039 ? -7.080 -2.090 29.853 1.00 74.38 1039 THR A C 1
ATOM 8002 O O . THR A 1 1039 ? -6.908 -3.302 29.737 1.00 74.38 1039 THR A O 1
ATOM 8005 N N . THR A 1 1040 ? -7.233 -1.514 31.044 1.00 75.88 1040 THR A N 1
ATOM 8006 C CA . THR A 1 1040 ? -7.318 -2.271 32.297 1.00 75.88 1040 THR A CA 1
ATOM 8007 C C . THR A 1 1040 ? -8.531 -3.201 32.277 1.00 75.88 1040 THR A C 1
ATOM 8009 O O . THR A 1 1040 ? -8.405 -4.388 32.579 1.00 75.88 1040 THR A O 1
ATOM 8012 N N . MET A 1 1041 ? -9.692 -2.710 31.827 1.00 73.44 1041 MET A N 1
ATOM 8013 C CA . MET A 1 1041 ? -10.886 -3.544 31.641 1.00 73.44 1041 MET A CA 1
ATOM 8014 C C . MET A 1 1041 ? -10.642 -4.677 30.642 1.00 73.44 1041 MET A C 1
ATOM 8016 O O . MET A 1 1041 ? -11.000 -5.822 30.919 1.00 73.44 1041 MET A O 1
ATOM 8020 N N . TYR A 1 1042 ? -10.016 -4.371 29.502 1.00 77.94 1042 TYR A N 1
ATOM 8021 C CA . TYR A 1 1042 ? -9.615 -5.370 28.515 1.00 77.94 1042 TYR A CA 1
ATOM 8022 C C . TYR A 1 1042 ? -8.722 -6.448 29.145 1.00 77.94 1042 TYR A C 1
ATOM 8024 O O . TYR A 1 1042 ? -9.061 -7.623 29.058 1.00 77.94 1042 TYR A O 1
ATOM 8032 N N . LYS A 1 1043 ? -7.645 -6.083 29.848 1.00 75.56 1043 LYS A N 1
ATOM 8033 C CA . LYS A 1 1043 ? -6.730 -7.047 30.488 1.00 75.56 1043 LYS A CA 1
ATOM 8034 C C . LYS A 1 1043 ? -7.454 -7.966 31.479 1.00 75.56 1043 LYS A C 1
ATOM 8036 O O . LYS A 1 1043 ? -7.321 -9.184 31.394 1.00 75.56 1043 LYS A O 1
ATOM 8041 N N . VAL A 1 1044 ? -8.311 -7.408 32.336 1.00 74.81 1044 VAL A N 1
ATOM 8042 C CA . VAL A 1 1044 ? -9.094 -8.182 33.317 1.00 74.81 1044 VAL A CA 1
ATOM 8043 C C . VAL A 1 1044 ? -10.069 -9.151 32.639 1.00 74.81 1044 VAL A C 1
ATOM 8045 O O . VAL A 1 1044 ? -10.199 -10.307 33.047 1.00 74.81 1044 VAL A O 1
ATOM 8048 N N . LEU A 1 1045 ? -10.772 -8.701 31.597 1.00 72.88 1045 LEU A N 1
ATOM 8049 C CA . LEU A 1 1045 ? -11.662 -9.557 30.809 1.00 72.88 1045 LEU A CA 1
ATOM 8050 C C . LEU A 1 1045 ? -10.869 -10.644 30.058 1.00 72.88 1045 LEU A C 1
ATOM 8052 O O . LEU A 1 1045 ? -11.338 -11.783 29.965 1.00 72.88 1045 LEU A O 1
ATOM 8056 N N . ALA A 1 1046 ? -9.664 -10.308 29.580 1.00 75.38 1046 ALA A N 1
ATOM 8057 C CA . ALA A 1 1046 ? -8.798 -11.196 28.816 1.00 75.38 1046 ALA A CA 1
ATOM 8058 C C . ALA A 1 1046 ? -8.323 -12.370 29.679 1.00 75.38 1046 ALA A C 1
ATOM 8060 O O . ALA A 1 1046 ? -8.450 -13.539 29.310 1.00 75.38 1046 ALA A O 1
ATOM 8061 N N . GLU A 1 1047 ? -7.835 -12.053 30.876 1.00 77.44 1047 GLU A N 1
ATOM 8062 C CA . GLU A 1 1047 ? -7.428 -13.028 31.884 1.00 77.44 1047 GLU A CA 1
ATOM 8063 C C . GLU A 1 1047 ? -8.595 -13.917 32.311 1.00 77.44 1047 GLU A C 1
ATOM 8065 O O . GLU A 1 1047 ? -8.460 -15.139 32.377 1.00 77.44 1047 GLU A O 1
ATOM 8070 N N . ARG A 1 1048 ? -9.773 -13.330 32.546 1.00 75.75 1048 ARG A N 1
ATOM 8071 C CA . ARG A 1 1048 ? -10.960 -14.085 32.966 1.00 75.75 1048 ARG A CA 1
ATOM 8072 C C . ARG A 1 1048 ? -11.396 -15.114 31.944 1.00 75.75 1048 ARG A C 1
ATOM 8074 O O . ARG A 1 1048 ? -11.650 -16.256 32.315 1.00 75.75 1048 ARG A O 1
ATOM 8081 N N . VAL A 1 1049 ? -11.494 -14.750 30.671 1.00 78.00 1049 VAL A N 1
ATOM 8082 C CA . VAL A 1 1049 ? -11.864 -15.748 29.663 1.00 78.00 1049 VAL A CA 1
ATOM 8083 C C . VAL A 1 1049 ? -10.728 -16.721 29.395 1.00 78.00 1049 VAL A C 1
ATOM 8085 O O . VAL A 1 1049 ? -11.033 -17.881 29.151 1.00 78.00 1049 VAL A O 1
ATOM 8088 N N . ALA A 1 1050 ? -9.454 -16.339 29.518 1.00 77.69 1050 ALA A N 1
ATOM 8089 C CA . ALA A 1 1050 ? -8.377 -17.326 29.497 1.00 77.69 1050 ALA A CA 1
ATOM 8090 C C . ALA A 1 1050 ? -8.577 -18.391 30.593 1.00 77.69 1050 ALA A C 1
ATOM 8092 O O . ALA A 1 1050 ? -8.562 -19.582 30.291 1.00 77.69 1050 ALA A O 1
ATOM 8093 N N . LEU A 1 1051 ? -8.874 -17.975 31.829 1.00 79.62 1051 LEU A N 1
ATOM 8094 C CA . LEU A 1 1051 ? -9.180 -18.882 32.941 1.00 79.62 1051 LEU A CA 1
ATOM 8095 C C . LEU A 1 1051 ? -10.438 -19.727 32.687 1.00 79.62 1051 LEU A C 1
ATOM 8097 O O . LEU A 1 1051 ? -10.429 -20.933 32.933 1.00 79.62 1051 LEU A O 1
ATOM 8101 N N . LEU A 1 1052 ? -11.516 -19.126 32.172 1.00 79.31 1052 LEU A N 1
ATOM 8102 C CA . LEU A 1 1052 ? -12.744 -19.852 31.832 1.00 79.31 1052 LEU A CA 1
ATOM 8103 C C . LEU A 1 1052 ? -12.510 -20.856 30.702 1.00 79.31 1052 LEU A C 1
ATOM 8105 O O . LEU A 1 1052 ? -13.029 -21.962 30.763 1.00 79.31 1052 LEU A O 1
ATOM 8109 N N . VAL A 1 1053 ? -11.715 -20.511 29.689 1.00 84.19 1053 VAL A N 1
ATOM 8110 C CA . VAL A 1 1053 ? -11.345 -21.426 28.604 1.00 84.19 1053 VAL A CA 1
ATOM 8111 C C . VAL A 1 1053 ? -10.570 -22.612 29.161 1.00 84.19 1053 VAL A C 1
ATOM 8113 O O . VAL A 1 1053 ? -10.925 -23.739 28.831 1.00 84.19 1053 VAL A O 1
ATOM 8116 N N . GLU A 1 1054 ? -9.576 -22.398 30.030 1.00 81.75 1054 GLU A N 1
ATOM 8117 C CA . GLU A 1 1054 ? -8.859 -23.504 30.686 1.00 81.75 1054 GLU A CA 1
ATOM 8118 C C . GLU A 1 1054 ? -9.806 -24.398 31.487 1.00 81.75 1054 GLU A C 1
ATOM 8120 O O . GLU A 1 1054 ? -9.780 -25.621 31.345 1.00 81.75 1054 GLU A O 1
ATOM 8125 N N . LYS A 1 1055 ? -10.702 -23.793 32.273 1.00 81.00 1055 LYS A N 1
ATOM 8126 C CA . LYS A 1 1055 ? -11.709 -24.524 33.045 1.00 81.00 1055 LYS A CA 1
ATOM 8127 C C . LYS A 1 1055 ? -12.615 -25.362 32.139 1.00 81.00 1055 LYS A C 1
ATOM 8129 O O . LYS A 1 1055 ? -12.778 -26.557 32.371 1.00 81.00 1055 LYS A O 1
ATOM 8134 N N . ILE A 1 1056 ? -13.166 -24.764 31.085 1.00 84.75 1056 ILE A N 1
ATOM 8135 C CA . ILE A 1 1056 ? -14.050 -25.440 30.127 1.00 84.75 1056 ILE A CA 1
ATOM 8136 C C . ILE A 1 1056 ? -13.308 -26.577 29.418 1.00 84.75 1056 ILE A C 1
ATOM 8138 O O . ILE A 1 1056 ? -13.879 -27.654 29.236 1.00 84.75 1056 ILE A O 1
ATOM 8142 N N . VAL A 1 1057 ? -12.044 -26.362 29.041 1.00 81.19 1057 VAL A N 1
ATOM 8143 C CA . VAL A 1 1057 ? -11.178 -27.394 28.456 1.00 81.19 1057 VAL A CA 1
ATOM 8144 C C . VAL A 1 1057 ? -11.043 -28.572 29.414 1.00 81.19 1057 VAL A C 1
ATOM 8146 O O . VAL A 1 1057 ? -11.309 -29.700 29.002 1.00 81.19 1057 VAL A O 1
ATOM 8149 N N . MET A 1 1058 ? -10.709 -28.319 30.682 1.00 77.19 1058 MET A N 1
ATOM 8150 C CA . MET A 1 1058 ? -10.568 -29.353 31.712 1.00 77.19 1058 MET A CA 1
ATOM 8151 C C . MET A 1 1058 ? -11.879 -30.115 31.967 1.00 77.19 1058 MET A C 1
ATOM 8153 O O . MET A 1 1058 ? -11.874 -31.342 32.033 1.00 77.19 1058 MET A O 1
ATOM 8157 N N . GLU A 1 1059 ? -13.017 -29.421 32.048 1.00 79.94 1059 GLU A N 1
ATOM 8158 C CA . GLU A 1 1059 ? -14.336 -30.035 32.274 1.00 79.94 1059 GLU A CA 1
ATOM 8159 C C . GLU A 1 1059 ? -14.798 -30.932 31.115 1.00 79.94 1059 GLU A C 1
ATOM 8161 O O . GLU A 1 1059 ? -15.590 -31.860 31.317 1.00 79.94 1059 GLU A O 1
ATOM 8166 N N . ASN A 1 1060 ? -14.316 -30.660 29.898 1.00 80.31 1060 ASN A N 1
ATOM 8167 C CA . ASN A 1 1060 ? -14.771 -31.303 28.665 1.00 80.31 1060 ASN A CA 1
ATOM 8168 C C . ASN A 1 1060 ? -13.728 -32.236 28.022 1.00 80.31 1060 ASN A C 1
ATOM 8170 O O . ASN A 1 1060 ? -13.936 -32.710 26.897 1.00 80.31 1060 ASN A O 1
ATOM 8174 N N . VAL A 1 1061 ? -12.639 -32.566 28.728 1.00 75.75 1061 VAL A N 1
ATOM 8175 C CA . VAL A 1 1061 ? -11.683 -33.599 28.292 1.00 75.75 1061 VAL A CA 1
ATOM 8176 C C . VAL A 1 1061 ? -12.423 -34.921 28.053 1.00 75.75 1061 VAL A C 1
ATOM 8178 O O . VAL A 1 1061 ? -13.223 -35.370 28.871 1.00 75.75 1061 VAL A O 1
ATOM 8181 N N . GLY A 1 1062 ? -12.196 -35.538 26.889 1.00 71.25 1062 GLY A N 1
ATOM 8182 C CA . GLY A 1 1062 ? -12.818 -36.814 26.508 1.00 71.25 1062 GLY A CA 1
ATOM 8183 C C . GLY A 1 1062 ? -14.307 -36.752 26.126 1.00 71.25 1062 GLY A C 1
ATOM 8184 O O . GLY A 1 1062 ? -14.857 -37.759 25.677 1.00 71.25 1062 GLY A O 1
ATOM 8185 N N . ARG A 1 1063 ? -14.974 -35.593 26.237 1.00 77.06 1063 ARG A N 1
ATOM 8186 C CA . ARG A 1 1063 ? -16.389 -35.446 25.854 1.00 77.06 1063 ARG A CA 1
ATOM 8187 C C . ARG A 1 1063 ? -16.556 -35.253 24.339 1.00 77.06 1063 ARG A C 1
ATOM 8189 O O . ARG A 1 1063 ? -15.687 -34.651 23.700 1.00 77.06 1063 ARG A O 1
ATOM 8196 N N . PRO A 1 1064 ? -17.669 -35.730 23.741 1.00 75.88 1064 PRO A N 1
ATOM 8197 C CA . PRO A 1 1064 ? -17.958 -35.547 22.314 1.00 75.88 1064 PRO A CA 1
ATOM 8198 C C . PRO A 1 1064 ? -18.482 -34.141 21.962 1.00 75.88 1064 PRO A C 1
ATOM 8200 O O . PRO A 1 1064 ? -18.702 -33.847 20.791 1.00 75.88 1064 PRO A O 1
ATOM 8203 N N . TYR A 1 1065 ? -18.679 -33.286 22.963 1.00 83.44 1065 TYR A N 1
ATOM 8204 C CA . TYR A 1 1065 ? -19.115 -31.896 22.862 1.00 83.44 1065 TYR A CA 1
ATOM 8205 C C . TYR A 1 1065 ? -18.379 -31.059 23.910 1.00 83.44 1065 TYR A C 1
ATOM 8207 O O . TYR A 1 1065 ? -17.759 -31.610 24.821 1.00 83.44 1065 TYR A O 1
ATOM 8215 N N . VAL A 1 1066 ? -18.473 -29.738 23.789 1.00 87.62 1066 VAL A N 1
ATOM 8216 C CA . VAL A 1 1066 ? -18.047 -28.795 24.823 1.00 87.62 1066 VAL A CA 1
ATOM 8217 C C . VAL A 1 1066 ? -19.293 -28.151 25.406 1.00 87.62 1066 VAL A C 1
ATOM 8219 O O . VAL A 1 1066 ? -20.029 -27.486 24.682 1.00 87.62 1066 VAL A O 1
ATOM 8222 N N . ALA A 1 1067 ? -19.552 -28.360 26.693 1.00 89.25 1067 ALA A N 1
ATOM 8223 C CA . ALA A 1 1067 ? -20.663 -27.724 27.385 1.00 89.25 1067 ALA A CA 1
ATOM 8224 C C . ALA A 1 1067 ? -20.213 -27.047 28.673 1.00 89.25 1067 ALA A C 1
ATOM 8226 O O . ALA A 1 1067 ? -19.390 -27.598 29.404 1.00 89.25 1067 ALA A O 1
ATOM 8227 N N . HIS A 1 1068 ? -20.775 -25.872 28.952 1.00 90.38 1068 HIS A N 1
ATOM 8228 C CA . HIS A 1 1068 ? -20.536 -25.167 30.207 1.00 90.38 1068 HIS A CA 1
ATOM 8229 C C . HIS A 1 1068 ? -21.725 -24.281 30.595 1.00 90.38 1068 HIS A C 1
ATOM 8231 O O . HIS A 1 1068 ? -22.249 -23.525 29.773 1.00 90.38 1068 HIS A O 1
ATOM 8237 N N . PHE A 1 1069 ? -22.149 -24.374 31.855 1.00 87.62 1069 PHE A N 1
ATOM 8238 C CA . PHE A 1 1069 ? -23.167 -23.503 32.432 1.00 87.62 1069 PHE A CA 1
ATOM 8239 C C . PHE A 1 1069 ? -22.493 -22.396 33.240 1.00 87.62 1069 PHE A C 1
ATOM 8241 O O . PHE A 1 1069 ? -21.872 -22.672 34.261 1.00 87.62 1069 PHE A O 1
ATOM 8248 N N . PHE A 1 1070 ? -22.642 -21.148 32.808 1.00 84.44 1070 PHE A N 1
ATOM 8249 C CA . PHE A 1 1070 ? -22.061 -20.010 33.501 1.00 84.44 1070 PHE A CA 1
ATOM 8250 C C . PHE A 1 1070 ? -22.871 -19.640 34.742 1.00 84.44 1070 PHE A C 1
ATOM 8252 O O . PHE A 1 1070 ? -24.058 -19.296 34.679 1.00 84.44 1070 PHE A O 1
ATOM 8259 N N . THR A 1 1071 ? -22.194 -19.641 35.884 1.00 80.44 1071 THR A N 1
ATOM 8260 C CA . THR A 1 1071 ? -22.732 -19.130 37.142 1.00 80.44 1071 THR A CA 1
ATOM 8261 C C . THR A 1 1071 ? -22.741 -17.604 37.160 1.00 80.44 1071 THR A C 1
ATOM 8263 O O . THR A 1 1071 ? -21.939 -16.946 36.500 1.00 80.44 1071 THR A O 1
ATOM 8266 N N . ALA A 1 1072 ? -23.598 -17.013 38.000 1.00 70.75 1072 ALA A N 1
ATOM 8267 C CA . ALA A 1 1072 ? -23.652 -15.561 38.174 1.00 70.75 1072 ALA A CA 1
ATOM 8268 C C . ALA A 1 1072 ? -22.303 -14.943 38.596 1.00 70.75 1072 ALA A C 1
ATOM 8270 O O . ALA A 1 1072 ? -22.074 -13.776 38.308 1.00 70.75 1072 ALA A O 1
ATOM 8271 N N . ALA A 1 1073 ? -21.420 -15.708 39.251 1.00 71.88 1073 ALA A N 1
ATOM 8272 C CA . ALA A 1 1073 ? -20.080 -15.267 39.633 1.00 71.88 1073 ALA A CA 1
ATOM 8273 C C . ALA A 1 1073 ? -19.105 -15.244 38.442 1.00 71.88 1073 ALA A C 1
ATOM 8275 O O . ALA A 1 1073 ? -18.296 -14.326 38.329 1.00 71.88 1073 ALA A O 1
ATOM 8276 N N . GLU A 1 1074 ? -19.205 -16.213 37.528 1.00 71.75 1074 GLU A N 1
ATOM 8277 C CA . GLU A 1 1074 ? -18.360 -16.293 36.327 1.00 71.75 1074 GLU A CA 1
ATOM 8278 C C . GLU A 1 1074 ? -18.708 -15.214 35.299 1.00 71.75 1074 GLU A C 1
ATOM 8280 O O . GLU A 1 1074 ? -17.821 -14.710 34.613 1.00 71.75 1074 GLU A O 1
ATOM 8285 N N . VAL A 1 1075 ? -19.981 -14.808 35.244 1.00 65.38 1075 VAL A N 1
ATOM 8286 C CA . VAL A 1 1075 ? -20.458 -13.708 34.384 1.00 65.38 1075 VAL A CA 1
ATOM 8287 C C . VAL A 1 1075 ? -20.619 -12.375 35.121 1.00 65.38 1075 VAL A C 1
ATOM 8289 O O . VAL A 1 1075 ? -21.105 -11.408 34.536 1.00 65.38 1075 VAL A O 1
ATOM 8292 N N . ALA A 1 1076 ? -20.230 -12.285 36.398 1.00 61.12 1076 ALA A N 1
ATOM 8293 C CA . ALA A 1 1076 ? -20.273 -11.034 37.154 1.00 61.12 1076 ALA A CA 1
ATOM 8294 C C . ALA A 1 1076 ? -19.120 -10.116 36.734 1.00 61.12 1076 ALA A C 1
ATOM 8296 O O . ALA A 1 1076 ? -17.952 -10.469 36.906 1.00 61.12 1076 ALA A O 1
ATOM 8297 N N . SER A 1 1077 ? -19.437 -8.918 36.235 1.00 53.16 1077 SER A N 1
ATOM 8298 C CA . SER A 1 1077 ? -18.413 -7.914 35.934 1.00 53.16 1077 SER A CA 1
ATOM 8299 C C . SER A 1 1077 ? -17.834 -7.312 37.223 1.00 53.16 1077 SER A C 1
ATOM 8301 O O . SER A 1 1077 ? -18.608 -7.009 38.132 1.00 53.16 1077 SER A O 1
ATOM 8303 N N . PRO A 1 1078 ? -16.508 -7.100 37.324 1.00 48.31 1078 PRO A N 1
ATOM 8304 C CA . PRO A 1 1078 ? -15.891 -6.433 38.470 1.00 48.31 1078 PRO A CA 1
ATOM 8305 C C . PRO A 1 1078 ? -16.101 -4.905 38.499 1.00 48.31 1078 PRO A C 1
ATOM 8307 O O . PRO A 1 1078 ? -15.766 -4.281 39.501 1.00 48.31 1078 PRO A O 1
ATOM 8310 N N . LEU A 1 1079 ? -16.660 -4.294 37.445 1.00 50.00 1079 LEU A N 1
ATOM 8311 C CA . LEU A 1 1079 ? -16.926 -2.850 37.359 1.00 50.00 1079 LEU A CA 1
ATOM 8312 C C . LEU A 1 1079 ? -18.405 -2.571 37.045 1.00 50.00 1079 LEU A C 1
ATOM 8314 O O . LEU A 1 1079 ? -19.079 -3.367 36.387 1.00 50.00 1079 LEU A O 1
ATOM 8318 N N . ALA A 1 1080 ? -18.923 -1.428 37.510 1.00 44.25 1080 ALA A N 1
ATOM 8319 C CA . ALA A 1 1080 ? -20.315 -1.041 37.287 1.00 44.25 1080 ALA A CA 1
ATOM 8320 C C . ALA A 1 1080 ? -20.562 -0.775 35.783 1.00 44.25 1080 ALA A C 1
ATOM 8322 O O . ALA A 1 1080 ? -19.831 0.017 35.189 1.00 44.25 1080 ALA A O 1
ATOM 8323 N N . PRO A 1 1081 ? -21.552 -1.418 35.136 1.00 48.56 1081 PRO A N 1
ATOM 8324 C CA . PRO A 1 1081 ? -21.817 -1.204 33.716 1.00 48.56 1081 PRO A CA 1
ATOM 8325 C C . PRO A 1 1081 ? -22.315 0.225 33.458 1.00 48.56 1081 PRO A C 1
ATOM 8327 O O . PRO A 1 1081 ? -23.263 0.685 34.096 1.00 48.56 1081 PRO A O 1
ATOM 8330 N N . ALA A 1 1082 ? -21.704 0.915 32.495 1.00 40.12 1082 ALA A N 1
ATOM 8331 C CA . ALA A 1 1082 ? -22.195 2.187 31.978 1.00 40.12 1082 ALA A CA 1
ATOM 8332 C C . ALA A 1 1082 ? -23.107 1.920 30.767 1.00 40.12 1082 ALA A C 1
ATOM 8334 O O . ALA A 1 1082 ? -22.626 1.691 29.660 1.00 40.12 1082 ALA A O 1
ATOM 8335 N N . GLY A 1 1083 ? -24.430 1.923 30.963 1.00 41.34 1083 GLY A N 1
ATOM 8336 C CA . GLY A 1 1083 ? -25.397 1.765 29.868 1.00 41.34 1083 GLY A CA 1
ATOM 8337 C C . GLY A 1 1083 ? -26.706 1.082 30.265 1.00 41.34 1083 GLY A C 1
ATOM 8338 O O . GLY A 1 1083 ? -26.793 0.409 31.292 1.00 41.34 1083 GLY A O 1
ATOM 8339 N N . THR A 1 1084 ? -27.748 1.299 29.456 1.00 37.94 1084 THR A N 1
ATOM 8340 C CA . THR A 1 1084 ? -29.117 0.804 29.663 1.00 37.94 1084 THR A CA 1
ATOM 8341 C C . THR A 1 1084 ? -29.185 -0.718 29.743 1.00 37.94 1084 THR A C 1
ATOM 8343 O O . THR A 1 1084 ? -28.525 -1.442 29.008 1.00 37.94 1084 THR A O 1
ATOM 8346 N N . MET A 1 1085 ? -29.996 -1.189 30.688 1.00 39.56 1085 MET A N 1
ATOM 8347 C CA . MET A 1 1085 ? -30.063 -2.574 31.127 1.00 39.56 1085 MET A CA 1
ATOM 8348 C C . MET A 1 1085 ? -30.485 -3.561 30.029 1.00 39.56 1085 MET A C 1
ATOM 8350 O O . MET A 1 1085 ? -31.673 -3.821 29.858 1.00 39.56 1085 MET A O 1
ATOM 8354 N N . THR A 1 1086 ? -29.512 -4.268 29.468 1.00 44.41 1086 THR A N 1
ATOM 8355 C CA . THR A 1 1086 ? -29.689 -5.669 29.069 1.00 44.41 1086 THR A CA 1
ATOM 8356 C C . THR A 1 1086 ? -28.514 -6.463 29.627 1.00 44.41 1086 THR A C 1
ATOM 8358 O O . THR A 1 1086 ? -27.364 -6.308 29.238 1.00 44.41 1086 THR A O 1
ATOM 8361 N N . ARG A 1 1087 ? -28.810 -7.241 30.669 1.00 46.38 1087 ARG A N 1
ATOM 8362 C CA . ARG A 1 1087 ? -27.848 -8.006 31.465 1.00 46.38 1087 ARG A CA 1
ATOM 8363 C C . ARG A 1 1087 ? -27.233 -9.134 30.629 1.00 46.38 1087 ARG A C 1
ATOM 8365 O O . ARG A 1 1087 ? -27.977 -10.016 30.212 1.00 46.38 1087 ARG A O 1
ATOM 8372 N N . CYS A 1 1088 ? -25.914 -9.097 30.443 1.00 43.34 1088 CYS A N 1
ATOM 8373 C CA . CYS A 1 1088 ? -24.926 -10.162 30.690 1.00 43.34 1088 CYS A CA 1
ATOM 8374 C C . CYS A 1 1088 ? -23.667 -9.889 29.855 1.00 43.34 1088 CYS A C 1
ATOM 8376 O O . CYS A 1 1088 ? -23.763 -9.599 28.669 1.00 43.34 1088 CYS A O 1
ATOM 8378 N N . LEU A 1 1089 ? -22.498 -10.043 30.477 1.00 49.69 1089 LEU A N 1
ATOM 8379 C CA . LEU A 1 1089 ? -21.226 -10.255 29.790 1.00 49.69 1089 LEU A CA 1
ATOM 8380 C C . LEU A 1 1089 ? -21.375 -11.457 28.838 1.00 49.69 1089 LEU A C 1
ATOM 8382 O O . LEU A 1 1089 ? -21.342 -12.600 29.296 1.00 49.69 1089 LEU A O 1
ATOM 8386 N N . ASP A 1 1090 ? -21.573 -11.235 27.536 1.00 61.09 1090 ASP A N 1
ATOM 8387 C CA . ASP A 1 1090 ? -21.639 -12.323 26.553 1.00 61.09 1090 ASP A CA 1
ATOM 8388 C C . ASP A 1 1090 ? -20.223 -12.670 26.079 1.00 61.09 1090 ASP A C 1
ATOM 8390 O O . ASP A 1 1090 ? -19.786 -12.340 24.978 1.00 61.09 1090 ASP A O 1
ATOM 8394 N N . LEU A 1 1091 ? -19.465 -13.314 26.969 1.00 68.06 1091 LEU A N 1
ATOM 8395 C CA . LEU A 1 1091 ? -18.100 -13.778 26.703 1.00 68.06 1091 LEU A CA 1
ATOM 8396 C C . LEU A 1 1091 ? -18.064 -14.971 25.736 1.00 68.06 1091 LEU A C 1
ATOM 8398 O O . LEU A 1 1091 ? -16.988 -15.379 25.293 1.00 68.06 1091 LEU A O 1
ATOM 8402 N N . TYR A 1 1092 ? -19.226 -15.540 25.397 1.00 71.44 1092 TYR A N 1
ATOM 8403 C CA . TYR A 1 1092 ? -19.329 -16.751 24.596 1.00 71.44 1092 TYR A CA 1
ATOM 8404 C C . TYR A 1 1092 ? -18.608 -16.674 23.246 1.00 71.44 1092 TYR A C 1
ATOM 8406 O O . TYR A 1 1092 ? -17.893 -17.628 22.938 1.00 71.44 1092 TYR A O 1
ATOM 8414 N N . PRO A 1 1093 ? -18.716 -15.596 22.437 1.00 70.00 1093 PRO A N 1
ATOM 8415 C CA . PRO A 1 1093 ? -17.989 -15.516 21.174 1.00 70.00 1093 PRO A CA 1
ATOM 8416 C C . PRO A 1 1093 ? -16.471 -15.633 21.366 1.00 70.00 1093 PRO A C 1
ATOM 8418 O O . PRO A 1 1093 ? -15.820 -16.329 20.591 1.00 70.00 1093 PRO A O 1
ATOM 8421 N N . TRP A 1 1094 ? -15.919 -15.025 22.424 1.00 72.56 1094 TRP A N 1
ATOM 8422 C CA . TRP A 1 1094 ? -14.476 -15.031 22.694 1.00 72.56 1094 TRP A CA 1
ATOM 8423 C C . TRP A 1 1094 ? -13.994 -16.371 23.262 1.00 72.56 1094 TRP A C 1
ATOM 8425 O O . TRP A 1 1094 ? -13.001 -16.935 22.803 1.00 72.56 1094 TRP A O 1
ATOM 8435 N N . ILE A 1 1095 ? -14.765 -16.946 24.189 1.00 76.81 1095 ILE A N 1
ATOM 8436 C CA . ILE A 1 1095 ? -14.543 -18.302 24.707 1.00 76.81 1095 ILE A CA 1
ATOM 8437 C C . ILE A 1 1095 ? -14.589 -19.316 23.558 1.00 76.81 1095 ILE A C 1
ATOM 8439 O O . ILE A 1 1095 ? -13.698 -20.149 23.418 1.00 76.81 1095 ILE A O 1
ATOM 8443 N N . SER A 1 1096 ? -15.600 -19.218 22.695 1.00 75.75 1096 SER A N 1
ATOM 8444 C CA . SER A 1 1096 ? -15.769 -20.090 21.537 1.00 75.75 1096 SER A CA 1
ATOM 8445 C C . SER A 1 1096 ? -14.611 -19.964 20.546 1.00 75.75 1096 SER A C 1
ATOM 8447 O O . SER A 1 1096 ? -14.117 -20.980 20.066 1.00 75.75 1096 SER A O 1
ATOM 8449 N N . GLU A 1 1097 ? -14.145 -18.745 20.257 1.00 75.81 1097 GLU A N 1
ATOM 8450 C CA . GLU A 1 1097 ? -12.974 -18.491 19.411 1.00 75.81 1097 GLU A CA 1
ATOM 8451 C C . GLU A 1 1097 ? -11.726 -19.200 19.960 1.00 75.81 1097 GLU A C 1
ATOM 8453 O O . GLU A 1 1097 ? -11.083 -19.962 19.232 1.00 75.81 1097 GLU A O 1
ATOM 8458 N N . HIS A 1 1098 ? -11.429 -19.027 21.250 1.00 77.50 1098 HIS A N 1
ATOM 8459 C CA . HIS A 1 1098 ? -10.287 -19.668 21.902 1.00 77.50 1098 HIS A CA 1
ATOM 8460 C C . HIS A 1 1098 ? -10.388 -21.191 21.965 1.00 77.50 1098 HIS A C 1
ATOM 8462 O O . HIS A 1 1098 ? -9.404 -21.871 21.675 1.00 77.50 1098 HIS A O 1
ATOM 8468 N N . LEU A 1 1099 ? -11.566 -21.731 22.278 1.00 76.06 1099 LEU A N 1
ATOM 8469 C CA . LEU A 1 1099 ? -11.803 -23.174 22.271 1.00 76.06 1099 LEU A CA 1
ATOM 8470 C C . LEU A 1 1099 ? -11.596 -23.758 20.871 1.00 76.06 1099 LEU A C 1
ATOM 8472 O O . LEU A 1 1099 ? -10.912 -24.764 20.731 1.00 76.06 1099 LEU A O 1
ATOM 8476 N N . THR A 1 1100 ? -12.090 -23.097 19.817 1.00 70.88 1100 THR A N 1
ATOM 8477 C CA . THR A 1 1100 ? -11.914 -23.593 18.440 1.00 70.88 1100 THR A CA 1
ATOM 8478 C C . THR A 1 1100 ? -10.482 -23.532 17.909 1.00 70.88 1100 THR A C 1
ATOM 8480 O O . THR A 1 1100 ? -10.186 -24.199 16.923 1.00 70.88 1100 THR A O 1
ATOM 8483 N N . ARG A 1 1101 ? -9.579 -22.775 18.548 1.00 69.94 1101 ARG A N 1
ATOM 8484 C CA . ARG A 1 1101 ? -8.139 -22.782 18.224 1.00 69.94 1101 ARG A CA 1
ATOM 8485 C C . ARG A 1 1101 ? -7.370 -23.917 18.902 1.00 69.94 1101 ARG A C 1
ATOM 8487 O O . ARG A 1 1101 ? -6.235 -24.187 18.523 1.00 69.94 1101 ARG A O 1
ATOM 8494 N N . ARG A 1 1102 ? -7.955 -24.577 19.906 1.00 68.00 1102 ARG A N 1
ATOM 8495 C CA . ARG A 1 1102 ? -7.327 -25.697 20.614 1.00 68.00 1102 ARG A CA 1
ATOM 8496 C C . ARG A 1 1102 ? -7.693 -27.012 19.943 1.00 68.00 1102 ARG A C 1
ATOM 8498 O O . ARG A 1 1102 ? -8.810 -27.482 20.134 1.00 68.00 1102 ARG A O 1
ATOM 8505 N N . GLY A 1 1103 ? -6.734 -27.578 19.202 1.00 66.12 1103 GLY A N 1
ATOM 8506 C CA . GLY A 1 1103 ? -6.780 -28.875 18.502 1.00 66.12 1103 GLY A CA 1
ATOM 8507 C C . GLY A 1 1103 ? -8.083 -29.670 18.660 1.00 66.12 1103 GLY A C 1
ATOM 8508 O O . GLY A 1 1103 ? -9.000 -29.511 17.857 1.00 66.12 1103 GLY A O 1
ATOM 8509 N N . ASP A 1 1104 ? -8.177 -30.466 19.730 1.00 65.44 1104 ASP A N 1
ATOM 8510 C CA . ASP A 1 1104 ? -9.253 -31.436 20.014 1.00 65.44 1104 ASP A CA 1
ATOM 8511 C C . ASP A 1 1104 ? -10.685 -30.869 20.121 1.00 65.44 1104 ASP A C 1
ATOM 8513 O O . ASP A 1 1104 ? -11.647 -31.639 20.219 1.00 65.44 1104 ASP A O 1
ATOM 8517 N N . PHE A 1 1105 ? -10.862 -29.546 20.153 1.00 72.19 1105 PHE A N 1
ATOM 8518 C CA . PHE A 1 1105 ? -12.163 -28.889 20.321 1.00 72.19 1105 PHE A CA 1
ATOM 8519 C C . PHE A 1 1105 ? -12.676 -28.188 19.058 1.00 72.19 1105 PHE A C 1
ATOM 8521 O O . PHE A 1 1105 ? -13.840 -27.790 19.033 1.00 72.19 1105 PHE A O 1
ATOM 8528 N N . ALA A 1 1106 ? -11.864 -28.075 18.000 1.00 67.75 1106 ALA A N 1
ATOM 8529 C CA . ALA A 1 1106 ? -12.257 -27.416 16.750 1.00 67.75 1106 ALA A CA 1
ATOM 8530 C C . ALA A 1 1106 ? -13.459 -28.089 16.050 1.00 67.75 1106 ALA A C 1
ATOM 8532 O O . ALA A 1 1106 ? -14.259 -27.406 15.407 1.00 67.75 1106 ALA A O 1
ATOM 8533 N N . ASP A 1 1107 ? -13.620 -29.404 16.236 1.00 73.94 1107 ASP A N 1
ATOM 8534 C CA . ASP A 1 1107 ? -14.642 -30.231 15.575 1.00 73.94 1107 ASP A CA 1
ATOM 8535 C C . ASP A 1 1107 ? -15.828 -30.612 16.482 1.00 73.94 1107 ASP A C 1
ATOM 8537 O O . ASP A 1 1107 ? -16.668 -31.440 16.113 1.00 73.94 1107 ASP A O 1
ATOM 8541 N N . LYS A 1 1108 ? -15.918 -30.029 17.683 1.00 82.00 1108 LYS A N 1
ATOM 8542 C CA . LYS A 1 1108 ? -16.972 -30.336 18.664 1.00 82.00 1108 LYS A CA 1
ATOM 8543 C C . LYS A 1 1108 ? -18.020 -29.220 18.724 1.00 82.00 1108 LYS A C 1
ATOM 8545 O O . LYS A 1 1108 ? -17.657 -28.046 18.647 1.00 82.00 1108 LYS A O 1
ATOM 8550 N N . PRO A 1 1109 ? -19.316 -29.543 18.902 1.00 86.19 1109 PRO A N 1
ATOM 8551 C CA . PRO A 1 1109 ? -20.314 -28.518 19.176 1.00 86.19 1109 PRO A CA 1
ATOM 8552 C C . PRO A 1 1109 ? -20.018 -27.866 20.530 1.00 86.19 1109 PRO A C 1
ATOM 8554 O O . PRO A 1 1109 ? -19.743 -28.566 21.509 1.00 86.19 1109 PRO A O 1
ATOM 8557 N N . ILE A 1 1110 ? -20.086 -26.536 20.578 1.00 87.81 1110 ILE A N 1
ATOM 8558 C CA . ILE A 1 1110 ? -19.902 -25.744 21.799 1.00 87.81 1110 ILE A CA 1
ATOM 8559 C C . ILE A 1 1110 ? -21.278 -25.245 22.233 1.00 87.81 1110 ILE A C 1
ATOM 8561 O O . ILE A 1 1110 ? -21.973 -24.586 21.461 1.00 87.81 1110 ILE A O 1
ATOM 8565 N N . ILE A 1 1111 ? -21.690 -25.585 23.451 1.00 88.50 1111 ILE A N 1
ATOM 8566 C CA . ILE A 1 1111 ? -23.007 -25.271 24.004 1.00 88.50 1111 ILE A CA 1
ATOM 8567 C C . ILE A 1 1111 ? -22.805 -24.579 25.347 1.00 88.50 1111 ILE A C 1
ATOM 8569 O O . ILE A 1 1111 ? -22.158 -25.122 26.235 1.00 88.50 1111 ILE A O 1
ATOM 8573 N N . VAL A 1 1112 ? -23.367 -23.390 25.528 1.00 87.31 1112 VAL A N 1
ATOM 8574 C CA . VAL A 1 1112 ? -23.299 -22.688 26.814 1.00 87.31 1112 VAL A CA 1
ATOM 8575 C C . VAL A 1 1112 ? -24.664 -22.248 27.297 1.00 87.31 1112 VAL A C 1
ATOM 8577 O O . VAL A 1 1112 ? -25.567 -21.987 26.498 1.00 87.31 1112 VAL A O 1
ATOM 8580 N N . GLY A 1 1113 ? -24.808 -22.164 28.616 1.00 86.44 1113 GLY A N 1
ATOM 8581 C CA . GLY A 1 1113 ? -26.046 -21.758 29.268 1.00 86.44 1113 GLY A CA 1
ATOM 8582 C C . GLY A 1 1113 ? -25.802 -20.769 30.395 1.00 86.44 1113 GLY A C 1
ATOM 8583 O O . GLY A 1 1113 ? -24.758 -20.809 31.033 1.00 86.44 1113 GLY A O 1
ATOM 8584 N N . GLN A 1 1114 ? -26.766 -19.886 30.645 1.00 87.31 1114 GLN A N 1
ATOM 8585 C CA . GLN A 1 1114 ? -26.789 -19.019 31.826 1.00 87.31 1114 GLN A CA 1
ATOM 8586 C C . GLN A 1 1114 ? -28.223 -18.600 32.169 1.00 87.31 1114 GLN A C 1
ATOM 8588 O O . GLN A 1 1114 ? -29.129 -18.689 31.338 1.00 87.31 1114 GLN A O 1
ATOM 8593 N N . VAL A 1 1115 ? -28.443 -18.075 33.375 1.00 83.75 1115 VAL A N 1
ATOM 8594 C CA . VAL A 1 1115 ? -29.724 -17.439 33.720 1.00 83.75 1115 VAL A CA 1
ATOM 8595 C C . VAL A 1 1115 ? -29.749 -16.012 33.175 1.00 83.75 1115 VAL A C 1
ATOM 8597 O O . VAL A 1 1115 ? -28.979 -15.163 33.612 1.00 83.75 1115 VAL A O 1
ATOM 8600 N N . VAL A 1 1116 ? -30.675 -15.733 32.260 1.00 73.50 1116 VAL A N 1
ATOM 8601 C CA . VAL A 1 1116 ? -30.902 -14.405 31.669 1.00 73.50 1116 VAL A CA 1
ATOM 8602 C C . VAL A 1 1116 ? -32.243 -13.827 32.112 1.00 73.50 1116 VAL A C 1
ATOM 8604 O O . VAL A 1 1116 ? -33.078 -14.518 32.699 1.00 73.50 1116 VAL A O 1
ATOM 8607 N N . GLN A 1 1117 ? -32.467 -12.548 31.813 1.00 65.12 1117 GLN A N 1
ATOM 8608 C CA . GLN A 1 1117 ? -33.789 -11.936 31.904 1.00 65.12 1117 GLN A CA 1
ATOM 8609 C C . GLN A 1 1117 ? -34.396 -11.743 30.511 1.00 65.12 1117 GLN A C 1
ATOM 8611 O O . GLN A 1 1117 ? -33.700 -11.423 29.542 1.00 65.12 1117 GLN A O 1
ATOM 8616 N N . ASP A 1 1118 ? -35.701 -11.971 30.394 1.00 57.19 1118 ASP A N 1
ATOM 8617 C CA . ASP A 1 1118 ? -36.457 -11.567 29.214 1.00 57.19 1118 ASP A CA 1
ATOM 8618 C C . ASP A 1 1118 ? -36.743 -10.053 29.227 1.00 57.19 1118 ASP A C 1
ATOM 8620 O O . ASP A 1 1118 ? -36.427 -9.347 30.188 1.00 57.19 1118 ASP A O 1
ATOM 8624 N N . MET A 1 1119 ? -37.341 -9.543 28.148 1.00 49.50 1119 MET A N 1
ATOM 8625 C CA . MET A 1 1119 ? -37.674 -8.117 28.001 1.00 49.50 1119 MET A CA 1
ATOM 8626 C C . MET A 1 1119 ? -38.655 -7.613 29.078 1.00 49.50 1119 MET A C 1
ATOM 8628 O O . MET A 1 1119 ? -38.739 -6.416 29.327 1.00 49.50 1119 MET A O 1
ATOM 8632 N N . LEU A 1 1120 ? -39.364 -8.524 29.757 1.00 53.03 1120 LEU A N 1
ATOM 8633 C CA . LEU A 1 1120 ? -40.289 -8.246 30.858 1.00 53.03 1120 LEU A CA 1
ATOM 8634 C C . LEU A 1 1120 ? -39.643 -8.482 32.237 1.00 53.03 1120 LEU A C 1
ATOM 8636 O O . LEU A 1 1120 ? -40.340 -8.540 33.249 1.00 53.03 1120 LEU A O 1
ATOM 8640 N N . LYS A 1 1121 ? -38.310 -8.614 32.292 1.00 59.25 1121 LYS A N 1
ATOM 8641 C CA . LYS A 1 1121 ? -37.496 -8.850 33.499 1.00 59.25 1121 LYS A CA 1
ATOM 8642 C C . LYS A 1 1121 ? -37.729 -10.203 34.193 1.00 59.25 1121 LYS A C 1
ATOM 8644 O O . LYS A 1 1121 ? -37.240 -10.401 35.310 1.00 59.25 1121 LYS A O 1
ATOM 8649 N N . ARG A 1 1122 ? -38.403 -11.166 33.552 1.00 73.19 1122 ARG A N 1
ATOM 8650 C CA . ARG A 1 1122 ? -38.586 -12.533 34.078 1.00 73.19 1122 ARG A CA 1
ATOM 8651 C C . ARG A 1 1122 ? -37.325 -13.361 33.844 1.00 73.19 1122 ARG A C 1
ATOM 8653 O O . ARG A 1 1122 ? -36.676 -13.218 32.811 1.00 73.19 1122 ARG A O 1
ATOM 8660 N N . LYS A 1 1123 ? -36.959 -14.223 34.799 1.00 78.69 1123 LYS A N 1
ATOM 8661 C CA . LYS A 1 1123 ? -35.779 -15.096 34.674 1.00 78.69 1123 LYS A CA 1
ATOM 8662 C C . LYS A 1 1123 ? -36.058 -16.250 33.704 1.00 78.69 1123 LYS A C 1
ATOM 8664 O O . LYS A 1 1123 ? -37.102 -16.889 33.795 1.00 78.69 1123 LYS A O 1
ATOM 8669 N N . ALA A 1 1124 ? -35.108 -16.531 32.822 1.00 82.25 1124 ALA A N 1
ATOM 8670 C CA . ALA A 1 1124 ? -35.147 -17.618 31.848 1.00 82.25 1124 ALA A CA 1
ATOM 8671 C C . ALA A 1 1124 ? -33.759 -18.272 31.726 1.00 82.25 1124 ALA A C 1
ATOM 8673 O O . ALA A 1 1124 ? -32.743 -17.635 32.004 1.00 82.25 1124 ALA A O 1
ATOM 8674 N N . LEU A 1 1125 ? -33.703 -19.527 31.288 1.00 86.62 1125 LEU A N 1
ATOM 8675 C CA . LEU A 1 1125 ? -32.484 -20.190 30.840 1.00 86.62 1125 LEU A CA 1
ATOM 8676 C C . LEU A 1 1125 ? -32.139 -19.701 29.426 1.00 86.62 1125 LEU A C 1
ATOM 8678 O O . LEU A 1 1125 ? -32.829 -20.019 28.459 1.00 86.62 1125 LEU A O 1
ATOM 8682 N N . GLY A 1 1126 ? -31.080 -18.906 29.308 1.00 84.56 1126 GLY A N 1
ATOM 8683 C CA . GLY A 1 1126 ? -30.505 -18.509 28.027 1.00 84.56 1126 GLY A CA 1
ATOM 8684 C C . GLY A 1 1126 ? -29.502 -19.557 27.564 1.00 84.56 1126 GLY A C 1
ATOM 8685 O O . GLY A 1 1126 ? -28.615 -19.920 28.332 1.00 84.56 1126 GLY A O 1
ATOM 8686 N N . VAL A 1 1127 ? -29.636 -20.035 26.329 1.00 85.50 1127 VAL A N 1
ATOM 8687 C CA . VAL A 1 1127 ? -28.768 -21.071 25.751 1.00 85.50 1127 VAL A CA 1
ATOM 8688 C C . VAL A 1 1127 ? -28.214 -20.589 24.425 1.00 85.50 1127 VAL A C 1
ATOM 8690 O O . VAL A 1 1127 ? -28.961 -20.051 23.605 1.00 85.50 1127 VAL A O 1
ATOM 8693 N N . ARG A 1 1128 ? -26.916 -20.806 24.206 1.00 85.88 1128 ARG A N 1
ATOM 8694 C CA . ARG A 1 1128 ? -26.232 -20.488 22.953 1.00 85.88 1128 ARG A CA 1
ATOM 8695 C C . ARG A 1 1128 ? -25.429 -21.690 22.469 1.00 85.88 1128 ARG A C 1
ATOM 8697 O O . ARG A 1 1128 ? -24.776 -22.365 23.259 1.00 85.88 1128 ARG A O 1
ATOM 8704 N N . ILE A 1 1129 ? -25.518 -21.971 21.172 1.00 85.88 1129 ILE A N 1
ATOM 8705 C CA . ILE A 1 1129 ? -24.901 -23.133 20.523 1.00 85.88 1129 ILE A CA 1
ATOM 8706 C C . ILE A 1 1129 ? -24.084 -22.660 19.329 1.00 85.88 1129 ILE A C 1
ATOM 8708 O O . ILE A 1 1129 ? -24.530 -21.788 18.584 1.00 85.88 1129 ILE A O 1
ATOM 8712 N N . ARG A 1 1130 ? -22.904 -23.251 19.134 1.00 85.12 1130 ARG A N 1
ATOM 8713 C CA . ARG A 1 1130 ? -22.093 -23.165 17.919 1.00 85.12 1130 ARG A CA 1
ATOM 8714 C C . ARG A 1 1130 ? -21.829 -24.574 17.411 1.00 85.12 1130 ARG A C 1
ATOM 8716 O O . ARG A 1 1130 ? -21.374 -25.438 18.160 1.00 85.12 1130 ARG A O 1
ATOM 8723 N N . SER A 1 1131 ? -22.104 -24.771 16.132 1.00 78.25 1131 SER A N 1
ATOM 8724 C CA . SER A 1 1131 ? -21.829 -26.016 15.423 1.00 78.25 1131 SER A CA 1
ATOM 8725 C C . SER A 1 1131 ? -20.348 -26.160 15.048 1.00 78.25 1131 SER A C 1
ATOM 8727 O O . SER A 1 1131 ? -19.692 -25.139 14.809 1.00 78.25 1131 SER A O 1
ATOM 8729 N N . PRO A 1 1132 ? -19.837 -27.398 14.896 1.00 73.50 1132 PRO A N 1
ATOM 8730 C CA . PRO A 1 1132 ? -18.605 -27.672 14.153 1.00 73.50 1132 PRO A CA 1
ATOM 8731 C C . PRO A 1 1132 ? -18.672 -27.140 12.711 1.00 73.50 1132 PRO A C 1
ATOM 8733 O O . PRO A 1 1132 ? -19.743 -26.776 12.214 1.00 73.50 1132 PRO A O 1
ATOM 8736 N N . ARG A 1 1133 ? -17.534 -27.143 12.002 1.00 63.44 1133 ARG A N 1
ATOM 8737 C CA . ARG A 1 1133 ? -17.529 -26.891 10.549 1.00 63.44 1133 ARG A CA 1
ATOM 8738 C C . ARG A 1 1133 ? -18.450 -27.913 9.846 1.00 63.44 1133 ARG A C 1
ATOM 8740 O O . ARG A 1 1133 ? -18.496 -29.076 10.242 1.00 63.44 1133 ARG A O 1
ATOM 8747 N N . ASP A 1 1134 ? -19.207 -27.447 8.850 1.00 64.69 1134 ASP A N 1
ATOM 8748 C CA . ASP A 1 1134 ? -20.111 -28.238 7.988 1.00 64.69 1134 ASP A CA 1
ATOM 8749 C C . ASP A 1 1134 ? -21.427 -28.759 8.609 1.00 64.69 1134 ASP A C 1
ATOM 8751 O O . ASP A 1 1134 ? -22.040 -29.684 8.074 1.00 64.69 1134 ASP A O 1
ATOM 8755 N N . VAL A 1 1135 ? -21.905 -28.173 9.715 1.00 68.62 1135 VAL A N 1
ATOM 8756 C CA . VAL A 1 1135 ? -23.215 -28.521 10.305 1.00 68.62 1135 VAL A CA 1
ATOM 8757 C C . VAL A 1 1135 ? -24.125 -27.290 10.419 1.00 68.62 1135 VAL A C 1
ATOM 8759 O O . VAL A 1 1135 ? -23.964 -26.467 11.322 1.00 68.62 1135 VAL A O 1
ATOM 8762 N N . GLU A 1 1136 ? -25.133 -27.215 9.548 1.00 75.31 1136 GLU A N 1
ATOM 8763 C CA . GLU A 1 1136 ? -26.224 -26.226 9.564 1.00 75.31 1136 GLU A CA 1
ATOM 8764 C C . GLU A 1 1136 ? -27.178 -26.486 10.750 1.00 75.31 1136 GLU A C 1
ATOM 8766 O O . GLU A 1 1136 ? -27.994 -27.409 10.736 1.00 75.31 1136 GLU A O 1
ATOM 8771 N N . LEU A 1 1137 ? -27.082 -25.679 11.817 1.00 72.88 1137 LEU A N 1
ATOM 8772 C CA . LEU A 1 1137 ? -27.835 -25.897 13.068 1.00 72.88 1137 LEU A CA 1
ATOM 8773 C C . LEU A 1 1137 ? -29.358 -25.882 12.892 1.00 72.88 1137 LEU A C 1
ATOM 8775 O O . LEU A 1 1137 ? -30.055 -26.635 13.571 1.00 72.88 1137 LEU A O 1
ATOM 8779 N N . MET A 1 1138 ? -29.882 -25.034 12.006 1.00 72.38 1138 MET A N 1
ATOM 8780 C CA . MET A 1 1138 ? -31.330 -24.938 11.787 1.00 72.38 1138 MET A CA 1
ATOM 8781 C C . MET A 1 1138 ? -31.869 -26.150 11.013 1.00 72.38 1138 MET A C 1
ATOM 8783 O O . MET A 1 1138 ? -33.007 -26.556 11.230 1.00 72.38 1138 MET A O 1
ATOM 8787 N N . GLU A 1 1139 ? -31.035 -26.781 10.185 1.00 72.75 1139 GLU A N 1
ATOM 8788 C CA . GLU A 1 1139 ? -31.360 -28.020 9.468 1.00 72.75 1139 GLU A CA 1
ATOM 8789 C C . GLU A 1 1139 ? -31.124 -29.274 10.329 1.00 72.75 1139 GLU A C 1
ATOM 8791 O O . GLU A 1 1139 ? -31.709 -30.328 10.083 1.00 72.75 1139 GLU A O 1
ATOM 8796 N N . ALA A 1 1140 ? -30.331 -29.161 11.401 1.00 69.81 1140 ALA A N 1
ATOM 8797 C CA . ALA A 1 1140 ? -30.019 -30.248 12.333 1.00 69.81 1140 ALA A CA 1
ATOM 8798 C C . ALA A 1 1140 ? -31.194 -30.666 13.252 1.00 69.81 1140 ALA A C 1
ATOM 8800 O O . ALA A 1 1140 ? -31.033 -31.548 14.101 1.00 69.81 1140 ALA A O 1
ATOM 8801 N N . GLY A 1 1141 ? -32.381 -30.061 13.107 1.00 70.19 1141 GLY A N 1
ATOM 8802 C CA . GLY A 1 1141 ? -33.582 -30.419 13.872 1.00 70.19 1141 GLY A CA 1
ATOM 8803 C C . GLY A 1 1141 ? -33.554 -29.941 15.328 1.00 70.19 1141 GLY A C 1
ATOM 8804 O O . GLY A 1 1141 ? -33.942 -30.690 16.241 1.00 70.19 1141 GLY A O 1
ATOM 8805 N N . LEU A 1 1142 ? -33.058 -28.716 15.547 1.00 79.06 1142 LEU A N 1
ATOM 8806 C CA . LEU A 1 1142 ? -33.191 -28.011 16.823 1.00 79.06 1142 LEU A CA 1
ATOM 8807 C C . LEU A 1 1142 ? -34.676 -27.727 17.138 1.00 79.06 1142 LEU A C 1
ATOM 8809 O O . LEU A 1 1142 ? -35.476 -27.555 16.219 1.00 79.06 1142 LEU A O 1
ATOM 8813 N N . PRO A 1 1143 ? -35.067 -27.672 18.424 1.00 79.62 1143 PRO A N 1
ATOM 8814 C CA . PRO A 1 1143 ? -36.421 -27.282 18.820 1.00 79.62 1143 PRO A CA 1
ATOM 8815 C C . PRO A 1 1143 ? -36.823 -25.893 18.292 1.00 79.62 1143 PRO A C 1
ATOM 8817 O O . PRO A 1 1143 ? -35.989 -24.991 18.251 1.00 79.62 1143 PRO A O 1
ATOM 8820 N N . GLU A 1 1144 ? -38.110 -25.690 17.981 1.00 75.81 1144 GLU A N 1
ATOM 8821 C CA . GLU A 1 1144 ? -38.645 -24.471 17.328 1.00 75.81 1144 GLU A CA 1
ATOM 8822 C C . GLU A 1 1144 ? -38.368 -23.150 18.067 1.00 75.81 1144 GLU A C 1
ATOM 8824 O O . GLU A 1 1144 ? -38.420 -22.071 17.480 1.00 75.81 1144 GLU A O 1
ATOM 8829 N N . TYR A 1 1145 ? -38.067 -23.211 19.364 1.00 77.50 1145 TYR A N 1
ATOM 8830 C CA . TYR A 1 1145 ? -37.728 -22.036 20.164 1.00 77.50 1145 TYR A CA 1
ATOM 8831 C C . TYR A 1 1145 ? -36.275 -21.555 19.985 1.00 77.50 1145 TYR A C 1
ATOM 8833 O O . TYR A 1 1145 ? -35.929 -20.492 20.506 1.00 77.50 1145 TYR A O 1
ATOM 8841 N N . PHE A 1 1146 ? -35.424 -22.295 19.263 1.00 76.44 1146 PHE A N 1
ATOM 8842 C CA . PHE A 1 1146 ? -34.106 -21.819 18.841 1.00 76.44 1146 PHE A CA 1
ATOM 8843 C C . PHE A 1 1146 ? -34.213 -20.922 17.604 1.00 76.44 1146 PHE A C 1
ATOM 8845 O O . PHE A 1 1146 ? -34.931 -21.215 16.652 1.00 76.44 1146 PHE A O 1
ATOM 8852 N N . ARG A 1 1147 ? -33.460 -19.822 17.607 1.00 73.44 1147 ARG A N 1
ATOM 8853 C CA . ARG A 1 1147 ? -33.338 -18.878 16.485 1.00 73.44 1147 ARG A CA 1
ATOM 8854 C C . ARG A 1 1147 ? -31.873 -18.730 16.086 1.00 73.44 1147 ARG A C 1
ATOM 8856 O O . ARG A 1 1147 ? -30.991 -19.088 16.866 1.00 73.44 1147 ARG A O 1
ATOM 8863 N N . THR A 1 1148 ? -31.602 -18.182 14.902 1.00 66.19 1148 THR A N 1
ATOM 8864 C CA . THR A 1 1148 ? -30.228 -17.895 14.462 1.00 66.19 1148 THR A CA 1
ATOM 8865 C C . THR A 1 1148 ? -29.545 -16.933 15.441 1.00 66.19 1148 THR A C 1
ATOM 8867 O O . THR A 1 1148 ? -30.132 -15.950 15.889 1.00 66.19 1148 THR A O 1
ATOM 8870 N N . GLY A 1 1149 ? -28.305 -17.239 15.824 1.00 55.16 1149 GLY A N 1
ATOM 8871 C CA . GLY A 1 1149 ? -27.560 -16.521 16.865 1.00 55.16 1149 GLY A CA 1
ATOM 8872 C C . GLY A 1 1149 ? -26.775 -15.301 16.378 1.00 55.16 1149 GLY A C 1
ATOM 8873 O O . GLY A 1 1149 ? -25.804 -14.923 17.035 1.00 55.16 1149 GLY A O 1
ATOM 8874 N N . GLY A 1 1150 ? -27.128 -14.744 15.214 1.00 50.38 1150 GLY A N 1
ATOM 8875 C CA . GLY A 1 1150 ? -26.449 -13.602 14.580 1.00 50.38 1150 GLY A CA 1
ATOM 8876 C C . GLY A 1 1150 ? -25.103 -13.920 13.909 1.00 50.38 1150 GLY A C 1
ATOM 8877 O O . GLY A 1 1150 ? -24.693 -13.192 13.015 1.00 50.38 1150 GLY A O 1
ATOM 8878 N N . LEU A 1 1151 ? -24.445 -15.029 14.274 1.00 53.25 1151 LEU A N 1
ATOM 8879 C CA . LEU A 1 1151 ? -23.186 -15.501 13.680 1.00 53.25 1151 LEU A CA 1
ATOM 8880 C C . LEU A 1 1151 ? -23.398 -16.797 12.869 1.00 53.25 1151 LEU A C 1
ATOM 8882 O O . LEU A 1 1151 ? -24.271 -17.596 13.235 1.00 53.25 1151 LEU A O 1
ATOM 8886 N N . PRO A 1 1152 ? -22.597 -17.062 11.814 1.00 53.91 1152 PRO A N 1
ATOM 8887 C CA . PRO A 1 1152 ? -22.677 -18.305 11.045 1.00 53.91 1152 PRO A CA 1
ATOM 8888 C C . PRO A 1 1152 ? -22.591 -19.537 11.951 1.00 53.91 1152 PRO A C 1
ATOM 8890 O O . PRO A 1 1152 ? -21.753 -19.588 12.852 1.00 53.91 1152 PRO A O 1
ATOM 8893 N N . ASN A 1 1153 ? -23.450 -20.532 11.715 1.00 69.62 1153 ASN A N 1
ATOM 8894 C CA . ASN A 1 1153 ? -23.497 -21.779 12.489 1.00 69.62 1153 ASN A CA 1
ATOM 8895 C C . ASN A 1 1153 ? -23.709 -21.581 14.002 1.00 69.62 1153 ASN A C 1
ATOM 8897 O O . ASN A 1 1153 ? -23.212 -22.377 14.803 1.00 69.62 1153 ASN A O 1
ATOM 8901 N N . THR A 1 1154 ? -24.448 -20.538 14.408 1.00 73.81 1154 THR A N 1
ATOM 8902 C CA . THR A 1 1154 ? -24.855 -20.325 15.807 1.00 73.81 1154 THR A CA 1
ATOM 8903 C C . THR A 1 1154 ? -26.370 -20.256 15.984 1.00 73.81 1154 THR A C 1
ATOM 8905 O O . THR A 1 1154 ? -27.087 -19.754 15.116 1.00 73.81 1154 THR A O 1
ATOM 8908 N N . ALA A 1 1155 ? -26.861 -20.732 17.129 1.00 76.00 1155 ALA A N 1
ATOM 8909 C CA . ALA A 1 1155 ? -28.268 -20.654 17.514 1.00 76.00 1155 ALA A CA 1
ATOM 8910 C C . ALA A 1 1155 ? -28.425 -20.208 18.975 1.00 76.00 1155 ALA A C 1
ATOM 8912 O O . ALA A 1 1155 ? -27.575 -20.507 19.816 1.00 76.00 1155 ALA A O 1
ATOM 8913 N N . VAL A 1 1156 ? -29.511 -19.496 19.275 1.00 79.25 1156 VAL A N 1
ATOM 8914 C CA . VAL A 1 1156 ? -29.846 -18.985 20.614 1.00 79.25 1156 VAL A CA 1
ATOM 8915 C C . VAL A 1 1156 ? -31.275 -19.345 21.008 1.00 79.25 1156 VAL A C 1
ATOM 8917 O O . VAL A 1 1156 ? -32.166 -19.369 20.161 1.00 79.25 1156 VAL A O 1
ATOM 8920 N N . ALA A 1 1157 ? -31.507 -19.574 22.298 1.00 81.88 1157 ALA A N 1
ATOM 8921 C CA . ALA A 1 1157 ? -32.833 -19.775 22.876 1.00 81.88 1157 ALA A CA 1
ATOM 8922 C C . ALA A 1 1157 ? -32.950 -19.101 24.251 1.00 81.88 1157 ALA A C 1
ATOM 8924 O O . ALA A 1 1157 ? -31.971 -18.994 24.989 1.00 81.88 1157 ALA A O 1
ATOM 8925 N N . LYS A 1 1158 ? -34.167 -18.677 24.610 1.00 78.12 1158 LYS A N 1
ATOM 8926 C CA . LYS A 1 1158 ? -34.546 -18.285 25.977 1.00 78.12 1158 LYS A CA 1
ATOM 8927 C C . LYS A 1 1158 ? -35.689 -19.190 26.425 1.00 78.12 1158 LYS A C 1
ATOM 8929 O O . LYS A 1 1158 ? -36.778 -19.122 25.863 1.00 78.12 1158 LYS A O 1
ATOM 8934 N N . ILE A 1 1159 ? -35.431 -20.043 27.407 1.00 86.06 1159 ILE A N 1
ATOM 8935 C CA . ILE A 1 1159 ? -36.336 -21.104 27.854 1.00 86.06 1159 ILE A CA 1
ATOM 8936 C C . ILE A 1 1159 ? -36.818 -20.762 29.272 1.00 86.06 1159 ILE A C 1
ATOM 8938 O O . ILE A 1 1159 ? -35.990 -20.411 30.110 1.00 86.06 1159 ILE A O 1
ATOM 8942 N N . PRO A 1 1160 ? -38.120 -20.833 29.587 1.00 85.19 1160 PRO A N 1
ATOM 8943 C CA . PRO A 1 1160 ? -38.601 -20.624 30.952 1.00 85.19 1160 PRO A CA 1
ATOM 8944 C C . PRO A 1 1160 ? -37.900 -21.545 31.961 1.00 85.19 1160 PRO A C 1
ATOM 8946 O O . PRO A 1 1160 ? -37.663 -22.722 31.677 1.00 85.19 1160 PRO A O 1
ATOM 8949 N N . LEU A 1 1161 ? -37.558 -21.010 33.136 1.00 85.44 1161 LEU A N 1
ATOM 8950 C CA . LEU A 1 1161 ? -36.990 -21.818 34.216 1.00 85.44 1161 LEU A CA 1
ATOM 8951 C C . LEU A 1 1161 ? -38.062 -22.729 34.813 1.00 85.44 1161 LEU A C 1
ATOM 8953 O O . LEU A 1 1161 ? -39.187 -22.292 35.051 1.00 85.44 1161 LEU A O 1
ATOM 8957 N N . HIS A 1 1162 ? -37.698 -23.978 35.079 1.00 84.06 1162 HIS A N 1
ATOM 8958 C CA . HIS A 1 1162 ? -38.582 -24.920 35.754 1.00 84.06 1162 HIS A CA 1
ATOM 8959 C C . HIS A 1 1162 ? -38.655 -24.605 37.258 1.00 84.06 1162 HIS A C 1
ATOM 8961 O O . HIS A 1 1162 ? -37.623 -24.431 37.904 1.00 84.06 1162 HIS A O 1
ATOM 8967 N N . GLU A 1 1163 ? -39.857 -24.563 37.841 1.00 78.44 1163 GLU A N 1
ATOM 8968 C CA . GLU A 1 1163 ? -40.064 -24.112 39.232 1.00 78.44 1163 GLU A CA 1
ATOM 8969 C C . GLU A 1 1163 ? -39.362 -24.992 40.283 1.00 78.44 1163 GLU A C 1
ATOM 8971 O O . GLU A 1 1163 ? -38.971 -24.506 41.340 1.00 78.44 1163 GLU A O 1
ATOM 8976 N N . SER A 1 1164 ? -39.170 -26.281 39.985 1.00 81.75 1164 SER A N 1
ATOM 8977 C CA . SER A 1 1164 ? -38.580 -27.272 40.898 1.00 81.75 1164 SER A CA 1
ATOM 8978 C C . SER A 1 1164 ? -37.170 -27.755 40.523 1.00 81.75 1164 SER A C 1
ATOM 8980 O O . SER A 1 1164 ? -36.633 -28.625 41.209 1.00 81.75 1164 SER A O 1
ATOM 8982 N N . MET A 1 1165 ? -36.558 -27.237 39.449 1.00 85.56 1165 MET A N 1
ATOM 8983 C CA . MET A 1 1165 ? -35.259 -27.719 38.953 1.00 85.56 1165 MET A CA 1
ATOM 8984 C C . MET A 1 1165 ? -34.196 -26.610 38.977 1.00 85.56 1165 MET A C 1
ATOM 8986 O O . MET A 1 1165 ? -34.466 -25.501 38.515 1.00 85.56 1165 MET A O 1
ATOM 8990 N N . PRO A 1 1166 ? -32.962 -26.891 39.444 1.00 86.81 1166 PRO A N 1
ATOM 8991 C CA . PRO A 1 1166 ? -31.853 -25.957 39.293 1.00 86.81 1166 PRO A CA 1
ATOM 8992 C C . PRO A 1 1166 ? -31.593 -25.638 37.806 1.00 86.81 1166 PRO A C 1
ATOM 8994 O O . PRO A 1 1166 ? -31.542 -26.569 36.997 1.00 86.81 1166 PRO A O 1
ATOM 8997 N N . PRO A 1 1167 ? -31.359 -24.366 37.430 1.00 86.56 1167 PRO A N 1
ATOM 8998 C CA . PRO A 1 1167 ? -31.129 -23.971 36.035 1.00 86.56 1167 PRO A CA 1
ATOM 8999 C C . PRO A 1 1167 ? -29.969 -24.709 35.349 1.00 86.56 1167 PRO A C 1
ATOM 9001 O O . PRO A 1 1167 ? -30.048 -25.019 34.164 1.00 86.56 1167 PRO A O 1
ATOM 9004 N N . GLU A 1 1168 ? -28.911 -25.022 36.099 1.00 87.06 1168 GLU A N 1
ATOM 9005 C CA . GLU A 1 1168 ? -27.757 -25.793 35.620 1.00 87.06 1168 GLU A CA 1
ATOM 9006 C C . GLU A 1 1168 ? -28.153 -27.215 35.203 1.00 87.06 1168 GLU A C 1
ATOM 9008 O O . GLU A 1 1168 ? -27.760 -27.700 34.144 1.00 87.06 1168 GLU A O 1
ATOM 9013 N N . ARG A 1 1169 ? -28.997 -27.872 36.005 1.00 88.12 1169 ARG A N 1
ATOM 9014 C CA . ARG A 1 1169 ? -29.512 -29.203 35.682 1.00 88.12 1169 ARG A CA 1
ATOM 9015 C C . ARG A 1 1169 ? -30.403 -29.157 34.441 1.00 88.12 1169 ARG A C 1
ATOM 9017 O O . ARG A 1 1169 ? -30.231 -29.980 33.549 1.00 88.12 1169 ARG A O 1
ATOM 9024 N N . GLN A 1 1170 ? -31.283 -28.157 34.355 1.00 91.12 1170 GLN A N 1
ATOM 9025 C CA . GLN A 1 1170 ? -32.129 -27.932 33.178 1.00 91.12 1170 GLN A CA 1
ATOM 9026 C C . GLN A 1 1170 ? -31.287 -27.717 31.906 1.00 91.12 1170 GLN A C 1
ATOM 9028 O O . GLN A 1 1170 ? -31.656 -28.178 30.827 1.00 91.12 1170 GLN A O 1
ATOM 9033 N N . PHE A 1 1171 ? -30.137 -27.048 32.025 1.00 92.00 1171 PHE A N 1
ATOM 9034 C CA . PHE A 1 1171 ? -29.190 -26.865 30.929 1.00 92.00 1171 PHE A CA 1
ATOM 9035 C C . PHE A 1 1171 ? -28.528 -28.173 30.483 1.00 92.00 1171 PHE A C 1
ATOM 9037 O O . PHE A 1 1171 ? -28.517 -28.455 29.287 1.00 92.00 1171 PHE A O 1
ATOM 9044 N N . TYR A 1 1172 ? -27.996 -28.983 31.402 1.00 88.88 1172 TYR A N 1
ATOM 9045 C CA . TYR A 1 1172 ? -27.329 -30.232 31.018 1.00 88.88 1172 TYR A CA 1
ATOM 9046 C C . TYR A 1 1172 ? -28.300 -31.275 30.442 1.00 88.88 1172 TYR A C 1
ATOM 9048 O O . TYR A 1 1172 ? -27.947 -31.947 29.476 1.00 88.88 1172 TYR A O 1
ATOM 9056 N N . GLU A 1 1173 ? -29.546 -31.338 30.926 1.00 88.75 1173 GLU A N 1
ATOM 9057 C CA . GLU A 1 1173 ? -30.591 -32.174 30.309 1.00 88.75 1173 GLU A CA 1
ATOM 9058 C C . GLU A 1 1173 ? -30.891 -31.735 28.860 1.00 88.75 1173 GLU A C 1
ATOM 9060 O O . GLU A 1 1173 ? -31.082 -32.566 27.968 1.00 88.75 1173 GLU A O 1
ATOM 9065 N N . LEU A 1 1174 ? -30.866 -30.425 28.587 1.00 88.38 1174 LEU A N 1
ATOM 9066 C CA . LEU A 1 1174 ? -30.991 -29.898 27.229 1.00 88.38 1174 LEU A CA 1
ATOM 9067 C C . LEU A 1 1174 ? -29.764 -30.232 26.366 1.00 88.38 1174 LEU A C 1
ATOM 9069 O O . LEU A 1 1174 ? -29.922 -30.601 25.203 1.00 88.38 1174 LEU A O 1
ATOM 9073 N N . VAL A 1 1175 ? -28.549 -30.116 26.910 1.00 88.06 1175 VAL A N 1
ATOM 9074 C CA . VAL A 1 1175 ? -27.310 -30.495 26.210 1.00 88.06 1175 VAL A CA 1
ATOM 9075 C C . VAL A 1 1175 ? -27.390 -31.950 25.755 1.00 88.06 1175 VAL A C 1
ATOM 9077 O O . VAL A 1 1175 ? -27.173 -32.210 24.571 1.00 88.06 1175 VAL A O 1
ATOM 9080 N N . ASP A 1 1176 ? -27.776 -32.870 26.643 1.00 85.25 1176 ASP A N 1
ATOM 9081 C CA . ASP A 1 1176 ? -27.945 -34.300 26.345 1.00 85.25 1176 ASP A CA 1
ATOM 9082 C C . ASP A 1 1176 ? -28.955 -34.558 25.220 1.00 85.25 1176 ASP A C 1
ATOM 9084 O O . ASP A 1 1176 ? -28.726 -35.396 24.342 1.00 85.25 1176 ASP A O 1
ATOM 9088 N N . ALA A 1 1177 ? -30.041 -33.783 25.179 1.00 83.62 1177 ALA A N 1
ATOM 9089 C CA . ALA A 1 1177 ? -31.046 -33.876 24.127 1.00 83.62 1177 ALA A CA 1
ATOM 9090 C C . ALA A 1 1177 ? -30.576 -33.333 22.762 1.00 83.62 1177 ALA A C 1
ATOM 9092 O O . ALA A 1 1177 ? -31.138 -33.722 21.731 1.00 83.62 1177 ALA A O 1
ATOM 9093 N N . LEU A 1 1178 ? -29.582 -32.436 22.735 1.00 83.81 1178 LEU A N 1
ATOM 9094 C CA . LEU A 1 1178 ? -29.177 -31.700 21.532 1.00 83.81 1178 LEU A CA 1
ATOM 9095 C C . LEU A 1 1178 ? -27.847 -32.149 20.934 1.00 83.81 1178 LEU A C 1
ATOM 9097 O O . LEU A 1 1178 ? -27.741 -32.181 19.708 1.00 83.81 1178 LEU A O 1
ATOM 9101 N N . TRP A 1 1179 ? -26.835 -32.485 21.742 1.00 77.94 1179 TRP A N 1
ATOM 9102 C CA . TRP A 1 1179 ? -25.462 -32.621 21.237 1.00 77.94 1179 TRP A CA 1
ATOM 9103 C C . TRP A 1 1179 ? -25.350 -33.681 20.141 1.00 77.94 1179 TRP A C 1
ATOM 9105 O O . TRP A 1 1179 ? -24.660 -33.467 19.150 1.00 77.94 1179 TRP A O 1
ATOM 9115 N N . TRP A 1 1180 ? -26.083 -34.795 20.252 1.00 77.44 1180 TRP A N 1
ATOM 9116 C CA . TRP A 1 1180 ? -26.056 -35.861 19.250 1.00 77.44 1180 TRP A CA 1
ATOM 9117 C C . TRP A 1 1180 ? -26.555 -35.384 17.884 1.00 77.44 1180 TRP A C 1
ATOM 9119 O O . TRP A 1 1180 ? -26.071 -35.887 16.870 1.00 77.44 1180 TRP A O 1
ATOM 9129 N N . LYS A 1 1181 ? -27.464 -34.397 17.844 1.00 74.94 1181 LYS A N 1
ATOM 9130 C CA . LYS A 1 1181 ? -27.996 -33.777 16.620 1.00 74.94 1181 LYS A CA 1
ATOM 9131 C C . LYS A 1 1181 ? -27.007 -32.811 15.971 1.00 74.94 1181 LYS A C 1
ATOM 9133 O O . LYS A 1 1181 ? -27.049 -32.657 14.756 1.00 74.94 1181 LYS A O 1
ATOM 9138 N N . THR A 1 1182 ? -26.090 -32.240 16.751 1.00 73.69 1182 THR A N 1
ATOM 9139 C CA . THR A 1 1182 ? -25.187 -31.155 16.337 1.00 73.69 1182 THR A CA 1
ATOM 9140 C C . THR A 1 1182 ? -23.731 -31.591 16.100 1.00 73.69 1182 THR A C 1
ATOM 9142 O O . THR A 1 1182 ? -22.883 -30.752 15.810 1.00 73.69 1182 THR A O 1
ATOM 9145 N N . VAL A 1 1183 ? -23.416 -32.893 16.182 1.00 71.44 1183 VAL A N 1
ATOM 9146 C CA . VAL A 1 1183 ? -22.084 -33.443 15.835 1.00 71.44 1183 VAL A CA 1
ATOM 9147 C C . VAL A 1 1183 ? -21.914 -33.629 14.320 1.00 71.44 1183 VAL A C 1
ATOM 9149 O O . VAL A 1 1183 ? -22.837 -34.091 13.647 1.00 71.44 1183 VAL A O 1
ATOM 9152 N N . SER A 1 1184 ? -20.701 -33.376 13.809 1.00 65.75 1184 SER A N 1
ATOM 9153 C CA . SER A 1 1184 ? -20.313 -33.654 12.417 1.00 65.75 1184 SER A CA 1
ATOM 9154 C C . SER A 1 1184 ? -20.610 -35.110 11.989 1.00 65.75 1184 SER A C 1
ATOM 9156 O O . SER A 1 1184 ? -20.320 -36.053 12.744 1.00 65.75 1184 SER A O 1
ATOM 9158 N N . PRO A 1 1185 ? -21.132 -35.338 10.763 1.00 63.31 1185 PRO A N 1
ATOM 9159 C CA . PRO A 1 1185 ? -21.356 -36.675 10.205 1.00 63.31 1185 PRO A CA 1
ATOM 9160 C C . PRO A 1 1185 ? -20.109 -37.575 10.220 1.00 63.31 1185 PRO A C 1
ATOM 9162 O O . PRO A 1 1185 ? -20.223 -38.783 10.432 1.00 63.31 1185 PRO A O 1
ATOM 9165 N N . THR A 1 1186 ? -18.915 -36.998 10.066 1.00 57.97 1186 THR A N 1
ATOM 9166 C CA . THR A 1 1186 ? -17.631 -37.718 10.041 1.00 57.97 1186 THR A CA 1
ATOM 9167 C C . THR A 1 1186 ? -17.323 -38.397 11.382 1.00 57.97 1186 THR A C 1
ATOM 9169 O O . THR A 1 1186 ? -16.906 -39.555 11.418 1.00 57.97 1186 THR A O 1
ATOM 9172 N N . ILE A 1 1187 ? -17.626 -37.729 12.501 1.00 58.53 1187 ILE A N 1
ATOM 9173 C CA . ILE A 1 1187 ? -17.468 -38.284 13.856 1.00 58.53 1187 ILE A CA 1
ATOM 9174 C C . ILE A 1 1187 ? -18.542 -39.350 14.137 1.00 58.53 1187 ILE A C 1
ATOM 9176 O O . ILE A 1 1187 ? -18.254 -40.377 14.758 1.00 58.53 1187 ILE A O 1
ATOM 9180 N N . ARG A 1 1188 ? -19.774 -39.169 13.627 1.00 60.09 1188 ARG A N 1
ATOM 9181 C CA . ARG A 1 1188 ? -20.830 -40.201 13.713 1.00 60.09 1188 ARG A CA 1
ATOM 9182 C C . ARG A 1 1188 ? -20.432 -41.497 12.989 1.00 60.09 1188 ARG A C 1
ATOM 9184 O O . ARG A 1 1188 ? -20.813 -42.578 13.436 1.00 60.09 1188 ARG A O 1
ATOM 9191 N N . LEU A 1 1189 ? -19.658 -41.402 11.904 1.00 54.25 1189 LEU A N 1
ATOM 9192 C CA . LEU A 1 1189 ? -19.161 -42.551 11.139 1.00 54.25 1189 LEU A CA 1
ATOM 9193 C C . LEU A 1 1189 ? -18.006 -43.285 11.841 1.00 54.25 1189 LEU A C 1
ATOM 9195 O O . LEU A 1 1189 ? -17.978 -44.514 11.815 1.00 54.25 1189 LEU A O 1
ATOM 9199 N N . GLN A 1 1190 ? -17.103 -42.576 12.531 1.00 53.62 1190 GLN A N 1
ATOM 9200 C CA . GLN A 1 1190 ? -16.006 -43.203 13.287 1.00 53.62 1190 GLN A CA 1
ATOM 9201 C C . GLN A 1 1190 ? -16.493 -44.040 14.484 1.00 53.62 1190 GLN A C 1
ATOM 9203 O O . GLN A 1 1190 ? -15.912 -45.084 14.768 1.00 53.62 1190 GLN A O 1
ATOM 9208 N N . LYS A 1 1191 ? -17.598 -43.652 15.139 1.00 48.38 1191 LYS A N 1
ATOM 9209 C CA . LYS A 1 1191 ? -18.206 -44.418 16.248 1.00 48.38 1191 LYS A CA 1
ATOM 9210 C C . LYS A 1 1191 ? -19.132 -45.566 15.817 1.00 48.38 1191 LYS A C 1
ATOM 9212 O O . LYS A 1 1191 ? -19.612 -46.300 16.674 1.00 48.38 1191 LYS A O 1
ATOM 9217 N N . ARG A 1 1192 ? -19.392 -45.744 14.514 1.00 42.47 1192 ARG A N 1
ATOM 9218 C CA . ARG A 1 1192 ? -20.165 -46.888 13.984 1.00 42.47 1192 ARG A CA 1
ATOM 9219 C C . ARG A 1 1192 ? -19.320 -48.128 13.679 1.00 42.47 1192 ARG A C 1
ATOM 9221 O O . ARG A 1 1192 ? -19.883 -49.127 13.240 1.00 42.47 1192 ARG A O 1
ATOM 9228 N N . ARG A 1 1193 ? -18.005 -48.107 13.919 1.00 33.25 1193 ARG A N 1
ATOM 9229 C CA . ARG A 1 1193 ? -17.221 -49.348 13.974 1.00 33.25 1193 ARG A CA 1
ATOM 9230 C C . ARG A 1 1193 ? -17.421 -49.984 15.356 1.00 33.25 1193 ARG A C 1
ATOM 9232 O O . ARG A 1 1193 ? -17.070 -49.332 16.338 1.00 33.25 1193 ARG A O 1
ATOM 9239 N N . PRO A 1 1194 ? -18.011 -51.190 15.459 1.00 40.41 1194 PRO A N 1
ATOM 9240 C CA . PRO A 1 1194 ? -18.033 -51.911 16.724 1.00 40.41 1194 PRO A CA 1
ATOM 9241 C C . PRO A 1 1194 ? -16.594 -52.239 17.142 1.00 40.41 1194 PRO A C 1
ATOM 9243 O O . PRO A 1 1194 ? -15.738 -52.428 16.273 1.00 40.41 1194 PRO A O 1
ATOM 9246 N N . ALA A 1 1195 ? -16.362 -52.256 18.456 1.00 32.81 1195 ALA A N 1
ATOM 9247 C CA . ALA A 1 1195 ? -15.133 -52.743 19.078 1.00 32.81 1195 ALA A CA 1
ATOM 9248 C C . ALA A 1 1195 ? -14.853 -54.210 18.727 1.00 32.81 1195 ALA A C 1
ATOM 9250 O O . ALA A 1 1195 ? -15.842 -54.964 18.555 1.00 32.81 1195 ALA A O 1
#

Nearest PDB structures (foldseek):
  7mfm-assembly1_A  TM=7.684E-01  e=2.993E-15  Bacillus subtilis
  3k92-assembly1_D  TM=7.340E-01  e=1.706E-14  Bacillus subtilis
  3k8z-assembly1_E  TM=7.487E-01  e=2.900E-13  Bacillus subtilis
  8zmu-assembly1_F  TM=7.944E-01  e=6.784E-13  Thermococcus profundus
  3k92-assembly1_F  TM=7.239E-01  e=3.697E-13  Bacillus subtilis

Solvent-accessible surface area (backbone atoms only — not comparable to full-atom values): 64448 Å² total; per-residue (Å²): 134,89,84,86,87,91,83,85,85,77,80,87,66,76,81,84,74,36,46,71,66,33,40,56,52,68,48,90,64,84,66,64,28,70,58,30,50,47,51,27,51,50,49,51,52,26,31,60,79,68,67,55,50,76,66,52,49,32,57,51,34,49,58,45,46,82,48,74,56,78,34,56,30,60,53,98,91,39,83,41,73,32,53,35,44,36,26,36,39,45,77,68,40,92,40,65,57,81,50,72,43,82,39,46,32,52,57,48,38,77,55,28,89,48,27,42,68,78,48,98,48,29,16,36,56,51,53,68,84,91,46,87,52,44,94,43,64,65,62,52,50,48,55,52,49,51,46,53,53,33,48,28,47,23,53,17,52,50,45,35,39,22,25,39,36,55,68,48,81,55,14,16,28,25,28,38,35,44,44,40,45,83,48,64,42,82,91,75,24,46,37,36,29,37,49,71,57,76,68,61,82,92,34,47,70,60,40,45,53,33,52,41,36,42,39,16,43,42,27,20,52,42,34,69,68,60,74,43,58,71,79,52,46,53,39,29,41,61,16,60,14,34,43,32,48,73,66,72,44,88,60,89,50,29,50,40,54,18,31,48,53,35,48,61,69,77,34,86,86,64,69,48,94,46,69,70,52,32,54,50,54,52,53,52,73,68,38,88,85,61,66,97,46,100,40,50,70,25,35,52,55,15,50,46,61,33,57,76,40,82,59,54,72,67,53,26,55,50,45,51,54,51,64,65,71,43,61,93,72,59,64,51,55,70,67,60,46,50,56,53,47,32,63,79,72,32,61,72,68,58,30,54,56,50,53,72,62,49,90,60,48,60,68,58,53,48,40,49,47,52,51,49,63,24,44,32,68,48,72,52,61,47,61,58,37,56,41,49,51,48,46,57,49,70,79,33,42,61,58,56,42,48,58,43,30,64,76,66,50,66,88,92,67,78,80,60,98,59,54,50,79,79,59,52,78,60,54,70,68,57,46,54,55,51,57,71,55,54,72,82,78,85,68,55,50,71,59,47,30,51,41,44,50,50,49,47,51,53,44,50,51,59,41,67,72,51,75,89,59,68,87,44,54,65,57,37,16,44,46,48,47,37,51,41,50,51,48,40,60,70,39,78,25,65,101,58,46,34,36,51,46,49,52,64,72,48,50,66,63,62,71,76,71,82,65,54,48,46,33,61,64,62,87,42,57,60,94,66,64,21,47,76,49,49,89,40,19,30,20,50,28,30,49,45,42,49,44,49,51,35,39,77,69,74,37,50,83,90,52,51,41,53,74,39,33,30,27,33,40,19,62,45,71,55,31,44,38,33,55,51,60,41,40,79,47,44,24,33,45,28,28,42,17,39,103,60,16,20,42,42,11,93,91,28,53,52,71,68,59,50,49,53,52,48,53,44,41,71,72,73,47,59,72,81,73,52,68,59,103,58,47,76,78,39,86,86,78,44,80,49,45,76,37,72,57,33,68,59,55,62,47,47,78,24,49,31,37,35,39,40,66,48,52,49,74,36,30,56,89,51,36,82,56,48,39,44,47,31,35,39,22,55,22,70,59,20,60,29,77,72,13,50,64,54,27,52,76,70,62,35,48,55,45,34,32,43,55,18,34,33,19,49,56,51,44,39,51,51,26,23,52,29,13,61,70,56,46,81,72,58,51,68,61,53,51,49,51,52,42,54,48,45,49,58,28,49,52,54,22,54,52,37,11,66,73,71,73,47,56,47,43,57,14,30,44,34,48,10,51,48,49,46,42,39,42,32,52,16,50,54,40,39,44,53,52,26,54,50,54,50,53,55,45,53,65,64,56,91,73,41,31,34,40,42,31,18,41,92,44,54,38,27,36,32,31,51,29,45,50,48,53,49,34,35,69,65,30,69,83,48,50,82,36,53,43,80,40,82,46,46,65,52,42,60,64,60,50,54,49,48,52,52,37,43,75,73,72,33,45,53,51,41,36,38,37,36,44,82,53,63,75,63,53,74,69,22,45,52,35,39,28,54,43,26,74,68,22,51,33,40,33,45,34,28,68,70,67,53,69,71,44,46,54,46,57,72,66,47,93,85,70,88,74,82,94,71,84,78,22,57,65,78,31,49,37,42,74,45,24,37,72,73,26,46,46,83,59,63,33,95,79,44,40,40,13,50,55,52,40,57,30,50,70,65,42,95,74,56,70,68,58,50,44,21,33,52,48,32,20,32,29,18,56,41,37,78,56,57,97,86,64,83,56,67,66,59,62,66,64,41,84,57,63,61,65,64,40,50,51,50,14,52,39,42,44,52,35,28,55,45,51,29,56,58,56,35,21,53,31,54,56,72,46,56,51,81,85,41,54,88,72,36,62,64,39,45,57,49,48,50,52,30,52,55,54,50,53,49,43,52,52,49,44,53,50,48,51,66,77,28,64,96,50,85,42,40,68,49,69,54,48,73,73,79,49,50,72,97,62,87,69,58,69,84,92,74,86,64,46,58,54,58,70,59,40,49,53,57,43,46,70,42,74,95,40,40,66,27,24,39,38,39,32,34,83,34,62,48,99,85,68,47,69,20,42,30,38,40,38,36,40,16,78,96,38,61,54,82,80,44,68,60,64,87,74,51,42,80,49,89,48,90,47,28,34,31,35,74,40,79,63,56,97,89,51,60,69,63,58,58,44,52,58,48,47,71,74,41,51,79,53,44,49,40,69,70,61,59,55,64,69,67,58,81,133

Foldseek 3Di:
DDDDDDDDDDDPDPPCPLDDLLVLLPDPDDLQFQLSVQLSVLLVLLCVLVVHDSVLSSLLRSQKDKDWDWFWADFPNDIDIWIKIKMWRQLLHLQDQEDEAEDFLVNVVVGGVQWDCPDVRKTWRADDPPDGAAQDLVVSVVVVVSSQVSVNSSQQSLVLLLCLLLVNSHIRMYMYIYQWDWDADNVRRIIMTGGSQPDDDVRVVVNVRRVLRRLLRVLLVCLLVCSHPLLLLLLVLLAVLLLCLQPVDLWSLRNNNSNVLNNLVVPVPDDRPDPVLSVVLVVLSPDPPRDSDSRPSSPSSNLVVCLLQQFRPVLLVVLVVLLVPADPWWFGDPVSLVSNCCRRVNDDPNCVVSCVRHVNSVVVVVLLVLLFQDQALLQSFFLSVLQLLLCLCLVCQVLLLVVLLVVVDDPPDDQDPCNCLLQPLADPVLNVQSVVLRDDPRDGSVSSSVSLVSNLVSLVVSLVPQDPDCPPSNSVSSNVSSVLSNCSRPHRDDRGGISSVCCSSCSSSNDDDDLRLQQSHAPTPVSSLHAPCQLLQLLLLLVLLQLLVQVVVPADVVQSLAAFEEFEEALPSNRLSNVVVSVVRHYFYQKYFHPFWIKGANVGDDPVRSVQQNVCVVVVHHSQPDQPPCGQPPPDDDRIHIDRHHLVSQQDAGQEYEYDHDACSAACVCLLRGNYQEYEYLDNRNHRPRSVVSCVVVNYAYRANSRSNCSSVLSSLVSSLCSNQSHHDDNVVSSVVSSVSSSVSSVQLVVQCVVSVHGSHSSSSSSSVVLSSLSSLLLVLLLVVLVVLLVVLQPQDPLAAEEEEEALALLSLLLVLLVLLSSCWSPNPCSVSYDYYHHDLLDLVVVVVQVVCVVVVRHHAYYEYAYPCPPPDQSSLVSLLVVLVRHAYEYQYLDDHDPVLVVVVVVDDPPDDDDDRHHCVSSNYHYHYCVSSSPPDHSVQDGSLNSSLSSVVSDDDDPLSNLLSLLSSLLSNLLPDDPPDDPSVSSVSNSDNPSLSNLLSLLLNQCCLAQHSVLSSVLSSQDSDSVCCVPGVSNVVSVVQSSVSVSLLVVVLVVQCVVCVPHQAGEDEDDCVSFPRPDDHDDDDFDTRCCVVVSVVVQCVDPVRLQHKHKYWYWGADPVRATWIKIKIAAHPPFQLVVLDDPPQWDAPPDPRMIIHTHHDDPPDDSVVVRVVVCVVPRVSRGDPVVVVVVPDDD